Protein AF-0000000083613742 (afdb_homodimer)

InterPro domains:
  IPR003474 Gluconate transporter [PF02447] (4-259)
  IPR003474 Gluconate transporter [PTHR30354] (3-434)

Radius of gyration: 28.19 Å; Cα contacts (8 Å, |Δi|>4): 1595; chains: 2; bounding box: 59×74×63 Å

Structure (mmCIF, N/CA/C/O backbone):
data_AF-0000000083613742-model_v1
#
loop_
_entity.id
_entity.type
_entity.pdbx_description
1 polymer 'GntP family permease'
#
loop_
_atom_site.group_PDB
_atom_site.id
_atom_site.type_symbol
_atom_site.label_atom_id
_atom_site.label_alt_id
_atom_site.label_comp_id
_atom_site.label_asym_id
_atom_site.label_entity_id
_atom_site.label_seq_id
_atom_site.pdbx_PDB_ins_code
_atom_site.Cartn_x
_atom_site.Cartn_y
_atom_site.Cartn_z
_atom_site.occupancy
_atom_site.B_iso_or_equiv
_atom_site.auth_seq_id
_atom_site.auth_comp_id
_atom_site.auth_asym_id
_atom_site.auth_atom_id
_atom_site.pdbx_PDB_model_num
ATOM 1 N N . MET A 1 1 ? -13.008 -6.488 32.5 1 81.88 1 MET A N 1
ATOM 2 C CA . MET A 1 1 ? -12.008 -7.168 31.672 1 81.88 1 MET A CA 1
ATOM 3 C C . MET A 1 1 ? -11.906 -6.535 30.281 1 81.88 1 MET A C 1
ATOM 5 O O . MET A 1 1 ? -10.812 -6.316 29.781 1 81.88 1 MET A O 1
ATOM 9 N N . GLY A 1 2 ? -13.062 -6.059 29.891 1 92.12 2 GLY A N 1
ATOM 10 C CA . GLY A 1 2 ? -13.094 -5.492 28.547 1 92.12 2 GLY A CA 1
ATOM 11 C C . GLY A 1 2 ? -12.352 -4.172 28.453 1 92.12 2 GLY A C 1
ATOM 12 O O . GLY A 1 2 ? -11.5 -3.992 27.562 1 92.12 2 GLY A O 1
ATOM 13 N N . THR A 1 3 ? -12.562 -3.367 29.375 1 94.06 3 THR A N 1
ATOM 14 C CA . THR A 1 3 ? -11.93 -2.051 29.359 1 94.06 3 THR A CA 1
ATOM 15 C C . THR A 1 3 ? -10.422 -2.172 29.578 1 94.06 3 THR A C 1
ATOM 17 O O . THR A 1 3 ? -9.641 -1.478 28.922 1 94.06 3 THR A O 1
ATOM 20 N N . LEU A 1 4 ? -10.008 -2.977 30.453 1 95.5 4 LEU A N 1
ATOM 21 C CA . LEU A 1 4 ? -8.594 -3.213 30.688 1 95.5 4 LEU A CA 1
ATOM 22 C C . LEU A 1 4 ? -7.91 -3.734 29.438 1 95.5 4 LEU A C 1
ATOM 24 O O . LEU A 1 4 ? -6.754 -3.396 29.156 1 95.5 4 LEU A O 1
ATOM 28 N N . GLY A 1 5 ? -8.625 -4.59 28.781 1 96.31 5 GLY A N 1
ATOM 29 C CA . GLY A 1 5 ? -8.102 -5.082 27.531 1 96.31 5 GLY A CA 1
ATOM 30 C C . GLY A 1 5 ? -7.855 -3.982 26.516 1 96.31 5 GLY A C 1
ATOM 31 O O . GLY A 1 5 ? -6.855 -4.008 25.781 1 96.31 5 GLY A O 1
ATOM 32 N N . ILE A 1 6 ? -8.766 -3.08 26.484 1 92.94 6 ILE A N 1
ATOM 33 C CA . ILE A 1 6 ? -8.625 -1.943 25.594 1 92.94 6 ILE A CA 1
ATOM 34 C C . ILE A 1 6 ? -7.406 -1.113 26 1 92.94 6 ILE A C 1
ATOM 36 O O . ILE A 1 6 ? -6.594 -0.737 25.141 1 92.94 6 ILE A O 1
ATOM 40 N N . ILE A 1 7 ? -7.219 -0.853 27.219 1 92.06 7 ILE A N 1
ATOM 41 C CA . ILE A 1 7 ? -6.094 -0.075 27.719 1 92.06 7 ILE A CA 1
ATOM 42 C C . ILE A 1 7 ? -4.785 -0.797 27.406 1 92.06 7 ILE A C 1
ATOM 44 O O . ILE A 1 7 ? -3.811 -0.173 26.984 1 92.06 7 ILE A O 1
ATOM 48 N N . LEU A 1 8 ? -4.746 -2.039 27.578 1 95.19 8 LEU A N 1
ATOM 49 C CA . LEU A 1 8 ? -3.568 -2.84 27.281 1 95.19 8 LEU A CA 1
ATOM 50 C C . LEU A 1 8 ? -3.229 -2.758 25.797 1 95.19 8 LEU A C 1
ATOM 52 O O . LEU A 1 8 ? -2.055 -2.666 25.422 1 95.19 8 LEU A O 1
ATOM 56 N N . ALA A 1 9 ? -4.234 -2.861 25 1 93.88 9 ALA A N 1
ATOM 57 C CA . ALA A 1 9 ? -4.027 -2.783 23.547 1 93.88 9 ALA A CA 1
ATOM 58 C C . ALA A 1 9 ? -3.457 -1.424 23.156 1 93.88 9 ALA A C 1
ATOM 60 O O . ALA A 1 9 ? -2.553 -1.343 22.312 1 93.88 9 ALA A O 1
ATOM 61 N N . ILE A 1 10 ? -4 -0.399 23.734 1 87.38 10 ILE A N 1
ATOM 62 C CA . ILE A 1 10 ? -3.51 0.95 23.469 1 87.38 10 ILE A CA 1
ATOM 63 C C . ILE A 1 10 ? -2.059 1.068 23.938 1 87.38 10 ILE A C 1
ATOM 65 O O . ILE A 1 10 ? -1.215 1.604 23.203 1 87.38 10 ILE A O 1
ATOM 69 N N . ALA A 1 11 ? -1.736 0.583 25.062 1 88.88 11 ALA A N 1
ATOM 70 C CA . ALA A 1 11 ? -0.369 0.595 25.578 1 88.88 11 ALA A CA 1
ATOM 71 C C . ALA A 1 11 ? 0.574 -0.162 24.641 1 88.88 11 ALA A C 1
ATOM 73 O O . ALA A 1 11 ? 1.711 0.261 24.422 1 88.88 11 ALA A O 1
ATOM 74 N N . LEU A 1 12 ? 0.079 -1.217 24.156 1 90.81 12 LEU A N 1
ATOM 75 C CA . LEU A 1 12 ? 0.893 -2.025 23.25 1 90.81 12 LEU A CA 1
ATOM 76 C C . LEU A 1 12 ? 1.202 -1.264 21.969 1 90.81 12 LEU A C 1
ATOM 78 O O . LEU A 1 12 ? 2.34 -1.279 21.484 1 90.81 12 LEU A O 1
ATOM 82 N N . ILE A 1 13 ? 0.224 -0.667 21.406 1 86.19 13 ILE A N 1
ATOM 83 C CA . ILE A 1 13 ? 0.427 0.07 20.156 1 86.19 13 ILE A CA 1
ATOM 84 C C . ILE A 1 13 ? 1.452 1.18 20.375 1 86.19 13 ILE A C 1
ATOM 86 O O . ILE A 1 13 ? 2.361 1.363 19.562 1 86.19 13 ILE A O 1
ATOM 90 N N . VAL A 1 14 ? 1.293 1.877 21.469 1 80.38 14 VAL A N 1
ATOM 91 C CA . VAL A 1 14 ? 2.209 2.973 21.766 1 80.38 14 VAL A CA 1
ATOM 92 C C . VAL A 1 14 ? 3.623 2.428 21.953 1 80.38 14 VAL A C 1
ATOM 94 O O . VAL A 1 14 ? 4.574 2.936 21.359 1 80.38 14 VAL A O 1
ATOM 97 N N . TYR A 1 15 ? 3.76 1.42 22.672 1 85.81 15 TYR A N 1
ATOM 98 C CA . TYR A 1 15 ? 5.059 0.83 22.969 1 85.81 15 TYR A CA 1
ATOM 99 C C . TYR A 1 15 ? 5.734 0.311 21.719 1 85.81 15 TYR A C 1
ATOM 101 O O . TYR A 1 15 ? 6.898 0.624 21.453 1 85.81 15 TYR A O 1
ATOM 109 N N . MET A 1 16 ? 5.027 -0.454 20.969 1 87.94 16 MET A N 1
ATOM 110 C CA . MET A 1 16 ? 5.613 -1.065 19.781 1 87.94 16 MET A CA 1
ATOM 111 C C . MET A 1 16 ? 5.914 -0.012 18.719 1 87.94 16 MET A C 1
ATOM 113 O O . MET A 1 16 ? 6.887 -0.134 17.969 1 87.94 16 MET A O 1
ATOM 117 N N . SER A 1 17 ? 5.02 0.914 18.641 1 80.06 17 SER A N 1
ATOM 118 C CA . SER A 1 17 ? 5.289 2.012 17.719 1 80.06 17 SER A CA 1
ATOM 119 C C . SER A 1 17 ? 6.57 2.748 18.109 1 80.06 17 SER A C 1
ATOM 121 O O . SER A 1 17 ? 7.379 3.09 17.234 1 80.06 17 SER A O 1
ATOM 123 N N . MET A 1 18 ? 6.785 2.965 19.328 1 75.81 18 MET A N 1
ATOM 124 C CA . MET A 1 18 ? 7.988 3.629 19.812 1 75.81 18 MET A CA 1
ATOM 125 C C . MET A 1 18 ? 9.227 2.789 19.531 1 75.81 18 MET A C 1
ATOM 127 O O . MET A 1 18 ? 10.32 3.328 19.328 1 75.81 18 MET A O 1
ATOM 131 N N . LYS A 1 19 ? 9.031 1.562 19.484 1 83.31 19 LYS A N 1
ATOM 132 C CA . LYS A 1 19 ? 10.141 0.654 19.188 1 83.31 19 LYS A CA 1
ATOM 133 C C . LYS A 1 19 ? 10.367 0.523 17.688 1 83.31 19 LYS A C 1
ATOM 135 O O . LYS A 1 19 ? 11.312 -0.138 17.25 1 83.31 19 LYS A O 1
ATOM 140 N N . GLY A 1 20 ? 9.477 1.07 16.938 1 79.62 20 GLY A N 1
ATOM 141 C CA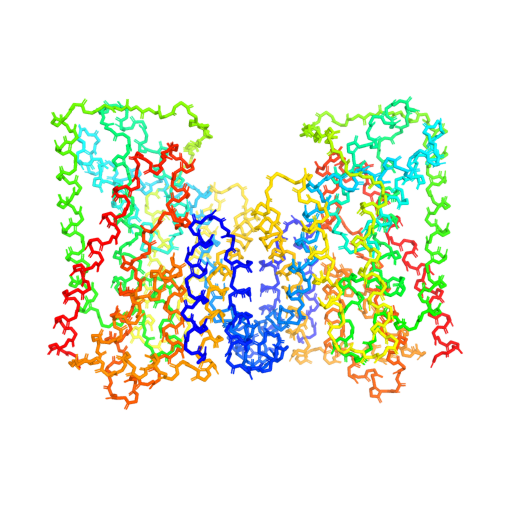 . GLY A 1 20 ? 9.727 1.157 15.5 1 79.62 20 GLY A CA 1
ATOM 142 C C . GLY A 1 20 ? 9.023 0.078 14.703 1 79.62 20 GLY A C 1
ATOM 143 O O . GLY A 1 20 ? 9.297 -0.101 13.516 1 79.62 20 GLY A O 1
ATOM 144 N N . PHE A 1 21 ? 8.078 -0.628 15.32 1 89 21 PHE A N 1
ATOM 145 C CA . PHE A 1 21 ? 7.301 -1.613 14.578 1 89 21 PHE A CA 1
ATOM 146 C C . PHE A 1 21 ? 6.32 -0.929 13.633 1 89 21 PHE A C 1
ATOM 148 O O . PHE A 1 21 ? 5.84 0.168 13.914 1 89 21 PHE A O 1
ATOM 155 N N . SER A 1 22 ? 6.09 -1.596 12.539 1 90.12 22 SER A N 1
ATOM 156 C CA . SER A 1 22 ? 5.121 -1.072 11.578 1 90.12 22 SER A CA 1
ATOM 157 C C . SER A 1 22 ? 3.703 -1.135 12.133 1 90.12 22 SER A C 1
ATOM 159 O O . SER A 1 22 ? 3.293 -2.154 12.695 1 90.12 22 SER A O 1
ATOM 161 N N . ILE A 1 23 ? 2.988 -0.078 11.93 1 88.56 23 ILE A N 1
ATOM 162 C CA . ILE A 1 23 ? 1.611 -0.008 12.406 1 88.56 23 ILE A CA 1
ATOM 163 C C . ILE A 1 23 ? 0.756 -1.034 11.672 1 88.56 23 ILE A C 1
ATOM 165 O O . ILE A 1 23 ? -0.266 -1.489 12.188 1 88.56 23 ILE A O 1
ATOM 169 N N . ILE A 1 24 ? 1.129 -1.438 10.469 1 94.12 24 ILE A N 1
ATOM 170 C CA . ILE A 1 24 ? 0.396 -2.416 9.672 1 94.12 24 ILE A CA 1
ATOM 171 C C . ILE A 1 24 ? 0.413 -3.771 10.375 1 94.12 24 ILE A C 1
ATOM 173 O O . ILE A 1 24 ? -0.552 -4.535 10.289 1 94.12 24 ILE A O 1
ATOM 177 N N . PHE A 1 25 ? 1.477 -4.043 11.148 1 95.94 25 PHE A N 1
ATOM 178 C CA . PHE A 1 25 ? 1.563 -5.25 11.961 1 95.94 25 PHE A CA 1
ATOM 179 C C . PHE A 1 25 ? 0.925 -5.035 13.328 1 95.94 25 PHE A C 1
ATOM 181 O O . PHE A 1 25 ? 0.19 -5.895 13.82 1 95.94 25 PHE A O 1
ATOM 188 N N . ILE A 1 26 ? 1.169 -3.916 13.953 1 93.69 26 ILE A N 1
ATOM 189 C CA . ILE A 1 26 ? 0.787 -3.652 15.336 1 93.69 26 ILE A CA 1
ATOM 190 C C . ILE A 1 26 ? -0.735 -3.596 15.445 1 93.69 26 ILE A C 1
ATOM 192 O O . ILE A 1 26 ? -1.311 -4.102 16.406 1 93.69 26 ILE A O 1
ATOM 196 N N . ALA A 1 27 ? -1.36 -2.955 14.477 1 92.88 27 ALA A N 1
ATOM 197 C CA . ALA A 1 27 ? -2.789 -2.67 14.562 1 92.88 27 ALA A CA 1
ATOM 198 C C . ALA A 1 27 ? -3.604 -3.957 14.641 1 92.88 27 ALA A C 1
ATOM 200 O O . ALA A 1 27 ? -4.434 -4.117 15.539 1 92.88 27 ALA A O 1
ATOM 201 N N . PRO A 1 28 ? -3.346 -4.906 13.734 1 96.5 28 PRO A N 1
ATOM 202 C CA . PRO A 1 28 ? -4.102 -6.156 13.867 1 96.5 28 PRO A CA 1
ATOM 203 C C . PRO A 1 28 ? -3.791 -6.898 15.156 1 96.5 28 PRO A C 1
ATOM 205 O O . PRO A 1 28 ? -4.684 -7.504 15.758 1 96.5 28 PRO A O 1
ATOM 208 N N . VAL A 1 29 ? -2.6 -6.918 15.633 1 96.88 29 VAL A N 1
ATOM 209 C CA . VAL A 1 29 ? -2.223 -7.598 16.859 1 96.88 29 VAL A CA 1
ATOM 210 C C . VAL A 1 29 ? -2.938 -6.953 18.047 1 96.88 29 VAL A C 1
ATOM 212 O O . VAL A 1 29 ? -3.506 -7.648 18.891 1 96.88 29 VAL A O 1
ATOM 215 N N . ALA A 1 30 ? -2.863 -5.66 18.109 1 94.69 30 ALA A N 1
ATOM 216 C CA . ALA A 1 30 ? -3.557 -4.938 19.172 1 94.69 30 ALA A CA 1
ATOM 217 C C . ALA A 1 30 ? -5.059 -5.188 19.125 1 94.69 30 ALA A C 1
ATOM 219 O O . ALA A 1 30 ? -5.715 -5.324 20.156 1 94.69 30 ALA A O 1
ATOM 220 N N . SER A 1 31 ? -5.613 -5.227 17.938 1 96.12 31 SER A N 1
ATOM 221 C CA . SER A 1 31 ? -7.039 -5.496 17.766 1 96.12 31 SER A CA 1
ATOM 222 C C . SER A 1 31 ? -7.406 -6.883 18.281 1 96.12 31 SER A C 1
ATOM 224 O O . SER A 1 31 ? -8.484 -7.078 18.844 1 96.12 31 SER A O 1
ATOM 226 N N . ILE A 1 32 ? -6.535 -7.832 18.062 1 97.88 32 ILE A N 1
ATOM 227 C CA . ILE A 1 32 ? -6.773 -9.188 18.547 1 97.88 32 ILE A CA 1
ATOM 228 C C . ILE A 1 32 ? -6.871 -9.188 20.078 1 97.88 32 ILE A C 1
ATOM 230 O O . ILE A 1 32 ? -7.727 -9.867 20.641 1 97.88 32 ILE A O 1
ATOM 234 N N . ILE A 1 33 ? -6.059 -8.406 20.734 1 97.69 33 ILE A N 1
ATOM 235 C CA . ILE A 1 33 ? -6.105 -8.297 22.188 1 97.69 33 ILE A CA 1
ATOM 236 C C . ILE A 1 33 ? -7.469 -7.762 22.625 1 97.69 33 ILE A C 1
ATOM 238 O O . ILE A 1 33 ? -8.078 -8.289 23.547 1 97.69 33 ILE A O 1
ATOM 242 N N . VAL A 1 34 ? -7.977 -6.754 21.984 1 96.31 34 VAL A N 1
ATOM 243 C CA . VAL A 1 34 ? -9.281 -6.176 22.281 1 96.31 34 VAL A CA 1
ATOM 244 C C . VAL A 1 34 ? -10.375 -7.215 22.047 1 96.31 34 VAL A C 1
ATOM 246 O O . VAL A 1 34 ? -11.258 -7.395 22.891 1 96.31 34 VAL A O 1
ATOM 249 N N . ILE A 1 35 ? -10.289 -7.926 20.969 1 97.75 35 ILE A N 1
ATOM 250 C CA . ILE A 1 35 ? -11.305 -8.898 20.562 1 97.75 35 ILE A CA 1
ATOM 251 C C . ILE A 1 35 ? -11.383 -10.016 21.609 1 97.75 35 ILE A C 1
ATOM 253 O O . ILE A 1 35 ? -12.469 -10.367 22.062 1 97.75 35 ILE A O 1
ATOM 257 N N . ILE A 1 36 ? -10.25 -10.516 21.984 1 97.81 36 ILE A N 1
ATOM 258 C CA . ILE A 1 36 ? -10.203 -11.641 22.922 1 97.81 36 ILE A CA 1
ATOM 259 C C . ILE A 1 36 ? -10.617 -11.172 24.312 1 97.81 36 ILE A C 1
ATOM 261 O O . ILE A 1 36 ? -11.438 -11.812 24.969 1 97.81 36 ILE A O 1
ATOM 265 N N . SER A 1 37 ? -10.164 -10.062 24.75 1 97.69 37 SER A N 1
ATOM 266 C CA . SER A 1 37 ? -10.414 -9.586 26.109 1 97.69 37 SER A CA 1
ATOM 267 C C . SER A 1 37 ? -11.867 -9.141 26.281 1 97.69 37 SER A C 1
ATOM 269 O O . SER A 1 37 ? -12.367 -9.047 27.391 1 97.69 37 SER A O 1
ATOM 271 N N . ASN A 1 38 ? -12.547 -8.836 25.219 1 97.75 38 ASN A N 1
ATOM 272 C CA . ASN A 1 38 ? -13.93 -8.375 25.297 1 97.75 38 ASN A CA 1
ATOM 273 C C . ASN A 1 38 ? -14.906 -9.461 24.875 1 97.75 38 ASN A C 1
ATOM 275 O O . ASN A 1 38 ? -16.109 -9.203 24.719 1 97.75 38 ASN A O 1
ATOM 279 N N . GLY A 1 39 ? -14.438 -10.648 24.609 1 97 39 GLY A N 1
ATOM 280 C CA . GLY A 1 39 ? -15.281 -11.789 24.281 1 97 39 GLY A CA 1
ATOM 281 C C . GLY A 1 39 ? -15.984 -11.648 22.953 1 97 39 GLY A C 1
ATOM 282 O O . GLY A 1 39 ? -17.094 -12.156 22.766 1 97 39 GLY A O 1
ATOM 283 N N . MET A 1 40 ? -15.359 -10.922 22.031 1 96.5 40 MET A N 1
ATOM 284 C CA . MET A 1 40 ? -15.945 -10.75 20.703 1 96.5 40 MET A CA 1
ATOM 285 C C . MET A 1 40 ? -15.641 -11.953 19.812 1 96.5 40 MET A C 1
ATOM 287 O O . MET A 1 40 ? -14.688 -12.695 20.062 1 96.5 40 MET A O 1
ATOM 291 N N . ASP A 1 41 ? -16.531 -12.188 18.797 1 96.38 41 ASP A N 1
ATOM 292 C CA . ASP A 1 41 ? -16.234 -13.242 17.828 1 96.38 41 ASP A CA 1
ATOM 293 C C . ASP A 1 41 ? -14.938 -12.953 17.078 1 96.38 41 ASP A C 1
ATOM 295 O O . ASP A 1 41 ? -14.789 -11.891 16.469 1 96.38 41 ASP A O 1
ATOM 299 N N . PHE A 1 42 ? -14.094 -13.852 17.062 1 96.31 42 PHE A N 1
ATOM 300 C CA . PHE A 1 42 ? -12.719 -13.625 16.625 1 96.31 42 PHE A CA 1
ATOM 301 C C . PHE A 1 42 ? -12.664 -13.258 15.156 1 96.31 42 PHE A C 1
ATOM 303 O O . PHE A 1 42 ? -12.305 -12.133 14.797 1 96.31 42 PHE A O 1
ATOM 310 N N . PHE A 1 43 ? -13.055 -14.141 14.203 1 94.94 43 PHE A N 1
ATOM 311 C CA . PHE A 1 43 ? -12.875 -13.945 12.766 1 94.94 43 PHE A CA 1
ATOM 312 C C . PHE A 1 43 ? -13.836 -12.891 12.242 1 94.94 43 PHE A C 1
ATOM 314 O O . PHE A 1 43 ? -13.43 -11.984 11.516 1 94.94 43 PHE A O 1
ATOM 321 N N . PRO A 1 44 ? -15.102 -12.867 12.672 1 94.56 44 PRO A N 1
ATOM 322 C CA . PRO A 1 44 ? -16 -11.812 12.211 1 94.56 44 PRO A CA 1
ATOM 323 C C . PRO A 1 44 ? -15.539 -10.414 12.609 1 94.56 44 PRO A C 1
ATOM 325 O O . PRO A 1 44 ? -15.711 -9.461 11.844 1 94.56 44 PRO A O 1
ATOM 328 N N . SER A 1 45 ? -14.867 -10.312 13.773 1 95.94 45 SER A N 1
ATOM 329 C CA . SER A 1 45 ? -14.422 -9.016 14.258 1 95.94 45 SER A CA 1
ATOM 330 C C . SER A 1 45 ? -13.133 -8.578 13.562 1 95.94 45 SER A C 1
ATOM 332 O O . SER A 1 45 ? -12.852 -7.387 13.453 1 95.94 45 SER A O 1
ATOM 334 N N . LEU A 1 46 ? -12.414 -9.531 13.102 1 96 46 LEU A N 1
ATOM 335 C CA . LEU A 1 46 ? -11.117 -9.234 12.516 1 96 46 LEU A CA 1
ATOM 336 C C . LEU A 1 46 ? -11.227 -9.094 11 1 96 46 LEU A C 1
ATOM 338 O O . LEU A 1 46 ? -10.734 -8.117 10.422 1 96 46 LEU A O 1
ATOM 342 N N . ILE A 1 47 ? -11.914 -10.047 10.336 1 93.06 47 ILE A N 1
ATOM 343 C CA . ILE A 1 47 ? -11.875 -10.094 8.875 1 93.06 47 ILE A CA 1
ATOM 344 C C . ILE A 1 47 ? -13.289 -10.18 8.32 1 93.06 47 ILE A C 1
ATOM 346 O O . ILE A 1 47 ? -13.484 -10.492 7.145 1 93.06 47 ILE A O 1
ATOM 350 N N . GLY A 1 48 ? -14.258 -9.922 9.125 1 89.81 48 GLY A N 1
ATOM 351 C CA . GLY A 1 48 ? -15.641 -10 8.672 1 89.81 48 GLY A CA 1
ATOM 352 C C . GLY A 1 48 ? -16.016 -8.891 7.703 1 89.81 48 GLY A C 1
ATOM 353 O O . GLY A 1 48 ? -15.312 -7.883 7.605 1 89.81 48 GLY A O 1
ATOM 354 N N . THR A 1 49 ? -17.094 -9.047 6.961 1 84.75 49 THR A N 1
ATOM 355 C CA . THR A 1 49 ? -17.5 -8.117 5.91 1 84.75 49 THR A CA 1
ATOM 356 C C . THR A 1 49 ? -18.469 -7.07 6.465 1 84.75 49 THR A C 1
ATOM 358 O O . THR A 1 49 ? -18.875 -6.156 5.746 1 84.75 49 THR A O 1
ATOM 361 N N . GLU A 1 50 ? -18.766 -7.207 7.668 1 87.44 50 GLU A N 1
ATOM 362 C CA . GLU A 1 50 ? -19.547 -6.172 8.344 1 87.44 50 GLU A CA 1
ATOM 363 C C . GLU A 1 50 ? -18.641 -5.289 9.211 1 87.44 50 GLU A C 1
ATOM 365 O O . GLU A 1 50 ? -17.516 -4.988 8.828 1 87.44 50 GLU A O 1
ATOM 370 N N . ALA A 1 51 ? -19 -5.07 10.461 1 88.56 51 ALA A N 1
ATOM 371 C CA . ALA A 1 51 ? -18.156 -4.254 11.328 1 88.56 51 ALA A CA 1
ATOM 372 C C . ALA A 1 51 ? -16.953 -5.051 11.836 1 88.56 51 ALA A C 1
ATOM 374 O O . ALA A 1 51 ? -17.125 -6.02 12.578 1 88.56 51 ALA A O 1
ATOM 375 N N . SER A 1 52 ? -15.844 -4.754 11.336 1 95.25 52 SER A N 1
ATOM 376 C CA . SER A 1 52 ? -14.617 -5.484 11.656 1 95.25 52 SER A CA 1
ATOM 377 C C . SER A 1 52 ? -13.383 -4.605 11.453 1 95.25 52 SER A C 1
ATOM 379 O O . SER A 1 52 ? -13.5 -3.463 11.008 1 95.25 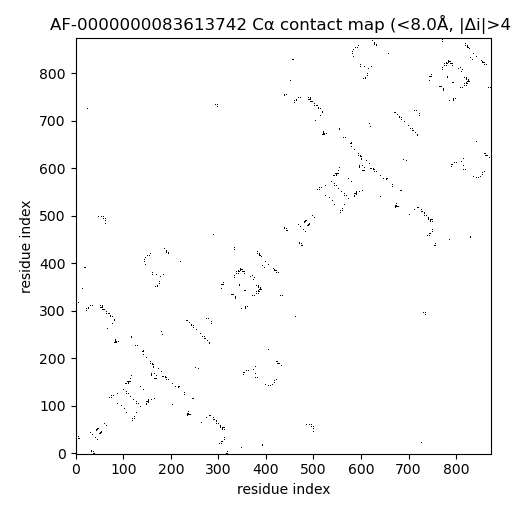52 SER A O 1
ATOM 381 N N . PHE A 1 53 ? -12.219 -5.133 11.844 1 96.19 53 PHE A N 1
ATOM 382 C CA . PHE A 1 53 ? -10.945 -4.48 11.578 1 96.19 53 PHE A CA 1
ATOM 383 C C . PHE A 1 53 ? -10.789 -4.188 10.086 1 96.19 53 PHE A C 1
ATOM 385 O O . PHE A 1 53 ? -10.453 -3.068 9.703 1 96.19 53 PHE A O 1
ATOM 392 N N . MET A 1 54 ? -11.102 -5.133 9.266 1 96.44 54 MET A N 1
ATOM 393 C CA . MET A 1 54 ? -10.898 -5.008 7.824 1 96.44 54 MET A CA 1
ATOM 394 C C . MET A 1 54 ? -11.836 -3.969 7.23 1 96.44 54 MET A C 1
ATOM 396 O O . MET A 1 54 ? -11.445 -3.195 6.355 1 96.44 54 MET A O 1
ATOM 400 N N . THR A 1 55 ? -13.109 -3.973 7.668 1 93.88 55 THR A N 1
ATOM 401 C CA . THR A 1 55 ? -14.039 -3 7.113 1 93.88 55 THR A CA 1
ATOM 402 C C . THR A 1 55 ? -13.703 -1.592 7.598 1 93.88 55 THR A C 1
ATOM 404 O O . THR A 1 55 ? -13.977 -0.61 6.902 1 93.88 55 THR A O 1
ATOM 407 N N . GLY A 1 56 ? -13.18 -1.495 8.805 1 91.62 56 GLY A N 1
ATOM 408 C CA . GLY A 1 56 ? -12.641 -0.211 9.219 1 91.62 56 GLY A CA 1
ATOM 409 C C . GLY A 1 56 ? -11.492 0.26 8.359 1 91.62 56 GLY A C 1
ATOM 410 O O . GLY A 1 56 ? -11.453 1.421 7.941 1 91.62 56 GLY A O 1
ATOM 411 N N . LEU A 1 57 ? -10.57 -0.652 8.109 1 95.06 57 LEU A N 1
ATOM 412 C CA . LEU A 1 57 ? -9.414 -0.362 7.262 1 95.06 57 LEU A CA 1
ATOM 413 C C . LEU A 1 57 ? -9.859 0.068 5.867 1 95.06 57 LEU A C 1
ATOM 415 O O . LEU A 1 57 ? -9.469 1.133 5.387 1 95.06 57 LEU A O 1
ATOM 419 N N . THR A 1 58 ? -10.688 -0.671 5.277 1 95.5 58 THR A N 1
ATOM 420 C CA . THR A 1 58 ? -11.07 -0.427 3.893 1 95.5 58 THR A CA 1
ATOM 421 C C . THR A 1 58 ? -12.062 0.732 3.801 1 95.5 58 THR A C 1
ATOM 423 O O . THR A 1 58 ? -12.133 1.416 2.777 1 95.5 58 THR A O 1
ATOM 426 N N . GLY A 1 59 ? -12.875 0.895 4.848 1 92.12 59 GLY A N 1
ATOM 427 C CA . GLY A 1 59 ? -13.75 2.057 4.871 1 92.12 59 GLY A CA 1
ATOM 428 C C . GLY A 1 59 ? -13 3.367 4.707 1 92.12 59 GLY A C 1
ATOM 429 O O . GLY A 1 59 ? -13.445 4.25 3.967 1 92.12 59 GLY A O 1
ATOM 430 N N . PHE A 1 60 ? -11.938 3.504 5.387 1 90.56 60 PHE A N 1
ATOM 431 C CA . PHE A 1 60 ? -11.117 4.695 5.234 1 90.56 60 PHE A CA 1
ATOM 432 C C . PHE A 1 60 ? -10.562 4.797 3.818 1 90.56 60 PHE A C 1
ATOM 434 O O . PHE A 1 60 ? -10.531 5.883 3.234 1 90.56 60 PHE A O 1
ATOM 441 N N . ILE A 1 61 ? -10.148 3.711 3.289 1 94.12 61 ILE A N 1
ATOM 442 C CA . ILE A 1 61 ? -9.586 3.686 1.942 1 94.12 61 ILE A CA 1
ATOM 443 C C . ILE A 1 61 ? -10.648 4.113 0.932 1 94.12 61 ILE A C 1
ATOM 445 O O . ILE A 1 61 ? -10.383 4.934 0.053 1 94.12 61 ILE A O 1
ATOM 449 N N . VAL A 1 62 ? -11.828 3.645 1.078 1 93.44 62 VAL A N 1
ATOM 450 C CA . VAL A 1 62 ? -12.914 3.984 0.162 1 93.44 62 VAL A CA 1
ATOM 451 C C . VAL A 1 62 ? -13.133 5.496 0.158 1 93.44 62 VAL A C 1
ATOM 453 O O . VAL A 1 62 ? -13.305 6.102 -0.903 1 93.44 62 VAL A O 1
ATOM 456 N N . ASN A 1 63 ? -13.031 6.004 1.262 1 89.81 63 ASN A N 1
ATOM 457 C CA . ASN A 1 63 ? -13.414 7.398 1.427 1 89.81 63 ASN A CA 1
ATOM 458 C C . ASN A 1 63 ? -12.297 8.344 0.998 1 89.81 63 ASN A C 1
ATOM 460 O O . ASN A 1 63 ? -12.562 9.469 0.563 1 89.81 63 ASN A O 1
ATOM 464 N N . PHE A 1 64 ? -11.031 7.875 1.07 1 90.75 64 PHE A N 1
ATOM 465 C CA . PHE A 1 64 ? -10 8.906 1.033 1 90.75 64 PHE A CA 1
ATOM 466 C C . PHE A 1 64 ? -8.891 8.531 0.061 1 90.75 64 PHE A C 1
ATOM 468 O O . PHE A 1 64 ? -8.008 9.344 -0.232 1 90.75 64 PHE A O 1
ATOM 475 N N . PHE A 1 65 ? -8.875 7.355 -0.515 1 95.19 65 PHE A N 1
ATOM 476 C CA . PHE A 1 65 ? -7.77 6.961 -1.38 1 95.19 65 PHE A CA 1
ATOM 477 C C . PHE A 1 65 ? -7.668 7.883 -2.588 1 95.19 65 PHE A C 1
ATOM 479 O O . PHE A 1 65 ? -6.566 8.227 -3.023 1 95.19 65 PHE A O 1
ATOM 486 N N . ALA A 1 66 ? -8.773 8.258 -3.154 1 94.31 66 ALA A N 1
ATOM 487 C CA . ALA A 1 66 ? -8.742 9.117 -4.336 1 94.31 66 ALA A CA 1
ATOM 488 C C . ALA A 1 66 ? -8.031 10.43 -4.039 1 94.31 66 ALA A C 1
ATOM 490 O O . ALA A 1 66 ? -7.312 10.961 -4.891 1 94.31 66 ALA A O 1
ATOM 491 N N . ILE A 1 67 ? -8.25 10.898 -2.885 1 91.56 67 ILE A N 1
ATOM 492 C CA . ILE A 1 67 ? -7.613 12.148 -2.477 1 91.56 67 ILE A CA 1
ATOM 493 C C . ILE A 1 67 ? -6.109 11.93 -2.314 1 91.56 67 ILE A C 1
ATOM 495 O O . ILE A 1 67 ? -5.305 12.742 -2.785 1 91.56 67 ILE A O 1
ATOM 499 N N . PHE A 1 68 ? -5.723 10.82 -1.651 1 91.56 68 PHE A N 1
ATOM 500 C CA . PHE A 1 68 ? -4.312 10.477 -1.508 1 91.56 68 PHE A CA 1
ATOM 501 C C . PHE A 1 68 ? -3.652 10.305 -2.871 1 91.56 68 PHE A C 1
ATOM 503 O O . PHE A 1 68 ? -2.525 10.758 -3.082 1 91.56 68 PHE A O 1
ATOM 510 N N . LEU A 1 69 ? -4.344 9.672 -3.754 1 94.75 69 LEU A N 1
ATOM 511 C CA . LEU A 1 69 ? -3.836 9.391 -5.09 1 94.75 69 LEU A CA 1
ATOM 512 C C . LEU A 1 69 ? -3.553 10.68 -5.852 1 94.75 69 LEU A C 1
ATOM 514 O O . LEU A 1 69 ? -2.434 10.898 -6.32 1 94.75 69 LEU A O 1
ATOM 518 N N . LEU A 1 70 ? -4.57 11.516 -5.984 1 94.81 70 LEU A N 1
ATOM 519 C CA . LEU A 1 70 ? -4.426 12.75 -6.758 1 94.81 70 LEU A CA 1
ATOM 520 C C . LEU A 1 70 ? -3.439 13.695 -6.086 1 94.81 70 LEU A C 1
ATOM 522 O O . LEU A 1 70 ? -2.682 14.391 -6.766 1 94.81 70 LEU A O 1
ATOM 526 N N . GLY A 1 71 ? -3.477 13.727 -4.773 1 91.12 71 GLY A N 1
ATOM 527 C CA . GLY A 1 71 ? -2.504 14.531 -4.055 1 91.12 71 GLY A CA 1
ATOM 528 C C . GLY A 1 71 ? -1.07 14.109 -4.309 1 91.12 71 GLY A C 1
ATOM 529 O O . GLY A 1 71 ? -0.195 14.945 -4.52 1 91.12 71 GLY A O 1
ATOM 530 N N . ALA A 1 72 ? -0.873 12.828 -4.25 1 92.06 72 ALA A N 1
ATOM 531 C CA . ALA A 1 72 ? 0.47 12.297 -4.465 1 92.06 72 ALA A CA 1
ATOM 532 C C . ALA A 1 72 ? 0.936 12.539 -5.895 1 92.06 72 ALA A C 1
ATOM 534 O O . ALA A 1 72 ? 2.109 12.836 -6.133 1 92.06 72 ALA A O 1
ATOM 535 N N . ILE A 1 73 ? 0.075 12.414 -6.852 1 95 73 ILE A N 1
ATOM 536 C CA . ILE A 1 73 ? 0.413 12.68 -8.242 1 95 73 ILE A CA 1
ATOM 537 C C . ILE A 1 73 ? 0.765 14.156 -8.414 1 95 73 ILE A C 1
ATOM 539 O O . ILE A 1 73 ? 1.763 14.492 -9.055 1 95 73 ILE A O 1
ATOM 543 N N . LEU A 1 74 ? -0.066 15.008 -7.852 1 93.69 74 LEU A N 1
ATOM 544 C CA . LEU A 1 74 ? 0.21 16.438 -7.906 1 93.69 74 LEU A CA 1
ATOM 545 C C . LEU A 1 74 ? 1.584 16.75 -7.32 1 93.69 74 LEU A C 1
ATOM 547 O O . LEU A 1 74 ? 2.35 17.516 -7.902 1 93.69 74 LEU A O 1
ATOM 551 N N . ALA A 1 75 ? 1.875 16.156 -6.223 1 89.06 75 ALA A N 1
ATOM 552 C CA . ALA A 1 75 ? 3.158 16.359 -5.559 1 89.06 75 ALA A CA 1
ATOM 553 C C . ALA A 1 75 ? 4.316 15.969 -6.469 1 89.06 75 ALA A C 1
ATOM 555 O O . ALA A 1 75 ? 5.344 16.656 -6.508 1 89.06 75 ALA A O 1
ATOM 556 N N . GLN A 1 76 ? 4.184 14.906 -7.188 1 91.44 76 GLN A N 1
ATOM 557 C CA . GLN A 1 76 ? 5.25 14.438 -8.062 1 91.44 76 GLN A CA 1
ATOM 558 C C . GLN A 1 76 ? 5.457 15.398 -9.234 1 91.44 76 GLN A C 1
ATOM 560 O O . GLN A 1 76 ? 6.59 15.633 -9.664 1 91.44 76 GLN A O 1
ATOM 565 N N . TYR A 1 77 ? 4.402 15.906 -9.758 1 94.19 77 TYR A N 1
ATOM 566 C CA . TYR A 1 77 ? 4.543 16.891 -10.82 1 94.19 77 TYR A CA 1
ATOM 567 C C . TYR A 1 77 ? 5.281 18.125 -10.32 1 94.19 77 TYR A C 1
ATOM 569 O O . TYR A 1 77 ? 6.137 18.672 -11.023 1 94.19 77 TYR A O 1
ATOM 577 N N . ILE A 1 78 ? 4.949 18.547 -9.188 1 91.25 78 ILE A N 1
ATOM 578 C CA . ILE A 1 78 ? 5.562 19.75 -8.617 1 91.25 78 ILE A CA 1
ATOM 579 C C . ILE A 1 78 ? 7.039 19.484 -8.32 1 91.25 78 ILE A C 1
ATOM 581 O O . ILE A 1 78 ? 7.895 20.312 -8.594 1 91.25 78 ILE A O 1
ATOM 585 N N . GLU A 1 79 ? 7.266 18.344 -7.809 1 87.06 79 GLU A N 1
ATOM 586 C CA . GLU A 1 79 ? 8.633 17.969 -7.461 1 87.06 79 GLU A CA 1
ATOM 587 C C . GLU A 1 79 ? 9.492 17.797 -8.711 1 87.06 79 GLU A C 1
ATOM 589 O O . GLU A 1 79 ? 10.555 18.406 -8.836 1 87.06 79 GLU A O 1
ATOM 594 N N . LYS A 1 80 ? 9.023 17.062 -9.672 1 90.62 80 LYS A N 1
ATOM 595 C CA . LYS A 1 80 ? 9.836 16.672 -10.82 1 90.62 80 LYS A CA 1
ATOM 596 C C . LYS A 1 80 ? 9.984 17.844 -11.797 1 90.62 80 LYS A C 1
ATOM 598 O O . LYS A 1 80 ? 10.953 17.906 -12.562 1 90.62 80 LYS A O 1
ATOM 603 N N . SER A 1 81 ? 9.117 18.703 -11.75 1 93.81 81 SER A N 1
ATOM 604 C CA . SER A 1 81 ? 9.195 19.859 -12.641 1 93.81 81 SER A CA 1
ATOM 605 C C . SER A 1 81 ? 10.188 20.891 -12.133 1 93.81 81 SER A C 1
ATOM 607 O O . SER A 1 81 ? 10.625 21.766 -12.883 1 93.81 81 SER A O 1
ATOM 609 N N . GLY A 1 82 ? 10.477 20.844 -10.828 1 92.44 82 GLY A N 1
ATOM 610 C CA . GLY A 1 82 ? 11.281 21.875 -10.219 1 92.44 82 GLY A CA 1
ATOM 611 C C . GLY A 1 82 ? 10.469 23.078 -9.75 1 92.44 82 GLY A C 1
ATOM 612 O O . GLY A 1 82 ? 11.023 24.078 -9.289 1 92.44 82 GLY A O 1
ATOM 613 N N . ALA A 1 83 ? 9.219 22.922 -9.828 1 93.19 83 ALA A N 1
ATOM 614 C CA . ALA A 1 83 ? 8.336 24.016 -9.414 1 93.19 83 ALA A CA 1
ATOM 615 C C . ALA A 1 83 ? 8.531 24.359 -7.938 1 93.19 83 ALA A C 1
ATOM 617 O O . ALA A 1 83 ? 8.539 25.531 -7.562 1 93.19 83 ALA A O 1
ATOM 618 N N . ALA A 1 84 ? 8.633 23.359 -7.113 1 89.94 84 ALA A N 1
ATOM 619 C CA . ALA A 1 84 ? 8.883 23.609 -5.695 1 89.94 84 ALA A CA 1
ATOM 620 C C . ALA A 1 84 ? 10.156 24.406 -5.484 1 89.94 84 ALA A C 1
ATOM 622 O O . ALA A 1 84 ? 10.203 25.297 -4.633 1 89.94 84 ALA A O 1
ATOM 623 N N . GLN A 1 85 ? 11.148 24.109 -6.211 1 89.94 85 GLN A N 1
ATOM 624 C CA . GLN A 1 85 ? 12.414 24.828 -6.156 1 89.94 85 GLN A CA 1
ATOM 625 C C . GLN A 1 85 ? 12.242 26.281 -6.582 1 89.94 85 GLN A C 1
ATOM 627 O O . GLN A 1 85 ? 12.812 27.188 -5.969 1 89.94 85 GLN A O 1
ATOM 632 N N . ALA A 1 86 ? 11.523 26.422 -7.609 1 93.38 86 ALA A N 1
ATOM 633 C CA . ALA A 1 86 ? 11.258 27.781 -8.094 1 93.38 86 ALA A CA 1
ATOM 634 C C . ALA A 1 86 ? 10.547 28.609 -7.031 1 93.38 86 ALA A C 1
ATOM 636 O O . ALA A 1 86 ? 10.875 29.781 -6.832 1 93.38 86 ALA A O 1
ATOM 637 N N . ILE A 1 87 ? 9.609 28.078 -6.441 1 91.25 87 ILE A N 1
ATOM 638 C CA . ILE A 1 87 ? 8.875 28.75 -5.375 1 91.25 87 ILE A CA 1
ATOM 639 C C . ILE A 1 87 ? 9.828 29.078 -4.227 1 91.25 87 ILE A C 1
ATOM 641 O O . ILE A 1 87 ? 9.828 30.203 -3.723 1 91.25 87 ILE A O 1
ATOM 645 N N . ALA A 1 88 ? 10.602 28.109 -3.859 1 89.44 88 ALA A N 1
ATOM 646 C CA . ALA A 1 88 ? 11.539 28.281 -2.756 1 89.44 88 ALA A CA 1
ATOM 647 C C . ALA A 1 88 ? 12.531 29.406 -3.055 1 89.44 88 ALA A C 1
ATOM 649 O O . ALA A 1 88 ? 12.797 30.25 -2.199 1 89.44 88 ALA A O 1
ATOM 650 N N . GLN A 1 89 ? 13.023 29.438 -4.207 1 89.62 89 GLN A N 1
ATOM 651 C CA . GLN A 1 89 ? 14.008 30.438 -4.598 1 89.62 89 GLN A CA 1
ATOM 652 C C . GLN A 1 89 ? 13.391 31.828 -4.602 1 89.62 89 GLN A C 1
ATOM 654 O O . GLN A 1 89 ? 14.039 32.812 -4.223 1 89.62 89 GLN A O 1
ATOM 659 N N . LYS A 1 90 ? 12.219 31.891 -5.07 1 92.56 90 LYS A N 1
ATOM 660 C CA . LYS A 1 90 ? 11.539 33.188 -5.055 1 92.56 90 LYS A CA 1
ATOM 661 C C . LYS A 1 90 ? 11.336 33.688 -3.627 1 92.56 90 LYS A C 1
ATOM 663 O O . LYS A 1 90 ? 11.562 34.875 -3.338 1 92.56 90 LYS A O 1
ATOM 668 N N . VAL A 1 91 ? 10.914 32.844 -2.764 1 92.56 91 VAL A N 1
ATOM 669 C CA . VAL A 1 91 ? 10.703 33.219 -1.367 1 92.56 91 VAL A CA 1
ATOM 670 C C . VAL A 1 91 ? 12.023 33.656 -0.744 1 92.56 91 VAL A C 1
ATOM 672 O O . VAL A 1 91 ? 12.078 34.688 -0.04 1 92.56 91 VAL A O 1
ATOM 675 N N . LEU A 1 92 ? 13.062 32.969 -0.997 1 90.06 92 LEU A N 1
ATOM 676 C CA . LEU A 1 92 ? 14.383 33.281 -0.474 1 90.06 92 LEU A CA 1
ATOM 677 C C . LEU A 1 92 ? 14.852 34.656 -0.995 1 90.06 92 LEU A C 1
ATOM 679 O O . LEU A 1 92 ? 15.484 35.406 -0.266 1 90.06 92 LEU A O 1
ATOM 683 N N . SER A 1 93 ? 14.547 34.875 -2.201 1 92.62 93 SER A N 1
ATOM 684 C CA . SER A 1 93 ? 14.953 36.156 -2.785 1 92.62 93 SER A CA 1
ATOM 685 C C . SER A 1 93 ? 14.234 37.312 -2.119 1 92.62 93 SER A C 1
ATOM 687 O O . SER A 1 93 ? 14.773 38.438 -2.047 1 92.62 93 SER A O 1
ATOM 689 N N . ILE A 1 94 ? 13.086 37.094 -1.626 1 94 94 ILE A N 1
ATOM 690 C CA . ILE A 1 94 ? 12.289 38.156 -1.002 1 94 94 ILE A CA 1
ATOM 691 C C . ILE A 1 94 ? 12.703 38.312 0.458 1 94 94 ILE A C 1
ATOM 693 O O . ILE A 1 94 ? 12.852 39.438 0.943 1 94 94 ILE A O 1
ATOM 697 N N . THR A 1 95 ? 12.859 37.219 1.18 1 92.31 95 THR A N 1
ATOM 698 C CA . THR A 1 95 ? 13.164 37.25 2.605 1 92.31 95 THR A CA 1
ATOM 699 C C . THR A 1 95 ? 14.625 37.625 2.838 1 92.31 95 THR A C 1
ATOM 701 O O . THR A 1 95 ? 14.969 38.188 3.873 1 92.31 95 THR A O 1
ATOM 704 N N . GLY A 1 96 ? 15.484 37.156 1.95 1 89.56 96 GLY A N 1
ATOM 705 C CA . GLY A 1 96 ? 16.906 37.406 2.1 1 89.56 96 GLY A CA 1
ATOM 706 C C . GLY A 1 96 ? 17.656 36.219 2.662 1 89.56 96 GLY A C 1
ATOM 707 O O . GLY A 1 96 ? 17.062 35.344 3.324 1 89.56 96 GLY A O 1
ATOM 708 N N . THR A 1 97 ? 18.922 36.219 2.383 1 89.06 97 THR A N 1
ATOM 709 C CA . THR A 1 97 ? 19.75 35.094 2.797 1 89.06 97 THR A CA 1
ATOM 710 C C . THR A 1 97 ? 20.906 35.562 3.672 1 89.06 97 THR A C 1
ATOM 712 O O . THR A 1 97 ? 21.797 34.781 4 1 89.06 97 THR A O 1
ATOM 715 N N . GLU A 1 98 ? 20.828 36.75 4.086 1 92.19 98 GLU A N 1
ATOM 716 C CA . GLU A 1 98 ? 22 37.312 4.758 1 92.19 98 GLU A CA 1
ATOM 717 C C . GLU A 1 98 ? 21.891 37.156 6.273 1 92.19 98 GLU A C 1
ATOM 719 O O . GLU A 1 98 ? 22.891 37.156 6.98 1 92.19 98 GLU A O 1
ATOM 724 N N . LYS A 1 99 ? 20.734 37.094 6.762 1 95.25 99 LYS A N 1
ATOM 725 C CA . LYS A 1 99 ? 20.5 37 8.203 1 95.25 99 LYS A CA 1
ATOM 726 C C . LYS A 1 99 ? 19.953 35.625 8.57 1 95.25 99 LYS A C 1
ATOM 728 O O . LYS A 1 99 ? 19.094 35.094 7.871 1 95.25 99 LYS A O 1
ATOM 733 N N . PRO A 1 100 ? 20.422 35.125 9.68 1 95.75 100 PRO A N 1
ATOM 734 C CA . PRO A 1 100 ? 20 33.781 10.07 1 95.75 100 PRO A CA 1
ATOM 735 C C . PRO A 1 100 ? 18.484 33.656 10.219 1 95.75 100 PRO A C 1
ATOM 737 O O . PRO A 1 100 ? 17.875 32.719 9.688 1 95.75 100 PRO A O 1
ATOM 740 N N . PHE A 1 101 ? 17.922 34.594 10.906 1 97.06 101 PHE A N 1
ATOM 741 C CA . PHE A 1 101 ? 16.484 34.469 11.172 1 97.06 101 PHE A CA 1
ATOM 742 C C . PHE A 1 101 ? 15.688 34.594 9.883 1 97.06 101 PHE A C 1
ATOM 744 O O . PHE A 1 101 ? 14.648 33.938 9.727 1 97.06 101 PHE A O 1
ATOM 751 N N . SER A 1 102 ? 16.109 35.406 8.961 1 96.19 102 SER A N 1
ATOM 752 C CA . SER A 1 102 ? 15.438 35.562 7.672 1 96.19 102 SER A CA 1
ATOM 753 C C . SER A 1 102 ? 15.43 34.25 6.898 1 96.19 102 SER A C 1
ATOM 755 O O . SER A 1 102 ? 14.445 33.906 6.223 1 96.19 102 SER A O 1
ATOM 757 N N . VAL A 1 103 ? 16.484 33.531 7.004 1 95.44 103 VAL A N 1
ATOM 758 C CA . VAL A 1 103 ? 16.578 32.25 6.324 1 95.44 103 VAL A CA 1
ATOM 759 C C . VAL A 1 103 ? 15.609 31.266 6.957 1 95.44 103 VAL A C 1
ATOM 761 O O . VAL A 1 103 ? 14.93 30.516 6.25 1 95.44 103 VAL A O 1
ATOM 764 N N . LEU A 1 104 ? 15.547 31.266 8.266 1 97.69 104 LEU A N 1
ATOM 765 C CA . LEU A 1 104 ? 14.609 30.375 8.945 1 97.69 104 LEU A CA 1
ATOM 766 C C . LEU A 1 104 ? 13.172 30.719 8.586 1 97.69 104 LEU A C 1
ATOM 768 O O . LEU A 1 104 ? 12.352 29.828 8.359 1 97.69 104 LEU A O 1
ATOM 772 N N . VAL A 1 105 ? 12.875 31.984 8.508 1 97.44 105 VAL A N 1
ATOM 773 C CA . VAL A 1 105 ? 11.539 32.438 8.125 1 97.44 105 VAL A CA 1
ATOM 774 C C . VAL A 1 105 ? 11.242 32 6.691 1 97.44 105 VAL A C 1
ATOM 776 O O . VAL A 1 105 ? 10.117 31.594 6.379 1 97.44 105 VAL A O 1
ATOM 779 N N . ALA A 1 106 ? 12.219 32.125 5.855 1 96 106 ALA A N 1
ATOM 780 C CA . ALA A 1 106 ? 12.039 31.688 4.473 1 96 106 ALA A CA 1
ATOM 781 C C . ALA A 1 106 ? 11.672 30.203 4.414 1 96 106 ALA A C 1
ATOM 783 O O . ALA A 1 106 ? 10.742 29.812 3.699 1 96 106 ALA A O 1
ATOM 784 N N . ILE A 1 107 ? 12.422 29.422 5.121 1 95.94 107 ILE A N 1
ATOM 785 C CA . ILE A 1 107 ? 12.188 27.984 5.145 1 95.94 107 ILE A CA 1
ATOM 786 C C . ILE A 1 107 ? 10.781 27.688 5.66 1 95.94 107 ILE A C 1
ATOM 788 O O . ILE A 1 107 ? 10.07 26.844 5.113 1 95.94 107 ILE A O 1
ATOM 792 N N . PHE A 1 108 ? 10.398 28.359 6.668 1 97.25 108 PHE A N 1
ATOM 793 C CA . PHE A 1 108 ? 9.055 28.266 7.219 1 97.25 108 PHE A CA 1
ATOM 794 C C . PHE A 1 108 ? 8.008 28.609 6.156 1 97.25 108 PHE A C 1
ATOM 796 O O . PHE A 1 108 ? 7.074 27.828 5.938 1 97.25 108 PHE A O 1
ATOM 803 N N . LEU A 1 109 ? 8.156 29.672 5.484 1 96.25 109 LEU A N 1
ATOM 804 C CA . LEU A 1 109 ? 7.195 30.141 4.484 1 96.25 109 LEU A CA 1
ATOM 805 C C . LEU A 1 109 ? 7.129 29.172 3.309 1 96.25 109 LEU A C 1
ATOM 807 O O . LEU A 1 109 ? 6.047 28.891 2.781 1 96.25 109 LEU A O 1
ATOM 811 N N . ILE A 1 110 ? 8.25 28.719 2.867 1 94.06 110 ILE A N 1
ATOM 812 C CA . ILE A 1 110 ? 8.297 27.75 1.777 1 94.06 110 ILE A CA 1
ATOM 813 C C . ILE A 1 110 ? 7.516 26.5 2.164 1 94.06 110 ILE A C 1
ATOM 815 O O . ILE A 1 110 ? 6.664 26.031 1.402 1 94.06 110 ILE A O 1
ATOM 819 N N . SER A 1 111 ? 7.793 26 3.357 1 94.88 111 SER A N 1
ATOM 820 C CA . SER A 1 111 ? 7.109 24.812 3.857 1 94.88 111 SER A CA 1
ATOM 821 C C . SER A 1 111 ? 5.605 25.031 3.969 1 94.88 111 SER A C 1
ATOM 823 O O . SER A 1 111 ? 4.809 24.172 3.615 1 94.88 111 SER A O 1
ATOM 825 N N . ALA A 1 112 ? 5.273 26.203 4.383 1 95.19 112 ALA A N 1
ATOM 826 C CA . ALA A 1 112 ? 3.865 26.562 4.559 1 95.19 112 ALA A CA 1
ATOM 827 C C . ALA A 1 112 ? 3.152 26.656 3.213 1 95.19 112 ALA A C 1
ATOM 829 O O . ALA A 1 112 ? 2.055 26.125 3.043 1 95.19 112 ALA A O 1
ATOM 830 N N . ILE A 1 113 ? 3.729 27.281 2.318 1 92.69 113 ILE A N 1
ATOM 831 C CA . ILE A 1 113 ? 3.125 27.5 1.009 1 92.69 113 ILE A CA 1
ATOM 832 C C . ILE A 1 113 ? 2.914 26.156 0.302 1 92.69 113 ILE A C 1
ATOM 834 O O . ILE A 1 113 ? 1.834 25.906 -0.233 1 92.69 113 ILE A O 1
ATOM 838 N N . LEU A 1 114 ? 3.869 25.375 0.33 1 90.5 114 LEU A N 1
ATOM 839 C CA . LEU A 1 114 ? 3.801 24.094 -0.364 1 90.5 114 LEU A CA 1
ATOM 840 C C . LEU A 1 114 ? 2.771 23.188 0.288 1 90.5 114 LEU A C 1
ATOM 842 O O . LEU A 1 114 ? 1.955 22.562 -0.403 1 90.5 114 LEU A O 1
ATOM 846 N N . THR A 1 115 ? 2.717 23.156 1.556 1 91.88 115 THR A N 1
ATOM 847 C CA . THR A 1 115 ? 1.801 22.234 2.229 1 91.88 115 THR A CA 1
ATOM 848 C C . THR A 1 115 ? 0.375 22.781 2.201 1 91.88 115 THR A C 1
ATOM 850 O O . THR A 1 115 ? -0.588 22.016 2.191 1 91.88 115 THR A O 1
ATOM 853 N N . TYR A 1 116 ? 0.276 24.078 2.252 1 90.38 116 TYR A N 1
ATOM 854 C CA . TYR A 1 116 ? -1.059 24.641 2.072 1 90.38 116 TYR A CA 1
ATOM 855 C C . TYR A 1 116 ? -1.644 24.234 0.725 1 90.38 116 TYR A C 1
ATOM 857 O O . TYR A 1 116 ? -2.859 24.062 0.592 1 90.38 116 TYR A O 1
ATOM 865 N N . GLY A 1 117 ? -0.83 24.047 -0.162 1 84.69 117 GLY A N 1
ATOM 866 C CA . GLY A 1 117 ? -1.249 23.609 -1.487 1 84.69 117 GLY A CA 1
ATOM 867 C C . GLY A 1 117 ? -1.517 22.125 -1.574 1 84.69 117 GLY A C 1
ATOM 868 O O . GLY A 1 117 ? -1.851 21.609 -2.645 1 84.69 117 GLY A O 1
ATOM 869 N N . GLY A 1 118 ? -1.317 21.469 -0.54 1 81.88 118 GLY A N 1
ATOM 870 C CA . GLY A 1 118 ? -1.614 20.047 -0.536 1 81.88 118 GLY A CA 1
ATOM 871 C C . GLY A 1 118 ? -0.403 19.188 -0.836 1 81.88 118 GLY A C 1
ATOM 872 O O . GLY A 1 118 ? -0.539 17.984 -1.126 1 81.88 118 GLY A O 1
ATOM 873 N N . ILE A 1 119 ? 0.671 19.734 -0.836 1 82.38 119 ILE A N 1
ATOM 874 C CA . ILE A 1 119 ? 1.893 19 -1.147 1 82.38 119 ILE A CA 1
ATOM 875 C C . ILE A 1 119 ? 2.359 18.234 0.084 1 82.38 119 ILE A C 1
ATOM 877 O O . ILE A 1 119 ? 2.301 18.75 1.204 1 82.38 119 ILE A O 1
ATOM 881 N N . SER A 1 120 ? 2.773 17.062 -0.218 1 77.12 120 SER A N 1
ATOM 882 C CA . SER A 1 120 ? 3.158 16.156 0.861 1 77.12 120 SER A CA 1
ATOM 883 C C . SER A 1 120 ? 4.426 16.625 1.56 1 77.12 120 SER A C 1
ATOM 885 O O . SER A 1 120 ? 5.242 17.328 0.96 1 77.12 120 SER A O 1
ATOM 887 N N . LEU A 1 121 ? 4.52 16.188 2.791 1 78.56 121 LEU A N 1
ATOM 888 C CA . LEU A 1 121 ? 5.668 16.531 3.621 1 78.56 121 LEU A CA 1
ATOM 889 C C . LEU A 1 121 ? 6.969 16.047 2.982 1 78.56 121 LEU A C 1
ATOM 891 O O . LEU A 1 121 ? 7.984 16.75 3.043 1 78.56 121 LEU A O 1
ATOM 895 N N . PHE A 1 122 ? 6.922 14.992 2.357 1 70.94 122 PHE A N 1
ATOM 896 C CA . PHE A 1 122 ? 8.125 14.406 1.778 1 70.94 122 PHE A CA 1
ATOM 897 C C . PHE A 1 122 ? 8.672 15.289 0.659 1 70.94 122 PHE A C 1
ATOM 899 O O . PHE A 1 122 ? 9.883 15.508 0.565 1 70.94 122 PHE A O 1
ATOM 906 N N . VAL A 1 123 ? 7.801 15.773 -0.064 1 74.81 123 VAL A N 1
ATOM 907 C CA . VAL A 1 123 ? 8.219 16.656 -1.151 1 74.81 123 VAL A CA 1
ATOM 908 C C . VAL A 1 123 ? 8.805 17.938 -0.58 1 74.81 123 VAL A C 1
ATOM 910 O O . VAL A 1 123 ? 9.805 18.453 -1.086 1 74.81 123 VAL A O 1
ATOM 913 N N . VAL A 1 124 ? 8.211 18.422 0.419 1 85.5 124 VAL A N 1
ATOM 914 C CA . VAL A 1 124 ? 8.703 19.625 1.061 1 85.5 124 VAL A CA 1
ATOM 915 C C . VAL A 1 124 ? 10.125 19.406 1.566 1 85.5 124 VAL A C 1
ATOM 917 O O . VAL A 1 124 ? 11.008 20.234 1.337 1 85.5 124 VAL A O 1
ATOM 920 N N . LEU A 1 125 ? 10.391 18.312 2.117 1 84.44 125 LEU A N 1
ATOM 921 C CA . LEU A 1 125 ? 11.703 18.016 2.691 1 84.44 125 LEU A CA 1
ATOM 922 C C . LEU A 1 125 ? 12.766 17.906 1.602 1 84.44 125 LEU A C 1
ATOM 924 O O . LEU A 1 125 ? 13.867 18.438 1.75 1 84.44 125 LEU A O 1
ATOM 928 N N . PHE A 1 126 ? 12.461 17.422 0.547 1 76.06 126 PHE A N 1
ATOM 929 C CA . PHE A 1 126 ? 13.414 17.188 -0.532 1 76.06 126 PHE A CA 1
ATOM 930 C C . PHE A 1 126 ? 13.797 18.5 -1.209 1 76.06 126 PHE A C 1
ATOM 932 O O . PHE A 1 126 ? 14.867 18.594 -1.813 1 76.06 126 PHE A O 1
ATOM 939 N N . VAL A 1 127 ? 12.984 19.406 -1.068 1 80.5 127 VAL A N 1
ATOM 940 C CA . VAL A 1 127 ? 13.281 20.672 -1.706 1 80.5 127 VAL A CA 1
ATOM 941 C C . VAL A 1 127 ? 13.953 21.609 -0.703 1 80.5 127 VAL A C 1
ATOM 943 O O . VAL A 1 127 ? 14.93 22.281 -1.032 1 80.5 127 VAL A O 1
ATOM 946 N N . VAL A 1 128 ? 13.461 21.594 0.433 1 87 128 VAL A N 1
ATOM 947 C CA . VAL A 1 128 ? 13.867 22.594 1.426 1 87 128 VAL A CA 1
ATOM 948 C C . VAL A 1 128 ? 15.258 22.25 1.949 1 87 128 VAL A C 1
ATOM 950 O O . VAL A 1 128 ? 16.094 23.125 2.133 1 87 128 VAL A O 1
ATOM 953 N N . ILE A 1 129 ? 15.555 21 2.119 1 85.06 129 ILE A N 1
ATOM 954 C CA . ILE A 1 129 ? 16.781 20.594 2.783 1 85.06 129 ILE A CA 1
ATOM 955 C C . ILE A 1 129 ? 17.984 20.938 1.909 1 85.06 129 ILE A C 1
ATOM 957 O O . ILE A 1 129 ? 18.922 21.594 2.367 1 85.06 129 ILE A O 1
ATOM 961 N N . PRO A 1 130 ? 18.031 20.531 0.682 1 82.62 130 PRO A N 1
ATOM 962 C CA . PRO A 1 130 ? 19.188 20.891 -0.143 1 82.62 130 PRO A CA 1
ATOM 963 C C . PRO A 1 130 ? 19.344 22.391 -0.333 1 82.62 130 PRO A C 1
ATOM 965 O O . PRO A 1 130 ? 20.469 22.891 -0.507 1 82.62 130 PRO A O 1
ATOM 968 N N . LEU A 1 131 ? 18.328 23.125 -0.262 1 84.19 131 LEU A N 1
ATOM 969 C CA . LEU A 1 131 ? 18.391 24.578 -0.4 1 84.19 131 LEU A CA 1
ATOM 970 C C . LEU A 1 131 ? 18.875 25.234 0.895 1 84.19 131 LEU A C 1
ATOM 972 O O . LEU A 1 131 ? 19.594 26.234 0.864 1 84.19 131 LEU A O 1
ATOM 976 N N . ALA A 1 132 ? 18.453 24.656 1.947 1 90 132 ALA A N 1
ATOM 977 C CA . ALA A 1 132 ? 18.734 25.234 3.26 1 90 132 ALA A CA 1
ATOM 978 C C . ALA A 1 132 ? 20.156 24.922 3.699 1 90 132 ALA A C 1
ATOM 980 O O . ALA A 1 132 ? 20.812 25.75 4.344 1 90 132 ALA A O 1
ATOM 981 N N . LYS A 1 133 ? 20.688 23.812 3.348 1 88.31 133 LYS A N 1
ATOM 982 C CA . LYS A 1 133 ? 21.969 23.344 3.877 1 88.31 133 LYS A CA 1
ATOM 983 C C . LYS A 1 133 ? 23.094 24.312 3.545 1 88.31 133 LYS A C 1
ATOM 985 O O . LYS A 1 133 ? 23.828 24.75 4.438 1 88.31 133 LYS A O 1
ATOM 990 N N . PRO A 1 134 ? 23.281 24.656 2.297 1 86.38 134 PRO A N 1
ATOM 991 C CA . PRO A 1 134 ? 24.344 25.594 1.99 1 86.38 134 PRO A CA 1
ATOM 992 C C . PRO A 1 134 ? 24.172 26.938 2.699 1 86.38 134 PRO A C 1
ATOM 994 O O . PRO A 1 134 ? 25.156 27.594 3.045 1 86.38 134 PRO A O 1
ATOM 997 N N . LEU A 1 135 ? 22.984 27.375 2.908 1 89.31 135 LEU A N 1
ATOM 998 C CA . LEU A 1 135 ? 22.719 28.641 3.58 1 89.31 135 LEU A CA 1
ATOM 999 C C . LEU A 1 135 ? 23.109 28.562 5.055 1 89.31 135 LEU A C 1
ATOM 1001 O O . LEU A 1 135 ? 23.688 29.5 5.602 1 89.31 135 LEU A O 1
ATOM 1005 N N . PHE A 1 136 ? 22.719 27.469 5.688 1 93.5 136 PHE A N 1
ATOM 1006 C CA . PHE A 1 136 ? 23.109 27.25 7.074 1 93.5 136 PHE A CA 1
ATOM 1007 C C . PHE A 1 136 ? 24.625 27.219 7.223 1 93.5 136 PHE A C 1
ATOM 1009 O O . PHE A 1 136 ? 25.172 27.75 8.195 1 93.5 136 PHE A O 1
ATOM 1016 N N . GLN A 1 137 ? 25.234 26.609 6.297 1 90.94 137 GLN A N 1
ATOM 1017 C CA . GLN A 1 137 ? 26.703 26.547 6.293 1 90.94 137 GLN A CA 1
ATOM 1018 C C . GLN A 1 137 ? 27.312 27.938 6.133 1 90.94 137 GLN A C 1
ATOM 1020 O O . GLN A 1 137 ? 28.234 28.297 6.859 1 90.94 137 GLN A O 1
ATOM 1025 N N . GLN A 1 138 ? 26.828 28.625 5.223 1 91.69 138 GLN A N 1
ATOM 1026 C CA . GLN A 1 138 ? 27.344 29.969 4.945 1 91.69 138 GLN A CA 1
ATOM 1027 C C . GLN A 1 138 ? 27.172 30.891 6.152 1 91.69 138 GLN A C 1
ATOM 1029 O O . GLN A 1 138 ? 28.047 31.672 6.473 1 91.69 138 GLN A O 1
ATOM 1034 N N . LEU A 1 139 ? 26.062 30.781 6.781 1 94 139 LEU A N 1
ATOM 1035 C CA . LEU A 1 139 ? 25.75 31.625 7.926 1 94 139 LEU A CA 1
ATOM 1036 C C . LEU A 1 139 ? 26.344 31.047 9.211 1 94 139 LEU A C 1
ATOM 1038 O O . LEU A 1 139 ? 26.312 31.688 10.258 1 94 139 LEU A O 1
ATOM 1042 N N . ASN A 1 140 ? 26.812 29.859 9.125 1 94.62 140 ASN A N 1
ATOM 1043 C CA . ASN A 1 140 ? 27.438 29.141 10.219 1 94.62 140 ASN A CA 1
ATOM 1044 C C . ASN A 1 140 ? 26.516 29.047 11.43 1 94.62 140 ASN A C 1
ATOM 1046 O O . ASN A 1 140 ? 26.906 29.391 12.547 1 94.62 140 ASN A O 1
ATOM 1050 N N . ILE A 1 141 ? 25.359 28.672 11.18 1 95.56 141 ILE A N 1
ATOM 1051 C CA . ILE A 1 141 ? 24.406 28.453 12.258 1 95.56 141 ILE A CA 1
ATOM 1052 C C . ILE A 1 141 ? 24.141 26.953 12.422 1 95.56 141 ILE A C 1
ATOM 1054 O O . ILE A 1 141 ? 24.391 26.172 11.492 1 95.56 141 ILE A O 1
ATOM 1058 N N . ALA A 1 142 ? 23.656 26.609 13.539 1 96.12 142 ALA A N 1
ATOM 1059 C CA . ALA A 1 142 ? 23.469 25.203 13.875 1 96.12 142 ALA A CA 1
ATOM 1060 C C . ALA A 1 142 ? 22.469 24.531 12.922 1 96.12 142 ALA A C 1
ATOM 1062 O O . ALA A 1 142 ? 21.359 25.031 12.734 1 96.12 142 ALA A O 1
ATOM 1063 N N . TRP A 1 143 ? 22.75 23.391 12.438 1 94.81 143 TRP A N 1
ATOM 1064 C CA . TRP A 1 143 ? 21.984 22.688 11.422 1 94.81 143 TRP A CA 1
ATOM 1065 C C . TRP A 1 143 ? 20.672 22.141 12 1 94.81 143 TRP A C 1
ATOM 1067 O O . TRP A 1 143 ? 19.656 22.094 11.312 1 94.81 143 TRP A O 1
ATOM 1077 N N . ASN A 1 144 ? 20.703 21.75 13.25 1 95.38 144 ASN A N 1
ATOM 1078 C CA . ASN A 1 144 ? 19.531 21.109 13.844 1 95.38 144 ASN A CA 1
ATOM 1079 C C . ASN A 1 144 ? 18.375 22.078 13.984 1 95.38 144 ASN A C 1
ATOM 1081 O O . ASN A 1 144 ? 17.234 21.672 14.164 1 95.38 144 ASN A O 1
ATOM 1085 N N . LEU A 1 145 ? 18.641 23.375 13.836 1 96.75 145 LEU A N 1
ATOM 1086 C CA . LEU A 1 145 ? 17.594 24.391 13.922 1 96.75 145 LEU A CA 1
ATOM 1087 C C . LEU A 1 145 ? 16.656 24.297 12.727 1 96.75 145 LEU A C 1
ATOM 1089 O O . LEU A 1 145 ? 15.562 24.875 12.75 1 96.75 145 LEU A O 1
ATOM 1093 N N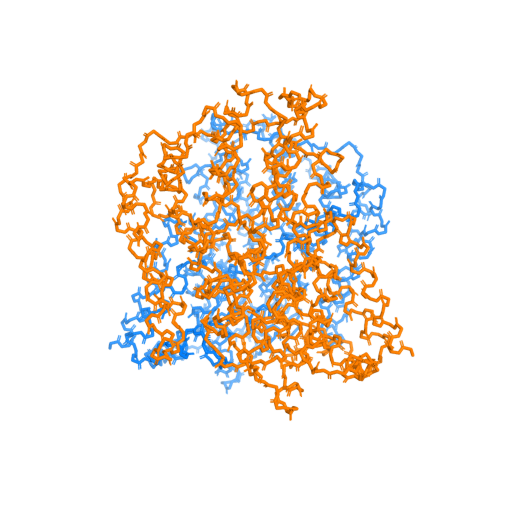 . ILE A 1 146 ? 17.031 23.609 11.672 1 96.25 146 ILE A N 1
ATOM 1094 C CA . ILE A 1 146 ? 16.219 23.469 10.469 1 96.25 146 ILE A CA 1
ATOM 1095 C C . ILE A 1 146 ? 14.898 22.797 10.805 1 96.25 146 ILE A C 1
ATOM 1097 O O . ILE A 1 146 ? 13.898 23 10.117 1 96.25 146 ILE A O 1
ATOM 1101 N N . VAL A 1 147 ? 14.852 22.047 11.883 1 96.56 147 VAL A N 1
ATOM 1102 C CA . VAL A 1 147 ? 13.695 21.266 12.312 1 96.56 147 VAL A CA 1
ATOM 1103 C C . VAL A 1 147 ? 12.531 22.203 12.617 1 96.56 147 VAL A C 1
ATOM 1105 O O . VAL A 1 147 ? 11.383 21.906 12.281 1 96.56 147 VAL A O 1
ATOM 1108 N N . ILE A 1 148 ? 12.836 23.328 13.109 1 97.75 148 ILE A N 1
ATOM 1109 C CA . ILE A 1 148 ? 11.828 24.219 13.664 1 97.75 148 ILE A CA 1
ATOM 1110 C C . ILE A 1 148 ? 11.023 24.859 12.531 1 97.75 148 ILE A C 1
ATOM 1112 O O . ILE A 1 148 ? 9.797 24.703 12.469 1 97.75 148 ILE A O 1
ATOM 1116 N N . PRO A 1 149 ? 11.68 25.531 11.578 1 97.62 149 PRO A N 1
ATOM 1117 C CA . PRO A 1 149 ? 10.867 26.172 10.531 1 97.62 149 PRO A CA 1
ATOM 1118 C C . PRO A 1 149 ? 10.133 25.141 9.664 1 97.62 149 PRO A C 1
ATOM 1120 O O . PRO A 1 149 ? 9.016 25.406 9.219 1 97.62 149 PRO A O 1
ATOM 1123 N N . VAL A 1 150 ? 10.703 24.047 9.422 1 95.81 150 VAL A N 1
ATOM 1124 C CA . VAL A 1 150 ? 10.086 23.031 8.578 1 95.81 150 VAL A CA 1
ATOM 1125 C C . VAL A 1 150 ? 8.789 22.547 9.227 1 95.81 150 VAL A C 1
ATOM 1127 O O . VAL A 1 150 ? 7.723 22.594 8.609 1 95.81 150 VAL A O 1
ATOM 1130 N N . PHE A 1 151 ? 8.789 22.172 10.477 1 96.31 151 PHE A N 1
ATOM 1131 C CA . PHE A 1 151 ? 7.629 21.562 11.125 1 96.31 151 PHE A CA 1
ATOM 1132 C C . PHE A 1 151 ? 6.613 22.625 11.523 1 96.31 151 PHE A C 1
ATOM 1134 O O . PHE A 1 151 ? 5.422 22.344 11.648 1 96.31 151 PHE A O 1
ATOM 1141 N N . LEU A 1 152 ? 7.098 23.828 11.727 1 96.94 152 LEU A N 1
ATOM 1142 C CA . LEU A 1 152 ? 6.117 24.891 11.922 1 96.94 152 LEU A CA 1
ATOM 1143 C C . LEU A 1 152 ? 5.234 25.047 10.688 1 96.94 152 LEU A C 1
ATOM 1145 O O . LEU A 1 152 ? 4.027 25.281 10.805 1 96.94 152 LEU A O 1
ATOM 1149 N N . GLY A 1 153 ? 5.828 24.922 9.602 1 95.12 153 GLY A N 1
ATOM 1150 C CA . GLY A 1 153 ? 5.102 25.062 8.352 1 95.12 153 GLY A CA 1
ATOM 1151 C C . GLY A 1 153 ? 4.242 23.844 8.023 1 95.12 153 GLY A C 1
ATOM 1152 O O . GLY A 1 153 ? 3.051 23.984 7.738 1 95.12 153 GLY A O 1
ATOM 1153 N N . ILE A 1 154 ? 4.781 22.688 8.18 1 93.31 154 ILE A N 1
ATOM 1154 C CA . ILE A 1 154 ? 4.117 21.5 7.641 1 93.31 154 ILE A CA 1
ATOM 1155 C C . ILE A 1 154 ? 3.258 20.844 8.719 1 93.31 154 ILE A C 1
ATOM 1157 O O . ILE A 1 154 ? 2.285 20.156 8.414 1 93.31 154 ILE A O 1
ATOM 1161 N N . GLY A 1 155 ? 3.504 21.062 9.984 1 92.94 155 GLY A N 1
ATOM 1162 C CA . GLY A 1 155 ? 2.928 20.25 11.031 1 92.94 155 GLY A CA 1
ATOM 1163 C C . GLY A 1 155 ? 1.965 21 11.922 1 92.94 155 GLY A C 1
ATOM 1164 O O . GLY A 1 155 ? 1.58 20.516 12.992 1 92.94 155 GLY A O 1
ATOM 1165 N N . THR A 1 156 ? 1.603 22.203 11.5 1 95.12 156 THR A N 1
ATOM 1166 C CA . THR A 1 156 ? 0.743 22.969 12.391 1 95.12 156 THR A CA 1
ATOM 1167 C C . THR A 1 156 ? -0.473 23.516 11.641 1 95.12 156 THR A C 1
ATOM 1169 O O . THR A 1 156 ? -1.434 22.781 11.398 1 95.12 156 THR A O 1
ATOM 1172 N N . PHE A 1 157 ? -0.386 24.734 11.164 1 96.5 157 PHE A N 1
ATOM 1173 C CA . PHE A 1 157 ? -1.588 25.438 10.734 1 96.5 157 PHE A CA 1
ATOM 1174 C C . PHE A 1 157 ? -1.997 25 9.328 1 96.5 157 PHE A C 1
ATOM 1176 O O . PHE A 1 157 ? -3.184 24.984 9 1 96.5 157 PHE A O 1
ATOM 1183 N N . THR A 1 158 ? -1.096 24.656 8.5 1 95.12 158 THR A N 1
ATOM 1184 C CA . THR A 1 158 ? -1.462 24.219 7.152 1 95.12 158 THR A CA 1
ATOM 1185 C C . THR A 1 158 ? -2.004 22.781 7.18 1 95.12 158 THR A C 1
ATOM 1187 O O . THR A 1 158 ? -2.662 22.344 6.234 1 95.12 158 THR A O 1
ATOM 1190 N N . MET A 1 159 ? -1.756 22.156 8.242 1 93.62 159 MET A N 1
ATOM 1191 C CA . MET A 1 159 ? -2.188 20.781 8.383 1 93.62 159 MET A CA 1
ATOM 1192 C C . MET A 1 159 ? -3.615 20.703 8.922 1 93.62 159 MET A C 1
ATOM 1194 O O . MET A 1 159 ? -4.418 19.891 8.445 1 93.62 159 MET A O 1
ATOM 1198 N N . THR A 1 160 ? -3.961 21.625 9.891 1 95.81 160 THR A N 1
ATOM 1199 C CA . THR A 1 160 ? -5.191 21.328 10.617 1 95.81 160 THR A CA 1
ATOM 1200 C C . THR A 1 160 ? -6.02 22.594 10.805 1 95.81 160 THR A C 1
ATOM 1202 O O . THR A 1 160 ? -7.184 22.531 11.203 1 95.81 160 THR A O 1
ATOM 1205 N N . MET A 1 161 ? -5.488 23.797 10.562 1 97.56 161 MET A N 1
ATOM 1206 C CA . MET A 1 161 ? -6.133 25 11.094 1 97.56 161 MET A CA 1
ATOM 1207 C C . MET A 1 161 ? -6.703 25.859 9.969 1 97.56 161 MET A C 1
ATOM 1209 O O . MET A 1 161 ? -7.844 26.312 10.055 1 97.56 161 MET A O 1
ATOM 1213 N N . MET A 1 162 ? -5.949 26 8.938 1 95.06 162 MET A N 1
ATOM 1214 C CA . MET A 1 162 ? -6.328 26.953 7.895 1 95.06 162 MET A CA 1
ATOM 1215 C C . MET A 1 162 ? -7.516 26.422 7.094 1 95.06 162 MET A C 1
ATOM 1217 O O . MET A 1 162 ? -7.504 25.281 6.633 1 95.06 162 MET A O 1
ATOM 1221 N N . PRO A 1 163 ? -8.523 27.281 6.91 1 93.06 163 PRO A N 1
ATOM 1222 C CA . PRO A 1 163 ? -9.664 26.859 6.094 1 93.06 163 PRO A CA 1
ATOM 1223 C C . PRO A 1 163 ? -9.281 26.594 4.641 1 93.06 163 PRO A C 1
ATOM 1225 O O . PRO A 1 163 ? -8.445 27.297 4.07 1 93.06 163 PRO A O 1
ATOM 1228 N N . GLY A 1 164 ? -9.82 25.609 4.168 1 91.75 164 GLY A N 1
ATOM 1229 C CA . GLY A 1 164 ? -9.688 25.359 2.742 1 91.75 164 GLY A CA 1
ATOM 1230 C C . GLY A 1 164 ? -8.5 24.469 2.396 1 91.75 164 GLY A C 1
ATOM 1231 O O . GLY A 1 164 ? -8.328 24.078 1.241 1 91.75 164 GLY A O 1
ATOM 1232 N N . THR A 1 165 ? -7.676 24.188 3.375 1 91.25 165 THR A N 1
ATOM 1233 C CA . THR A 1 165 ? -6.531 23.328 3.094 1 91.25 165 THR A CA 1
ATOM 1234 C C . THR A 1 165 ? -6.988 21.922 2.719 1 91.25 165 THR A C 1
ATOM 1236 O O . THR A 1 165 ? -7.883 21.375 3.357 1 91.25 165 THR A O 1
ATOM 1239 N N . PRO A 1 166 ? -6.402 21.375 1.703 1 91.12 166 PRO A N 1
ATOM 1240 C CA . PRO A 1 166 ? -6.805 20.031 1.293 1 91.12 166 PRO A CA 1
ATOM 1241 C C . PRO A 1 166 ? -6.066 18.922 2.055 1 91.12 166 PRO A C 1
ATOM 1243 O O . PRO A 1 166 ? -5.938 17.812 1.561 1 91.12 166 PRO A O 1
ATOM 1246 N N . SER A 1 167 ? -5.562 19.203 3.207 1 91.94 167 SER A N 1
ATOM 1247 C CA . SER A 1 167 ? -4.91 18.188 4.039 1 91.94 167 SER A CA 1
ATOM 1248 C C . SER A 1 167 ? -5.898 17.109 4.469 1 91.94 167 SER A C 1
ATOM 1250 O O . SER A 1 167 ? -7.102 17.359 4.57 1 91.94 167 SER A O 1
ATOM 1252 N N . ILE A 1 168 ? -5.395 15.977 4.707 1 90.31 168 ILE A N 1
ATOM 1253 C CA . ILE A 1 168 ? -6.227 14.844 5.098 1 90.31 168 ILE A CA 1
ATOM 1254 C C . ILE A 1 168 ? -6.949 15.156 6.406 1 90.31 168 ILE A C 1
ATOM 1256 O O . ILE A 1 168 ? -8.109 14.797 6.586 1 90.31 168 ILE A O 1
ATOM 1260 N N . GLN A 1 169 ? -6.312 15.812 7.289 1 94.06 169 GLN A N 1
ATOM 1261 C CA . GLN A 1 169 ? -6.895 16.172 8.578 1 94.06 169 GLN A CA 1
ATOM 1262 C C . GLN A 1 169 ? -8.094 17.094 8.406 1 94.06 169 GLN A C 1
ATOM 1264 O O . GLN A 1 169 ? -9.039 17.047 9.203 1 94.06 169 GLN A O 1
ATOM 1269 N N . ASN A 1 170 ? -8.055 17.859 7.359 1 94.12 170 ASN A N 1
ATOM 1270 C CA . ASN A 1 170 ? -9.164 18.766 7.086 1 94.12 170 ASN A CA 1
ATOM 1271 C C . ASN A 1 170 ? -10.242 18.078 6.25 1 94.12 170 ASN A C 1
ATOM 1273 O O . ASN A 1 170 ? -11.398 18.516 6.266 1 94.12 170 ASN A O 1
ATOM 1277 N N . VAL A 1 171 ? -9.898 17.078 5.59 1 93.38 171 VAL A N 1
ATOM 1278 C CA . VAL A 1 171 ? -10.836 16.391 4.707 1 93.38 171 VAL A CA 1
ATOM 1279 C C . VAL A 1 171 ? -11.633 15.359 5.5 1 93.38 171 VAL A C 1
ATOM 1281 O O . VAL A 1 171 ? -12.828 15.172 5.266 1 93.38 171 VAL A O 1
ATOM 1284 N N . VAL A 1 172 ? -11.086 14.727 6.414 1 93.62 172 VAL A N 1
ATOM 1285 C CA . VAL A 1 172 ? -11.648 13.57 7.102 1 93.62 172 VAL A CA 1
ATOM 1286 C C . VAL A 1 172 ? -12.977 13.953 7.762 1 93.62 172 VAL A C 1
ATOM 1288 O O . VAL A 1 172 ? -13.992 13.289 7.559 1 93.62 172 VAL A O 1
ATOM 1291 N N . PRO A 1 173 ? -13.047 15.07 8.461 1 95.38 173 PRO A N 1
ATOM 1292 C CA . PRO A 1 173 ? -14.305 15.383 9.133 1 95.38 173 PRO A CA 1
ATOM 1293 C C . PRO A 1 173 ? -15.453 15.633 8.164 1 95.38 173 PRO A C 1
ATOM 1295 O O . PRO A 1 173 ? -16.625 15.461 8.523 1 95.38 173 PRO A O 1
ATOM 1298 N N . THR A 1 174 ? -15.148 16.062 6.953 1 94.31 174 THR A N 1
ATOM 1299 C CA . THR A 1 174 ? -16.203 16.375 5.992 1 94.31 174 THR A CA 1
ATOM 1300 C C . THR A 1 174 ? -17.078 15.156 5.73 1 94.31 174 THR A C 1
ATOM 1302 O O . THR A 1 174 ? -18.297 15.289 5.539 1 94.31 174 THR A O 1
ATOM 1305 N N . LYS A 1 175 ? -16.562 14.031 5.785 1 90.75 175 LYS A N 1
ATOM 1306 C CA . LYS A 1 175 ? -17.297 12.805 5.469 1 90.75 175 LYS A CA 1
ATOM 1307 C C . LYS A 1 175 ? -18.188 12.391 6.629 1 90.75 175 LYS A C 1
ATOM 1309 O O . LYS A 1 175 ? -19.25 11.781 6.422 1 90.75 175 LYS A O 1
ATOM 1314 N N . TYR A 1 176 ? -17.812 12.758 7.797 1 91.31 176 TYR A N 1
ATOM 1315 C CA . TYR A 1 176 ? -18.547 12.32 8.984 1 91.31 176 TYR A CA 1
ATOM 1316 C C . TYR A 1 176 ? -19.531 13.383 9.438 1 91.31 176 TYR A C 1
ATOM 1318 O O . TYR A 1 176 ? -20.578 13.062 10.008 1 91.31 176 TYR A O 1
ATOM 1326 N N . LEU A 1 177 ? -19.234 14.641 9.133 1 95.94 177 LEU A N 1
ATOM 1327 C CA . LEU A 1 177 ? -20 15.734 9.711 1 95.94 177 LEU A CA 1
ATOM 1328 C C . LEU A 1 177 ? -20.781 16.469 8.641 1 95.94 177 LEU A C 1
ATOM 1330 O O . LEU A 1 177 ? -21.641 17.312 8.953 1 95.94 177 LEU A O 1
ATOM 1334 N N . GLY A 1 178 ? -20.531 16.203 7.371 1 93.31 178 GLY A N 1
ATOM 1335 C CA . GLY A 1 178 ? -21.188 16.906 6.285 1 93.31 178 GLY A CA 1
ATOM 1336 C C . GLY A 1 178 ? -20.734 18.344 6.145 1 93.31 178 GLY A C 1
ATOM 1337 O O . GLY A 1 178 ? -21.469 19.203 5.656 1 93.31 178 GLY A O 1
ATOM 1338 N N . THR A 1 179 ? -19.578 18.625 6.633 1 95.44 179 THR A N 1
ATOM 1339 C CA . THR A 1 179 ? -19.047 19.984 6.59 1 95.44 179 THR A CA 1
ATOM 1340 C C . THR A 1 179 ? -18.172 20.172 5.352 1 95.44 179 THR A C 1
ATOM 1342 O O . THR A 1 179 ? -17.984 19.25 4.562 1 95.44 179 THR A O 1
ATOM 1345 N N . GLN A 1 180 ? -17.75 21.406 5.176 1 94.88 180 GLN A N 1
ATOM 1346 C CA . GLN A 1 180 ? -16.844 21.766 4.086 1 94.88 180 GLN A CA 1
ATOM 1347 C C . GLN A 1 180 ? -15.438 22.031 4.605 1 94.88 180 GLN A C 1
ATOM 1349 O O . GLN A 1 180 ? -15.234 22.172 5.816 1 94.88 180 GLN A O 1
ATOM 1354 N N . LEU A 1 181 ? -14.5 22.172 3.699 1 94.56 181 LEU A N 1
ATOM 1355 C CA . LEU A 1 181 ? -13.109 22.391 4.086 1 94.56 181 LEU A CA 1
ATOM 1356 C C . LEU A 1 181 ? -12.938 23.766 4.73 1 94.56 181 LEU A C 1
ATOM 1358 O O . LEU A 1 181 ? -11.938 24.031 5.395 1 94.56 181 LEU A O 1
ATOM 1362 N N . THR A 1 182 ? -13.914 24.625 4.531 1 95.06 182 THR A N 1
ATOM 1363 C CA . THR A 1 182 ? -13.844 25.984 5.074 1 95.06 182 THR A CA 1
ATOM 1364 C C . THR A 1 182 ? -14.617 26.078 6.383 1 95.06 182 THR A C 1
ATOM 1366 O O . THR A 1 182 ? -14.969 27.172 6.82 1 95.06 182 THR A O 1
ATOM 1369 N N . ALA A 1 183 ? -14.836 24.984 6.953 1 95.75 183 ALA A N 1
ATOM 1370 C CA . ALA A 1 183 ? -15.633 24.922 8.18 1 95.75 183 ALA A CA 1
ATOM 1371 C C . ALA A 1 183 ? -15 25.781 9.281 1 95.75 183 ALA A C 1
ATOM 1373 O O . ALA A 1 183 ? -13.781 25.766 9.461 1 95.75 183 ALA A O 1
ATOM 1374 N N . ALA A 1 184 ? -15.852 26.547 9.969 1 96.88 184 ALA A N 1
ATOM 1375 C CA . ALA A 1 184 ? -15.492 27.375 11.117 1 96.88 184 ALA A CA 1
ATOM 1376 C C . ALA A 1 184 ? -14.227 28.188 10.836 1 96.88 184 ALA A C 1
ATOM 1378 O O . ALA A 1 184 ? -13.242 28.062 11.57 1 96.88 184 ALA A O 1
ATOM 1379 N N . PRO A 1 185 ? -14.289 29 9.844 1 96.31 185 PRO A N 1
ATOM 1380 C CA . PRO A 1 185 ? -13.094 29.734 9.43 1 96.31 185 PRO A CA 1
ATOM 1381 C C . PRO A 1 185 ? -12.555 30.641 10.523 1 96.31 185 PRO A C 1
ATOM 1383 O O . PRO A 1 185 ? -11.336 30.844 10.625 1 96.31 185 PRO A O 1
ATOM 1386 N N . LEU A 1 186 ? -13.383 31.203 11.352 1 97.56 186 LEU A N 1
ATOM 1387 C CA . LEU A 1 186 ? -12.93 32.094 12.422 1 97.56 186 LEU A CA 1
ATOM 1388 C C . LEU A 1 186 ? -12.055 31.328 13.414 1 97.56 186 LEU A C 1
ATOM 1390 O O . LEU A 1 186 ? -11 31.812 13.82 1 97.56 186 LEU A O 1
ATOM 1394 N N . ILE A 1 187 ? -12.5 30.141 13.828 1 97.94 187 ILE A N 1
ATOM 1395 C CA . ILE A 1 187 ? -11.719 29.297 14.727 1 97.94 187 ILE A CA 1
ATOM 1396 C C . ILE A 1 187 ? -10.359 28.984 14.102 1 97.94 187 ILE A C 1
ATOM 1398 O O . ILE A 1 187 ? -9.328 29.109 14.766 1 97.94 187 ILE A O 1
ATOM 1402 N N . GLY A 1 188 ? -10.367 28.609 12.836 1 97.88 188 GLY A N 1
ATOM 1403 C CA . GLY A 1 188 ? -9.141 28.25 12.133 1 97.88 188 GLY A CA 1
ATOM 1404 C C . GLY A 1 188 ? -8.164 29.391 12.016 1 97.88 188 GLY A C 1
ATOM 1405 O O . GLY A 1 188 ? -6.961 29.219 12.234 1 97.88 188 GLY A O 1
ATOM 1406 N N . ILE A 1 189 ? -8.672 30.562 11.656 1 98.06 189 ILE A N 1
ATOM 1407 C CA . ILE A 1 189 ? -7.828 31.734 11.453 1 98.06 189 ILE A CA 1
ATOM 1408 C C . ILE A 1 189 ? -7.203 32.156 12.781 1 98.06 189 ILE A C 1
ATOM 1410 O O . ILE A 1 189 ? -6.004 32.438 12.852 1 98.06 189 ILE A O 1
ATOM 1414 N N . VAL A 1 190 ? -7.941 32.188 13.812 1 98.31 190 VAL A N 1
ATOM 1415 C CA . VAL A 1 190 ? -7.426 32.562 15.125 1 98.31 190 VAL A CA 1
ATOM 1416 C C . VAL A 1 190 ? -6.383 31.531 15.578 1 98.31 190 VAL A C 1
ATOM 1418 O O . VAL A 1 190 ? -5.324 31.906 16.094 1 98.31 190 VAL A O 1
ATOM 1421 N N . ALA A 1 191 ? -6.742 30.25 15.43 1 98.56 191 ALA A N 1
ATOM 1422 C CA . ALA A 1 191 ? -5.781 29.203 15.773 1 98.56 191 ALA A CA 1
ATOM 1423 C C . ALA A 1 191 ? -4.48 29.375 15 1 98.56 191 ALA A C 1
ATOM 1425 O O . ALA A 1 191 ? -3.391 29.219 15.555 1 98.56 191 ALA A O 1
ATOM 1426 N N . THR A 1 192 ? -4.574 29.688 13.742 1 98.38 192 THR A N 1
ATOM 1427 C CA . THR A 1 192 ? -3.414 29.891 12.883 1 98.38 192 THR A CA 1
ATOM 1428 C C . THR A 1 192 ? -2.555 31.047 13.398 1 98.38 192 THR A C 1
ATOM 1430 O O . THR A 1 192 ? -1.331 30.922 13.477 1 98.38 192 THR A O 1
ATOM 1433 N N . ILE A 1 193 ? -3.168 32.156 13.719 1 98.56 193 ILE A N 1
ATOM 1434 C CA . ILE A 1 193 ? -2.455 33.344 14.211 1 98.56 193 ILE A CA 1
ATOM 1435 C C . ILE A 1 193 ? -1.683 32.969 15.484 1 98.56 193 ILE A C 1
ATOM 1437 O O . ILE A 1 193 ? -0.509 33.312 15.617 1 98.56 193 ILE A O 1
ATOM 1441 N N . VAL A 1 194 ? -2.309 32.219 16.344 1 98.62 194 VAL A N 1
ATOM 1442 C CA . VAL A 1 194 ? -1.673 31.844 17.609 1 98.62 194 VAL A CA 1
ATOM 1443 C C . VAL A 1 194 ? -0.523 30.875 17.328 1 98.62 194 VAL A C 1
ATOM 1445 O O . VAL A 1 194 ? 0.584 31.047 17.828 1 98.62 194 VAL A O 1
ATOM 1448 N N . ALA A 1 195 ? -0.761 29.875 16.516 1 98.56 195 ALA A N 1
ATOM 1449 C CA . ALA A 1 195 ? 0.258 28.875 16.219 1 98.56 195 ALA A CA 1
ATOM 1450 C C . ALA A 1 195 ? 1.478 29.5 15.562 1 98.56 195 ALA A C 1
ATOM 1452 O O . ALA A 1 195 ? 2.615 29.219 15.938 1 98.56 195 ALA A O 1
ATOM 1453 N N . VAL A 1 196 ? 1.233 30.344 14.578 1 98.5 196 VAL A N 1
ATOM 1454 C CA . VAL A 1 196 ? 2.318 31 13.852 1 98.5 196 VAL A CA 1
ATOM 1455 C C . VAL A 1 196 ? 3.07 31.938 14.789 1 98.5 196 VAL A C 1
ATOM 1457 O O . VAL A 1 196 ? 4.301 31.969 14.797 1 98.5 196 VAL A O 1
ATOM 1460 N N . GLY A 1 197 ? 2.357 32.688 15.555 1 98.62 197 GLY A N 1
ATOM 1461 C CA . GLY A 1 197 ? 2.984 33.594 16.5 1 98.62 197 GLY A CA 1
ATOM 1462 C C . GLY A 1 197 ? 3.873 32.875 17.5 1 98.62 197 GLY A C 1
ATOM 1463 O O . GLY A 1 197 ? 5.027 33.281 17.703 1 98.62 197 GLY A O 1
ATOM 1464 N N . VAL A 1 198 ? 3.338 31.875 18.109 1 98.44 198 VAL A N 1
ATOM 1465 C CA . VAL A 1 198 ? 4.082 31.094 19.094 1 98.44 198 VAL A CA 1
ATOM 1466 C C . VAL A 1 198 ? 5.27 30.406 18.422 1 98.44 198 VAL A C 1
ATOM 1468 O O . VAL A 1 198 ? 6.367 30.359 18.984 1 98.44 198 VAL A O 1
ATOM 1471 N N . GLY A 1 199 ? 5.027 29.859 17.266 1 98.56 199 GLY A N 1
ATOM 1472 C CA . GLY A 1 199 ? 6.09 29.188 16.531 1 98.56 199 GLY A CA 1
ATOM 1473 C C . GLY A 1 199 ? 7.234 30.109 16.156 1 98.56 199 GLY A C 1
ATOM 1474 O O . GLY A 1 199 ? 8.406 29.75 16.312 1 98.56 199 GLY A O 1
ATOM 1475 N N . LEU A 1 200 ? 6.926 31.297 15.672 1 98.38 200 LEU A N 1
ATOM 1476 C CA . LEU A 1 200 ? 7.949 32.281 15.312 1 98.38 200 LEU A CA 1
ATOM 1477 C C . LEU A 1 200 ? 8.719 32.75 16.547 1 98.38 200 LEU A C 1
ATOM 1479 O O . LEU A 1 200 ? 9.938 32.938 16.469 1 98.38 200 LEU A O 1
ATOM 1483 N N . TRP A 1 201 ? 8.008 32.938 17.594 1 98.5 201 TRP A N 1
ATOM 1484 C CA . TRP A 1 201 ? 8.656 33.312 18.844 1 98.5 201 TRP A CA 1
ATOM 1485 C C . TRP A 1 201 ? 9.641 32.25 19.297 1 98.5 201 TRP A C 1
ATOM 1487 O O . TRP A 1 201 ? 10.773 32.562 19.672 1 98.5 201 TRP A O 1
ATOM 1497 N N . TYR A 1 202 ? 9.188 31.016 19.266 1 98.5 202 TYR A N 1
ATOM 1498 C CA . TYR A 1 202 ? 10.062 29.922 19.656 1 98.5 202 TYR A CA 1
ATOM 1499 C C . TYR A 1 202 ? 11.258 29.828 18.719 1 98.5 202 TYR A C 1
ATOM 1501 O O . TYR A 1 202 ? 12.383 29.578 19.156 1 98.5 202 TYR A O 1
ATOM 1509 N N . MET A 1 203 ? 11.008 29.969 17.453 1 98.44 203 MET A N 1
ATOM 1510 C CA . MET A 1 203 ? 12.062 29.906 16.438 1 98.44 203 MET A CA 1
ATOM 1511 C C . MET A 1 203 ? 13.133 30.969 16.719 1 98.44 203 MET A C 1
ATOM 1513 O O . MET A 1 203 ? 14.328 30.656 16.688 1 98.44 203 MET A O 1
ATOM 1517 N N . ARG A 1 204 ? 12.734 32.156 17 1 98.19 204 ARG A N 1
ATOM 1518 C CA . ARG A 1 204 ? 13.664 33.219 17.312 1 98.19 204 ARG A CA 1
ATOM 1519 C C . ARG A 1 204 ? 14.414 32.938 18.609 1 98.19 204 ARG A C 1
ATOM 1521 O O . ARG A 1 204 ? 15.625 33.156 18.688 1 98.19 204 ARG A O 1
ATOM 1528 N N . SER A 1 205 ? 13.695 32.531 19.578 1 98.31 205 SER A N 1
ATOM 1529 C CA . SER A 1 205 ? 14.297 32.219 20.875 1 98.31 205 SER A CA 1
ATOM 1530 C C . SER A 1 205 ? 15.336 31.109 20.766 1 98.31 205 SER A C 1
ATOM 1532 O O . SER A 1 205 ? 16.406 31.203 21.359 1 98.31 205 SER A O 1
ATOM 1534 N N . ALA A 1 206 ? 15.023 30.094 20.047 1 98.12 206 ALA A N 1
ATOM 1535 C CA . ALA A 1 206 ? 15.938 28.969 19.859 1 98.12 206 ALA A CA 1
ATOM 1536 C C . ALA A 1 206 ? 17.188 29.406 19.094 1 98.12 206 ALA A C 1
ATOM 1538 O O . ALA A 1 206 ? 18.297 28.984 19.422 1 98.12 206 ALA A O 1
ATOM 1539 N N . LEU A 1 207 ? 16.984 30.188 18.062 1 97.94 207 LEU A N 1
ATOM 1540 C CA . LEU A 1 207 ? 18.109 30.703 17.281 1 97.94 207 LEU A CA 1
ATOM 1541 C C . LEU A 1 207 ? 19.031 31.562 18.172 1 97.94 207 LEU A C 1
ATOM 1543 O O . LEU A 1 207 ? 20.25 31.375 18.156 1 97.94 207 LEU A O 1
ATOM 1547 N N . ASN A 1 208 ? 18.469 32.469 18.906 1 98.06 208 ASN A N 1
ATOM 1548 C CA . ASN A 1 208 ? 19.234 33.344 19.781 1 98.06 208 ASN A CA 1
ATOM 1549 C C . ASN A 1 208 ? 20.016 32.531 20.828 1 98.06 208 ASN A C 1
ATOM 1551 O O . ASN A 1 208 ? 21.172 32.875 21.125 1 98.06 208 ASN A O 1
ATOM 1555 N N . LYS A 1 209 ? 19.359 31.594 21.328 1 97.94 209 LYS A N 1
ATOM 1556 C CA . LYS A 1 209 ? 20.031 30.75 22.312 1 97.94 209 LYS A CA 1
ATOM 1557 C C . LYS A 1 209 ? 21.203 30 21.672 1 97.94 209 LYS A C 1
ATOM 1559 O O . LYS A 1 209 ? 22.266 29.891 22.281 1 97.94 209 LYS A O 1
ATOM 1564 N N . SER A 1 210 ? 20.984 29.484 20.531 1 97.25 210 SER A N 1
ATOM 1565 C CA . SER A 1 210 ? 22.031 28.766 19.812 1 97.25 210 SER A CA 1
ATOM 1566 C C . SER A 1 210 ? 23.219 29.688 19.516 1 97.25 210 SER A C 1
ATOM 1568 O O . SER A 1 210 ? 24.375 29.281 19.688 1 97.25 210 SER A O 1
ATOM 1570 N N . LEU A 1 211 ? 22.922 30.891 19.094 1 96.31 211 LEU A N 1
ATOM 1571 C CA . LEU A 1 211 ? 23.969 31.875 18.797 1 96.31 211 LEU A CA 1
ATOM 1572 C C . LEU A 1 211 ? 24.719 32.25 20.062 1 96.31 211 LEU A C 1
ATOM 1574 O O . LEU A 1 211 ? 25.953 32.406 20.047 1 96.31 211 LEU A O 1
ATOM 1578 N N . LYS A 1 212 ? 23.984 32.438 21.078 1 97.12 212 LYS A N 1
ATOM 1579 C CA . LYS A 1 212 ? 24.594 32.75 22.359 1 97.12 212 LYS A CA 1
ATOM 1580 C C . LYS A 1 212 ? 25.531 31.641 22.828 1 97.12 212 LYS A C 1
ATOM 1582 O O . LYS A 1 212 ? 26.578 31.906 23.438 1 97.12 212 LYS A O 1
ATOM 1587 N N . ASN A 1 213 ? 25.109 30.438 22.578 1 97.19 213 ASN A N 1
ATOM 1588 C CA . ASN A 1 213 ? 25.906 29.281 22.953 1 97.19 213 ASN A CA 1
ATOM 1589 C C . ASN A 1 213 ? 27.016 29.016 21.938 1 97.19 213 ASN A C 1
ATOM 1591 O O . ASN A 1 213 ? 27.75 28.031 22.078 1 97.19 213 ASN A O 1
ATOM 1595 N N . LYS A 1 214 ? 27.109 29.766 20.891 1 95.25 214 LYS A N 1
ATOM 1596 C CA . LYS A 1 214 ? 28.125 29.688 19.844 1 95.25 214 LYS A CA 1
ATOM 1597 C C . LYS A 1 214 ? 28.094 28.344 19.125 1 95.25 214 LYS A C 1
ATOM 1599 O O . LYS A 1 214 ? 29.141 27.75 18.844 1 95.25 214 LYS A O 1
ATOM 1604 N N . GLU A 1 215 ? 26.875 27.906 19 1 95.38 215 GLU A N 1
ATOM 1605 C CA . GLU A 1 215 ? 26.703 26.703 18.188 1 95.38 215 GLU A CA 1
ATOM 1606 C C . GLU A 1 215 ? 26.906 27.016 16.703 1 95.38 215 GLU A C 1
ATOM 1608 O O . GLU A 1 215 ? 26.453 28.047 16.219 1 95.38 215 GLU A O 1
ATOM 1613 N N . VAL A 1 216 ? 27.656 26.062 16.047 1 93 216 VAL A N 1
ATOM 1614 C CA . VAL A 1 216 ? 28 26.312 14.656 1 93 216 VAL A CA 1
ATOM 1615 C C . VAL A 1 216 ? 27.469 25.188 13.781 1 93 216 VAL A C 1
ATOM 1617 O O . VAL A 1 216 ? 26.891 24.219 14.289 1 93 216 VAL A O 1
ATOM 1620 N N . PHE A 1 217 ? 27.594 25.438 12.508 1 93.31 217 PHE A N 1
ATOM 1621 C CA . PHE A 1 217 ? 27.156 24.438 11.555 1 93.31 217 PHE A CA 1
ATOM 1622 C C . PHE A 1 217 ? 28 23.172 11.664 1 93.31 217 PHE A C 1
ATOM 1624 O O . PHE A 1 217 ? 29.234 23.234 11.492 1 93.31 217 PHE A O 1
ATOM 1631 N N . LYS A 1 218 ? 27.422 22.078 12.047 1 86.31 218 LYS A N 1
ATOM 1632 C CA . LYS A 1 218 ? 28.094 20.781 12.141 1 86.31 218 LYS A CA 1
ATOM 1633 C C . LYS A 1 218 ? 27.203 19.672 11.609 1 86.31 218 LYS A C 1
ATOM 1635 O O . LYS A 1 218 ? 26.016 19.609 11.93 1 86.31 218 LYS A O 1
ATOM 1640 N N . LEU A 1 219 ? 27.781 18.922 10.641 1 79.31 219 LEU A N 1
ATOM 1641 C CA . LEU A 1 219 ? 27.047 17.766 10.117 1 79.31 219 LEU A CA 1
ATOM 1642 C C . LEU A 1 219 ? 27.453 16.484 10.836 1 79.31 219 LEU A C 1
ATOM 1644 O O . LEU A 1 219 ? 28.625 16.328 11.211 1 79.31 219 LEU A O 1
ATOM 1648 N N . ASP A 1 220 ? 26.438 15.844 11.227 1 62.16 220 ASP A N 1
ATOM 1649 C CA . ASP A 1 220 ? 26.797 14.531 11.766 1 62.16 220 ASP A CA 1
ATOM 1650 C C . ASP A 1 220 ? 27.453 13.656 10.703 1 62.16 220 ASP A C 1
ATOM 1652 O O . ASP A 1 220 ? 27.094 13.742 9.523 1 62.16 220 ASP A O 1
ATOM 1656 N N . GLU A 1 221 ? 28.641 13.117 10.914 1 53.88 221 GLU A N 1
ATOM 1657 C CA . GLU A 1 221 ? 29.484 12.297 10.039 1 53.88 221 GLU A CA 1
ATOM 1658 C C . GLU A 1 221 ? 28.641 11.266 9.281 1 53.88 221 GLU A C 1
ATOM 1660 O O . GLU A 1 221 ? 28.969 10.906 8.148 1 53.88 221 GLU A O 1
ATOM 1665 N N . LYS A 1 222 ? 27.75 10.617 9.789 1 50.38 222 LYS A N 1
ATOM 1666 C CA . LYS A 1 222 ? 27.047 9.5 9.18 1 50.38 222 LYS A CA 1
ATOM 1667 C C . LYS A 1 222 ? 26.031 9.984 8.148 1 50.38 222 LYS A C 1
ATOM 1669 O O . LYS A 1 222 ? 25.203 9.211 7.664 1 50.38 222 LYS A O 1
ATOM 1674 N N . ALA A 1 223 ? 26.047 11.227 8.008 1 51.53 223 ALA A N 1
ATOM 1675 C CA . ALA A 1 223 ? 25.062 11.797 7.102 1 51.53 223 ALA A CA 1
ATOM 1676 C C . ALA A 1 223 ? 25.312 11.375 5.66 1 51.53 223 ALA A C 1
ATOM 1678 O O . ALA A 1 223 ? 26.375 11.68 5.098 1 51.53 223 ALA A O 1
ATOM 1679 N N . ASN A 1 224 ? 25.047 10.242 5.297 1 49.09 224 ASN A N 1
ATOM 1680 C CA . ASN A 1 224 ? 25.078 9.805 3.904 1 49.09 224 ASN A CA 1
ATOM 1681 C C . ASN A 1 224 ? 24.375 10.805 2.986 1 49.09 224 ASN A C 1
ATOM 1683 O O . ASN A 1 224 ? 23.141 10.953 3.049 1 49.09 224 ASN A O 1
ATOM 1687 N N . GLU A 1 225 ? 25.016 11.75 2.775 1 47.62 225 GLU A N 1
ATOM 1688 C CA . GLU A 1 225 ? 24.453 12.82 1.961 1 47.62 225 GLU A CA 1
ATOM 1689 C C . GLU A 1 225 ? 23.969 12.297 0.609 1 47.62 225 GLU A C 1
ATOM 1691 O O . GLU A 1 225 ? 24.781 11.984 -0.263 1 47.62 225 GLU A O 1
ATOM 1696 N N . LYS A 1 226 ? 22.953 11.617 0.548 1 52.5 226 LYS A N 1
ATOM 1697 C CA . LYS A 1 226 ? 22.453 11.5 -0.815 1 52.5 226 LYS A CA 1
ATOM 1698 C C . LYS A 1 226 ? 22.406 12.859 -1.503 1 52.5 226 LYS A C 1
ATOM 1700 O O . LYS A 1 226 ? 21.734 13.781 -1.024 1 52.5 226 LYS A O 1
ATOM 1705 N N . LYS A 1 227 ? 23.281 13.172 -2.381 1 55.94 227 LYS A N 1
ATOM 1706 C CA . LYS A 1 227 ? 23.375 14.414 -3.146 1 55.94 227 LYS A CA 1
ATOM 1707 C C . LYS A 1 227 ? 22.078 14.688 -3.906 1 55.94 227 LYS A C 1
ATOM 1709 O O . LYS A 1 227 ? 21.781 14.008 -4.883 1 55.94 227 LYS A O 1
ATOM 1714 N N . ILE A 1 228 ? 21.125 15.406 -3.145 1 61.38 228 ILE A N 1
ATOM 1715 C CA . ILE A 1 228 ? 19.953 15.859 -3.893 1 61.38 228 ILE A CA 1
ATOM 1716 C C . ILE A 1 228 ? 20.328 17.062 -4.754 1 61.38 228 ILE A C 1
ATOM 1718 O O . ILE A 1 228 ? 20.812 18.078 -4.238 1 61.38 228 ILE A O 1
ATOM 1722 N N . GLU A 1 229 ? 20.359 16.812 -6.039 1 66.81 229 GLU A N 1
ATOM 1723 C CA . GLU A 1 229 ? 20.781 17.859 -6.973 1 66.81 229 GLU A CA 1
ATOM 1724 C C . GLU A 1 229 ? 19.609 18.719 -7.395 1 66.81 229 GLU A C 1
ATOM 1726 O O . GLU A 1 229 ? 18.5 18.219 -7.621 1 66.81 229 GLU A O 1
ATOM 1731 N N . LEU A 1 230 ? 19.875 20.094 -7.238 1 77.44 230 LEU A N 1
ATOM 1732 C CA . LEU A 1 230 ? 18.906 21.062 -7.738 1 77.44 230 LEU A CA 1
ATOM 1733 C C . LEU A 1 230 ? 18.781 20.984 -9.258 1 77.44 230 LEU A C 1
ATOM 1735 O O . LEU A 1 230 ? 19.766 20.672 -9.945 1 77.44 230 LEU A O 1
ATOM 1739 N N . LYS A 1 231 ? 17.609 21.25 -9.641 1 83.94 231 LYS A N 1
ATOM 1740 C CA . LYS A 1 231 ? 17.359 21.203 -11.078 1 83.94 231 LYS A CA 1
ATOM 1741 C C . LYS A 1 231 ? 17.906 22.438 -11.773 1 83.94 231 LYS A C 1
ATOM 1743 O O . LYS A 1 231 ? 17.812 23.547 -11.25 1 83.94 231 LYS A O 1
ATOM 1748 N N . GLU A 1 232 ? 18.406 22.172 -12.891 1 85 232 GLU A N 1
ATOM 1749 C CA . GLU A 1 232 ? 18.969 23.281 -13.664 1 85 232 GLU A CA 1
ATOM 1750 C C . GLU A 1 232 ? 17.875 24.141 -14.273 1 85 232 GLU A C 1
ATOM 1752 O O . GLU A 1 232 ? 17.953 25.375 -14.227 1 85 232 GLU A O 1
ATOM 1757 N N . LYS A 1 233 ? 16.906 23.469 -14.898 1 90.56 233 LYS A N 1
ATOM 1758 C CA . LYS A 1 233 ? 15.789 24.188 -15.531 1 90.56 233 LYS A CA 1
ATOM 1759 C C . LYS A 1 233 ? 14.516 24.062 -14.703 1 90.56 233 LYS A C 1
ATOM 1761 O O . LYS A 1 233 ? 14.023 22.953 -14.477 1 90.56 233 LYS A O 1
ATOM 1766 N N . THR A 1 234 ? 14.078 25.266 -14.219 1 93.88 234 THR A N 1
ATOM 1767 C CA . THR A 1 234 ? 12.844 25.312 -13.445 1 93.88 234 THR A CA 1
ATOM 1768 C C . THR A 1 234 ? 11.828 26.25 -14.086 1 93.88 234 THR A C 1
ATOM 1770 O O . THR A 1 234 ? 12.203 27.172 -14.82 1 93.88 234 THR A O 1
ATOM 1773 N N . PRO A 1 235 ? 10.609 25.969 -13.914 1 96.38 235 PRO A N 1
ATOM 1774 C CA . PRO A 1 235 ? 9.617 26.938 -14.375 1 96.38 235 PRO A CA 1
ATOM 1775 C C . PRO A 1 235 ? 9.656 28.234 -13.586 1 96.38 235 PRO A C 1
ATOM 1777 O O . PRO A 1 235 ? 10.336 28.328 -12.555 1 96.38 235 PRO A O 1
ATOM 1780 N N . SER A 1 236 ? 8.977 29.266 -14.117 1 95.88 236 SER A N 1
ATOM 1781 C CA . SER A 1 236 ? 8.867 30.531 -13.398 1 95.88 236 SER A CA 1
ATOM 1782 C C . SER A 1 236 ? 8.031 30.375 -12.133 1 95.88 236 SER A C 1
ATOM 1784 O O . SER A 1 236 ? 7.277 29.406 -11.992 1 95.88 236 SER A O 1
ATOM 1786 N N . PHE A 1 237 ? 8.195 31.312 -11.289 1 94.81 237 PHE A N 1
ATOM 1787 C CA . PHE A 1 237 ? 7.445 31.297 -10.039 1 94.81 237 PHE A CA 1
ATOM 1788 C C . PHE A 1 237 ? 5.945 31.266 -10.312 1 94.81 237 PHE A C 1
ATOM 1790 O O . PHE A 1 237 ? 5.219 30.484 -9.695 1 94.81 237 PHE A O 1
ATOM 1797 N N . PHE A 1 238 ? 5.527 32.062 -11.203 1 95.56 238 PHE A N 1
ATOM 1798 C CA . PHE A 1 238 ? 4.102 32.188 -11.484 1 95.56 238 PHE A CA 1
ATOM 1799 C C . PHE A 1 238 ? 3.547 30.875 -12.047 1 95.56 238 PHE A C 1
ATOM 1801 O O . PHE A 1 238 ? 2.459 30.438 -11.656 1 95.56 238 PHE A O 1
ATOM 1808 N N . LEU A 1 239 ? 4.297 30.234 -12.891 1 96.44 239 LEU A N 1
ATOM 1809 C CA . LEU A 1 239 ? 3.883 28.938 -13.43 1 96.44 239 LEU A CA 1
ATOM 1810 C C . LEU A 1 239 ? 3.869 27.875 -12.336 1 96.44 239 LEU A C 1
ATOM 1812 O O . LEU A 1 239 ? 3.027 26.984 -12.352 1 96.44 239 LEU A O 1
ATOM 1816 N N . SER A 1 240 ? 4.789 28.047 -11.453 1 95.62 240 SER A N 1
ATOM 1817 C CA . SER A 1 240 ? 4.969 27.062 -10.391 1 95.62 240 SER A CA 1
ATOM 1818 C C . SER A 1 240 ? 3.83 27.125 -9.383 1 95.62 240 SER A C 1
ATOM 1820 O O . SER A 1 240 ? 3.441 26.094 -8.812 1 95.62 240 SER A O 1
ATOM 1822 N N . ILE A 1 241 ? 3.307 28.25 -9.148 1 95.19 241 ILE A N 1
ATOM 1823 C CA . ILE A 1 241 ? 2.303 28.422 -8.102 1 95.19 241 ILE A CA 1
ATOM 1824 C C . ILE A 1 241 ? 0.909 28.203 -8.688 1 95.19 241 ILE A C 1
ATOM 1826 O O . ILE A 1 241 ? -0.06 28.016 -7.949 1 95.19 241 ILE A O 1
ATOM 1830 N N . LEU A 1 242 ? 0.736 28.219 -9.953 1 96.44 242 LEU A N 1
ATOM 1831 C CA . LEU A 1 242 ? -0.56 28.219 -10.625 1 96.44 242 LEU A CA 1
ATOM 1832 C C . LEU A 1 242 ? -1.365 26.984 -10.25 1 96.44 242 LEU A C 1
ATOM 1834 O O . LEU A 1 242 ? -2.557 27.078 -9.945 1 96.44 242 LEU A O 1
ATOM 1838 N N . PRO A 1 243 ? -0.777 25.781 -10.328 1 95.5 243 PRO A N 1
ATOM 1839 C CA . PRO A 1 243 ? -1.57 24.609 -9.945 1 95.5 243 PRO A CA 1
ATOM 1840 C C . PRO A 1 243 ? -2.104 24.703 -8.516 1 95.5 243 PRO A C 1
ATOM 1842 O O . PRO A 1 243 ? -3.238 24.297 -8.25 1 95.5 243 PRO A O 1
ATOM 1845 N N . ILE A 1 244 ? -1.299 25.203 -7.68 1 93.12 244 ILE A N 1
ATOM 1846 C CA . ILE A 1 244 ? -1.696 25.359 -6.285 1 93.12 244 ILE A CA 1
ATOM 1847 C C . ILE A 1 244 ? -2.844 26.375 -6.191 1 93.12 244 ILE A C 1
ATOM 1849 O O . ILE A 1 244 ? -3.832 26.125 -5.492 1 93.12 244 ILE A O 1
ATOM 1853 N N . LEU A 1 245 ? -2.738 27.453 -6.871 1 95.44 245 LEU A N 1
ATOM 1854 C CA . LEU A 1 245 ? -3.77 28.484 -6.875 1 95.44 245 LEU A CA 1
ATOM 1855 C C . LEU A 1 245 ? -5.082 27.938 -7.43 1 95.44 245 LEU A C 1
ATOM 1857 O O . LEU A 1 245 ? -6.156 28.25 -6.902 1 95.44 245 LEU A O 1
ATOM 1861 N N . VAL A 1 246 ? -4.98 27.234 -8.508 1 96.31 246 VAL A N 1
ATOM 1862 C CA . VAL A 1 246 ? -6.168 26.625 -9.109 1 96.31 246 VAL A CA 1
ATOM 1863 C C . VAL A 1 246 ? -6.867 25.734 -8.086 1 96.31 246 VAL A C 1
ATOM 1865 O O . VAL A 1 246 ? -8.094 25.781 -7.941 1 96.31 246 VAL A O 1
ATOM 1868 N N . LEU A 1 247 ? -6.141 24.922 -7.387 1 94.62 247 LEU A N 1
ATOM 1869 C CA . LEU A 1 247 ? -6.68 24.031 -6.371 1 94.62 247 LEU A CA 1
ATOM 1870 C C . LEU A 1 247 ? -7.402 24.812 -5.281 1 94.62 247 LEU A C 1
ATOM 1872 O O . LEU A 1 247 ? -8.547 24.5 -4.945 1 94.62 247 LEU A O 1
ATOM 1876 N N . ILE A 1 248 ? -6.789 25.844 -4.828 1 93.19 248 ILE A N 1
ATOM 1877 C CA . ILE A 1 248 ? -7.316 26.625 -3.719 1 93.19 248 ILE A CA 1
ATOM 1878 C C . ILE A 1 248 ? -8.586 27.359 -4.164 1 93.19 248 ILE A C 1
ATOM 1880 O O . ILE A 1 248 ? -9.586 27.359 -3.447 1 93.19 248 ILE A O 1
ATOM 1884 N N . VAL A 1 249 ? -8.547 27.938 -5.281 1 95.81 249 VAL A N 1
ATOM 1885 C CA . VAL A 1 249 ? -9.688 28.688 -5.797 1 95.81 249 VAL A CA 1
ATOM 1886 C C . VAL A 1 249 ? -10.875 27.766 -5.988 1 95.81 249 VAL A C 1
ATOM 1888 O O . VAL A 1 249 ? -12.008 28.094 -5.621 1 95.81 249 VAL A O 1
ATOM 1891 N N . ILE A 1 250 ? -10.648 26.625 -6.523 1 95.81 250 ILE A N 1
ATOM 1892 C CA . ILE A 1 250 ? -11.727 25.672 -6.746 1 95.81 250 ILE A CA 1
ATOM 1893 C C . ILE A 1 250 ? -12.297 25.219 -5.406 1 95.81 250 ILE A C 1
ATOM 1895 O O . ILE A 1 250 ? -13.516 25.125 -5.242 1 95.81 250 ILE A O 1
ATOM 1899 N N . ILE A 1 251 ? -11.469 24.953 -4.449 1 93.38 251 ILE A N 1
ATOM 1900 C CA . ILE A 1 251 ? -11.914 24.5 -3.139 1 93.38 251 ILE A CA 1
ATOM 1901 C C . ILE A 1 251 ? -12.766 25.562 -2.475 1 93.38 251 ILE A C 1
ATOM 1903 O O . ILE A 1 251 ? -13.859 25.281 -1.975 1 93.38 251 ILE A O 1
ATOM 1907 N N . PHE A 1 252 ? -12.336 26.781 -2.52 1 93.75 252 PHE A N 1
ATOM 1908 C CA . PHE A 1 252 ? -13.07 27.875 -1.872 1 93.75 252 PHE A CA 1
ATOM 1909 C C . PHE A 1 252 ? -14.391 28.141 -2.594 1 93.75 252 PHE A C 1
ATOM 1911 O O . PHE A 1 252 ? -15.438 28.266 -1.959 1 93.75 252 PHE A O 1
ATOM 1918 N N . ALA A 1 253 ? -14.32 28.219 -3.883 1 95.5 253 ALA A N 1
ATOM 1919 C CA . ALA A 1 253 ? -15.531 28.453 -4.668 1 95.5 253 ALA A CA 1
ATOM 1920 C C . ALA A 1 253 ? -16.531 27.312 -4.512 1 95.5 253 ALA A C 1
ATOM 1922 O O . ALA A 1 253 ? -17.719 27.531 -4.32 1 95.5 253 ALA A O 1
ATOM 1923 N N . GLY A 1 254 ? -16.031 26.141 -4.613 1 93.94 254 GLY A N 1
ATOM 1924 C CA . GLY A 1 254 ? -16.891 24.984 -4.484 1 93.94 254 GLY A CA 1
ATOM 1925 C C . GLY A 1 254 ? -17.469 24.812 -3.096 1 93.94 254 GLY A C 1
ATOM 1926 O O . GLY A 1 254 ? -18.609 24.391 -2.941 1 93.94 254 GLY A O 1
ATOM 1927 N N . SER A 1 255 ? -16.625 25.078 -2.105 1 90.81 255 SER A N 1
ATOM 1928 C CA . SER A 1 255 ? -17.109 25 -0.733 1 90.81 255 SER A CA 1
ATOM 1929 C C . SER A 1 255 ? -18.219 26.031 -0.479 1 90.81 255 SER A C 1
ATOM 1931 O O . SER A 1 255 ? -19.188 25.734 0.204 1 90.81 255 SER A O 1
ATOM 1933 N N . ALA A 1 256 ? -18.047 27.172 -1.006 1 91.69 256 ALA A N 1
ATOM 1934 C CA . ALA A 1 256 ? -19.062 28.219 -0.871 1 91.69 256 ALA A CA 1
ATOM 1935 C C . ALA A 1 256 ? -20.375 27.797 -1.535 1 91.69 256 ALA A C 1
ATOM 1937 O O . ALA A 1 256 ? -21.469 28.141 -1.056 1 91.69 256 ALA A O 1
ATOM 1938 N N . MET A 1 257 ? -20.281 27.047 -2.594 1 94.62 257 MET A N 1
ATOM 1939 C CA . MET A 1 257 ? -21.453 26.578 -3.342 1 94.62 257 MET A CA 1
ATOM 1940 C C . MET A 1 257 ? -21.922 25.234 -2.832 1 94.62 257 MET A C 1
ATOM 1942 O O . MET A 1 257 ? -22.859 24.656 -3.379 1 94.62 257 MET A O 1
ATOM 1946 N N . LYS A 1 258 ? -21.25 24.688 -1.877 1 91 258 LYS A N 1
ATOM 1947 C CA . LYS A 1 258 ? -21.578 23.422 -1.241 1 91 258 LYS A CA 1
ATOM 1948 C C . LYS A 1 258 ? -21.578 22.281 -2.256 1 91 258 LYS A C 1
ATOM 1950 O O . LYS A 1 258 ? -22.5 21.453 -2.268 1 91 258 LYS A O 1
ATOM 1955 N N . ILE A 1 259 ? -20.672 22.359 -3.178 1 91.06 259 ILE A N 1
ATOM 1956 C CA . ILE A 1 259 ? -20.516 21.312 -4.176 1 91.06 259 ILE A CA 1
ATOM 1957 C C . ILE A 1 259 ? -19.875 20.078 -3.531 1 91.06 259 ILE A C 1
ATOM 1959 O O . ILE A 1 259 ? -18.875 20.188 -2.83 1 91.06 259 ILE A O 1
ATOM 1963 N N . GLU A 1 260 ? -20.5 18.922 -3.799 1 89.5 260 GLU A N 1
ATOM 1964 C CA . GLU A 1 260 ? -19.969 17.672 -3.268 1 89.5 260 GLU A CA 1
ATOM 1965 C C . GLU A 1 260 ? -18.688 17.266 -3.992 1 89.5 260 GLU A C 1
ATOM 1967 O O . GLU A 1 260 ? -18.516 17.562 -5.172 1 89.5 260 GLU A O 1
ATOM 1972 N N . ASN A 1 261 ? -17.75 16.641 -3.309 1 91.06 261 ASN A N 1
ATOM 1973 C CA . ASN A 1 261 ? -16.516 16.094 -3.848 1 91.06 261 ASN A CA 1
ATOM 1974 C C . ASN A 1 261 ? -15.617 17.172 -4.438 1 91.06 261 ASN A C 1
ATOM 1976 O O . ASN A 1 261 ? -14.891 16.922 -5.402 1 91.06 261 ASN A O 1
ATOM 1980 N N . ILE A 1 262 ? -15.703 18.359 -3.885 1 91.81 262 ILE A N 1
ATOM 1981 C CA . ILE A 1 262 ? -15 19.516 -4.426 1 91.81 262 ILE A CA 1
ATOM 1982 C C . ILE A 1 262 ? -13.492 19.312 -4.316 1 91.81 262 ILE A C 1
ATOM 1984 O O . ILE A 1 262 ? -12.734 19.781 -5.164 1 91.81 262 ILE A O 1
ATOM 1988 N N . VAL A 1 263 ? -13.055 18.656 -3.295 1 91.06 263 VAL A N 1
ATOM 1989 C CA . VAL A 1 263 ? -11.625 18.422 -3.1 1 91.06 263 VAL A CA 1
ATOM 1990 C C . VAL A 1 263 ? -11.07 17.594 -4.254 1 91.06 263 VAL A C 1
ATOM 1992 O O . VAL A 1 263 ? -10.016 17.906 -4.801 1 91.06 263 VAL A O 1
ATOM 1995 N N . LEU A 1 264 ? -11.836 16.578 -4.648 1 93.75 264 LEU A N 1
ATOM 1996 C CA . LEU A 1 264 ? -11.43 15.711 -5.746 1 93.75 264 LEU A CA 1
ATOM 1997 C C . LEU A 1 264 ? -11.414 16.484 -7.066 1 93.75 264 LEU A C 1
ATOM 1999 O O . LEU A 1 264 ? -10.5 16.312 -7.875 1 93.75 264 LEU A O 1
ATOM 2003 N N . ILE A 1 265 ? -12.375 17.266 -7.227 1 95.19 265 ILE A N 1
ATOM 2004 C CA . ILE A 1 265 ? -12.469 18.078 -8.438 1 95.19 265 ILE A CA 1
ATOM 2005 C C . ILE A 1 265 ? -11.289 19.047 -8.492 1 95.19 265 ILE A C 1
ATOM 2007 O O . ILE A 1 265 ? -10.648 19.188 -9.531 1 95.19 265 ILE A O 1
ATOM 2011 N N . GLY A 1 266 ? -11.055 19.672 -7.383 1 95.31 266 GLY A N 1
ATOM 2012 C CA . GLY A 1 266 ? -9.938 20.594 -7.309 1 95.31 266 GLY A CA 1
ATOM 2013 C C . GLY A 1 266 ? -8.594 19.938 -7.559 1 95.31 266 GLY A C 1
ATOM 2014 O O . GLY A 1 266 ? -7.789 20.422 -8.352 1 95.31 266 GLY A O 1
ATOM 2015 N N . LEU A 1 267 ? -8.367 18.812 -6.91 1 94.38 267 LEU A N 1
ATOM 2016 C CA . LEU A 1 267 ? -7.121 18.078 -7.074 1 94.38 267 LEU A CA 1
ATOM 2017 C C . LEU A 1 267 ? -6.965 17.578 -8.508 1 94.38 267 LEU A C 1
ATOM 2019 O O . LEU A 1 267 ? -5.875 17.656 -9.086 1 94.38 267 LEU A O 1
ATOM 2023 N N . GLY A 1 268 ? -8.07 17.062 -9.062 1 96.31 268 GLY A N 1
ATOM 2024 C CA . GLY A 1 268 ? -8.039 16.656 -10.461 1 96.31 268 GLY A CA 1
ATOM 2025 C C . GLY A 1 268 ? -7.648 17.781 -11.398 1 96.31 268 GLY A C 1
ATOM 2026 O O . GLY A 1 268 ? -6.809 17.594 -12.281 1 96.31 268 GLY A O 1
ATOM 2027 N N . ALA A 1 269 ? -8.227 18.922 -11.203 1 97.44 269 ALA A N 1
ATOM 2028 C CA . ALA A 1 269 ? -7.918 20.094 -12.023 1 97.44 269 ALA A CA 1
ATOM 2029 C C . ALA A 1 269 ? -6.457 20.5 -11.859 1 97.44 269 ALA A C 1
ATOM 2031 O O . ALA A 1 269 ? -5.785 20.828 -12.844 1 97.44 269 ALA A O 1
ATOM 2032 N N . ALA A 1 270 ? -5.992 20.5 -10.633 1 96.5 270 ALA A N 1
ATOM 2033 C CA . ALA A 1 270 ? -4.609 20.875 -10.359 1 96.5 270 ALA A CA 1
ATOM 2034 C C . ALA A 1 270 ? -3.635 19.922 -11.047 1 96.5 270 ALA A C 1
ATOM 2036 O O . ALA A 1 270 ? -2.604 20.359 -11.57 1 96.5 270 ALA A O 1
ATOM 2037 N N . VAL A 1 271 ? -3.943 18.656 -11.062 1 97 271 VAL A N 1
ATOM 2038 C CA . VAL A 1 271 ? -3.105 17.656 -11.727 1 97 271 VAL A CA 1
ATOM 2039 C C . VAL A 1 271 ? -3.078 17.906 -13.227 1 97 271 VAL A C 1
ATOM 2041 O O . VAL A 1 271 ? -2.012 17.906 -13.844 1 97 271 VAL A O 1
ATOM 2044 N N . ILE A 1 272 ? -4.199 18.172 -13.812 1 98.25 272 ILE A N 1
ATOM 2045 C CA . ILE A 1 272 ? -4.289 18.406 -15.25 1 98.25 272 ILE A CA 1
ATOM 2046 C C . ILE A 1 272 ? -3.51 19.672 -15.609 1 98.25 272 ILE A C 1
ATOM 2048 O O . ILE A 1 272 ? -2.734 19.672 -16.578 1 98.25 272 ILE A O 1
ATOM 2052 N N . VAL A 1 273 ? -3.693 20.703 -14.852 1 97.94 273 VAL A N 1
ATOM 2053 C CA . VAL A 1 273 ? -2.986 21.969 -15.078 1 97.94 273 VAL A CA 1
ATOM 2054 C C . VAL A 1 273 ? -1.481 21.734 -14.961 1 97.94 273 VAL A C 1
ATOM 2056 O O . VAL A 1 273 ? -0.708 22.234 -15.781 1 97.94 273 VAL A O 1
ATOM 2059 N N . SER A 1 274 ? -1.065 21 -13.961 1 97.19 274 SER A N 1
ATOM 2060 C CA . SER A 1 274 ? 0.352 20.703 -13.781 1 97.19 274 SER A CA 1
ATOM 2061 C C . SER A 1 274 ? 0.909 19.922 -14.961 1 97.19 274 SER A C 1
ATOM 2063 O O . SER A 1 274 ? 2.014 20.203 -15.438 1 97.19 274 SER A O 1
ATOM 2065 N N . ALA A 1 275 ? 0.162 18.953 -15.414 1 97.75 275 ALA A N 1
ATOM 2066 C CA . ALA A 1 275 ? 0.601 18.125 -16.531 1 97.75 275 ALA A CA 1
ATOM 2067 C C . ALA A 1 275 ? 0.82 18.969 -17.781 1 97.75 275 ALA A C 1
ATOM 2069 O O . ALA A 1 275 ? 1.779 18.75 -18.531 1 97.75 275 ALA A O 1
ATOM 2070 N N . ILE A 1 276 ? -0.043 19.906 -17.969 1 97.81 276 ILE A N 1
ATOM 2071 C CA . ILE A 1 276 ? 0.033 20.75 -19.156 1 97.81 276 ILE A CA 1
ATOM 2072 C C . ILE A 1 276 ? 1.163 21.766 -19 1 97.81 276 ILE A C 1
ATOM 2074 O O . ILE A 1 276 ? 2.021 21.906 -19.875 1 97.81 276 ILE A O 1
ATOM 2078 N N . LEU 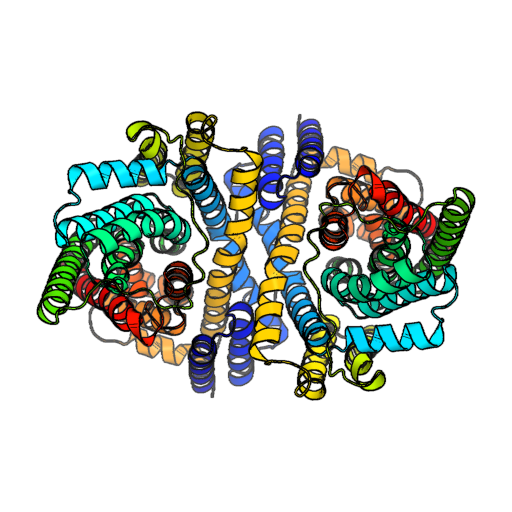A 1 277 ? 1.238 22.438 -17.875 1 97.31 277 LEU A N 1
ATOM 2079 C CA . LEU A 1 277 ? 2.162 23.547 -17.656 1 97.31 277 LEU A CA 1
ATOM 2080 C C . LEU A 1 277 ? 3.594 23.031 -17.531 1 97.31 277 LEU A C 1
ATOM 2082 O O . LEU A 1 277 ? 4.539 23.719 -17.938 1 97.31 277 LEU A O 1
ATOM 2086 N N . PHE A 1 278 ? 3.715 21.844 -16.938 1 97.31 278 PHE A N 1
ATOM 2087 C CA . PHE A 1 278 ? 5.055 21.406 -16.578 1 97.31 278 PHE A CA 1
ATOM 2088 C C . PHE A 1 278 ? 5.57 20.375 -17.578 1 97.31 278 PHE A C 1
ATOM 2090 O O . PHE A 1 278 ? 6.602 19.75 -17.359 1 97.31 278 PHE A O 1
ATOM 2097 N N . HIS A 1 279 ? 4.898 20.234 -18.672 1 96.94 279 HIS A N 1
ATOM 2098 C CA . HIS A 1 279 ? 5.234 19.25 -19.688 1 96.94 279 HIS A CA 1
ATOM 2099 C C . HIS A 1 279 ? 6.699 19.344 -20.094 1 96.94 279 HIS A C 1
ATOM 2101 O O . HIS A 1 279 ? 7.383 18.328 -20.25 1 96.94 279 HIS A O 1
ATOM 2107 N N . LYS A 1 280 ? 7.238 20.516 -20.156 1 95.81 280 LYS A N 1
ATOM 2108 C CA . LYS A 1 280 ? 8.594 20.719 -20.641 1 95.81 280 LYS A CA 1
ATOM 2109 C C . LYS A 1 280 ? 9.609 20.656 -19.516 1 95.81 280 LYS A C 1
ATOM 2111 O O . LYS A 1 280 ? 10.82 20.656 -19.75 1 95.81 280 LYS A O 1
ATOM 2116 N N . TYR A 1 281 ? 9.102 20.516 -18.328 1 96.12 281 TYR A N 1
ATOM 2117 C CA . TYR A 1 281 ? 10 20.625 -17.188 1 96.12 281 TYR A CA 1
ATOM 2118 C C . TYR A 1 281 ? 10.117 19.281 -16.469 1 96.12 281 TYR A C 1
ATOM 2120 O O . TYR A 1 281 ? 10.844 19.172 -15.477 1 96.12 281 TYR A O 1
ATOM 2128 N N . ILE A 1 282 ? 9.328 18.312 -16.922 1 95.25 282 ILE A N 1
ATOM 2129 C CA . ILE A 1 282 ? 9.391 17 -16.266 1 95.25 282 ILE A CA 1
ATOM 2130 C C . ILE A 1 282 ? 10.094 16 -17.172 1 95.25 282 ILE A C 1
ATOM 2132 O O . ILE A 1 282 ? 10.055 16.141 -18.406 1 95.25 282 ILE A O 1
ATOM 2136 N N . PRO A 1 283 ? 10.758 15.031 -16.578 1 93 283 PRO A N 1
ATOM 2137 C CA . PRO A 1 283 ? 11.391 14.008 -17.406 1 93 283 PRO A CA 1
ATOM 2138 C C . PRO A 1 283 ? 10.383 13.227 -18.25 1 93 283 PRO A C 1
ATOM 2140 O O . PRO A 1 283 ? 10.641 12.938 -19.422 1 93 283 PRO A O 1
ATOM 2143 N N . SER A 1 284 ? 9.289 12.766 -17.609 1 95 284 SER A N 1
ATOM 2144 C CA . SER A 1 284 ? 8.219 12.094 -18.344 1 95 284 SER A CA 1
ATOM 2145 C C . SER A 1 284 ? 6.918 12.102 -17.547 1 95 284 SER A C 1
ATOM 2147 O O . SER A 1 284 ? 6.945 12.062 -16.312 1 95 284 SER A O 1
ATOM 2149 N N . HIS A 1 285 ? 5.844 12.109 -18.234 1 96.25 285 HIS A N 1
ATOM 2150 C CA . HIS A 1 285 ? 4.539 12 -17.594 1 96.25 285 HIS A CA 1
ATOM 2151 C C . HIS A 1 285 ? 4.367 10.641 -16.922 1 96.25 285 HIS A C 1
ATOM 2153 O O . HIS A 1 285 ? 3.779 10.547 -15.844 1 96.25 285 HIS A O 1
ATOM 2159 N N . LYS A 1 286 ? 4.895 9.648 -17.5 1 93.94 286 LYS A N 1
ATOM 2160 C CA . LYS A 1 286 ? 4.824 8.297 -16.953 1 93.94 286 LYS A CA 1
ATOM 2161 C C . LYS A 1 286 ? 5.426 8.25 -15.555 1 93.94 286 LYS A C 1
ATOM 2163 O O . LYS A 1 286 ? 4.836 7.66 -14.641 1 93.94 286 LYS A O 1
ATOM 2168 N N . GLU A 1 287 ? 6.5 8.844 -15.438 1 93.56 287 GLU A N 1
ATOM 2169 C CA . GLU A 1 287 ? 7.199 8.836 -14.156 1 93.56 287 GLU A CA 1
ATOM 2170 C C . GLU A 1 287 ? 6.398 9.57 -13.086 1 93.56 287 GLU A C 1
ATOM 2172 O O . GLU A 1 287 ? 6.211 9.062 -11.984 1 93.56 287 GLU A O 1
ATOM 2177 N N . ALA A 1 288 ? 5.938 10.75 -13.445 1 94.06 288 ALA A N 1
ATOM 2178 C CA . ALA A 1 288 ? 5.176 11.547 -12.484 1 94.06 288 ALA A CA 1
ATOM 2179 C C . ALA A 1 288 ? 3.891 10.836 -12.078 1 94.06 288 ALA A C 1
ATOM 2181 O O . ALA A 1 288 ? 3.572 10.742 -10.891 1 94.06 288 ALA A O 1
ATOM 2182 N N . LEU A 1 289 ? 3.217 10.297 -13.047 1 96.31 289 LEU A N 1
ATOM 2183 C CA . LEU A 1 289 ? 1.939 9.633 -12.805 1 96.31 289 LEU A CA 1
ATOM 2184 C C . LEU A 1 289 ? 2.139 8.336 -12.031 1 96.31 289 LEU A C 1
ATOM 2186 O O . LEU A 1 289 ? 1.431 8.07 -11.055 1 96.31 289 LEU A O 1
ATOM 2190 N N . SER A 1 290 ? 3.102 7.555 -12.352 1 94.69 290 SER A N 1
ATOM 2191 C CA . SER A 1 290 ? 3.309 6.242 -11.75 1 94.69 290 SER A CA 1
ATOM 2192 C C . SER A 1 290 ? 3.912 6.363 -10.352 1 94.69 290 SER A C 1
ATOM 2194 O O . SER A 1 290 ? 3.482 5.676 -9.422 1 94.69 290 SER A O 1
ATOM 2196 N N . LEU A 1 291 ? 4.898 7.215 -10.211 1 92.25 291 LEU A N 1
ATOM 2197 C CA . LEU A 1 291 ? 5.492 7.414 -8.891 1 92.25 291 LEU A CA 1
ATOM 2198 C C . LEU A 1 291 ? 4.484 8.023 -7.926 1 92.25 291 LEU A C 1
ATOM 2200 O O . LEU A 1 291 ? 4.453 7.672 -6.746 1 92.25 291 LEU A O 1
ATOM 2204 N N . GLY A 1 292 ? 3.738 8.938 -8.461 1 93.81 292 GLY A N 1
ATOM 2205 C CA . GLY A 1 292 ? 2.68 9.508 -7.645 1 93.81 292 GLY A CA 1
ATOM 2206 C C . GLY A 1 292 ? 1.648 8.484 -7.203 1 93.81 292 GLY A C 1
ATOM 2207 O O . GLY A 1 292 ? 1.34 8.383 -6.016 1 93.81 292 GLY A O 1
ATOM 2208 N N . ALA A 1 293 ? 1.185 7.738 -8.141 1 95.56 293 ALA A N 1
ATOM 2209 C CA . ALA A 1 293 ? 0.172 6.73 -7.836 1 95.56 293 ALA A CA 1
ATOM 2210 C C . ALA A 1 293 ? 0.702 5.699 -6.848 1 95.56 293 ALA A C 1
ATOM 2212 O O . ALA A 1 293 ? 0.047 5.395 -5.848 1 95.56 293 ALA A O 1
ATOM 2213 N N . ASN A 1 294 ? 1.836 5.203 -7.043 1 93.88 294 ASN A N 1
ATOM 2214 C CA . ASN A 1 294 ? 2.439 4.227 -6.145 1 93.88 294 ASN A CA 1
ATOM 2215 C C . ASN A 1 294 ? 2.723 4.828 -4.773 1 93.88 294 ASN A C 1
ATOM 2217 O O . ASN A 1 294 ? 2.572 4.156 -3.75 1 93.88 294 ASN A O 1
ATOM 2221 N N . GLY A 1 295 ? 3.115 6.051 -4.758 1 91.56 295 GLY A N 1
ATOM 2222 C CA . GLY A 1 295 ? 3.471 6.73 -3.521 1 91.56 295 GLY A CA 1
ATOM 2223 C C . GLY A 1 295 ? 2.279 6.988 -2.619 1 91.56 295 GLY A C 1
ATOM 2224 O O . GLY A 1 295 ? 2.445 7.262 -1.428 1 91.56 295 GLY A O 1
ATOM 2225 N N . ALA A 1 296 ? 1.093 6.887 -3.131 1 93 296 ALA A N 1
ATOM 2226 C CA . ALA A 1 296 ? -0.124 7.148 -2.367 1 93 296 ALA A CA 1
ATOM 2227 C C . ALA A 1 296 ? -0.512 5.945 -1.517 1 93 296 ALA A C 1
ATOM 2229 O O . ALA A 1 296 ? -1.243 6.078 -0.533 1 93 296 ALA A O 1
ATOM 2230 N N . VAL A 1 297 ? 0.037 4.832 -1.804 1 94.5 297 VAL A N 1
ATOM 2231 C CA . VAL A 1 297 ? -0.493 3.572 -1.287 1 94.5 297 VAL A CA 1
ATOM 2232 C C . VAL A 1 297 ? -0.07 3.393 0.169 1 94.5 297 VAL A C 1
ATOM 2234 O O . VAL A 1 297 ? -0.907 3.139 1.038 1 94.5 297 VAL A O 1
ATOM 2237 N N . MET A 1 298 ? 1.161 3.555 0.487 1 91.31 298 MET A N 1
ATOM 2238 C CA . MET A 1 298 ? 1.646 3.291 1.839 1 91.31 298 MET A CA 1
ATOM 2239 C C . MET A 1 298 ? 1.054 4.285 2.832 1 91.31 298 MET A C 1
ATOM 2241 O O . MET A 1 298 ? 0.54 3.889 3.881 1 91.31 298 MET A O 1
ATOM 2245 N N . PRO A 1 299 ? 1.028 5.57 2.496 1 85.69 299 PRO A N 1
ATOM 2246 C CA . PRO A 1 299 ? 0.449 6.531 3.436 1 85.69 299 PRO A CA 1
ATOM 2247 C C . PRO A 1 299 ? -1.013 6.23 3.762 1 85.69 299 PRO A C 1
ATOM 2249 O O . PRO A 1 299 ? -1.415 6.293 4.926 1 85.69 299 PRO A O 1
ATOM 2252 N N . ILE A 1 300 ? -1.783 5.926 2.787 1 91.81 300 ILE A N 1
ATOM 2253 C CA . ILE A 1 300 ? -3.193 5.664 3.061 1 91.81 300 ILE A CA 1
ATOM 2254 C C . ILE A 1 300 ? -3.332 4.379 3.873 1 91.81 300 ILE A C 1
ATOM 2256 O O . ILE A 1 300 ? -4.23 4.262 4.711 1 91.81 300 ILE A O 1
ATOM 2260 N N . PHE A 1 301 ? -2.492 3.402 3.664 1 93.5 301 PHE A N 1
ATOM 2261 C CA . PHE A 1 301 ? -2.586 2.148 4.402 1 93.5 301 PHE A CA 1
ATOM 2262 C C . PHE A 1 301 ? -2.178 2.346 5.855 1 93.5 301 PHE A C 1
ATOM 2264 O O . PHE A 1 301 ? -2.752 1.73 6.758 1 93.5 301 PHE A O 1
ATOM 2271 N N . PHE A 1 302 ? -1.19 3.18 6.109 1 87.44 302 PHE A N 1
ATOM 2272 C CA . PHE A 1 302 ? -0.779 3.469 7.477 1 87.44 302 PHE A CA 1
ATOM 2273 C C . PHE A 1 302 ? -1.927 4.086 8.266 1 87.44 302 PHE A C 1
ATOM 2275 O O . PHE A 1 302 ? -2.234 3.639 9.375 1 87.44 302 PHE A O 1
ATOM 2282 N N . THR A 1 303 ? -2.537 5.035 7.652 1 85.25 303 THR A N 1
ATOM 2283 C CA . THR A 1 303 ? -3.637 5.719 8.32 1 85.25 303 THR A CA 1
ATOM 2284 C C . THR A 1 303 ? -4.824 4.777 8.508 1 85.25 303 THR A C 1
ATOM 2286 O O . THR A 1 303 ? -5.441 4.746 9.578 1 85.25 303 THR A O 1
ATOM 2289 N N . SER A 1 304 ? -5.094 4.031 7.5 1 93.19 304 SER A N 1
ATOM 2290 C CA . SER A 1 304 ? -6.23 3.119 7.547 1 93.19 304 SER A CA 1
ATOM 2291 C C . SER A 1 304 ? -6.039 2.047 8.617 1 93.19 304 SER A C 1
ATOM 2293 O O . SER A 1 304 ? -7.004 1.616 9.25 1 93.19 304 SER A O 1
ATOM 2295 N N . ALA A 1 305 ? -4.828 1.562 8.75 1 92.31 305 ALA A N 1
ATOM 2296 C CA . ALA A 1 305 ? -4.551 0.559 9.773 1 92.31 305 ALA A CA 1
ATOM 2297 C C . ALA A 1 305 ? -4.828 1.109 11.172 1 92.31 305 ALA A C 1
ATOM 2299 O O . ALA A 1 305 ? -5.402 0.418 12.016 1 92.31 305 ALA A O 1
ATOM 2300 N N . SER A 1 306 ? -4.461 2.297 11.383 1 86 306 SER A N 1
ATOM 2301 C CA . SER A 1 306 ? -4.734 2.945 12.656 1 86 306 SER A CA 1
ATOM 2302 C C . SER A 1 306 ? -6.234 3.102 12.891 1 86 306 SER A C 1
ATOM 2304 O O . SER A 1 306 ? -6.734 2.828 13.984 1 86 306 SER A O 1
ATOM 2306 N N . VAL A 1 307 ? -6.91 3.541 11.891 1 87.25 307 VAL A N 1
ATOM 2307 C CA . VAL A 1 307 ? -8.352 3.748 11.977 1 87.25 307 VAL A CA 1
ATOM 2308 C C . VAL A 1 307 ? -9.055 2.416 12.234 1 87.25 307 VAL A C 1
ATOM 2310 O O . VAL A 1 307 ? -10.031 2.355 12.984 1 87.25 307 VAL A O 1
ATOM 2313 N N . ALA A 1 308 ? -8.57 1.396 11.586 1 93.31 308 ALA A N 1
ATOM 2314 C CA . ALA A 1 308 ? -9.148 0.063 11.742 1 93.31 308 ALA A CA 1
ATOM 2315 C C . ALA A 1 308 ? -9.102 -0.38 13.203 1 93.31 308 ALA A C 1
ATOM 2317 O O . ALA A 1 308 ? -10.062 -0.963 13.711 1 93.31 308 ALA A O 1
ATOM 2318 N N . PHE A 1 309 ? -8 -0.165 13.852 1 90.38 309 PHE A N 1
ATOM 2319 C CA . PHE A 1 309 ? -7.887 -0.46 15.273 1 90.38 309 PHE A CA 1
ATOM 2320 C C . PHE A 1 309 ? -8.938 0.304 16.078 1 90.38 309 PHE A C 1
ATOM 2322 O O . PHE A 1 309 ? -9.578 -0.258 16.969 1 90.38 309 PHE A O 1
ATOM 2329 N N . GLY A 1 310 ? -9.125 1.546 15.727 1 85.94 310 GLY A N 1
ATOM 2330 C CA . GLY A 1 310 ? -10.148 2.348 16.375 1 85.94 310 GLY A CA 1
ATOM 2331 C C . GLY A 1 310 ? -11.547 1.767 16.219 1 85.94 310 GLY A C 1
ATOM 2332 O O . GLY A 1 310 ? -12.328 1.763 17.172 1 85.94 310 GLY A O 1
ATOM 2333 N N . VAL A 1 311 ? -11.828 1.292 15.062 1 87.56 311 VAL A N 1
ATOM 2334 C CA . VAL A 1 311 ? -13.133 0.702 14.789 1 87.56 311 VAL A CA 1
ATOM 2335 C C . VAL A 1 311 ? -13.344 -0.519 15.688 1 87.56 311 VAL A C 1
ATOM 2337 O O . VAL A 1 311 ? -14.422 -0.695 16.266 1 87.56 311 VAL A O 1
ATOM 2340 N N . VAL A 1 312 ? -12.352 -1.309 15.844 1 92.94 312 VAL A N 1
ATOM 2341 C CA . VAL A 1 312 ? -12.469 -2.494 16.688 1 92.94 312 VAL A CA 1
ATOM 2342 C C . VAL A 1 312 ? -12.711 -2.078 18.141 1 92.94 312 VAL A C 1
ATOM 2344 O O . VAL A 1 312 ? -13.531 -2.686 18.828 1 92.94 312 VAL A O 1
ATOM 2347 N N . ILE A 1 313 ? -12.055 -1.066 18.562 1 89.25 313 ILE A N 1
ATOM 2348 C CA . ILE A 1 313 ? -12.227 -0.564 19.922 1 89.25 313 ILE A CA 1
ATOM 2349 C C . ILE A 1 313 ? -13.68 -0.135 20.141 1 89.25 313 ILE A C 1
ATOM 2351 O O . ILE A 1 313 ? -14.289 -0.462 21.156 1 89.25 313 ILE A O 1
ATOM 2355 N N . THR A 1 314 ? -14.242 0.546 19.188 1 87.62 314 THR A N 1
ATOM 2356 C CA . THR A 1 314 ? -15.586 1.1 19.344 1 87.62 314 THR A CA 1
ATOM 2357 C C . THR A 1 314 ? -16.625 -0.008 19.312 1 87.62 314 THR A C 1
ATOM 2359 O O . THR A 1 314 ? -17.75 0.169 19.812 1 87.62 314 THR A O 1
ATOM 2362 N N . LEU A 1 315 ? -16.266 -1.133 18.703 1 90.38 315 LEU A N 1
ATOM 2363 C CA . LEU A 1 315 ? -17.172 -2.268 18.641 1 90.38 315 LEU A CA 1
ATOM 2364 C C . LEU A 1 315 ? -17.141 -3.068 19.938 1 90.38 315 LEU A C 1
ATOM 2366 O O . LEU A 1 315 ? -18.031 -3.877 20.203 1 90.38 315 LEU A O 1
ATOM 2370 N N . ALA A 1 316 ? -16.125 -2.838 20.75 1 94 316 ALA A N 1
ATOM 2371 C CA . ALA A 1 316 ? -15.906 -3.641 21.953 1 94 316 ALA A CA 1
ATOM 2372 C C . ALA A 1 316 ? -16.812 -3.182 23.094 1 94 316 ALA A C 1
ATOM 2374 O O . ALA A 1 316 ? -16.953 -1.981 23.328 1 94 316 ALA A O 1
ATOM 2375 N N . PRO A 1 317 ? -17.391 -4.121 23.797 1 94.81 317 PRO A N 1
ATOM 2376 C CA . PRO A 1 317 ? -18.266 -3.771 24.938 1 94.81 317 PRO A CA 1
ATOM 2377 C C . PRO A 1 317 ? -17.547 -2.908 25.969 1 94.81 317 PRO A C 1
ATOM 2379 O O . PRO A 1 317 ? -18.172 -2.016 26.562 1 94.81 317 PRO A O 1
ATOM 2382 N N . GLY A 1 318 ? -16.375 -3.113 26.156 1 94.31 318 GLY A N 1
ATOM 2383 C CA . GLY A 1 318 ? -15.602 -2.361 27.141 1 94.31 318 GLY A CA 1
ATOM 2384 C C . GLY A 1 318 ? -15.422 -0.903 26.766 1 94.31 318 GLY A C 1
ATOM 2385 O O . GLY A 1 318 ? -15.039 -0.084 27.609 1 94.31 318 GLY A O 1
ATOM 2386 N N . PHE A 1 319 ? -15.711 -0.595 25.594 1 90.12 319 PHE A N 1
ATOM 2387 C CA . PHE A 1 319 ? -15.531 0.773 25.109 1 90.12 319 PHE A CA 1
ATOM 2388 C C . PHE A 1 319 ? -16.562 1.704 25.75 1 90.12 319 PHE A C 1
ATOM 2390 O O . PHE A 1 319 ? -16.328 2.908 25.859 1 90.12 319 PHE A O 1
ATOM 2397 N N . LYS A 1 320 ? -17.656 1.194 26.094 1 89.62 320 LYS A N 1
ATOM 2398 C CA . LYS A 1 320 ? -18.719 1.998 26.688 1 89.62 320 LYS A CA 1
ATOM 2399 C C . LYS A 1 320 ? -18.219 2.77 27.906 1 89.62 320 LYS A C 1
ATOM 2401 O O . LYS A 1 320 ? -18.578 3.934 28.094 1 89.62 320 LYS A O 1
ATOM 2406 N N . VAL A 1 321 ? -17.406 2.148 28.641 1 90.81 321 VAL A N 1
ATOM 2407 C CA . VAL A 1 321 ? -16.859 2.789 29.844 1 90.81 321 VAL A CA 1
ATOM 2408 C C . VAL A 1 321 ? -16 3.988 29.438 1 90.81 321 VAL A C 1
ATOM 2410 O O . VAL A 1 321 ? -16.078 5.051 30.062 1 90.81 321 VAL A O 1
ATOM 2413 N N . ILE A 1 322 ? -15.227 3.842 28.484 1 86.75 322 ILE A N 1
ATOM 2414 C CA . ILE A 1 322 ? -14.359 4.902 28 1 86.75 322 ILE A CA 1
ATOM 2415 C C . ILE A 1 322 ? -15.203 6.016 27.375 1 86.75 322 ILE A C 1
ATOM 2417 O O . ILE A 1 322 ? -14.961 7.199 27.625 1 86.75 322 ILE A O 1
ATOM 2421 N N . GLN A 1 323 ? -16.094 5.59 26.609 1 85.75 323 GLN A N 1
ATOM 2422 C CA . GLN A 1 323 ? -17 6.539 25.969 1 85.75 323 GLN A CA 1
ATOM 2423 C C . GLN A 1 323 ? -17.734 7.383 27 1 85.75 323 GLN A C 1
ATOM 2425 O O . GLN A 1 323 ? -17.812 8.609 26.875 1 85.75 323 GLN A O 1
ATOM 2430 N N . ASP A 1 324 ? 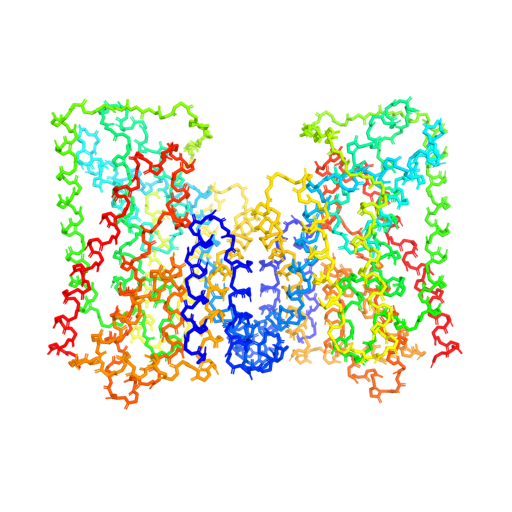-18.266 6.699 27.969 1 88.19 324 ASP A N 1
ATOM 2431 C CA . ASP A 1 324 ? -18.984 7.395 29.031 1 88.19 324 ASP A CA 1
ATOM 2432 C C . ASP A 1 324 ? -18.062 8.359 29.781 1 88.19 324 ASP A C 1
ATOM 2434 O O . ASP A 1 324 ? -18.484 9.469 30.125 1 88.19 324 ASP A O 1
ATOM 2438 N N . PHE A 1 325 ? -16.875 7.922 29.969 1 89.38 325 PHE A N 1
ATOM 2439 C CA . PHE A 1 325 ? -15.898 8.773 30.656 1 89.38 325 PHE A CA 1
ATOM 2440 C C . PHE A 1 325 ? -15.633 10.039 29.859 1 89.38 325 PHE A C 1
ATOM 2442 O O . PHE A 1 325 ? -15.656 11.141 30.406 1 89.38 325 PHE A O 1
ATOM 2449 N N . ILE A 1 326 ? -15.422 9.93 28.594 1 87.25 326 ILE A N 1
ATOM 2450 C CA . ILE A 1 326 ? -15.094 11.055 27.734 1 87.25 326 ILE A CA 1
ATOM 2451 C C . ILE A 1 326 ? -16.297 11.992 27.625 1 87.25 326 ILE A C 1
ATOM 2453 O O . ILE A 1 326 ? -16.156 13.211 27.75 1 87.25 326 ILE A O 1
ATOM 2457 N N . LEU A 1 327 ? -17.438 11.406 27.484 1 86 327 LEU A N 1
ATOM 2458 C CA . LEU A 1 327 ? -18.641 12.195 27.281 1 86 327 LEU A CA 1
ATOM 2459 C C . LEU A 1 327 ? -19.094 12.867 28.562 1 86 327 LEU A C 1
ATOM 2461 O O . LEU A 1 327 ? -19.875 13.812 28.547 1 86 327 LEU A O 1
ATOM 2465 N N . SER A 1 328 ? -18.516 12.336 29.641 1 88.94 328 SER A N 1
ATOM 2466 C CA . SER A 1 328 ? -18.922 12.883 30.938 1 88.94 328 SER A CA 1
ATOM 2467 C C . SER A 1 328 ? -18 14 31.375 1 88.94 328 SER A C 1
ATOM 2469 O O . SER A 1 328 ? -18.219 14.625 32.406 1 88.94 328 SER A O 1
ATOM 2471 N N . ILE A 1 329 ? -17 14.234 30.594 1 90.12 329 ILE A N 1
ATOM 2472 C CA . ILE A 1 329 ? -16.125 15.367 30.922 1 90.12 329 ILE A CA 1
ATOM 2473 C C . ILE A 1 329 ? -16.969 16.641 31.016 1 90.12 329 ILE A C 1
ATOM 2475 O O . ILE A 1 329 ? -17.719 16.969 30.078 1 90.12 329 ILE A O 1
ATOM 2479 N N . PRO A 1 330 ? -16.812 17.328 32.125 1 90.62 330 PRO A N 1
ATOM 2480 C CA . PRO A 1 330 ? -17.688 18.5 32.312 1 90.62 330 PRO A CA 1
ATOM 2481 C C . PRO A 1 330 ? -17.344 19.656 31.375 1 90.62 330 PRO A C 1
ATOM 2483 O O . PRO A 1 330 ? -16.203 19.75 30.906 1 90.62 330 PRO A O 1
ATOM 2486 N N . GLY A 1 331 ? -18.391 20.5 31.141 1 91.31 331 GLY A N 1
ATOM 2487 C CA . GLY A 1 331 ? -18.188 21.672 30.312 1 91.31 331 GLY A CA 1
ATOM 2488 C C . GLY A 1 331 ? -18.766 21.516 28.906 1 91.31 331 GLY A C 1
ATOM 2489 O O . GLY A 1 331 ? -19.594 20.625 28.672 1 91.31 331 GLY A O 1
ATOM 2490 N N . ASN A 1 332 ? -18.391 22.422 28.141 1 94.62 332 ASN A N 1
ATOM 2491 C CA . ASN A 1 332 ? -18.812 22.375 26.75 1 94.62 332 ASN A CA 1
ATOM 2492 C C . ASN A 1 332 ? -18.344 21.109 26.047 1 94.62 332 ASN A C 1
ATOM 2494 O O . ASN A 1 332 ? -17.188 20.703 26.219 1 94.62 332 ASN A O 1
ATOM 2498 N N . PRO A 1 333 ? -19.172 20.453 25.344 1 95.75 333 PRO A N 1
ATOM 2499 C CA . PRO A 1 333 ? -18.844 19.188 24.672 1 95.75 333 PRO A CA 1
ATOM 2500 C C . PRO A 1 333 ? -17.641 19.328 23.75 1 95.75 333 PRO A C 1
ATOM 2502 O O . PRO A 1 333 ? -16.953 18.344 23.453 1 95.75 333 PRO A O 1
ATOM 2505 N N . LEU A 1 334 ? -17.312 20.453 23.25 1 96.88 334 LEU A N 1
ATOM 2506 C CA . LEU A 1 334 ? -16.141 20.672 22.406 1 96.88 334 LEU A CA 1
ATOM 2507 C C . LEU A 1 334 ? -14.867 20.359 23.172 1 96.88 334 LEU A C 1
ATOM 2509 O O . LEU A 1 334 ? -13.867 19.938 22.578 1 96.88 334 LEU A O 1
ATOM 2513 N N . ILE A 1 335 ? -14.914 20.5 24.453 1 96.25 335 ILE A N 1
ATOM 2514 C CA . ILE A 1 335 ? -13.75 20.219 25.297 1 96.25 335 ILE A CA 1
ATOM 2515 C C . ILE A 1 335 ? -13.516 18.703 25.344 1 96.25 335 ILE A C 1
ATOM 2517 O O . ILE A 1 335 ? -12.398 18.234 25.094 1 96.25 335 ILE A O 1
ATOM 2521 N N . SER A 1 336 ? -14.57 17.969 25.609 1 95.69 336 SER A N 1
ATOM 2522 C CA . SER A 1 336 ? -14.422 16.516 25.656 1 95.69 336 SER A CA 1
ATOM 2523 C C . SER A 1 336 ? -14.031 15.953 24.297 1 95.69 336 SER A C 1
ATOM 2525 O O . SER A 1 336 ? -13.25 15.008 24.203 1 95.69 336 SER A O 1
ATOM 2527 N N . LEU A 1 337 ? -14.586 16.5 23.25 1 95.56 337 LEU A N 1
ATOM 2528 C CA . LEU A 1 337 ? -14.195 16.094 21.906 1 95.56 337 LEU A CA 1
ATOM 2529 C C . LEU A 1 337 ? -12.711 16.344 21.672 1 95.56 337 LEU A C 1
ATOM 2531 O O . LEU A 1 337 ? -12.031 15.523 21.062 1 95.56 337 LEU A O 1
ATOM 2535 N N . SER A 1 338 ? -12.25 17.453 22.094 1 96.44 338 SER A N 1
ATOM 2536 C CA . SER A 1 338 ? -10.836 17.797 21.953 1 96.44 338 SER A CA 1
ATOM 2537 C C . SER A 1 338 ? -9.953 16.812 22.719 1 96.44 338 SER A C 1
ATOM 2539 O O . SER A 1 338 ? -8.906 16.406 22.203 1 96.44 338 SER A O 1
ATOM 2541 N N . VAL A 1 339 ? -10.32 16.484 23.844 1 93.94 339 VAL A N 1
ATOM 2542 C CA . VAL A 1 339 ? -9.562 15.547 24.672 1 93.94 339 VAL A CA 1
ATOM 2543 C C . VAL A 1 339 ? -9.508 14.18 23.984 1 93.94 339 VAL A C 1
ATOM 2545 O O . VAL A 1 339 ? -8.445 13.555 23.922 1 93.94 339 VAL A O 1
ATOM 2548 N N . ALA A 1 340 ? -10.641 13.758 23.5 1 91.88 340 ALA A N 1
ATOM 2549 C CA . ALA A 1 340 ? -10.703 12.477 22.781 1 91.88 340 ALA A CA 1
ATOM 2550 C C . ALA A 1 340 ? -9.789 12.484 21.562 1 91.88 340 ALA A C 1
ATOM 2552 O O . ALA A 1 340 ? -8.984 11.57 21.375 1 91.88 340 ALA A O 1
ATOM 2553 N N . SER A 1 341 ? -9.93 13.492 20.766 1 94 341 SER A N 1
ATOM 2554 C CA . SER A 1 341 ? -9.148 13.602 19.531 1 94 341 SER A CA 1
ATOM 2555 C C . SER A 1 341 ? -7.656 13.719 19.844 1 94 341 SER A C 1
ATOM 2557 O O . SER A 1 341 ? -6.832 13.094 19.156 1 94 341 SER A O 1
ATOM 2559 N N . MET A 1 342 ? -7.32 14.453 20.828 1 93 342 MET A N 1
ATOM 2560 C CA . MET A 1 342 ? -5.93 14.656 21.234 1 93 342 MET A CA 1
ATOM 2561 C C . MET A 1 342 ? -5.328 13.359 21.766 1 93 342 MET A C 1
ATOM 2563 O O . MET A 1 342 ? -4.199 13 21.422 1 93 342 MET A O 1
ATOM 2567 N N . ALA A 1 343 ? -6.027 12.711 22.594 1 86.5 343 ALA A N 1
ATOM 2568 C CA . ALA A 1 343 ? -5.547 11.461 23.172 1 86.5 343 ALA A CA 1
ATOM 2569 C C . ALA A 1 343 ? -5.309 10.414 22.078 1 86.5 343 ALA A C 1
ATOM 2571 O O . ALA A 1 343 ? -4.293 9.711 22.109 1 86.5 343 ALA A O 1
ATOM 2572 N N . LEU A 1 344 ? -6.219 10.352 21.188 1 83.62 344 LEU A N 1
ATOM 2573 C CA . LEU A 1 344 ? -6.09 9.391 20.094 1 83.62 344 LEU A CA 1
ATOM 2574 C C . LEU A 1 344 ? -4.914 9.75 19.203 1 83.62 344 LEU A C 1
ATOM 2576 O O . LEU A 1 344 ? -4.254 8.867 18.656 1 83.62 344 LEU A O 1
ATOM 2580 N N . GLY A 1 345 ? -4.672 11.039 19.031 1 86.44 345 GLY A N 1
ATOM 2581 C CA . GLY A 1 345 ? -3.496 11.469 18.297 1 86.44 345 GLY A CA 1
ATOM 2582 C C . GLY A 1 345 ? -2.195 10.992 18.922 1 86.44 345 GLY A C 1
ATOM 2583 O O . GLY A 1 345 ? -1.306 10.516 18.203 1 86.44 345 GLY A O 1
ATOM 2584 N N . GLY A 1 346 ? -2.08 11.094 20.219 1 80.5 346 GLY A N 1
ATOM 2585 C CA . GLY A 1 346 ? -0.909 10.609 20.938 1 80.5 346 GLY A CA 1
ATOM 2586 C C . GLY A 1 346 ? -0.727 9.109 20.828 1 80.5 346 GLY A C 1
ATOM 2587 O O . GLY A 1 346 ? 0.397 8.617 20.703 1 80.5 346 GLY A O 1
ATOM 2588 N N . ILE A 1 347 ? -1.804 8.461 20.797 1 73.06 347 ILE A N 1
ATOM 2589 C CA . ILE A 1 347 ? -1.793 7 20.781 1 73.06 347 ILE A CA 1
ATOM 2590 C C . ILE A 1 347 ? -1.361 6.504 19.406 1 73.06 347 ILE A C 1
ATOM 2592 O O . ILE A 1 347 ? -0.536 5.594 19.297 1 73.06 347 ILE A O 1
ATOM 2596 N N . THR A 1 348 ? -1.858 7.105 18.406 1 72.62 348 THR A N 1
ATOM 2597 C CA . THR A 1 348 ? -1.622 6.605 17.062 1 72.62 348 THR A CA 1
ATOM 2598 C C . THR A 1 348 ? -0.372 7.242 16.469 1 72.62 348 THR A C 1
ATOM 2600 O O . THR A 1 348 ? 0.189 6.727 15.492 1 72.62 348 THR A O 1
ATOM 2603 N N . GLY A 1 349 ? 0.016 8.414 17.016 1 75.38 349 GLY A N 1
ATOM 2604 C CA . GLY A 1 349 ? 1.094 9.172 16.391 1 75.38 349 GLY A CA 1
ATOM 2605 C C . GLY A 1 349 ? 0.738 9.711 15.023 1 75.38 349 GLY A C 1
ATOM 2606 O O . GLY A 1 349 ? 1.621 9.961 14.203 1 75.38 349 GLY A O 1
ATOM 2607 N N . SER A 1 350 ? -0.503 9.695 14.719 1 80.94 350 SER A N 1
ATOM 2608 C CA . SER A 1 350 ? -1.034 10.125 13.43 1 80.94 350 SER A CA 1
ATOM 2609 C C . SER A 1 350 ? -2.293 10.969 13.609 1 80.94 350 SER A C 1
ATOM 2611 O O . SER A 1 350 ? -3.303 10.492 14.125 1 80.94 350 SER A O 1
ATOM 2613 N N . ALA A 1 351 ? -2.156 12.195 13.141 1 90.69 351 ALA A N 1
ATOM 2614 C CA . ALA A 1 351 ? -3.305 13.086 13.273 1 90.69 351 ALA A CA 1
ATOM 2615 C C . ALA A 1 351 ? -4.48 12.594 12.43 1 90.69 351 ALA A C 1
ATOM 2617 O O . ALA A 1 351 ? -5.629 12.641 12.875 1 90.69 351 ALA A O 1
ATOM 2618 N N . SER A 1 352 ? -4.184 12.172 11.25 1 89.06 352 SER A N 1
ATOM 2619 C CA . SER A 1 352 ? -5.246 11.688 10.375 1 89.06 352 SER A CA 1
ATOM 2620 C C . SER A 1 352 ? -5.891 10.422 10.938 1 89.06 352 SER A C 1
ATOM 2622 O O . SER A 1 352 ? -7.113 10.273 10.898 1 89.06 352 SER A O 1
ATOM 2624 N N . GLY A 1 353 ? -5.078 9.578 11.445 1 85.62 353 GLY A N 1
ATOM 2625 C CA . GLY A 1 353 ? -5.605 8.383 12.086 1 85.62 353 GLY A CA 1
ATOM 2626 C C . GLY A 1 353 ? -6.461 8.68 13.305 1 85.62 353 GLY A C 1
ATOM 2627 O O . GLY A 1 353 ? -7.539 8.102 13.469 1 85.62 353 GLY A O 1
ATOM 2628 N N . ALA A 1 354 ? -5.98 9.562 14.07 1 88.56 354 ALA A N 1
ATOM 2629 C CA . ALA A 1 354 ? -6.711 9.977 15.266 1 88.56 354 ALA A CA 1
ATOM 2630 C C . ALA A 1 354 ? -8.086 10.531 14.898 1 88.56 354 ALA A C 1
ATOM 2632 O O . ALA A 1 354 ? -9.086 10.203 15.539 1 88.56 354 ALA A O 1
ATOM 2633 N N . LEU A 1 355 ? -8.062 11.336 13.93 1 92.88 355 LEU A N 1
ATOM 2634 C CA . LEU A 1 355 ? -9.305 11.969 13.492 1 92.88 355 LEU A CA 1
ATOM 2635 C C . LEU A 1 355 ? -10.273 10.922 12.945 1 92.88 355 LEU A C 1
ATOM 2637 O O . LEU A 1 355 ? -11.477 11 13.203 1 92.88 355 LEU A O 1
ATOM 2641 N N . GLY A 1 356 ? -9.758 10.023 12.25 1 89 356 GLY A N 1
ATOM 2642 C CA . GLY A 1 356 ? -10.602 8.945 11.758 1 89 356 GLY A CA 1
ATOM 2643 C C . GLY A 1 356 ? -11.281 8.164 12.867 1 89 356 GLY A C 1
ATOM 2644 O O . GLY A 1 356 ? -12.484 7.914 12.805 1 89 356 GLY A O 1
ATOM 2645 N N . ILE A 1 357 ? -10.523 7.863 13.859 1 84.75 357 ILE A N 1
ATOM 2646 C CA . ILE A 1 357 ? -11.047 7.105 14.992 1 84.75 357 ILE A CA 1
ATOM 2647 C C . ILE A 1 357 ? -12.062 7.961 15.75 1 84.75 357 ILE A C 1
ATOM 2649 O O . ILE A 1 357 ? -13.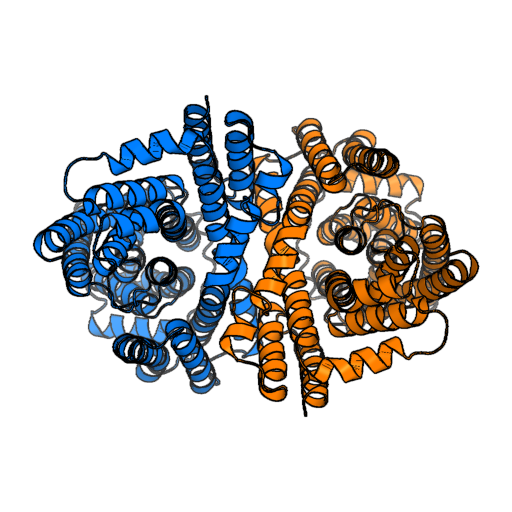164 7.496 16.062 1 84.75 357 ILE A O 1
ATOM 2653 N N . ALA A 1 358 ? -11.68 9.164 16.031 1 91.56 358 ALA A N 1
ATOM 2654 C CA . ALA A 1 358 ? -12.531 10.055 16.797 1 91.56 358 ALA A CA 1
ATOM 2655 C C . ALA A 1 358 ? -13.875 10.273 16.109 1 91.56 358 ALA A C 1
ATOM 2657 O O . ALA A 1 358 ? -14.93 10.234 16.734 1 91.56 358 ALA A O 1
ATOM 2658 N N . MET A 1 359 ? -13.836 10.5 14.805 1 92.06 359 MET A N 1
ATOM 2659 C CA . MET A 1 359 ? -15.055 10.758 14.047 1 92.06 359 MET A CA 1
ATOM 2660 C C . MET A 1 359 ? -15.922 9.508 13.969 1 92.06 359 MET A C 1
ATOM 2662 O O . MET A 1 359 ? -17.141 9.578 14.125 1 92.06 359 MET A O 1
ATOM 2666 N N . GLU A 1 360 ? -15.258 8.461 13.789 1 83.12 360 GLU A N 1
ATOM 2667 C CA . GLU A 1 360 ? -16 7.207 13.711 1 83.12 360 GLU A CA 1
ATOM 2668 C C . GLU A 1 360 ? -16.672 6.875 15.047 1 83.12 360 GLU A C 1
ATOM 2670 O O . GLU A 1 360 ? -17.812 6.426 15.07 1 83.12 360 GLU A O 1
ATOM 2675 N N . ALA A 1 361 ? -16.016 7.148 16.047 1 83.81 361 ALA A N 1
ATOM 2676 C CA . ALA A 1 361 ? -16.453 6.715 17.375 1 83.81 361 ALA A CA 1
ATOM 2677 C C . ALA A 1 361 ? -17.422 7.715 17.984 1 83.81 361 ALA A C 1
ATOM 2679 O O . ALA A 1 361 ? -18.344 7.332 18.719 1 83.81 361 ALA A O 1
ATOM 2680 N N . PHE A 1 362 ? -17.234 9.023 17.672 1 91.06 362 PHE A N 1
ATOM 2681 C CA . PHE A 1 362 ? -17.891 9.984 18.562 1 91.06 362 PHE A CA 1
ATOM 2682 C C . PHE A 1 362 ? -18.688 10.992 17.75 1 91.06 362 PHE A C 1
ATOM 2684 O O . PHE A 1 362 ? -19.531 11.711 18.297 1 91.06 362 PHE A O 1
ATOM 2691 N N . ALA A 1 363 ? -18.469 11.086 16.516 1 93.19 363 ALA A N 1
ATOM 2692 C CA . ALA A 1 363 ? -19.078 12.164 15.734 1 93.19 363 ALA A CA 1
ATOM 2693 C C . ALA A 1 363 ? -20.594 12.195 15.93 1 93.19 363 ALA A C 1
ATOM 2695 O O . ALA A 1 363 ? -21.156 13.25 16.234 1 93.19 363 ALA A O 1
ATOM 2696 N N . GLN A 1 364 ? -21.25 11.078 15.852 1 91.69 364 GLN A N 1
ATOM 2697 C CA . GLN A 1 364 ? -22.703 11.023 15.938 1 91.69 364 GLN A CA 1
ATOM 2698 C C . GLN A 1 364 ? -23.188 11.375 17.344 1 91.69 364 GLN A C 1
ATOM 2700 O O . GLN A 1 364 ? -24.234 12.016 17.5 1 91.69 364 GLN A O 1
ATOM 2705 N N . SER A 1 365 ? -22.484 10.938 18.281 1 91.5 365 SER A N 1
ATOM 2706 C CA . SER A 1 365 ? -22.859 11.242 19.656 1 91.5 365 SER A CA 1
ATOM 2707 C C . SER A 1 365 ? -22.828 12.75 19.906 1 91.5 365 SER A C 1
ATOM 2709 O O . SER A 1 365 ? -23.75 13.289 20.531 1 91.5 365 SER A O 1
ATOM 2711 N N . TYR A 1 366 ? -21.844 13.398 19.469 1 95.62 366 TYR A N 1
ATOM 2712 C CA . TYR A 1 366 ? -21.75 14.836 19.688 1 95.62 366 TYR A CA 1
ATOM 2713 C C . TYR A 1 366 ? -22.766 15.594 18.859 1 95.62 366 TYR A C 1
ATOM 2715 O O . TYR A 1 366 ? -23.328 16.594 19.297 1 95.62 366 TYR A O 1
ATOM 2723 N N . LEU A 1 367 ? -22.969 15.117 17.656 1 96.06 367 LEU A N 1
ATOM 2724 C CA . LEU A 1 367 ? -24.031 15.719 16.844 1 96.06 367 LEU A CA 1
ATOM 2725 C C . LEU A 1 367 ? -25.391 15.594 17.531 1 96.06 367 LEU A C 1
ATOM 2727 O O . LEU A 1 367 ? -26.172 16.531 17.516 1 96.06 367 LEU A O 1
ATOM 2731 N N . ALA A 1 368 ? -25.641 14.453 18.094 1 94.25 368 ALA A N 1
ATOM 2732 C CA . ALA A 1 368 ? -26.891 14.195 18.797 1 94.25 368 ALA A CA 1
ATOM 2733 C C . ALA A 1 368 ? -27.031 15.117 20 1 94.25 368 ALA A C 1
ATOM 2735 O O . ALA A 1 368 ? -28.156 15.453 20.406 1 94.25 368 ALA A O 1
ATOM 2736 N N . MET A 1 369 ? -25.969 15.57 20.547 1 93.5 369 MET A N 1
ATOM 2737 C CA . MET A 1 369 ? -25.969 16.5 21.672 1 93.5 369 MET A CA 1
ATOM 2738 C C . MET A 1 369 ? -26.234 17.922 21.203 1 93.5 369 MET A C 1
ATOM 2740 O O . MET A 1 369 ? -26.375 18.844 22.016 1 93.5 369 MET A O 1
ATOM 2744 N N . GLY A 1 370 ? -26.156 18.094 19.844 1 94.56 370 GLY A N 1
ATOM 2745 C CA . GLY A 1 370 ? -26.438 19.406 19.281 1 94.56 370 GLY A CA 1
ATOM 2746 C C . GLY A 1 370 ? -25.203 20.25 19.062 1 94.56 370 GLY A C 1
ATOM 2747 O O . GLY A 1 370 ? -25.297 21.469 18.844 1 94.56 370 GLY A O 1
ATOM 2748 N N . VAL A 1 371 ? -24.062 19.672 19.141 1 96.62 371 VAL A N 1
ATOM 2749 C CA . VAL A 1 371 ? -22.828 20.422 18.922 1 96.62 371 VAL A CA 1
ATOM 2750 C C . VAL A 1 371 ? -22.734 20.875 17.469 1 96.62 371 VAL A C 1
ATOM 2752 O O . VAL A 1 371 ? -23.109 20.125 16.562 1 96.62 371 VAL A O 1
ATOM 2755 N N . ASP A 1 372 ? -22.297 22.094 17.25 1 97.62 372 ASP A N 1
ATOM 2756 C CA . ASP A 1 372 ? -22.156 22.641 15.914 1 97.62 372 ASP A CA 1
ATOM 2757 C C . ASP A 1 372 ? -21.156 21.844 15.086 1 97.62 372 ASP A C 1
ATOM 2759 O O . ASP A 1 372 ? -20 21.719 15.469 1 97.62 372 ASP A O 1
ATOM 2763 N N . PRO A 1 373 ? -21.562 21.344 13.961 1 97.69 373 PRO A N 1
ATOM 2764 C CA . PRO A 1 373 ? -20.688 20.484 13.172 1 97.69 373 PRO A CA 1
ATOM 2765 C C . PRO A 1 373 ? -19.438 21.219 12.664 1 97.69 373 PRO A C 1
ATOM 2767 O O . PRO A 1 373 ? -18.375 20.625 12.555 1 97.69 373 PRO A O 1
ATOM 2770 N N . ASP A 1 374 ? -19.594 22.453 12.32 1 97.75 374 ASP A N 1
ATOM 2771 C CA . ASP A 1 374 ? -18.453 23.219 11.844 1 97.75 374 ASP A CA 1
ATOM 2772 C C . ASP A 1 374 ? -17.406 23.391 12.945 1 97.75 374 ASP A C 1
ATOM 2774 O O . ASP A 1 374 ? -16.203 23.266 12.688 1 97.75 374 ASP A O 1
ATOM 2778 N N . ALA A 1 375 ? -17.875 23.672 14.102 1 98.12 375 ALA A N 1
ATOM 2779 C CA . ALA A 1 375 ? -16.969 23.781 15.234 1 98.12 375 ALA A CA 1
ATOM 2780 C C . ALA A 1 375 ? -16.312 22.438 15.547 1 98.12 375 ALA A C 1
ATOM 2782 O O . ALA A 1 375 ? -15.102 22.375 15.812 1 98.12 375 ALA A O 1
ATOM 2783 N N . MET A 1 376 ? -17.078 21.375 15.508 1 98.06 376 MET A N 1
ATOM 2784 C CA . MET A 1 376 ? -16.547 20.031 15.719 1 98.06 376 MET A CA 1
ATOM 2785 C C . MET A 1 376 ? -15.422 19.734 14.719 1 98.06 376 MET A C 1
ATOM 2787 O O . MET A 1 376 ? -14.375 19.203 15.102 1 98.06 376 MET A O 1
ATOM 2791 N N . HIS A 1 377 ? -15.695 20.094 13.484 1 97.94 377 HIS A N 1
ATOM 2792 C CA . HIS A 1 377 ? -14.758 19.875 12.391 1 97.94 377 HIS A CA 1
ATOM 2793 C C . HIS A 1 377 ? -13.398 20.5 12.695 1 97.94 377 HIS A C 1
ATOM 2795 O O . HIS A 1 377 ? -12.383 19.797 12.711 1 97.94 377 HIS A O 1
ATOM 2801 N N . ARG A 1 378 ? -13.398 21.734 12.977 1 98.31 378 ARG A N 1
ATOM 2802 C CA . ARG A 1 378 ? -12.164 22.484 13.125 1 98.31 378 ARG A CA 1
ATOM 2803 C C . ARG A 1 378 ? -11.453 22.125 14.43 1 98.31 378 ARG A C 1
ATOM 2805 O O . ARG A 1 378 ? -10.234 21.938 14.445 1 98.31 378 ARG A O 1
ATOM 2812 N N . ILE A 1 379 ? -12.172 21.984 15.477 1 98 379 ILE A N 1
ATOM 2813 C CA . ILE A 1 379 ? -11.602 21.734 16.797 1 98 379 ILE A CA 1
ATOM 2814 C C . ILE A 1 379 ? -11 20.328 16.828 1 98 379 ILE A C 1
ATOM 2816 O O . ILE A 1 379 ? -9.891 20.125 17.328 1 98 379 ILE A O 1
ATOM 2820 N N . SER A 1 380 ? -11.711 19.359 16.328 1 97.69 380 SER A N 1
ATOM 2821 C CA . SER A 1 380 ? -11.188 18 16.328 1 97.69 380 SER A CA 1
ATOM 2822 C C . SER A 1 380 ? -9.945 17.891 15.438 1 97.69 380 SER A C 1
ATOM 2824 O O . SER A 1 380 ? -9.008 17.156 15.773 1 97.69 380 SER A O 1
ATOM 2826 N N . ALA A 1 381 ? -9.93 18.578 14.328 1 97.44 381 ALA A N 1
ATOM 2827 C CA . ALA A 1 381 ? -8.766 18.594 13.445 1 97.44 381 ALA A CA 1
ATOM 2828 C C . ALA A 1 381 ? -7.539 19.156 14.164 1 97.44 381 ALA A C 1
ATOM 2830 O O . ALA A 1 381 ? -6.469 18.547 14.156 1 97.44 381 ALA A O 1
ATOM 2831 N N . ILE A 1 382 ? -7.715 20.281 14.82 1 97.81 382 ILE A N 1
ATOM 2832 C CA . ILE A 1 382 ? -6.617 20.922 15.539 1 97.81 382 ILE A CA 1
ATOM 2833 C C . ILE A 1 382 ? -6.156 20.016 16.688 1 97.81 382 ILE A C 1
ATOM 2835 O O . ILE A 1 382 ? -4.953 19.797 16.859 1 97.81 382 ILE A O 1
ATOM 2839 N N . ALA A 1 383 ? -7.086 19.469 17.406 1 97.69 383 ALA A N 1
ATOM 2840 C CA . ALA A 1 383 ? -6.793 18.641 18.562 1 97.69 383 ALA A CA 1
ATOM 2841 C C . ALA A 1 383 ? -6.016 17.391 18.172 1 97.69 383 ALA A C 1
ATOM 2843 O O . ALA A 1 383 ? -5.109 16.953 18.891 1 97.69 383 ALA A O 1
ATOM 2844 N N . SER A 1 384 ? -6.301 16.844 17.062 1 95.38 384 SER A N 1
ATOM 2845 C CA . SER A 1 384 ? -5.711 15.586 16.609 1 95.38 384 SER A CA 1
ATOM 2846 C C . SER A 1 384 ? -4.207 15.727 16.391 1 95.38 384 SER A C 1
ATOM 2848 O O . SER A 1 384 ? -3.475 14.734 16.406 1 95.38 384 SER A O 1
ATOM 2850 N N . ALA A 1 385 ? -3.725 16.938 16.219 1 95 385 ALA A N 1
ATOM 2851 C CA . ALA A 1 385 ? -2.336 17.188 15.836 1 95 385 ALA A CA 1
ATOM 2852 C C . ALA A 1 385 ? -1.471 17.453 17.062 1 95 385 ALA A C 1
ATOM 2854 O O . ALA A 1 385 ? -0.24 17.438 16.984 1 95 385 ALA A O 1
ATOM 2855 N N . VAL A 1 386 ? -2 17.594 18.203 1 95.62 386 VAL A N 1
ATOM 2856 C CA . VAL A 1 386 ? -1.312 18.141 19.375 1 95.62 386 VAL A CA 1
ATOM 2857 C C . VAL A 1 386 ? -0.206 17.188 19.812 1 95.62 386 VAL A C 1
ATOM 2859 O O . VAL A 1 386 ? 0.931 17.609 20.047 1 95.62 386 VAL A O 1
ATOM 2862 N N . TRP A 1 387 ? -0.47 15.898 19.828 1 90.62 387 TRP A N 1
ATOM 2863 C CA . TRP A 1 387 ? 0.496 14.945 20.359 1 90.62 387 TRP A CA 1
ATOM 2864 C C . TRP A 1 387 ? 1.021 14.031 19.266 1 90.62 387 TRP A C 1
ATOM 2866 O O . TRP A 1 387 ? 1.239 12.836 19.5 1 90.62 387 TRP A O 1
ATOM 2876 N N . THR A 1 388 ? 1.193 14.539 18.125 1 86.12 388 THR A N 1
ATOM 2877 C CA . THR A 1 388 ? 1.633 13.672 17.047 1 86.12 388 THR A CA 1
ATOM 2878 C C . THR A 1 388 ? 3.141 13.773 16.844 1 86.12 388 THR A C 1
ATOM 2880 O O . THR A 1 388 ? 3.746 12.93 16.172 1 86.12 388 THR A O 1
ATOM 2883 N N . GLY A 1 389 ? 3.797 14.82 17.375 1 85.81 389 GLY A N 1
ATOM 2884 C CA . GLY A 1 389 ? 5.234 14.984 17.25 1 85.81 389 GLY A CA 1
ATOM 2885 C C . GLY A 1 389 ? 6.023 14.07 18.172 1 85.81 389 GLY A C 1
ATOM 2886 O O . GLY A 1 389 ? 6.895 14.531 18.906 1 85.81 389 GLY A O 1
ATOM 2887 N N . LEU A 1 390 ? 5.785 12.812 18.094 1 81 390 LEU A N 1
ATOM 2888 C CA . LEU A 1 390 ? 6.445 11.836 18.953 1 81 390 LEU A CA 1
ATOM 2889 C C . LEU A 1 390 ? 7.598 11.156 18.234 1 81 390 LEU A C 1
ATOM 2891 O O . LEU A 1 390 ? 7.727 11.281 17.016 1 81 390 LEU A O 1
ATOM 2895 N N . PRO A 1 391 ? 8.523 10.516 18.938 1 75.38 391 PRO A N 1
ATOM 2896 C CA . PRO A 1 391 ? 9.766 10 18.359 1 75.38 391 PRO A CA 1
ATOM 2897 C C . PRO A 1 391 ? 9.523 9.008 17.234 1 75.38 391 PRO A C 1
ATOM 2899 O O . PRO A 1 391 ? 10.375 8.852 16.344 1 75.38 391 PRO A O 1
ATOM 2902 N N . HIS A 1 392 ? 8.406 8.43 17.219 1 70.31 392 HIS A N 1
ATOM 2903 C CA . HIS A 1 392 ? 8.148 7.395 16.219 1 70.31 392 HIS A CA 1
ATOM 2904 C C . HIS A 1 392 ? 7.355 7.945 15.039 1 70.31 392 HIS A C 1
ATOM 2906 O O . HIS A 1 392 ? 6.984 7.199 14.125 1 70.31 392 HIS A O 1
ATOM 2912 N N . SER A 1 393 ? 7.125 9.219 15.07 1 76.06 393 SER A N 1
ATOM 2913 C CA . SER A 1 393 ? 6.398 9.836 13.977 1 76.06 393 SER A CA 1
ATOM 2914 C C . SER A 1 393 ? 7.156 9.695 12.656 1 76.06 393 SER A C 1
ATOM 2916 O O . SER A 1 393 ? 8.344 10.016 12.578 1 76.06 393 SER A O 1
ATOM 2918 N N . GLY A 1 394 ? 6.523 9.25 11.656 1 73.12 394 GLY A N 1
ATOM 2919 C CA . GLY A 1 394 ? 7.137 9.086 10.344 1 73.12 394 GLY A CA 1
ATOM 2920 C C . GLY A 1 394 ? 7.707 10.375 9.789 1 73.12 394 GLY A C 1
ATOM 2921 O O . GLY A 1 394 ? 8.758 10.375 9.148 1 73.12 394 GLY A O 1
ATOM 2922 N N . ALA A 1 395 ? 7.035 11.445 10.031 1 80.62 395 ALA A N 1
ATOM 2923 C CA . ALA A 1 395 ? 7.504 12.742 9.539 1 80.62 395 ALA A CA 1
ATOM 2924 C C . ALA A 1 395 ? 8.852 13.102 10.156 1 80.62 395 ALA A C 1
ATOM 2926 O O . ALA A 1 395 ? 9.742 13.594 9.461 1 80.62 395 ALA A O 1
ATOM 2927 N N . ILE A 1 396 ? 9.023 12.812 11.383 1 84.25 396 ILE A N 1
ATOM 2928 C CA . ILE A 1 396 ? 10.258 13.141 12.086 1 84.25 396 ILE A CA 1
ATOM 2929 C C . ILE A 1 396 ? 11.383 12.227 11.617 1 84.25 396 ILE A C 1
ATOM 2931 O O . ILE A 1 396 ? 12.492 12.688 11.336 1 84.25 396 ILE A O 1
ATOM 2935 N N . LEU A 1 397 ? 11.07 11.062 11.461 1 76.5 397 LEU A N 1
ATOM 2936 C CA . LEU A 1 397 ? 12.062 10.109 10.992 1 76.5 397 LEU A CA 1
ATOM 2937 C C . LEU A 1 397 ? 12.508 10.445 9.57 1 76.5 397 LEU A C 1
ATOM 2939 O O . LEU A 1 397 ? 13.688 10.305 9.234 1 76.5 397 LEU A O 1
ATOM 2943 N N . SER A 1 398 ? 11.594 10.852 8.812 1 78.75 398 SER A N 1
ATOM 2944 C CA . SER A 1 398 ? 11.914 11.234 7.441 1 78.75 398 SER A CA 1
ATOM 2945 C C . SER A 1 398 ? 12.844 12.445 7.41 1 78.75 398 SER A C 1
ATOM 2947 O O . SER A 1 398 ? 13.781 12.492 6.613 1 78.75 398 SER A O 1
ATOM 2949 N N . LEU A 1 399 ? 12.539 13.352 8.219 1 86.44 399 LEU A N 1
ATOM 2950 C CA . LEU A 1 399 ? 13.406 14.516 8.297 1 86.44 399 LEU A CA 1
ATOM 2951 C C . LEU A 1 399 ? 14.805 14.133 8.75 1 86.44 399 LEU A C 1
ATOM 2953 O O . LEU A 1 399 ? 15.805 14.609 8.203 1 86.44 399 LEU A O 1
ATOM 2957 N N . PHE A 1 400 ? 14.906 13.281 9.711 1 84.38 400 PHE A N 1
ATOM 2958 C CA . PHE A 1 400 ? 16.203 12.844 10.219 1 84.38 400 PHE A CA 1
ATOM 2959 C C . PHE A 1 400 ? 16.984 12.086 9.148 1 84.38 400 PHE A C 1
ATOM 2961 O O . PHE A 1 400 ? 18.188 12.258 9.008 1 84.38 400 PHE A O 1
ATOM 2968 N N . ALA A 1 401 ? 16.312 11.375 8.445 1 77.94 401 ALA A N 1
ATOM 2969 C CA . ALA A 1 401 ? 16.953 10.602 7.391 1 77.94 401 ALA A CA 1
ATOM 2970 C C . ALA A 1 401 ? 17.562 11.516 6.332 1 77.94 401 ALA A C 1
ATOM 2972 O O . ALA A 1 401 ? 18.609 11.203 5.766 1 77.94 401 ALA A O 1
ATOM 2973 N N . LEU A 1 402 ? 16.984 12.586 6.102 1 78.31 402 LEU A N 1
ATOM 2974 C CA . LEU A 1 402 ? 17.438 13.469 5.035 1 78.31 402 LEU A CA 1
ATOM 2975 C C . LEU A 1 402 ? 18.453 14.477 5.555 1 78.31 402 LEU A C 1
ATOM 2977 O O . LEU A 1 402 ? 19.297 14.977 4.797 1 78.31 402 LEU A O 1
ATOM 2981 N N . THR A 1 403 ? 18.359 14.703 6.805 1 87.12 403 THR A N 1
ATOM 2982 C CA . THR A 1 403 ? 19.203 15.75 7.359 1 87.12 403 THR A CA 1
ATOM 2983 C C . THR A 1 403 ? 20.406 15.141 8.086 1 87.12 403 THR A C 1
ATOM 2985 O O . THR A 1 403 ? 21.375 15.844 8.391 1 87.12 403 THR A O 1
ATOM 2988 N N . GLY A 1 404 ? 20.266 13.898 8.414 1 82.62 404 GLY A N 1
ATOM 2989 C CA . GLY A 1 404 ? 21.297 13.25 9.211 1 82.62 404 GLY A CA 1
ATOM 2990 C C . GLY A 1 404 ? 21.188 13.531 10.695 1 82.62 404 GLY A C 1
ATOM 2991 O O . GLY A 1 404 ? 22 13.062 11.492 1 82.62 404 GLY A O 1
ATOM 2992 N N . LEU A 1 405 ? 20.203 14.25 11.039 1 88.31 405 LEU A N 1
ATOM 2993 C CA . LEU A 1 405 ? 19.969 14.516 12.453 1 88.31 405 LEU A CA 1
ATOM 2994 C C . LEU A 1 405 ? 19.43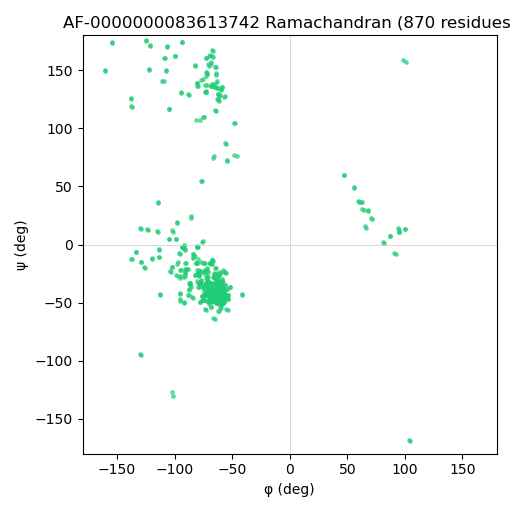8 13.273 13.164 1 88.31 405 LEU A C 1
ATOM 2996 O O . LEU A 1 405 ? 19.016 12.312 12.508 1 88.31 405 LEU A O 1
ATOM 3000 N N . THR A 1 406 ? 19.578 13.289 14.5 1 84.25 406 THR A N 1
ATOM 3001 C CA . THR A 1 406 ? 19.125 12.172 15.32 1 84.25 406 THR A CA 1
ATOM 3002 C C . THR A 1 406 ? 18.156 12.648 16.391 1 84.25 406 THR A C 1
ATOM 3004 O O . THR A 1 406 ? 17.891 13.844 16.516 1 84.25 406 THR A O 1
ATOM 3007 N N . HIS A 1 407 ? 17.625 11.633 17.125 1 86.5 407 HIS A N 1
ATOM 3008 C CA . HIS A 1 407 ? 16.734 11.961 18.234 1 86.5 407 HIS A CA 1
ATOM 3009 C C . HIS A 1 407 ? 17.453 12.82 19.281 1 86.5 407 HIS A C 1
ATOM 3011 O O . HIS A 1 407 ? 16.859 13.719 19.859 1 86.5 407 HIS A O 1
ATOM 3017 N N . LYS A 1 408 ? 18.688 12.602 19.406 1 86.12 408 LYS A N 1
ATOM 3018 C CA . LYS A 1 408 ? 19.484 13.32 20.391 1 86.12 408 LYS A CA 1
ATOM 3019 C C . LYS A 1 408 ? 19.703 14.773 19.984 1 86.12 408 LYS A C 1
ATOM 3021 O O . LYS A 1 408 ? 19.656 15.672 20.828 1 86.12 408 LYS A O 1
ATOM 3026 N N . THR A 1 409 ? 19.797 14.984 18.75 1 89.19 409 THR A N 1
ATOM 3027 C CA . THR A 1 409 ? 20.219 16.312 18.328 1 89.19 409 THR A CA 1
ATOM 3028 C C . THR A 1 409 ? 19.031 17.125 17.812 1 89.19 409 THR A C 1
ATOM 3030 O O . THR A 1 409 ? 19.078 18.359 17.812 1 89.19 409 THR A O 1
ATOM 3033 N N . GLY A 1 410 ? 17.984 16.516 17.391 1 91.75 410 GLY A N 1
ATOM 3034 C CA . GLY A 1 410 ? 16.953 17.266 16.703 1 91.75 410 GLY A CA 1
ATOM 3035 C C . GLY A 1 410 ? 15.578 17.078 17.312 1 91.75 410 GLY A C 1
ATOM 3036 O O . GLY A 1 410 ? 14.695 17.922 17.141 1 91.75 410 GLY A O 1
ATOM 3037 N N . PHE A 1 411 ? 15.312 16.078 18.078 1 92 411 PHE A N 1
ATOM 3038 C CA . PHE A 1 411 ? 13.961 15.703 18.484 1 92 411 PHE A CA 1
ATOM 3039 C C . PHE A 1 411 ? 13.352 16.766 19.391 1 92 411 PHE A C 1
ATOM 3041 O O . PHE A 1 411 ? 12.148 17.031 19.344 1 92 411 PHE A O 1
ATOM 3048 N N . LYS A 1 412 ? 14.109 17.297 20.25 1 94.31 412 LYS A N 1
ATOM 3049 C CA . LYS A 1 412 ? 13.594 18.312 21.156 1 94.31 412 LYS A CA 1
ATOM 3050 C C . LYS A 1 412 ? 12.914 19.438 20.391 1 94.31 412 LYS A C 1
ATOM 3052 O O . LYS A 1 412 ? 11.844 19.906 20.797 1 94.31 412 LYS A O 1
ATOM 3057 N N . TYR A 1 413 ? 13.492 19.891 19.328 1 96.25 413 TYR A N 1
ATOM 3058 C CA . TYR A 1 413 ? 12.938 20.969 18.531 1 96.25 413 TYR A CA 1
ATOM 3059 C C . TYR A 1 413 ? 11.656 20.516 17.828 1 96.25 413 TYR A C 1
ATOM 3061 O O . TYR A 1 413 ? 10.688 21.281 17.766 1 96.25 413 TYR A O 1
ATOM 3069 N N . ALA A 1 414 ? 11.695 19.312 17.328 1 94.5 414 ALA A N 1
ATOM 3070 C CA . ALA A 1 414 ? 10.516 18.781 16.672 1 94.5 414 ALA A CA 1
ATOM 3071 C C . ALA A 1 414 ? 9.344 18.672 17.641 1 94.5 414 ALA A C 1
ATOM 3073 O O . ALA A 1 414 ? 8.219 19.078 17.312 1 94.5 414 ALA A O 1
ATOM 3074 N N . PHE A 1 415 ? 9.617 18.156 18.812 1 94.19 415 PHE A N 1
ATOM 3075 C CA . PHE A 1 415 ? 8.578 17.969 19.812 1 94.19 415 PHE A CA 1
ATOM 3076 C C . PHE A 1 415 ? 7.961 19.312 20.219 1 94.19 415 PHE A C 1
ATOM 3078 O O . PHE A 1 415 ? 6.734 19.453 20.234 1 94.19 415 PHE A O 1
ATOM 3085 N N . ILE A 1 416 ? 8.742 20.25 20.5 1 96.81 416 ILE A N 1
ATOM 3086 C CA . ILE A 1 416 ? 8.273 21.531 21.016 1 96.81 416 ILE A CA 1
ATOM 3087 C C . ILE A 1 416 ? 7.508 22.281 19.922 1 96.81 416 ILE A C 1
ATOM 3089 O O . ILE A 1 416 ? 6.406 22.781 20.172 1 96.81 416 ILE A O 1
ATOM 3093 N N . ILE A 1 417 ? 8.039 22.297 18.734 1 97.38 417 ILE A N 1
ATOM 3094 C CA . ILE A 1 417 ? 7.461 23.125 17.688 1 97.38 417 ILE A CA 1
ATOM 3095 C C . ILE A 1 417 ? 6.164 22.5 17.172 1 97.38 417 ILE A C 1
ATOM 3097 O O . ILE A 1 417 ? 5.289 23.203 16.672 1 97.38 417 ILE A O 1
ATOM 3101 N N . MET A 1 418 ? 5.977 21.25 17.312 1 95 418 MET A N 1
ATOM 3102 C CA . MET A 1 418 ? 4.754 20.594 16.859 1 95 418 MET A CA 1
ATOM 3103 C C . MET A 1 418 ? 3.713 20.547 17.969 1 95 418 MET A C 1
ATOM 3105 O O . MET A 1 418 ? 2.51 20.547 17.703 1 95 418 MET A O 1
ATOM 3109 N N . THR A 1 419 ? 4.164 20.531 19.219 1 96.31 419 THR A N 1
ATOM 3110 C CA . THR A 1 419 ? 3.238 20.359 20.328 1 96.31 419 THR A CA 1
ATOM 3111 C C . THR A 1 419 ? 2.748 21.703 20.859 1 96.31 419 THR A C 1
ATOM 3113 O O . THR A 1 419 ? 1.541 21.938 20.938 1 96.31 419 THR A O 1
ATOM 3116 N N . VAL A 1 420 ? 3.613 22.562 21.109 1 97.88 420 VAL A N 1
ATOM 3117 C CA . VAL A 1 420 ? 3.273 23.766 21.844 1 97.88 420 VAL A CA 1
ATOM 3118 C C . VAL A 1 420 ? 2.4 24.672 20.969 1 97.88 420 VAL A C 1
ATOM 3120 O O . VAL A 1 420 ? 1.331 25.109 21.391 1 97.88 420 VAL A O 1
ATOM 3123 N N . PRO A 1 421 ? 2.797 24.938 19.75 1 98.31 421 PRO A N 1
ATOM 3124 C CA . PRO A 1 421 ? 1.911 25.75 18.922 1 98.31 421 PRO A CA 1
ATOM 3125 C C . PRO A 1 421 ? 0.538 25.125 18.719 1 98.31 421 PRO A C 1
ATOM 3127 O O . PRO A 1 421 ? -0.483 25.812 18.781 1 98.31 421 PRO A O 1
ATOM 3130 N N . ASN A 1 422 ? 0.462 23.844 18.469 1 98.06 422 ASN A N 1
ATOM 3131 C CA . ASN A 1 422 ? -0.809 23.156 18.281 1 98.06 422 ASN A CA 1
ATOM 3132 C C . ASN A 1 422 ? -1.666 23.219 19.547 1 98.06 422 ASN A C 1
ATOM 3134 O O . ASN A 1 422 ? -2.881 23.406 19.469 1 98.06 422 ASN A O 1
ATOM 3138 N N . LEU A 1 423 ? -1.022 23.062 20.688 1 98.19 423 LEU A N 1
ATOM 3139 C CA . LEU A 1 423 ? -1.745 23.062 21.953 1 98.19 423 LEU A CA 1
ATOM 3140 C C . LEU A 1 423 ? -2.324 24.453 22.234 1 98.19 423 LEU A C 1
ATOM 3142 O O . LEU A 1 423 ? -3.492 24.578 22.609 1 98.19 423 LEU A O 1
ATOM 3146 N N . LEU A 1 424 ? -1.519 25.453 22.094 1 98.62 424 LEU A N 1
ATOM 3147 C CA . LEU A 1 424 ? -1.983 26.797 22.375 1 98.62 424 LEU A CA 1
ATOM 3148 C C . LEU A 1 424 ? -3.023 27.234 21.344 1 98.62 424 LEU A C 1
ATOM 3150 O O . LEU A 1 424 ? -3.957 27.969 21.672 1 98.62 424 LEU A O 1
ATOM 3154 N N . ALA A 1 425 ? -2.814 26.859 20.141 1 98.56 425 ALA A N 1
ATOM 3155 C CA . ALA A 1 425 ? -3.826 27.094 19.125 1 98.56 425 ALA A CA 1
ATOM 3156 C C . ALA A 1 425 ? -5.148 26.438 19.484 1 98.56 425 ALA A C 1
ATOM 3158 O O . ALA A 1 425 ? -6.219 27 19.266 1 98.56 425 ALA A O 1
ATOM 3159 N N . LEU A 1 426 ? -5.074 25.203 20 1 98.44 426 LEU A N 1
ATOM 3160 C CA . LEU A 1 426 ? -6.27 24.469 20.406 1 98.44 426 LEU A CA 1
ATOM 3161 C C . LEU A 1 426 ? -7.004 25.203 21.531 1 98.44 426 LEU A C 1
ATOM 3163 O O . LEU A 1 426 ? -8.234 25.281 21.516 1 98.44 426 LEU A O 1
ATOM 3167 N N . ILE A 1 427 ? -6.262 25.734 22.453 1 98.38 427 ILE A N 1
ATOM 3168 C CA . ILE A 1 427 ? -6.859 26.484 23.562 1 98.38 427 ILE A CA 1
ATOM 3169 C C . ILE A 1 427 ? -7.582 27.719 23 1 98.38 427 ILE A C 1
ATOM 3171 O O . ILE A 1 427 ? -8.727 27.984 23.375 1 98.38 427 ILE A O 1
ATOM 3175 N N . ALA A 1 428 ? -6.953 28.438 22.141 1 98.5 428 ALA A N 1
ATOM 3176 C CA . ALA A 1 428 ? -7.578 29.594 21.516 1 98.5 428 ALA A CA 1
ATOM 3177 C C . ALA A 1 428 ? -8.82 29.188 20.719 1 98.5 428 ALA A C 1
ATOM 3179 O O . ALA A 1 428 ? -9.844 29.875 20.75 1 98.5 428 ALA A O 1
ATOM 3180 N N . ALA A 1 429 ? -8.688 28.125 20.016 1 98.31 429 ALA A N 1
ATOM 3181 C CA . ALA A 1 429 ? -9.797 27.609 19.219 1 98.31 429 ALA A CA 1
ATOM 3182 C C . ALA A 1 429 ? -10.992 27.266 20.109 1 98.31 429 ALA A C 1
ATOM 3184 O O . ALA A 1 429 ? -12.133 27.562 19.766 1 98.31 429 ALA A O 1
ATOM 3185 N N . LEU A 1 430 ? -10.711 26.656 21.219 1 97.94 430 LEU A N 1
ATOM 3186 C CA . LEU A 1 430 ? -11.766 26.266 22.141 1 97.94 430 LEU A CA 1
ATOM 3187 C C . LEU A 1 430 ? -12.469 27.484 22.719 1 97.94 430 LEU A C 1
ATOM 3189 O O . LEU A 1 430 ? -13.688 27.5 22.875 1 97.94 430 LEU A O 1
ATOM 3193 N N . ILE A 1 431 ? -11.711 28.5 23.016 1 97.88 431 ILE A N 1
ATOM 3194 C CA . ILE A 1 431 ? -12.289 29.734 23.547 1 97.88 431 ILE A CA 1
ATOM 3195 C C . ILE A 1 431 ? -13.25 30.344 22.531 1 97.88 431 ILE A C 1
ATOM 3197 O O . ILE A 1 431 ? -14.383 30.688 22.875 1 97.88 431 ILE A O 1
ATOM 3201 N N . ILE A 1 432 ? -12.859 30.375 21.297 1 97.56 432 ILE A N 1
ATOM 3202 C CA . ILE A 1 432 ? -13.711 30.922 20.25 1 97.56 432 ILE A CA 1
ATOM 3203 C C . ILE A 1 432 ? -14.891 29.984 20 1 97.56 432 ILE A C 1
ATOM 3205 O O . ILE A 1 432 ? -16.031 30.453 19.844 1 97.56 432 ILE A O 1
ATOM 3209 N N . GLY A 1 433 ? -14.648 28.688 19.953 1 96.62 433 GLY A N 1
ATOM 3210 C CA . GLY A 1 433 ? -15.688 27.703 19.703 1 96.62 433 GLY A CA 1
ATOM 3211 C C . GLY A 1 433 ? -16.781 27.719 20.766 1 96.62 433 GLY A C 1
ATOM 3212 O O . GLY A 1 433 ? -17.969 27.703 20.438 1 96.62 433 GLY A O 1
ATOM 3213 N N . VAL A 1 434 ? -16.391 27.781 22 1 94.81 434 VAL A N 1
ATOM 3214 C CA . VAL A 1 434 ? -17.328 27.766 23.125 1 94.81 434 VAL A CA 1
ATOM 3215 C C . VAL A 1 434 ? -18.078 29.078 23.188 1 94.81 434 VAL A C 1
ATOM 3217 O O . VAL A 1 434 ? -19.266 29.109 23.516 1 94.81 434 VAL A O 1
ATOM 3220 N N . SER A 1 435 ? -17.484 30.125 22.75 1 95.31 435 SER A N 1
ATOM 3221 C CA . SER A 1 435 ? -18.062 31.453 22.875 1 95.31 435 SER A CA 1
ATOM 3222 C C . SER A 1 435 ? -18.984 31.766 21.703 1 95.31 435 SER A C 1
ATOM 3224 O O . SER A 1 435 ? -20 32.438 21.859 1 95.31 435 SER A O 1
ATOM 3226 N N . PHE A 1 436 ? -18.656 31.266 20.516 1 93.56 436 PHE A N 1
ATOM 3227 C CA . PHE A 1 436 ? -19.328 31.781 19.328 1 93.56 436 PHE A CA 1
ATOM 3228 C C . PHE A 1 436 ? -20.078 30.672 18.609 1 93.56 436 PHE A C 1
ATOM 3230 O O . PHE A 1 436 ? -20.844 30.938 17.688 1 93.56 436 PHE A O 1
ATOM 3237 N N . TYR A 1 437 ? -19.859 29.5 18.953 1 90.44 437 TYR A N 1
ATOM 3238 C CA . TYR A 1 437 ? -20.5 28.391 18.266 1 90.44 437 TYR A CA 1
ATOM 3239 C C . TYR A 1 437 ? -21.328 27.547 19.234 1 90.44 437 TYR A C 1
ATOM 3241 O O . TYR A 1 437 ? -22.422 27.078 18.875 1 90.44 437 TYR A O 1
ATOM 3249 N N . MET B 1 1 ? -22.359 1.883 -28.016 1 81.88 1 MET B N 1
ATOM 3250 C CA . MET B 1 1 ? -21.391 2.822 -27.469 1 81.88 1 MET B CA 1
ATOM 3251 C C . MET B 1 1 ? -20.766 2.279 -26.172 1 81.88 1 MET B C 1
ATOM 3253 O O . MET B 1 1 ? -19.562 2.357 -25.984 1 81.88 1 MET B O 1
ATOM 3257 N N . GLY B 1 2 ? -21.625 1.548 -25.484 1 92.06 2 GLY B N 1
ATOM 3258 C CA . GLY B 1 2 ? -21.156 1.036 -24.203 1 92.06 2 GLY B CA 1
ATOM 3259 C C . GLY B 1 2 ? -20.109 -0.051 -24.344 1 92.06 2 GLY B C 1
ATOM 3260 O O . GLY B 1 2 ? -19.047 0.016 -23.719 1 92.06 2 GLY B O 1
ATOM 3261 N N . THR B 1 3 ? -20.344 -0.906 -25.219 1 94 3 THR B N 1
ATOM 3262 C CA . THR B 1 3 ? -19.422 -2.018 -25.422 1 94 3 THR B CA 1
ATOM 3263 C C . THR B 1 3 ? -18.094 -1.525 -26.016 1 94 3 THR B C 1
ATOM 3265 O O . THR B 1 3 ? -17.031 -1.976 -25.609 1 94 3 THR B O 1
ATOM 3268 N N . LEU B 1 4 ? -18.156 -0.673 -26.938 1 95.38 4 LEU B N 1
ATOM 3269 C CA . LEU B 1 4 ? -16.953 -0.09 -27.531 1 95.38 4 LEU B CA 1
ATOM 3270 C C . LEU B 1 4 ? -16.125 0.627 -26.484 1 95.38 4 LEU B C 1
ATOM 3272 O O . LEU B 1 4 ? -14.891 0.603 -26.531 1 95.38 4 LEU B O 1
ATOM 3276 N N . GLY B 1 5 ? -16.844 1.282 -25.641 1 96.25 5 GLY B N 1
ATOM 3277 C CA . GLY B 1 5 ? -16.141 1.935 -24.547 1 96.25 5 GLY B CA 1
ATOM 3278 C C . GLY B 1 5 ? -15.359 0.968 -23.672 1 96.25 5 GLY B C 1
ATOM 3279 O O . GLY B 1 5 ? -14.25 1.271 -23.234 1 96.25 5 GLY B O 1
ATOM 3280 N N . ILE B 1 6 ? -15.969 -0.123 -23.438 1 92.75 6 ILE B N 1
ATOM 3281 C CA . ILE B 1 6 ? -15.312 -1.154 -22.656 1 92.75 6 ILE B CA 1
ATOM 3282 C C . ILE B 1 6 ? -14.07 -1.659 -23.391 1 92.75 6 ILE B C 1
ATOM 3284 O O . ILE B 1 6 ? -13 -1.785 -22.797 1 92.75 6 ILE B O 1
ATOM 3288 N N . ILE B 1 7 ? -14.164 -1.907 -24.625 1 91.94 7 ILE B N 1
ATOM 3289 C CA . ILE B 1 7 ? -13.055 -2.391 -25.438 1 91.94 7 ILE B CA 1
ATOM 3290 C C . ILE B 1 7 ? -11.938 -1.348 -25.469 1 91.94 7 ILE B C 1
ATOM 3292 O O . ILE B 1 7 ? -10.758 -1.688 -25.328 1 91.94 7 ILE B O 1
ATOM 3296 N N . LEU B 1 8 ? -12.266 -0.146 -25.594 1 95.06 8 LEU B N 1
ATOM 3297 C CA . LEU B 1 8 ? -11.289 0.94 -25.578 1 95.06 8 LEU B CA 1
ATOM 3298 C C . LEU B 1 8 ? -10.555 0.995 -24.25 1 95.06 8 LEU B C 1
ATOM 3300 O O . LEU B 1 8 ? -9.344 1.217 -24.203 1 95.06 8 LEU B O 1
ATOM 3304 N N . ALA B 1 9 ? -11.312 0.866 -23.203 1 93.69 9 ALA B N 1
ATOM 3305 C CA . ALA B 1 9 ? -10.711 0.891 -21.875 1 93.69 9 ALA B CA 1
ATOM 3306 C C . ALA B 1 9 ? -9.734 -0.263 -21.688 1 93.69 9 ALA B C 1
ATOM 3308 O O . ALA B 1 9 ? -8.648 -0.084 -21.125 1 93.69 9 ALA B O 1
ATOM 3309 N N . ILE B 1 10 ? -10.125 -1.405 -22.141 1 87.19 10 ILE B N 1
ATOM 3310 C CA . ILE B 1 10 ? -9.258 -2.576 -22.078 1 87.19 10 ILE B CA 1
ATOM 3311 C C . ILE B 1 10 ? -8 -2.338 -22.906 1 87.19 10 ILE B C 1
ATOM 3313 O O . ILE B 1 10 ? -6.891 -2.617 -22.453 1 87.19 10 ILE B O 1
ATOM 3317 N N . ALA B 1 11 ? -8.125 -1.826 -24.062 1 88.75 11 ALA B N 1
ATOM 3318 C CA . ALA B 1 11 ? -6.988 -1.507 -24.906 1 88.75 11 ALA B CA 1
ATOM 3319 C C . ALA B 1 11 ? -6.055 -0.506 -24.234 1 88.75 11 ALA B C 1
ATOM 3321 O O . ALA B 1 11 ? -4.832 -0.62 -24.344 1 88.75 11 ALA B O 1
ATOM 3322 N N . LEU B 1 12 ? -6.652 0.404 -23.594 1 90.75 12 LEU B N 1
ATOM 3323 C CA . LEU B 1 12 ? -5.859 1.422 -22.906 1 90.75 12 LEU B CA 1
ATOM 3324 C C . LEU B 1 12 ? -5.039 0.806 -21.781 1 90.75 12 LEU B C 1
ATOM 3326 O O . LEU B 1 12 ? -3.861 1.124 -21.609 1 90.75 12 LEU B O 1
ATOM 3330 N N . ILE B 1 13 ? -5.652 -0.002 -21 1 85.94 13 ILE B N 1
ATOM 3331 C CA . ILE B 1 13 ? -4.949 -0.621 -19.875 1 85.94 13 ILE B CA 1
ATOM 3332 C C . ILE B 1 13 ? -3.773 -1.444 -20.406 1 85.94 13 ILE B C 1
ATOM 3334 O O . ILE B 1 13 ? -2.666 -1.366 -19.859 1 85.94 13 ILE B O 1
ATOM 3338 N N . VAL B 1 14 ? -4.039 -2.189 -21.438 1 80.19 14 VAL B N 1
ATOM 3339 C CA . VAL B 1 14 ? -2.988 -3.027 -22.016 1 80.19 14 VAL B CA 1
ATOM 3340 C C . VAL B 1 14 ? -1.857 -2.148 -22.547 1 80.19 14 VAL B C 1
ATOM 3342 O O . VAL B 1 14 ? -0.687 -2.379 -22.234 1 80.19 14 VAL B O 1
ATOM 3345 N N . TYR B 1 15 ? -2.166 -1.162 -23.234 1 85.81 15 TYR B N 1
ATOM 3346 C CA . TYR B 1 15 ? -1.188 -0.274 -23.844 1 85.81 15 TYR B CA 1
ATOM 3347 C C . TYR B 1 15 ? -0.357 0.443 -22.797 1 85.81 15 TYR B C 1
ATOM 3349 O O . TYR B 1 15 ? 0.875 0.442 -22.859 1 85.81 15 TYR B O 1
ATOM 3357 N N . MET B 1 16 ? -1.01 1.031 -21.859 1 87.81 16 MET B N 1
ATOM 3358 C CA . MET B 1 16 ? -0.308 1.81 -20.844 1 87.81 16 MET B CA 1
ATOM 3359 C C . MET B 1 16 ? 0.518 0.902 -19.938 1 87.81 16 MET B C 1
ATOM 3361 O O . MET B 1 16 ? 1.592 1.291 -19.469 1 87.81 16 MET B O 1
ATOM 3365 N N . SER B 1 17 ? -0.062 -0.218 -19.656 1 80.12 17 SER B N 1
ATOM 3366 C CA . SER B 1 17 ? 0.71 -1.179 -18.875 1 80.12 17 SER B CA 1
ATOM 3367 C C . SER B 1 17 ? 1.989 -1.581 -19.609 1 80.12 17 SER B C 1
ATOM 3369 O O . SER B 1 17 ? 3.055 -1.679 -18.984 1 80.12 17 SER B O 1
ATOM 3371 N N . MET B 1 18 ? 1.927 -1.77 -20.844 1 75.75 18 MET B N 1
ATOM 3372 C CA . MET B 1 18 ? 3.086 -2.127 -21.656 1 75.75 18 MET B CA 1
ATOM 3373 C C . MET B 1 18 ? 4.105 -0.99 -21.688 1 75.75 18 MET B C 1
ATOM 3375 O O . MET B 1 18 ? 5.309 -1.231 -21.797 1 75.75 18 MET B O 1
ATOM 3379 N N . LYS B 1 19 ? 3.615 0.151 -21.547 1 83.19 19 LYS B N 1
ATOM 3380 C CA . LYS B 1 19 ? 4.492 1.318 -21.531 1 83.19 19 LYS B CA 1
ATOM 3381 C C . LYS B 1 19 ? 5.07 1.558 -20.141 1 83.19 19 LYS B C 1
ATOM 3383 O O . LYS B 1 19 ? 5.898 2.451 -19.953 1 83.19 19 LYS B O 1
ATOM 3388 N N . GLY B 1 20 ? 4.582 0.826 -19.188 1 79.56 20 GLY B N 1
ATOM 3389 C CA . GLY B 1 20 ? 5.219 0.86 -17.891 1 79.56 20 GLY B CA 1
ATOM 3390 C C . GLY B 1 20 ? 4.496 1.753 -16.891 1 79.56 20 GLY B C 1
ATOM 3391 O O . GLY B 1 20 ? 5.02 2.041 -15.812 1 79.56 20 GLY B O 1
ATOM 3392 N N . PHE B 1 21 ? 3.277 2.168 -17.203 1 88.88 21 PHE B N 1
ATOM 3393 C CA . PHE B 1 21 ? 2.498 2.947 -16.25 1 88.88 21 PHE B CA 1
ATOM 3394 C C . PHE B 1 21 ? 2.01 2.07 -15.102 1 88.88 21 PHE B C 1
ATOM 3396 O O . PHE B 1 21 ? 1.762 0.877 -15.289 1 88.88 21 PHE B O 1
ATOM 3403 N N . SER B 1 22 ? 1.911 2.695 -13.969 1 90.12 22 SER B N 1
ATOM 3404 C CA . SER B 1 22 ? 1.396 1.975 -12.805 1 90.12 22 SER B CA 1
ATOM 3405 C C . SER B 1 22 ? -0.087 1.656 -12.969 1 90.12 22 SER B C 1
ATOM 3407 O O . SER B 1 22 ? -0.873 2.52 -13.359 1 90.12 22 SER B O 1
ATOM 3409 N N . ILE B 1 23 ? -0.43 0.459 -12.617 1 88.44 23 ILE B N 1
ATOM 3410 C CA . ILE B 1 23 ? -1.82 0.026 -12.719 1 88.44 23 ILE B CA 1
ATOM 3411 C C . ILE B 1 23 ? -2.682 0.828 -11.742 1 88.44 23 ILE B C 1
ATOM 3413 O O . ILE B 1 23 ? -3.885 0.989 -11.961 1 88.44 23 ILE B O 1
ATOM 3417 N N . ILE B 1 24 ? -2.119 1.359 -10.672 1 94.19 24 ILE B N 1
ATOM 3418 C CA . ILE B 1 24 ? -2.838 2.148 -9.68 1 94.19 24 ILE B CA 1
ATOM 3419 C C . ILE B 1 24 ? -3.35 3.438 -10.312 1 94.19 24 ILE B C 1
ATOM 3421 O O . ILE B 1 24 ? -4.41 3.945 -9.938 1 94.19 24 ILE B O 1
ATOM 3425 N N . PHE B 1 25 ? -2.65 3.941 -11.328 1 95.81 25 PHE B N 1
ATOM 3426 C CA . PHE B 1 25 ? -3.088 5.105 -12.086 1 95.81 25 PHE B CA 1
ATOM 3427 C C . PHE B 1 25 ? -3.988 4.691 -13.242 1 95.81 25 PHE B C 1
ATOM 3429 O O . PHE B 1 25 ? -5.016 5.324 -13.492 1 95.81 25 PHE B O 1
ATOM 3436 N N . ILE B 1 26 ? -3.633 3.641 -13.953 1 93.69 26 ILE B N 1
ATOM 3437 C CA . ILE B 1 26 ? -4.289 3.24 -15.195 1 93.69 26 ILE B CA 1
ATOM 3438 C C . ILE B 1 26 ? -5.719 2.799 -14.898 1 93.69 26 ILE B C 1
ATOM 3440 O O . ILE B 1 26 ? -6.641 3.109 -15.664 1 93.69 26 ILE B O 1
ATOM 3444 N N . ALA B 1 27 ? -5.883 2.059 -13.828 1 92.88 27 ALA B N 1
ATOM 3445 C CA . ALA B 1 27 ? -7.164 1.415 -13.547 1 92.88 27 ALA B CA 1
ATOM 3446 C C . ALA B 1 27 ? -8.266 2.451 -13.359 1 92.88 27 ALA B C 1
ATOM 3448 O O . ALA B 1 27 ? -9.32 2.365 -14 1 92.88 27 ALA B O 1
ATOM 3449 N N . PRO B 1 28 ? -8.031 3.465 -12.516 1 96.5 28 PRO B N 1
ATOM 3450 C CA . PRO B 1 28 ? -9.086 4.473 -12.406 1 96.5 28 PRO B CA 1
ATOM 3451 C C . PRO B 1 28 ? -9.328 5.23 -13.711 1 96.5 28 PRO B C 1
ATOM 3453 O O . PRO B 1 28 ? -10.469 5.566 -14.031 1 96.5 28 PRO B O 1
ATOM 3456 N N . VAL B 1 29 ? -8.352 5.527 -14.477 1 96.81 29 VAL B N 1
ATOM 3457 C CA . VAL B 1 29 ? -8.5 6.238 -15.742 1 96.81 29 VAL B CA 1
ATOM 3458 C C . VAL B 1 29 ? -9.312 5.395 -16.719 1 96.81 29 VAL B C 1
ATOM 3460 O O . VAL B 1 29 ? -10.234 5.891 -17.359 1 96.81 29 VAL B O 1
ATOM 3463 N N . ALA B 1 30 ? -8.93 4.16 -16.844 1 94.62 30 ALA B N 1
ATOM 3464 C CA . ALA B 1 30 ? -9.672 3.25 -17.703 1 94.62 30 ALA B CA 1
ATOM 3465 C C . ALA B 1 30 ? -11.117 3.107 -17.25 1 94.62 30 ALA B C 1
ATOM 3467 O O . ALA B 1 30 ? -12.031 3.039 -18.062 1 94.62 30 ALA B O 1
ATOM 3468 N N . SER B 1 31 ? -11.328 3.049 -15.969 1 96.12 31 SER B N 1
ATOM 3469 C CA . SER B 1 31 ? -12.68 2.953 -15.422 1 96.12 31 SER B CA 1
ATOM 3470 C C . SER B 1 31 ? -13.508 4.184 -15.773 1 96.12 31 SER B C 1
ATOM 3472 O O . SER B 1 31 ? -14.711 4.074 -16.031 1 96.12 31 SER B O 1
ATOM 3474 N N . ILE B 1 32 ? -12.891 5.32 -15.758 1 97.94 32 ILE B N 1
ATOM 3475 C CA . ILE B 1 32 ? -13.578 6.559 -16.109 1 97.94 32 ILE B CA 1
ATOM 3476 C C . ILE B 1 32 ? -14.078 6.48 -17.547 1 97.94 32 ILE B C 1
ATOM 3478 O O . ILE B 1 32 ? -15.195 6.902 -17.859 1 97.94 32 ILE B O 1
ATOM 3482 N N . ILE B 1 33 ? -13.297 5.91 -18.422 1 97.62 33 ILE B N 1
ATOM 3483 C CA . ILE B 1 33 ? -13.695 5.738 -19.812 1 97.62 33 ILE B CA 1
ATOM 3484 C C . ILE B 1 33 ? -14.938 4.859 -19.891 1 97.62 33 ILE B C 1
ATOM 3486 O O . ILE B 1 33 ? -15.891 5.18 -20.609 1 97.62 33 ILE B O 1
ATOM 3490 N N . VAL B 1 34 ? -14.984 3.785 -19.188 1 96.25 34 VAL B N 1
ATOM 3491 C CA . VAL B 1 34 ? -16.141 2.885 -19.156 1 96.25 34 VAL B CA 1
ATOM 3492 C C . VAL B 1 34 ? -17.359 3.621 -18.594 1 96.25 34 VAL B C 1
ATOM 3494 O O . VAL B 1 34 ? -18.438 3.541 -19.172 1 96.25 34 VAL B O 1
ATOM 3497 N N . ILE B 1 35 ? -17.172 4.363 -17.562 1 97.75 35 ILE B N 1
ATOM 3498 C CA . ILE B 1 35 ? -18.25 5.059 -16.875 1 97.75 35 ILE B CA 1
ATOM 3499 C C . ILE B 1 35 ? -18.891 6.09 -17.812 1 97.75 35 ILE B C 1
ATOM 3501 O O . ILE B 1 35 ? -20.109 6.133 -17.953 1 97.75 35 ILE B O 1
ATOM 3505 N N . ILE B 1 36 ? -18.062 6.836 -18.469 1 97.81 36 ILE B N 1
ATOM 3506 C CA . ILE B 1 36 ? -18.547 7.902 -19.328 1 97.81 36 ILE B CA 1
ATOM 3507 C C . ILE B 1 36 ? -19.188 7.297 -20.578 1 97.81 36 ILE B C 1
ATOM 3509 O O . ILE B 1 36 ? -20.281 7.691 -20.984 1 97.81 36 ILE B O 1
ATOM 3513 N N . SER B 1 37 ? -18.594 6.324 -21.156 1 97.62 37 SER B N 1
ATOM 3514 C CA . SER B 1 37 ? -19.078 5.75 -22.406 1 97.62 37 SER B CA 1
ATOM 3515 C C . SER B 1 37 ? -20.344 4.945 -22.203 1 97.62 37 SER B C 1
ATOM 3517 O O . SER B 1 37 ? -21.094 4.695 -23.156 1 97.62 37 SER B O 1
ATOM 3519 N N . ASN B 1 38 ? -20.625 4.527 -21.031 1 97.75 38 ASN B N 1
ATOM 3520 C CA . ASN B 1 38 ? -21.812 3.729 -20.75 1 97.75 38 ASN B CA 1
ATOM 3521 C C . ASN B 1 38 ? -22.891 4.551 -20.047 1 97.75 38 ASN B C 1
ATOM 3523 O O . ASN B 1 38 ? -23.891 4 -19.594 1 97.75 38 ASN B O 1
ATOM 3527 N N . GLY B 1 39 ? -22.688 5.816 -19.875 1 97 39 GLY B N 1
ATOM 3528 C CA . GLY B 1 39 ? -23.672 6.715 -19.297 1 97 39 GLY B CA 1
ATOM 3529 C C . GLY B 1 39 ? -23.938 6.445 -17.812 1 97 39 GLY B C 1
ATOM 3530 O O . GLY B 1 39 ? -25.047 6.664 -17.328 1 97 39 GLY B O 1
ATOM 3531 N N . MET B 1 40 ? -22.938 5.941 -17.125 1 96.5 40 MET B N 1
ATOM 3532 C CA . MET B 1 40 ? -23.078 5.668 -15.703 1 96.5 40 MET B CA 1
ATOM 3533 C C . MET B 1 40 ? -22.859 6.938 -14.883 1 96.5 40 MET B C 1
ATOM 3535 O O . MET B 1 40 ? -22.234 7.887 -15.352 1 96.5 40 MET B O 1
ATOM 3539 N N . ASP B 1 41 ? -23.469 6.984 -13.664 1 96.38 41 ASP B N 1
ATOM 3540 C CA . ASP B 1 41 ? -23.203 8.109 -12.773 1 96.38 41 ASP B CA 1
ATOM 3541 C C . ASP B 1 41 ? -21.734 8.188 -12.406 1 96.38 41 ASP B C 1
ATOM 3543 O O . ASP B 1 41 ? -21.156 7.223 -11.891 1 96.38 41 ASP B O 1
ATOM 3547 N N . PHE B 1 42 ? -21.172 9.273 -12.57 1 96.31 42 PHE B N 1
ATOM 3548 C CA . PHE B 1 42 ? -19.719 9.414 -12.531 1 96.31 42 PHE B CA 1
ATOM 3549 C C . PHE B 1 42 ? -19.188 9.133 -11.133 1 96.31 42 PHE B C 1
ATOM 3551 O O . PHE B 1 42 ? -18.484 8.141 -10.922 1 96.31 42 PHE B O 1
ATOM 3558 N N . PHE B 1 43 ? -19.531 9.906 -10.086 1 94.94 43 PHE B N 1
ATOM 3559 C CA . PHE B 1 43 ? -18.922 9.812 -8.766 1 94.94 43 PHE B CA 1
ATOM 3560 C C . PHE B 1 43 ? -19.422 8.562 -8.039 1 94.94 43 PHE B C 1
ATOM 3562 O O . PHE B 1 43 ? -18.609 7.812 -7.473 1 94.94 43 PHE B O 1
ATOM 3569 N N . PRO B 1 44 ? -20.703 8.211 -8.117 1 94.56 44 PRO B N 1
ATOM 3570 C CA . PRO B 1 44 ? -21.156 6.984 -7.469 1 94.56 44 PRO B CA 1
ATOM 3571 C C . PRO B 1 44 ? -20.469 5.734 -8.031 1 94.56 44 PRO B C 1
ATOM 3573 O O . PRO B 1 44 ? -20.188 4.793 -7.281 1 94.56 44 PRO B O 1
ATOM 3576 N N . SER B 1 45 ? -20.141 5.77 -9.328 1 95.88 45 SER B N 1
ATOM 3577 C CA . SER B 1 45 ? -19.516 4.605 -9.953 1 95.88 45 SER B CA 1
ATOM 3578 C C . SER B 1 45 ? -18.031 4.539 -9.648 1 95.88 45 SER B C 1
ATOM 3580 O O . SER B 1 45 ? -17.438 3.459 -9.656 1 95.88 45 SER B O 1
ATOM 3582 N N . LEU B 1 46 ? -17.484 5.656 -9.359 1 96.06 46 LEU B N 1
ATOM 3583 C CA . LEU B 1 46 ? -16.031 5.719 -9.141 1 96.06 46 LEU B CA 1
ATOM 3584 C C . LEU B 1 46 ? -15.703 5.602 -7.656 1 96.06 46 LEU B C 1
ATOM 3586 O O . LEU B 1 46 ? -14.844 4.805 -7.27 1 96.06 46 LEU B O 1
ATOM 3590 N N . ILE B 1 47 ? -16.391 6.375 -6.812 1 93.06 47 ILE B N 1
ATOM 3591 C CA . ILE B 1 47 ? -15.984 6.48 -5.418 1 93.06 47 ILE B CA 1
ATOM 3592 C C . ILE B 1 47 ? -17.172 6.223 -4.504 1 93.06 47 ILE B C 1
ATOM 3594 O O . ILE B 1 47 ? -17.125 6.516 -3.307 1 93.06 47 ILE B O 1
ATOM 3598 N N . GLY B 1 48 ? -18.219 5.707 -5.031 1 89.81 48 GLY B N 1
ATOM 3599 C CA . GLY B 1 48 ? -19.406 5.445 -4.227 1 89.81 48 GLY B CA 1
ATOM 3600 C C . GLY B 1 48 ? -19.219 4.32 -3.229 1 89.81 48 GLY B C 1
ATOM 3601 O O . GLY B 1 48 ? -18.266 3.537 -3.346 1 89.81 48 GLY B O 1
ATOM 3602 N N . THR B 1 49 ? -20.062 4.203 -2.229 1 85 49 THR B N 1
ATOM 3603 C CA . THR B 1 49 ? -19.922 3.246 -1.138 1 85 49 THR B CA 1
ATOM 3604 C C . THR B 1 49 ? -20.703 1.969 -1.442 1 85 49 THR B C 1
ATOM 3606 O O . THR B 1 49 ? -20.672 1.012 -0.666 1 85 49 THR B O 1
ATOM 3609 N N . GLU B 1 50 ? -21.344 1.961 -2.523 1 87.56 50 GLU B N 1
ATOM 3610 C CA . GLU B 1 50 ? -21.984 0.737 -2.992 1 87.56 50 GLU B CA 1
ATOM 3611 C C . GLU B 1 50 ? -21.172 0.07 -4.094 1 87.56 50 GLU B C 1
ATOM 3613 O O . GLU B 1 50 ? -19.938 0.049 -4.035 1 87.56 50 GLU B O 1
ATOM 3618 N N . ALA B 1 51 ? -21.781 -0.22 -5.227 1 88.56 51 ALA B N 1
ATOM 3619 C CA . ALA B 1 51 ? -21.016 -0.829 -6.32 1 88.56 51 ALA B CA 1
ATOM 3620 C C . ALA B 1 51 ? -20.25 0.224 -7.102 1 88.56 51 ALA B C 1
ATOM 3622 O O . ALA B 1 51 ? -20.828 1.09 -7.75 1 88.56 51 ALA B O 1
ATOM 3623 N N . SER B 1 52 ? -18.984 0.233 -6.922 1 95.25 52 SER B N 1
ATOM 3624 C CA . SER B 1 52 ? -18.125 1.234 -7.527 1 95.25 52 SER B CA 1
ATOM 3625 C C . SER B 1 52 ? -16.703 0.705 -7.691 1 95.25 52 SER B C 1
ATOM 3627 O O . SER B 1 52 ? -16.391 -0.415 -7.273 1 95.25 52 SER B O 1
ATOM 3629 N N . PHE B 1 53 ? -15.852 1.49 -8.352 1 96.19 53 PHE B N 1
ATOM 3630 C CA . PHE B 1 53 ? -14.422 1.192 -8.445 1 96.19 53 PHE B CA 1
ATOM 3631 C C . PHE B 1 53 ? -13.82 1 -7.066 1 96.19 53 PHE B C 1
ATOM 3633 O O . PHE B 1 53 ? -13.117 0.016 -6.82 1 96.19 53 PHE B O 1
ATOM 3640 N N . MET B 1 54 ? -14.133 1.861 -6.156 1 96.5 54 MET B N 1
ATOM 3641 C CA . MET B 1 54 ? -13.523 1.84 -4.828 1 96.5 54 MET B CA 1
ATOM 3642 C C . MET B 1 54 ? -13.984 0.616 -4.043 1 96.5 54 MET B C 1
ATOM 3644 O O . MET B 1 54 ? -13.188 -0.002 -3.332 1 96.5 54 MET B O 1
ATOM 3648 N N . THR B 1 55 ? -15.281 0.288 -4.133 1 93.88 55 THR B N 1
ATOM 3649 C CA . THR B 1 55 ? -15.758 -0.872 -3.387 1 93.88 55 THR B CA 1
ATOM 3650 C C . THR B 1 55 ? -15.211 -2.164 -3.992 1 93.88 55 THR B C 1
ATOM 3652 O O . THR B 1 55 ? -15.031 -3.158 -3.285 1 93.88 55 THR B O 1
ATOM 3655 N N . GLY B 1 56 ? -15.016 -2.17 -5.297 1 91.56 56 GLY B N 1
ATOM 3656 C CA . GLY B 1 56 ? -14.297 -3.287 -5.887 1 91.56 56 GLY B CA 1
ATOM 3657 C C . GLY B 1 56 ? -12.875 -3.422 -5.371 1 91.56 56 GLY B C 1
ATOM 3658 O O . GLY B 1 56 ? -12.438 -4.52 -5.023 1 91.56 56 GLY B O 1
ATOM 3659 N N . LEU B 1 57 ? -12.195 -2.301 -5.344 1 95.06 57 LEU B N 1
ATOM 3660 C CA . LEU B 1 57 ? -10.828 -2.262 -4.84 1 95.06 57 LEU B CA 1
ATOM 3661 C C . LEU B 1 57 ? -10.766 -2.742 -3.395 1 95.06 57 LEU B C 1
ATOM 3663 O O . LEU B 1 57 ? -10 -3.656 -3.07 1 95.06 57 LEU B O 1
ATOM 3667 N N . THR B 1 58 ? -11.562 -2.209 -2.58 1 95.44 58 THR B N 1
ATOM 3668 C CA . THR B 1 58 ? -11.492 -2.494 -1.151 1 95.44 58 THR B CA 1
ATOM 3669 C C . THR B 1 58 ? -12.094 -3.861 -0.842 1 95.44 58 THR B C 1
ATOM 3671 O O . THR B 1 58 ? -11.719 -4.504 0.14 1 95.44 58 THR B O 1
ATOM 3674 N N . GLY B 1 59 ? -13.094 -4.262 -1.643 1 92 59 GLY B N 1
ATOM 3675 C CA . GLY B 1 59 ? -13.617 -5.609 -1.469 1 92 59 GLY B CA 1
ATOM 3676 C C . GLY B 1 59 ? -12.547 -6.68 -1.555 1 92 59 GLY B C 1
ATOM 3677 O O . GLY B 1 59 ? -12.539 -7.621 -0.758 1 92 59 GLY B O 1
ATOM 3678 N N . PHE B 1 60 ? -11.703 -6.566 -2.502 1 90.31 60 PHE B N 1
ATOM 3679 C CA . PHE B 1 60 ? -10.594 -7.504 -2.615 1 90.31 60 PHE B CA 1
ATOM 3680 C C . PHE B 1 60 ? -9.68 -7.41 -1.399 1 90.31 60 PHE B C 1
ATOM 3682 O O . PHE B 1 60 ? -9.219 -8.43 -0.88 1 90.31 60 PHE B O 1
ATOM 3689 N N . ILE B 1 61 ? -9.422 -6.242 -0.959 1 94.06 61 ILE B N 1
ATOM 3690 C CA . ILE B 1 61 ? -8.547 -6.027 0.19 1 94.06 61 ILE B CA 1
ATOM 3691 C C . ILE B 1 61 ? -9.164 -6.676 1.43 1 94.06 61 ILE B C 1
ATOM 3693 O O . ILE B 1 61 ? -8.469 -7.375 2.176 1 94.06 61 ILE B O 1
ATOM 3697 N N . VAL B 1 62 ? -10.422 -6.516 1.621 1 93.25 62 VAL B N 1
ATOM 3698 C CA . VAL B 1 62 ? -11.102 -7.086 2.779 1 93.25 62 VAL B CA 1
ATOM 3699 C C . VAL B 1 62 ? -10.922 -8.602 2.789 1 93.25 62 VAL B C 1
ATOM 3701 O O . VAL B 1 62 ? -10.648 -9.195 3.836 1 93.25 62 VAL B O 1
ATOM 3704 N N . ASN B 1 63 ? -10.984 -9.109 1.679 1 89.62 63 ASN B N 1
ATOM 3705 C CA . ASN B 1 63 ? -11.031 -10.562 1.574 1 89.62 63 ASN B CA 1
ATOM 3706 C C . ASN B 1 63 ? -9.641 -11.18 1.662 1 89.62 63 ASN B C 1
ATOM 3708 O O . ASN B 1 63 ? -9.484 -12.312 2.115 1 89.62 63 ASN B O 1
ATOM 3712 N N . PHE B 1 64 ? -8.602 -10.406 1.269 1 90.62 64 PHE B N 1
ATOM 3713 C CA . PHE B 1 64 ? -7.371 -11.141 0.999 1 90.62 64 PHE B CA 1
ATOM 3714 C C . PHE B 1 64 ? -6.176 -10.461 1.659 1 90.62 64 PHE B C 1
ATOM 3716 O O . PHE B 1 64 ? -5.078 -11.016 1.686 1 90.62 64 PHE B O 1
ATOM 3723 N N . PHE B 1 65 ? -6.301 -9.305 2.246 1 95.12 65 PHE B N 1
ATOM 3724 C CA . PHE B 1 65 ? -5.145 -8.617 2.803 1 95.12 65 PHE B CA 1
ATOM 3725 C C . PHE B 1 65 ? -4.5 -9.438 3.912 1 95.12 65 PHE B C 1
ATOM 3727 O O . PHE B 1 65 ? -3.275 -9.477 4.031 1 95.12 65 PHE B O 1
ATOM 3734 N N . ALA B 1 66 ? -5.285 -10.055 4.734 1 94.31 66 ALA B N 1
ATOM 3735 C CA . ALA B 1 66 ? -4.73 -10.828 5.836 1 94.31 66 ALA B CA 1
ATOM 3736 C C . ALA B 1 66 ? -3.812 -11.938 5.32 1 94.31 66 ALA B C 1
ATOM 3738 O O . ALA B 1 66 ? -2.785 -12.234 5.934 1 94.31 66 ALA B O 1
ATOM 3739 N N . ILE B 1 67 ? -4.203 -12.484 4.25 1 91.56 67 ILE B N 1
ATOM 3740 C CA . ILE B 1 67 ? -3.402 -13.547 3.648 1 91.56 67 ILE B CA 1
ATOM 3741 C C . ILE B 1 67 ? -2.1 -12.961 3.104 1 91.56 67 ILE B C 1
ATOM 3743 O O . ILE B 1 67 ? -1.023 -13.523 3.316 1 91.56 67 ILE B O 1
ATOM 3747 N N . PHE B 1 68 ? -2.197 -11.812 2.393 1 91.44 68 PHE B N 1
ATOM 3748 C CA . PHE B 1 68 ? -1.009 -11.125 1.896 1 91.44 68 PHE B CA 1
ATOM 3749 C C . PHE B 1 68 ? -0.079 -10.75 3.043 1 91.44 68 PHE B C 1
ATOM 3751 O O . PHE B 1 68 ? 1.141 -10.898 2.934 1 91.44 68 PHE B O 1
ATOM 3758 N N . LEU B 1 69 ? -0.656 -10.273 4.098 1 94.69 69 LEU B N 1
ATOM 3759 C CA . LEU B 1 69 ? 0.098 -9.828 5.262 1 94.69 69 LEU B CA 1
ATOM 3760 C C . LEU B 1 69 ? 0.888 -10.977 5.875 1 94.69 69 LEU B C 1
ATOM 3762 O O . LEU B 1 69 ? 2.109 -10.883 6.027 1 94.69 69 LEU B O 1
ATOM 3766 N N . LEU B 1 70 ? 0.194 -12.047 6.246 1 94.81 70 LEU B N 1
ATOM 3767 C CA . LEU B 1 70 ? 0.845 -13.164 6.91 1 94.81 70 LEU B CA 1
ATOM 3768 C C . LEU B 1 70 ? 1.826 -13.859 5.973 1 94.81 70 LEU B C 1
ATOM 3770 O O . LEU B 1 70 ? 2.889 -14.312 6.402 1 94.81 70 LEU B O 1
ATOM 3774 N N . GLY B 1 71 ? 1.457 -13.945 4.711 1 91.19 71 GLY B N 1
ATOM 3775 C CA . GLY B 1 71 ? 2.379 -14.5 3.732 1 91.19 71 GLY B CA 1
ATOM 3776 C C . GLY B 1 71 ? 3.67 -13.711 3.615 1 91.19 71 GLY B C 1
ATOM 3777 O O . GLY B 1 71 ? 4.754 -14.297 3.559 1 91.19 71 GLY B O 1
ATOM 3778 N N . ALA B 1 72 ? 3.51 -12.43 3.553 1 92 72 ALA B N 1
ATOM 3779 C CA . ALA B 1 72 ? 4.68 -11.562 3.426 1 92 72 ALA B CA 1
ATOM 3780 C C . ALA B 1 72 ? 5.551 -11.633 4.676 1 92 72 ALA B C 1
ATOM 3782 O O . ALA B 1 72 ? 6.781 -11.609 4.582 1 92 72 ALA B O 1
ATOM 3783 N N . ILE B 1 73 ? 4.969 -11.688 5.828 1 95 73 ILE B N 1
ATOM 3784 C CA . ILE B 1 73 ? 5.719 -11.812 7.07 1 95 73 ILE B CA 1
ATOM 3785 C C . ILE B 1 73 ? 6.465 -13.148 7.09 1 95 73 ILE B C 1
ATOM 3787 O O . ILE B 1 73 ? 7.648 -13.195 7.43 1 95 73 ILE B O 1
ATOM 3791 N N . LEU B 1 74 ? 5.762 -14.203 6.742 1 93.69 74 LEU B N 1
ATOM 3792 C CA . LEU B 1 74 ? 6.398 -15.516 6.672 1 93.69 74 LEU B CA 1
ATOM 3793 C C . LEU B 1 74 ? 7.602 -15.484 5.738 1 93.69 74 LEU B C 1
ATOM 3795 O O . LEU B 1 74 ? 8.664 -16.016 6.074 1 93.69 74 LEU B O 1
ATOM 3799 N N . ALA B 1 75 ? 7.438 -14.875 4.625 1 88.94 75 ALA B N 1
ATOM 3800 C CA . ALA B 1 75 ? 8.508 -14.773 3.639 1 88.94 75 ALA B CA 1
ATOM 3801 C C . ALA B 1 75 ? 9.734 -14.07 4.227 1 88.94 75 ALA B C 1
ATOM 3803 O O . ALA B 1 75 ? 10.867 -14.469 3.971 1 88.94 75 ALA B O 1
ATOM 3804 N N . GLN B 1 76 ? 9.516 -13.047 4.988 1 91.38 76 GLN B N 1
ATOM 3805 C CA . GLN B 1 76 ? 10.625 -12.297 5.574 1 91.38 76 GLN B CA 1
ATOM 3806 C C . GLN B 1 76 ? 11.367 -13.133 6.613 1 91.38 76 GLN B C 1
ATOM 3808 O O . GLN B 1 76 ? 12.594 -13.055 6.719 1 91.38 76 GLN B O 1
ATOM 3813 N N . TYR B 1 77 ? 10.641 -13.867 7.383 1 94.19 77 TYR B N 1
ATOM 3814 C CA . TYR B 1 77 ? 11.305 -14.75 8.336 1 94.19 77 TYR B CA 1
ATOM 3815 C C . TYR B 1 77 ? 12.18 -15.781 7.617 1 94.19 77 TYR B C 1
ATOM 3817 O O . TYR B 1 77 ? 13.297 -16.062 8.047 1 94.19 77 TYR B O 1
ATOM 3825 N N . ILE B 1 78 ? 11.672 -16.312 6.598 1 91.19 78 ILE B N 1
ATOM 3826 C CA . ILE B 1 78 ? 12.398 -17.328 5.84 1 91.19 78 ILE B CA 1
ATOM 3827 C C . ILE B 1 78 ? 13.625 -16.703 5.18 1 91.19 78 ILE B C 1
ATOM 3829 O O . ILE B 1 78 ? 14.711 -17.297 5.195 1 91.19 78 ILE B O 1
ATOM 3833 N N . GLU B 1 79 ? 13.422 -15.57 4.66 1 87 79 GLU B N 1
ATOM 3834 C CA . GLU B 1 79 ? 14.508 -14.875 3.977 1 87 79 GLU B CA 1
ATOM 3835 C C . GLU B 1 79 ? 15.586 -14.438 4.965 1 87 79 GLU B C 1
ATOM 3837 O O . GLU B 1 79 ? 16.766 -14.75 4.781 1 87 79 GLU B O 1
ATOM 3842 N N . LYS B 1 80 ? 15.219 -13.828 6.035 1 90.56 80 LYS B N 1
ATOM 3843 C CA . LYS B 1 80 ? 16.172 -13.211 6.949 1 90.56 80 LYS B CA 1
ATOM 3844 C C . LYS B 1 80 ? 16.859 -14.266 7.812 1 90.56 80 LYS B C 1
ATOM 3846 O O . LYS B 1 80 ? 17.984 -14.047 8.297 1 90.56 80 LYS B O 1
ATOM 3851 N N . SER B 1 81 ? 16.266 -15.328 7.949 1 93.81 81 SER B N 1
ATOM 3852 C CA . SER B 1 81 ? 16.859 -16.391 8.758 1 93.81 81 SER B CA 1
ATOM 3853 C C . SER B 1 81 ? 17.922 -17.156 7.965 1 93.81 81 SER B C 1
ATOM 3855 O O . SER B 1 81 ? 18.734 -17.859 8.547 1 93.81 81 SER B O 1
ATOM 3857 N N . GLY B 1 82 ? 17.828 -17.078 6.637 1 92.38 82 GLY B N 1
ATOM 3858 C CA . GLY B 1 82 ? 18.688 -17.891 5.801 1 92.38 82 GLY B CA 1
ATOM 3859 C C . GLY B 1 82 ? 18.094 -19.266 5.527 1 92.38 82 GLY B C 1
ATOM 3860 O O . GLY B 1 82 ? 18.75 -20.109 4.906 1 92.38 82 GLY B O 1
ATOM 3861 N N . ALA B 1 83 ? 16.922 -19.438 5.934 1 93.06 83 ALA B N 1
ATOM 3862 C CA . ALA B 1 83 ? 16.266 -20.734 5.734 1 93.06 83 ALA B CA 1
ATOM 3863 C C . ALA B 1 83 ? 16.141 -21.062 4.25 1 93.06 83 ALA B C 1
ATOM 3865 O O . ALA B 1 83 ? 16.344 -22.219 3.846 1 93.06 83 ALA B O 1
ATOM 3866 N N . ALA B 1 84 ? 15.781 -20.109 3.463 1 89.81 84 ALA B N 1
ATOM 3867 C CA . ALA B 1 84 ? 15.695 -20.328 2.021 1 89.81 84 ALA B CA 1
ATOM 3868 C C . ALA B 1 84 ? 17.031 -20.797 1.457 1 89.81 84 ALA B C 1
ATOM 3870 O O . ALA B 1 84 ? 17.078 -21.688 0.597 1 89.81 84 ALA B O 1
ATOM 3871 N N . GLN B 1 85 ? 18.062 -20.219 1.905 1 89.88 85 GLN B N 1
ATOM 3872 C CA . GLN B 1 85 ? 19.422 -20.609 1.494 1 89.88 85 GLN B CA 1
ATOM 3873 C C . GLN B 1 85 ? 19.734 -22.047 1.903 1 89.88 85 GLN B C 1
ATOM 3875 O O . GLN B 1 85 ? 20.328 -22.797 1.134 1 89.88 85 GLN B O 1
ATOM 3880 N N . ALA B 1 86 ? 19.359 -22.328 3.078 1 93.38 86 ALA B N 1
ATOM 3881 C CA . ALA B 1 86 ? 19.594 -23.672 3.572 1 93.38 86 ALA B CA 1
ATOM 3882 C C . ALA B 1 86 ? 18.859 -24.703 2.709 1 93.38 86 ALA B C 1
ATOM 3884 O O . ALA B 1 86 ? 19.406 -25.75 2.387 1 93.38 86 ALA B O 1
ATOM 3885 N N . ILE B 1 87 ? 17.688 -24.453 2.406 1 91.25 87 ILE B N 1
ATOM 3886 C CA . ILE B 1 87 ? 16.891 -25.312 1.547 1 91.25 87 ILE B CA 1
ATOM 3887 C C . ILE B 1 87 ? 17.562 -25.438 0.18 1 91.25 87 ILE B C 1
ATOM 3889 O O . ILE B 1 87 ? 17.719 -26.547 -0.345 1 91.25 87 ILE B O 1
ATOM 3893 N N . ALA B 1 88 ? 17.953 -24.312 -0.35 1 89.44 88 ALA B N 1
ATOM 3894 C CA . ALA B 1 88 ? 18.578 -24.297 -1.669 1 89.44 88 ALA B CA 1
ATOM 3895 C C . ALA B 1 88 ? 19.859 -25.109 -1.682 1 89.44 88 ALA B C 1
ATOM 3897 O O . ALA B 1 88 ? 20.094 -25.891 -2.604 1 89.44 88 ALA B O 1
ATOM 3898 N N . GLN B 1 89 ? 20.625 -24.969 -0.692 1 89.62 89 GLN B N 1
ATOM 3899 C CA . GLN B 1 89 ? 21.906 -25.672 -0.607 1 89.62 89 GLN B CA 1
ATOM 3900 C C . GLN B 1 89 ? 21.688 -27.188 -0.487 1 89.62 89 GLN B C 1
ATOM 3902 O O . GLN B 1 89 ? 22.438 -27.969 -1.058 1 89.62 89 GLN B O 1
ATOM 3907 N N . LYS B 1 90 ? 20.734 -27.516 0.27 1 92.5 90 LYS B N 1
ATOM 3908 C CA . LYS B 1 90 ? 20.422 -28.938 0.391 1 92.5 90 LYS B CA 1
ATOM 3909 C C . LYS B 1 90 ? 19.984 -29.516 -0.95 1 92.5 90 LYS B C 1
ATOM 3911 O O . LYS B 1 90 ? 20.406 -30.609 -1.326 1 92.5 90 LYS B O 1
ATOM 3916 N N . VAL B 1 91 ? 19.156 -28.875 -1.65 1 92.56 91 VAL B N 1
ATOM 3917 C CA . VAL B 1 91 ? 18.688 -29.328 -2.953 1 92.56 91 VAL B CA 1
ATOM 3918 C C . VAL B 1 91 ? 19.859 -29.453 -3.916 1 92.56 91 VAL B C 1
ATOM 3920 O O . VAL B 1 91 ? 19.984 -30.438 -4.641 1 92.56 91 VAL B O 1
ATOM 3923 N N . LEU B 1 92 ? 20.719 -28.484 -3.924 1 90.12 92 LEU B N 1
ATOM 3924 C CA . LEU B 1 92 ? 21.891 -28.484 -4.785 1 90.12 92 LEU B CA 1
ATOM 3925 C C . LEU B 1 92 ? 22.812 -29.672 -4.449 1 90.12 92 LEU B C 1
ATOM 3927 O O . LEU B 1 92 ? 23.406 -30.281 -5.344 1 90.12 92 LEU B O 1
ATOM 3931 N N . SER B 1 93 ? 22.891 -29.922 -3.209 1 92.62 93 SER B N 1
ATOM 3932 C CA . SER B 1 93 ? 23.75 -31.031 -2.795 1 92.62 93 SER B CA 1
ATOM 3933 C C . SER B 1 93 ? 23.188 -32.375 -3.287 1 92.62 93 SER B C 1
ATOM 3935 O O . SER B 1 93 ? 23.953 -33.312 -3.533 1 92.62 93 SER B O 1
ATOM 3937 N N . ILE B 1 94 ? 21.938 -32.469 -3.457 1 94.06 94 ILE B N 1
ATOM 3938 C CA . ILE B 1 94 ? 21.297 -33.688 -3.885 1 94.06 94 ILE B CA 1
ATOM 3939 C C . ILE B 1 94 ? 21.344 -33.812 -5.406 1 94.06 94 ILE B C 1
ATOM 3941 O O . ILE B 1 94 ? 21.641 -34.875 -5.953 1 94.06 94 ILE B O 1
ATOM 3945 N N . THR B 1 95 ? 21.016 -32.719 -6.117 1 92.44 95 THR B N 1
ATOM 3946 C CA . THR B 1 95 ? 20.938 -32.719 -7.57 1 92.44 95 THR B CA 1
ATOM 3947 C C . THR B 1 95 ? 22.328 -32.719 -8.195 1 92.44 95 THR B C 1
ATOM 3949 O O . THR B 1 95 ? 22.516 -33.25 -9.297 1 92.44 95 THR B O 1
ATOM 3952 N N . GLY B 1 96 ? 23.234 -32.062 -7.543 1 89.5 96 GLY B N 1
ATOM 3953 C CA . GLY B 1 96 ? 24.594 -31.922 -8.07 1 89.5 96 GLY B CA 1
ATOM 3954 C C . GLY B 1 96 ? 24.828 -30.594 -8.766 1 89.5 96 GLY B C 1
ATOM 3955 O O . GLY B 1 96 ? 23.891 -29.953 -9.219 1 89.5 96 GLY B O 1
ATOM 3956 N N . THR B 1 97 ? 26.109 -30.281 -8.844 1 89.12 97 THR B N 1
ATOM 3957 C CA . THR B 1 97 ? 26.469 -29 -9.414 1 89.12 97 THR B CA 1
ATOM 3958 C C . THR B 1 97 ? 27.438 -29.172 -10.578 1 89.12 97 THR B C 1
ATOM 3960 O O . THR B 1 97 ? 27.969 -28.203 -11.109 1 89.12 97 THR B O 1
ATOM 3963 N N . GLU B 1 98 ? 27.562 -30.328 -11.016 1 92.12 98 GLU B N 1
ATOM 3964 C CA . GLU B 1 98 ? 28.609 -30.609 -11.984 1 92.12 98 GLU B CA 1
ATOM 3965 C C . GLU B 1 98 ? 28.078 -30.547 -13.414 1 92.12 98 GLU B C 1
ATOM 3967 O O . GLU B 1 98 ? 28.828 -30.328 -14.359 1 92.12 98 GLU B O 1
ATOM 3972 N N . LYS B 1 99 ? 26.859 -30.828 -13.57 1 95.19 99 LYS B N 1
ATOM 3973 C CA . LYS B 1 99 ? 26.25 -30.828 -14.898 1 95.19 99 LYS B CA 1
ATOM 3974 C C . LYS B 1 99 ? 25.281 -29.656 -15.062 1 95.19 99 LYS B C 1
ATOM 3976 O O . LYS B 1 99 ? 24.531 -29.328 -14.141 1 95.19 99 LYS B O 1
ATOM 3981 N N . PRO B 1 100 ? 25.312 -29.094 -16.234 1 95.75 100 PRO B N 1
ATOM 3982 C CA . PRO B 1 100 ? 24.469 -27.906 -16.453 1 95.75 100 PRO B CA 1
ATOM 3983 C C . PRO B 1 100 ? 22.984 -28.188 -16.203 1 95.75 100 PRO B C 1
ATOM 3985 O O . PRO B 1 100 ? 22.328 -27.406 -15.5 1 95.75 100 PRO B O 1
ATOM 3988 N N . PHE B 1 101 ? 22.516 -29.234 -16.75 1 97.06 101 PHE B N 1
ATOM 3989 C CA . PHE B 1 101 ? 21.094 -29.5 -16.625 1 97.06 101 PHE B CA 1
ATOM 3990 C C . PHE B 1 101 ? 20.719 -29.781 -15.172 1 97.06 101 PHE B C 1
ATOM 3992 O O . PHE B 1 101 ? 19.625 -29.406 -14.727 1 97.06 101 PHE B O 1
ATOM 3999 N N . SER B 1 102 ? 21.547 -30.422 -14.414 1 96.19 102 SER B N 1
ATOM 4000 C CA . SER B 1 102 ? 21.297 -30.688 -13.008 1 96.19 102 SER B CA 1
ATOM 4001 C C . SER B 1 102 ? 21.172 -29.391 -12.211 1 96.19 102 SER B C 1
ATOM 4003 O O . SER B 1 102 ? 20.344 -29.312 -11.289 1 96.19 102 SER B O 1
ATOM 4005 N N . VAL B 1 103 ? 21.938 -28.453 -12.57 1 95.44 103 VAL B N 1
ATOM 4006 C CA . VAL B 1 103 ? 21.891 -27.172 -11.898 1 95.44 103 VAL B CA 1
ATOM 4007 C C . VAL B 1 103 ? 20.562 -26.469 -12.219 1 95.44 103 VAL B C 1
ATOM 4009 O O . VAL B 1 103 ? 19.922 -25.891 -11.336 1 95.44 103 VAL B O 1
ATOM 4012 N N . LEU B 1 104 ? 20.156 -26.531 -13.469 1 97.62 104 LEU B N 1
ATOM 4013 C CA . LEU B 1 104 ? 18.891 -25.938 -13.844 1 97.62 104 LEU B CA 1
ATOM 4014 C C . LEU B 1 104 ? 17.734 -26.625 -13.125 1 97.62 104 LEU B C 1
ATOM 4016 O O . LEU B 1 104 ? 16.797 -25.953 -12.664 1 97.62 104 LEU B O 1
ATOM 4020 N N . VAL B 1 105 ? 17.797 -27.906 -13.016 1 97.44 105 VAL B N 1
ATOM 4021 C CA . VAL B 1 105 ? 16.766 -28.656 -12.312 1 97.44 105 VAL B CA 1
ATOM 4022 C C . VAL B 1 105 ? 16.75 -28.281 -10.836 1 97.44 105 VAL B C 1
ATOM 4024 O O . VAL B 1 105 ? 15.695 -28.156 -10.227 1 97.44 105 VAL B O 1
ATOM 4027 N N . ALA B 1 106 ? 17.906 -28.125 -10.289 1 96 106 ALA B N 1
ATOM 4028 C CA . ALA B 1 106 ? 18 -27.703 -8.891 1 96 106 ALA B CA 1
ATOM 4029 C C . ALA B 1 106 ? 17.297 -26.359 -8.688 1 96 106 ALA B C 1
ATOM 4031 O O . ALA B 1 106 ? 16.531 -26.188 -7.742 1 96 106 ALA B O 1
ATOM 4032 N N . ILE B 1 107 ? 17.625 -25.438 -9.539 1 95.88 107 ILE B N 1
ATOM 4033 C CA . ILE B 1 107 ? 17.031 -24.109 -9.453 1 95.88 107 ILE B CA 1
ATOM 4034 C C . ILE B 1 107 ? 15.508 -24.203 -9.57 1 95.88 107 ILE B C 1
ATOM 4036 O O . ILE B 1 107 ? 14.781 -23.531 -8.836 1 95.88 107 ILE B O 1
ATOM 4040 N N . PHE B 1 108 ? 15.07 -24.984 -10.469 1 97.19 108 PHE B N 1
ATOM 4041 C CA . PHE B 1 108 ? 13.641 -25.25 -10.641 1 97.19 108 PHE B CA 1
ATOM 4042 C C . PHE B 1 108 ? 13.031 -25.797 -9.359 1 97.19 108 PHE B C 1
ATOM 4044 O O . PHE B 1 108 ? 12.023 -25.281 -8.867 1 97.19 108 PHE B O 1
ATOM 4051 N N . LEU B 1 109 ? 13.617 -26.766 -8.781 1 96.19 109 LEU B N 1
ATOM 4052 C CA . LEU B 1 109 ? 13.102 -27.422 -7.582 1 96.19 109 LEU B CA 1
ATOM 4053 C C . LEU B 1 109 ? 13.102 -26.453 -6.398 1 96.19 109 LEU B C 1
ATOM 4055 O O . LEU B 1 109 ? 12.164 -26.453 -5.594 1 96.19 109 LEU B O 1
ATOM 4059 N N . ILE B 1 110 ? 14.156 -25.734 -6.246 1 94 110 ILE B N 1
ATOM 4060 C CA . ILE B 1 110 ? 14.242 -24.734 -5.176 1 94 110 ILE B CA 1
ATOM 4061 C C . ILE B 1 110 ? 13.094 -23.75 -5.301 1 94 110 ILE B C 1
ATOM 4063 O O . ILE B 1 110 ? 12.383 -23.484 -4.324 1 94 110 ILE B O 1
ATOM 4067 N N . SER B 1 111 ? 12.906 -23.234 -6.508 1 94.81 111 SER B N 1
ATOM 4068 C CA . SER B 1 111 ? 11.844 -22.266 -6.77 1 94.81 111 SER B CA 1
ATOM 4069 C C . SER B 1 111 ? 10.469 -22.875 -6.488 1 94.81 111 SER B C 1
ATOM 4071 O O . SER B 1 111 ? 9.602 -22.219 -5.906 1 94.81 111 SER B O 1
ATOM 4073 N N . ALA B 1 112 ? 10.336 -24.094 -6.832 1 95.19 112 ALA B N 1
ATOM 4074 C CA . ALA B 1 112 ? 9.07 -24.797 -6.645 1 95.19 112 ALA B CA 1
ATOM 4075 C C . ALA B 1 112 ? 8.789 -25.031 -5.164 1 95.19 112 ALA B C 1
ATOM 4077 O O . ALA B 1 112 ? 7.676 -24.797 -4.691 1 95.19 112 ALA B O 1
ATOM 4078 N N . ILE B 1 113 ? 9.719 -25.453 -4.477 1 92.56 113 ILE B N 1
ATOM 4079 C CA . ILE B 1 113 ? 9.555 -25.781 -3.061 1 92.56 113 ILE B CA 1
ATOM 4080 C C . ILE B 1 113 ? 9.203 -24.516 -2.279 1 92.56 113 ILE B C 1
ATOM 4082 O O . ILE B 1 113 ? 8.273 -24.516 -1.472 1 92.56 113 ILE B O 1
ATOM 4086 N N . LEU B 1 114 ? 9.898 -23.516 -2.523 1 90.38 114 LEU B N 1
ATOM 4087 C CA . LEU B 1 114 ? 9.688 -22.266 -1.795 1 90.38 114 LEU B CA 1
ATOM 4088 C C . LEU B 1 114 ? 8.328 -21.672 -2.121 1 90.38 114 LEU B C 1
ATOM 4090 O O . LEU B 1 114 ? 7.594 -21.25 -1.22 1 90.38 114 LEU B O 1
ATOM 4094 N N . THR B 1 115 ? 7.934 -21.703 -3.328 1 91.81 115 THR B N 1
ATOM 4095 C CA . THR B 1 115 ? 6.672 -21.078 -3.707 1 91.81 115 THR B CA 1
ATOM 4096 C C . THR B 1 115 ? 5.488 -21.969 -3.322 1 91.81 115 THR B C 1
ATOM 4098 O O . THR B 1 115 ? 4.402 -21.469 -3.029 1 91.81 115 THR B O 1
ATOM 4101 N N . TYR B 1 116 ? 5.711 -23.234 -3.389 1 90.31 116 TYR B N 1
ATOM 4102 C CA . TYR B 1 116 ? 4.656 -24.109 -2.883 1 90.31 116 TYR B CA 1
ATOM 4103 C C . TYR B 1 116 ? 4.371 -23.812 -1.414 1 90.31 116 TYR B C 1
ATOM 4105 O O . TYR B 1 116 ? 3.232 -23.969 -0.958 1 90.31 116 TYR B O 1
ATOM 4113 N N . GLY B 1 117 ? 5.312 -23.406 -0.771 1 84.38 117 GLY B N 1
ATOM 4114 C CA . GLY B 1 117 ? 5.164 -23.047 0.631 1 84.38 117 GLY B CA 1
ATOM 4115 C C . GLY B 1 117 ? 4.562 -21.672 0.833 1 84.38 117 GLY B C 1
ATOM 4116 O O . GLY B 1 117 ? 4.395 -21.219 1.969 1 84.38 117 GLY B O 1
ATOM 4117 N N . GLY B 1 118 ? 4.312 -21.031 -0.196 1 81.88 118 GLY B N 1
ATOM 4118 C CA . GLY B 1 118 ? 3.676 -19.719 -0.079 1 81.88 118 GLY B CA 1
ATOM 4119 C C . GLY B 1 118 ? 4.664 -18.578 -0.085 1 81.88 118 GLY B C 1
ATOM 4120 O O . GLY B 1 118 ? 4.312 -17.453 0.266 1 81.88 118 GLY B O 1
ATOM 4121 N N . ILE B 1 119 ? 5.801 -18.828 -0.373 1 82.12 119 ILE B N 1
ATOM 4122 C CA . ILE B 1 119 ? 6.836 -17.797 -0.37 1 82.12 119 ILE B CA 1
ATOM 4123 C C . ILE B 1 119 ? 6.754 -16.984 -1.656 1 82.12 119 ILE B C 1
ATOM 4125 O O . ILE B 1 119 ? 6.535 -17.531 -2.738 1 82.12 119 ILE B O 1
ATOM 4129 N N . SER B 1 120 ? 6.918 -15.742 -1.441 1 77.06 120 SER B N 1
ATOM 4130 C CA . SER B 1 120 ? 6.758 -14.812 -2.555 1 77.06 120 SER B CA 1
ATOM 4131 C C . SER B 1 120 ? 7.875 -14.977 -3.578 1 77.06 120 SER B C 1
ATOM 4133 O O . SER B 1 120 ? 8.969 -15.43 -3.24 1 77.06 120 SER B O 1
ATOM 4135 N N . LEU B 1 121 ? 7.523 -14.539 -4.773 1 78.56 121 LEU B N 1
ATOM 4136 C CA . LEU B 1 121 ? 8.461 -14.609 -5.891 1 78.56 121 LEU B CA 1
ATOM 4137 C C . LEU B 1 121 ? 9.719 -13.797 -5.59 1 78.56 121 LEU B C 1
ATOM 4139 O O . LEU B 1 121 ? 10.828 -14.219 -5.941 1 78.56 121 LEU B O 1
ATOM 4143 N N . PHE B 1 122 ? 9.57 -12.773 -4.938 1 70.69 122 PHE B N 1
ATOM 4144 C CA . PHE B 1 122 ? 10.695 -11.891 -4.672 1 70.69 122 PHE B CA 1
ATOM 4145 C C . PHE B 1 122 ? 11.719 -12.562 -3.768 1 70.69 122 PHE B C 1
ATOM 4147 O O . PHE B 1 122 ? 12.93 -12.469 -4.004 1 70.69 122 PHE B O 1
ATOM 4154 N N . VAL B 1 123 ? 11.219 -13.227 -2.854 1 74.75 123 VAL B N 1
ATOM 4155 C CA . VAL B 1 123 ? 12.109 -13.938 -1.945 1 74.75 123 VAL B CA 1
ATOM 4156 C C . VAL B 1 123 ? 12.836 -15.055 -2.697 1 74.75 123 VAL B C 1
ATOM 4158 O O . VAL B 1 123 ? 14.031 -15.281 -2.492 1 74.75 123 VAL B O 1
ATOM 4161 N N . VAL B 1 124 ? 12.133 -15.695 -3.518 1 85.44 124 VAL B N 1
ATOM 4162 C CA . VAL B 1 124 ? 12.734 -16.766 -4.309 1 85.44 124 VAL B CA 1
ATOM 4163 C C . VAL B 1 124 ? 13.867 -16.203 -5.16 1 85.44 124 VAL B C 1
ATOM 4165 O O . VAL B 1 124 ? 14.961 -16.781 -5.199 1 85.44 124 VAL B O 1
ATOM 4168 N N . LEU B 1 125 ? 13.711 -15.109 -5.727 1 84.38 125 LEU B N 1
ATOM 4169 C CA . LEU B 1 125 ? 14.703 -14.508 -6.613 1 84.38 125 LEU B CA 1
ATOM 4170 C C . LEU B 1 125 ? 15.945 -14.102 -5.836 1 84.38 125 LEU B C 1
ATOM 4172 O O . LEU B 1 125 ? 17.078 -14.336 -6.289 1 84.38 125 LEU B O 1
ATOM 4176 N N . PHE B 1 126 ? 15.812 -13.664 -4.723 1 75.81 126 PHE B N 1
ATOM 4177 C CA . PHE B 1 126 ? 16.922 -13.156 -3.922 1 75.81 126 PHE B CA 1
ATOM 4178 C C . PHE B 1 126 ? 17.781 -14.305 -3.416 1 75.81 126 PHE B C 1
ATOM 4180 O O . PHE B 1 126 ? 18.969 -14.109 -3.115 1 75.81 126 PHE B O 1
ATOM 4187 N N . VAL B 1 127 ? 17.219 -15.391 -3.373 1 80.38 127 VAL B N 1
ATOM 4188 C CA . VAL B 1 127 ? 17.984 -16.531 -2.881 1 80.38 127 VAL B CA 1
ATOM 4189 C C . VAL B 1 127 ? 18.578 -17.297 -4.059 1 80.38 127 VAL B C 1
ATOM 4191 O O . VAL B 1 127 ? 19.75 -17.688 -4.02 1 80.38 127 VAL B O 1
ATOM 4194 N N . VAL B 1 128 ? 17.828 -17.453 -5.023 1 86.94 128 VAL B N 1
ATOM 4195 C CA . VAL B 1 128 ? 18.203 -18.328 -6.125 1 86.94 128 VAL B CA 1
ATOM 4196 C C . VAL B 1 128 ? 19.266 -17.672 -6.98 1 86.94 128 VAL B C 1
ATOM 4198 O O . VAL B 1 128 ? 20.219 -18.328 -7.406 1 86.94 128 VAL B O 1
ATOM 4201 N N . ILE B 1 129 ? 19.188 -16.391 -7.176 1 85 129 ILE B N 1
ATOM 4202 C CA . ILE B 1 129 ? 20.062 -15.711 -8.125 1 85 129 ILE B CA 1
ATOM 4203 C C . ILE B 1 129 ? 21.5 -15.719 -7.609 1 85 129 ILE B C 1
ATOM 4205 O O . ILE B 1 129 ? 22.422 -16.125 -8.32 1 85 129 ILE B O 1
ATOM 4209 N N . PRO B 1 130 ? 21.75 -15.266 -6.422 1 82.56 130 PRO B N 1
ATOM 4210 C CA . PRO B 1 130 ? 23.141 -15.289 -5.941 1 82.56 130 PRO B CA 1
ATOM 4211 C C . PRO B 1 130 ? 23.703 -16.703 -5.855 1 82.56 130 PRO B C 1
ATOM 4213 O O . PRO B 1 130 ? 24.922 -16.891 -5.996 1 82.56 130 PRO B O 1
ATOM 4216 N N . LEU B 1 131 ? 22.922 -17.672 -5.688 1 84.12 131 LEU B N 1
ATOM 4217 C CA . LEU B 1 131 ? 23.391 -19.047 -5.625 1 84.12 131 LEU B CA 1
ATOM 4218 C C . LEU B 1 131 ? 23.656 -19.594 -7.023 1 84.12 131 LEU B C 1
ATOM 4220 O O . LEU B 1 131 ? 24.594 -20.375 -7.223 1 84.12 131 LEU B O 1
ATOM 4224 N N . ALA B 1 132 ? 22.844 -19.188 -7.902 1 89.88 132 ALA B N 1
ATOM 4225 C CA . ALA B 1 132 ? 22.906 -19.719 -9.266 1 89.88 132 ALA B CA 1
ATOM 4226 C C . ALA B 1 132 ? 24.047 -19.078 -10.055 1 89.88 132 ALA B C 1
ATOM 4228 O O . ALA B 1 132 ? 24.688 -19.734 -10.867 1 89.88 132 ALA B O 1
ATOM 4229 N N . LYS B 1 133 ? 24.344 -17.844 -9.812 1 88.31 133 LYS B N 1
ATOM 4230 C CA . LYS B 1 133 ? 25.281 -17.078 -10.641 1 88.31 133 LYS B CA 1
ATOM 4231 C C . LYS B 1 133 ? 26.656 -17.734 -10.648 1 88.31 133 LYS B C 1
ATOM 4233 O O . LYS B 1 133 ? 27.219 -18 -11.711 1 88.31 133 LYS B O 1
ATOM 4238 N N . PRO B 1 134 ? 27.234 -17.969 -9.5 1 86.44 134 PRO B N 1
ATOM 4239 C CA . PRO B 1 134 ? 28.562 -18.594 -9.516 1 86.44 134 PRO B CA 1
ATOM 4240 C C . PRO B 1 134 ? 28.547 -19.969 -10.195 1 86.44 134 PRO B C 1
ATOM 4242 O O . PRO B 1 134 ? 29.531 -20.359 -10.812 1 86.44 134 PRO B O 1
ATOM 4245 N N . LEU B 1 135 ? 27.516 -20.703 -10.109 1 89.38 135 LEU B N 1
ATOM 4246 C CA . LEU B 1 135 ? 27.406 -22.016 -10.727 1 89.38 135 LEU B CA 1
ATOM 4247 C C . LEU B 1 135 ? 27.359 -21.891 -12.25 1 89.38 135 LEU B C 1
ATOM 4249 O O . LEU B 1 135 ? 28 -22.672 -12.961 1 89.38 135 LEU B O 1
ATOM 4253 N N . PHE B 1 136 ? 26.547 -20.953 -12.719 1 93.5 136 PHE B N 1
ATOM 4254 C CA . PHE B 1 136 ? 26.484 -20.703 -14.156 1 93.5 136 PHE B CA 1
ATOM 4255 C C . PHE B 1 136 ? 27.859 -20.297 -14.695 1 93.5 136 PHE B C 1
ATOM 4257 O O . PHE B 1 136 ? 28.25 -20.703 -15.789 1 93.5 136 PHE B O 1
ATOM 4264 N N . GLN B 1 137 ? 28.516 -19.516 -13.945 1 91 137 GLN B N 1
ATOM 4265 C CA . GLN B 1 137 ? 29.859 -19.078 -14.32 1 91 137 GLN B CA 1
ATOM 4266 C C . GLN B 1 137 ? 30.828 -20.266 -14.375 1 91 137 GLN B C 1
ATOM 4268 O O . GLN B 1 137 ? 31.578 -20.406 -15.336 1 91 137 GLN B O 1
ATOM 4273 N N . GLN B 1 138 ? 30.797 -21.031 -13.391 1 91.69 138 GLN B N 1
ATOM 4274 C CA . GLN B 1 138 ? 31.688 -22.188 -13.305 1 91.69 138 GLN B CA 1
ATOM 4275 C C . GLN B 1 138 ? 31.422 -23.156 -14.453 1 91.69 138 GLN B C 1
ATOM 4277 O O . GLN B 1 138 ? 32.375 -23.703 -15.023 1 91.69 138 GLN B O 1
ATOM 4282 N N . LEU B 1 139 ? 30.219 -23.359 -14.766 1 94.06 139 LEU B N 1
ATOM 4283 C CA . LEU B 1 139 ? 29.828 -24.297 -15.812 1 94.06 139 LEU B CA 1
ATOM 4284 C C . LEU B 1 139 ? 29.906 -23.625 -17.188 1 94.06 139 LEU B C 1
ATOM 4286 O O . LEU B 1 139 ? 29.766 -24.297 -18.203 1 94.06 139 LEU B O 1
ATOM 4290 N N . ASN B 1 140 ? 30.062 -22.359 -17.188 1 94.69 140 ASN B N 1
ATOM 4291 C CA . ASN B 1 140 ? 30.172 -21.531 -18.391 1 94.69 140 ASN B CA 1
ATOM 4292 C C . ASN B 1 140 ? 28.969 -21.734 -19.312 1 94.69 140 ASN B C 1
ATOM 4294 O O . ASN B 1 140 ? 29.141 -22 -20.5 1 94.69 140 ASN B O 1
ATOM 4298 N N . ILE B 1 141 ? 27.875 -21.656 -18.75 1 95.56 141 ILE B N 1
ATOM 4299 C CA . ILE B 1 141 ? 26.641 -21.719 -19.531 1 95.56 141 ILE B CA 1
ATOM 4300 C C . ILE B 1 141 ? 25.984 -20.344 -19.562 1 95.56 141 ILE B C 1
ATOM 4302 O O . ILE B 1 141 ? 26.25 -19.5 -18.703 1 95.56 141 ILE B O 1
ATOM 4306 N N . ALA B 1 142 ? 25.125 -20.172 -20.516 1 96.12 142 ALA B N 1
ATOM 4307 C CA . ALA B 1 142 ? 24.516 -18.875 -20.734 1 96.12 142 ALA B CA 1
ATOM 4308 C C . ALA B 1 142 ? 23.672 -18.438 -19.531 1 96.12 142 ALA B C 1
ATOM 4310 O O . ALA B 1 142 ? 22.812 -19.203 -19.078 1 96.12 142 ALA B O 1
ATOM 4311 N N . TRP B 1 143 ? 23.766 -17.25 -19.094 1 94.75 143 TRP B N 1
ATOM 4312 C CA . TRP B 1 143 ? 23.141 -16.719 -17.891 1 94.75 143 TRP B CA 1
ATOM 4313 C C . TRP B 1 143 ? 21.641 -16.547 -18.094 1 94.75 143 TRP B C 1
ATOM 4315 O O . TRP B 1 143 ? 20.859 -16.734 -17.156 1 94.75 143 TRP B O 1
ATOM 4325 N N . ASN B 1 144 ? 21.234 -16.188 -19.297 1 95.38 144 ASN B N 1
ATOM 4326 C CA . ASN B 1 144 ? 19.828 -15.891 -19.547 1 95.38 144 ASN B CA 1
ATOM 4327 C C . ASN B 1 144 ? 18.969 -17.141 -19.406 1 95.38 144 ASN B C 1
ATOM 4329 O O . ASN B 1 144 ? 17.75 -17.031 -19.266 1 95.38 144 ASN B O 1
ATOM 4333 N N . LEU B 1 145 ? 19.578 -18.312 -19.375 1 96.75 145 LEU B N 1
ATOM 4334 C CA . LEU B 1 145 ? 18.844 -19.562 -19.219 1 96.75 145 LEU B CA 1
ATOM 4335 C C . LEU B 1 145 ? 18.25 -19.672 -17.812 1 96.75 145 LEU B C 1
ATOM 4337 O O . LEU B 1 145 ? 17.375 -20.5 -17.562 1 96.75 145 LEU B O 1
ATOM 4341 N N . ILE B 1 146 ? 18.719 -18.859 -16.875 1 96.19 146 ILE B N 1
ATOM 4342 C CA . ILE B 1 146 ? 18.25 -18.891 -15.492 1 96.19 146 ILE B CA 1
ATOM 4343 C C . ILE B 1 146 ? 16.75 -18.594 -15.445 1 96.19 146 ILE B C 1
ATOM 4345 O O . ILE B 1 146 ? 16.047 -19.016 -14.531 1 96.19 146 ILE B O 1
ATOM 4349 N N . VAL B 1 147 ? 16.234 -17.906 -16.453 1 96.56 147 VAL B N 1
ATOM 4350 C CA . VAL B 1 147 ? 14.844 -17.469 -16.531 1 96.56 147 VAL B CA 1
ATOM 4351 C C . VAL B 1 147 ? 13.914 -18.688 -16.547 1 96.56 147 VAL B C 1
ATOM 4353 O O . VAL B 1 147 ? 12.859 -18.688 -15.906 1 96.56 147 VAL B O 1
ATOM 4356 N N . ILE B 1 148 ? 14.352 -19.703 -17.141 1 97.75 148 ILE B N 1
ATOM 4357 C CA . ILE B 1 148 ? 13.5 -20.844 -17.438 1 97.75 148 ILE B CA 1
ATOM 4358 C C . ILE B 1 148 ? 13.203 -21.625 -16.156 1 97.75 148 ILE B C 1
ATOM 4360 O O . ILE B 1 148 ? 12.047 -21.781 -15.773 1 97.75 148 ILE B O 1
ATOM 4364 N N . PRO B 1 149 ? 14.25 -22.078 -15.445 1 97.62 149 PRO B N 1
ATOM 4365 C CA . PRO B 1 149 ? 13.922 -22.859 -14.242 1 97.62 149 PRO B CA 1
ATOM 4366 C C . PRO B 1 149 ? 13.211 -22.031 -13.18 1 97.62 149 PRO B C 1
ATOM 4368 O O . PRO B 1 149 ? 12.352 -22.547 -12.461 1 97.62 149 PRO B O 1
ATOM 4371 N N . VAL B 1 150 ? 13.531 -20.812 -13.047 1 95.75 150 VAL B N 1
ATOM 4372 C CA . VAL B 1 150 ? 12.914 -19.969 -12.031 1 95.75 150 VAL B CA 1
ATOM 4373 C C . VAL B 1 150 ? 11.414 -19.844 -12.305 1 95.75 150 VAL B C 1
ATOM 4375 O O . VAL B 1 150 ? 10.594 -20.141 -11.43 1 95.75 150 VAL B O 1
ATOM 4378 N N . PHE B 1 151 ? 10.984 -19.516 -13.5 1 96.25 151 PHE B N 1
ATOM 4379 C CA . PHE B 1 151 ? 9.586 -19.25 -13.805 1 96.25 151 PHE B CA 1
ATOM 4380 C C . PHE B 1 151 ? 8.805 -20.562 -13.953 1 96.25 151 PHE B C 1
ATOM 4382 O O . PHE B 1 151 ? 7.594 -20.594 -13.742 1 96.25 151 PHE B O 1
ATOM 4389 N N . LEU B 1 152 ? 9.5 -21.609 -14.32 1 96.88 152 LEU B N 1
ATOM 4390 C CA . LEU B 1 152 ? 8.812 -22.891 -14.281 1 96.88 152 LEU B CA 1
ATOM 4391 C C . LEU B 1 152 ? 8.352 -23.219 -12.859 1 96.88 152 LEU B C 1
ATOM 4393 O O . LEU B 1 152 ? 7.262 -23.75 -12.664 1 96.88 152 LEU B O 1
ATOM 4397 N N . GLY B 1 153 ? 9.172 -22.906 -11.969 1 95.19 153 GLY B N 1
ATOM 4398 C CA . GLY B 1 153 ? 8.859 -23.188 -10.578 1 95.19 153 GLY B CA 1
ATOM 4399 C C . GLY B 1 153 ? 7.84 -22.234 -9.992 1 95.19 153 GLY B C 1
ATOM 4400 O O . GLY B 1 153 ? 6.848 -22.656 -9.398 1 95.19 153 GLY B O 1
ATOM 4401 N N . ILE B 1 154 ? 7.996 -20.969 -10.25 1 93.31 154 ILE B N 1
ATOM 4402 C CA . ILE B 1 154 ? 7.227 -19.984 -9.508 1 93.31 154 ILE B CA 1
ATOM 4403 C C . ILE B 1 154 ? 5.969 -19.609 -10.297 1 93.31 154 ILE B C 1
ATOM 4405 O O . ILE B 1 154 ? 4.969 -19.172 -9.711 1 93.31 154 ILE B O 1
ATOM 4409 N N . GLY B 1 155 ? 5.914 -19.797 -11.586 1 92.88 155 GLY B N 1
ATOM 4410 C CA . GLY B 1 155 ? 4.887 -19.172 -12.406 1 92.88 155 GLY B CA 1
ATOM 4411 C C . GLY B 1 155 ? 3.949 -20.188 -13.047 1 92.88 155 GLY B C 1
ATOM 4412 O O . GLY B 1 155 ? 3.188 -19.844 -13.953 1 92.88 155 GLY B O 1
ATOM 4413 N N . THR B 1 156 ? 4.035 -21.422 -12.594 1 95.06 156 THR B N 1
ATOM 4414 C CA . THR B 1 156 ? 3.195 -22.422 -13.25 1 95.06 156 THR B CA 1
ATOM 4415 C C . THR B 1 156 ? 2.396 -23.219 -12.227 1 95.06 156 THR B C 1
ATOM 4417 O O . THR B 1 156 ? 1.38 -22.75 -11.711 1 95.06 156 THR B O 1
ATOM 4420 N N . PHE B 1 157 ? 2.92 -24.375 -11.836 1 96.44 157 PHE B N 1
ATOM 4421 C CA . PHE B 1 157 ? 2.092 -25.344 -11.125 1 96.44 157 PHE B CA 1
ATOM 4422 C C . PHE B 1 157 ? 1.969 -24.953 -9.648 1 96.44 157 PHE B C 1
ATOM 4424 O O . PHE B 1 157 ? 0.948 -25.234 -9.016 1 96.44 157 PHE B O 1
ATOM 4431 N N . THR B 1 158 ? 2.938 -24.375 -9.07 1 95.12 158 THR B N 1
ATOM 4432 C CA . THR B 1 158 ? 2.842 -23.984 -7.668 1 95.12 158 THR B CA 1
ATOM 4433 C C . THR B 1 158 ? 1.973 -22.75 -7.5 1 95.12 158 THR B C 1
ATOM 4435 O O . THR B 1 158 ? 1.502 -22.453 -6.398 1 95.12 158 THR B O 1
ATOM 4438 N N . MET B 1 159 ? 1.765 -22.125 -8.578 1 93.56 159 MET B N 1
ATOM 4439 C CA . MET B 1 159 ? 0.974 -20.891 -8.547 1 93.56 159 MET B CA 1
ATOM 4440 C C . MET B 1 159 ? -0.513 -21.203 -8.688 1 93.56 159 MET B C 1
ATOM 4442 O O . MET B 1 159 ? -1.341 -20.609 -7.988 1 93.56 159 MET B O 1
ATOM 4446 N N . THR B 1 160 ? -0.867 -22.203 -9.562 1 95.75 160 THR B N 1
ATOM 4447 C CA . THR B 1 160 ? -2.279 -22.266 -9.93 1 95.75 160 THR B CA 1
ATOM 4448 C C . THR B 1 160 ? -2.775 -23.703 -9.938 1 95.75 160 THR B C 1
ATOM 4450 O O . THR B 1 160 ? -3.982 -23.953 -10.016 1 95.75 160 THR B O 1
ATOM 4453 N N . MET B 1 161 ? -1.913 -24.719 -9.883 1 97.5 161 MET B N 1
ATOM 4454 C CA . MET B 1 161 ? -2.348 -26.062 -10.266 1 97.5 161 MET B CA 1
ATOM 4455 C C . MET B 1 161 ? -2.365 -27 -9.062 1 97.5 161 MET B C 1
ATOM 4457 O O . MET B 1 161 ? -3.332 -27.734 -8.859 1 97.5 161 MET B O 1
ATOM 4461 N N . MET B 1 162 ? -1.356 -26.906 -8.281 1 95.06 162 MET B N 1
ATOM 4462 C CA . MET B 1 162 ? -1.194 -27.891 -7.207 1 95.06 162 MET B CA 1
ATOM 4463 C C . MET B 1 162 ? -2.217 -27.656 -6.102 1 95.06 162 MET B C 1
ATOM 4465 O O . MET B 1 162 ? -2.371 -26.531 -5.621 1 95.06 162 MET B O 1
ATOM 4469 N N . PRO B 1 163 ? -2.885 -28.734 -5.688 1 93.12 163 PRO B N 1
ATOM 4470 C CA . PRO B 1 163 ? -3.834 -28.578 -4.582 1 93.12 163 PRO B CA 1
ATOM 4471 C C . PRO B 1 163 ? -3.158 -28.156 -3.277 1 93.12 163 PRO B C 1
ATOM 4473 O O . PRO B 1 163 ? -2.055 -28.625 -2.975 1 93.12 163 PRO B O 1
ATOM 4476 N N . GLY B 1 164 ? -3.785 -27.344 -2.639 1 91.81 164 GLY B N 1
ATOM 4477 C CA . GLY B 1 164 ? -3.348 -27.016 -1.289 1 91.81 164 GLY B CA 1
ATOM 4478 C C . GLY B 1 164 ? -2.373 -25.859 -1.237 1 91.81 164 GLY B C 1
ATOM 4479 O O . GLY B 1 164 ? -2.006 -25.391 -0.155 1 91.81 164 GLY B O 1
ATOM 4480 N N . THR B 1 165 ? -1.938 -25.406 -2.393 1 91.19 165 THR B N 1
ATOM 4481 C CA . THR B 1 165 ? -1.016 -24.281 -2.393 1 91.19 165 THR B CA 1
ATOM 4482 C C . THR B 1 165 ? -1.699 -23.016 -1.861 1 91.19 165 THR B C 1
ATOM 4484 O O . THR B 1 165 ? -2.844 -22.734 -2.219 1 91.19 165 THR B O 1
ATOM 4487 N N . PRO B 1 166 ? -1.037 -22.297 -1.018 1 91.12 166 PRO B N 1
ATOM 4488 C CA . PRO B 1 166 ? -1.646 -21.078 -0.469 1 91.12 166 PRO B CA 1
ATOM 4489 C C . PRO B 1 166 ? -1.429 -19.859 -1.358 1 91.12 166 PRO B C 1
ATOM 4491 O O . PRO B 1 166 ? -1.437 -18.734 -0.87 1 91.12 166 PRO B O 1
ATOM 4494 N N . SER B 1 167 ? -1.207 -20.031 -2.621 1 91.81 167 SER B N 1
ATOM 4495 C CA . SER B 1 167 ? -1.077 -18.922 -3.557 1 91.81 167 SER B CA 1
ATOM 4496 C C . SER B 1 167 ? -2.383 -18.141 -3.674 1 91.81 167 SER B C 1
ATOM 4498 O O . SER B 1 167 ? -3.463 -18.688 -3.459 1 91.81 167 SER B O 1
ATOM 4500 N N . ILE B 1 168 ? -2.262 -16.922 -4 1 90.31 168 ILE B N 1
ATOM 4501 C CA . ILE B 1 168 ? -3.428 -16.047 -4.117 1 90.31 168 ILE B CA 1
ATOM 4502 C C . ILE B 1 168 ? -4.359 -16.594 -5.203 1 90.31 168 ILE B C 1
ATOM 4504 O O . ILE B 1 168 ? -5.586 -16.531 -5.059 1 90.31 168 ILE B O 1
ATOM 4508 N N . GLN B 1 169 ? -3.832 -17.094 -6.242 1 94 169 GLN B N 1
ATOM 4509 C CA . GLN B 1 169 ? -4.617 -17.625 -7.348 1 94 169 GLN B CA 1
ATOM 4510 C C . GLN B 1 169 ? -5.457 -18.812 -6.898 1 94 169 GLN B C 1
ATOM 4512 O O . GLN B 1 169 ? -6.555 -19.031 -7.414 1 94 169 GLN B O 1
ATOM 4517 N N . ASN B 1 170 ? -4.949 -19.5 -5.918 1 94.06 170 ASN B N 1
ATOM 4518 C CA . ASN B 1 170 ? -5.68 -20.656 -5.395 1 94.06 170 ASN B CA 1
ATOM 4519 C C . ASN B 1 170 ? -6.641 -20.25 -4.277 1 94.06 170 ASN B C 1
ATOM 4521 O O . ASN B 1 170 ? -7.609 -20.953 -4.004 1 94.06 170 ASN B O 1
ATOM 4525 N N . VAL B 1 171 ? -6.402 -19.172 -3.701 1 93.31 171 VAL B N 1
ATOM 4526 C CA . VAL B 1 171 ? -7.219 -18.719 -2.578 1 93.31 171 VAL B CA 1
ATOM 4527 C C . VAL B 1 171 ? -8.43 -17.938 -3.096 1 93.31 171 VAL B C 1
ATOM 4529 O O . VAL B 1 171 ? -9.531 -18.062 -2.551 1 93.31 171 VAL B O 1
ATOM 4532 N N . VAL B 1 172 ? -8.32 -17.234 -4.105 1 93.56 172 VAL B N 1
ATOM 4533 C CA . VAL B 1 172 ? -9.32 -16.281 -4.578 1 93.56 172 VAL B CA 1
ATOM 4534 C C . VAL B 1 172 ? -10.625 -17 -4.883 1 93.56 172 VAL B C 1
ATOM 4536 O O . VAL B 1 172 ? -11.695 -16.609 -4.395 1 93.56 172 VAL B O 1
ATOM 4539 N N . PRO B 1 173 ? -10.594 -18.125 -5.57 1 95.31 173 PRO B N 1
ATOM 4540 C CA . PRO B 1 173 ? -11.867 -18.766 -5.902 1 95.31 173 PRO B CA 1
ATOM 4541 C C . PRO B 1 173 ? -12.617 -19.266 -4.668 1 95.31 173 PRO B C 1
ATOM 4543 O O . PRO B 1 173 ? -13.836 -19.406 -4.699 1 95.31 173 PRO B O 1
ATOM 4546 N N . THR B 1 174 ? -11.906 -19.562 -3.596 1 94.25 174 THR B N 1
ATOM 4547 C CA . THR B 1 174 ? -12.547 -20.094 -2.402 1 94.25 174 THR B CA 1
ATOM 4548 C C . THR B 1 174 ? -13.609 -19.141 -1.873 1 94.25 174 THR B C 1
ATOM 4550 O O . THR B 1 174 ? -14.648 -19.562 -1.374 1 94.25 174 THR B O 1
ATOM 4553 N N . LYS B 1 175 ? -13.422 -17.922 -2.023 1 90.69 175 LYS B N 1
ATOM 4554 C CA . LYS B 1 175 ? -14.328 -16.906 -1.483 1 90.69 175 LYS B CA 1
ATOM 4555 C C . LYS B 1 175 ? -15.57 -16.766 -2.354 1 90.69 175 LYS B C 1
ATOM 4557 O O . LYS B 1 175 ? -16.656 -16.438 -1.855 1 90.69 175 LYS B O 1
ATOM 4562 N N . TYR B 1 176 ? -15.445 -17.078 -3.594 1 91.25 176 TYR B N 1
ATOM 4563 C CA . TYR B 1 176 ? -16.547 -16.875 -4.527 1 91.25 176 TYR B CA 1
ATOM 4564 C C . TYR B 1 176 ? -17.312 -18.172 -4.75 1 91.25 176 TYR B C 1
ATOM 4566 O O . TYR B 1 176 ? -18.516 -18.156 -5.012 1 91.25 176 TYR B O 1
ATOM 4574 N N . LEU B 1 177 ? -16.641 -19.297 -4.578 1 95.94 177 LEU B N 1
ATOM 4575 C CA . LEU B 1 177 ? -17.234 -20.578 -4.977 1 95.94 177 LEU B CA 1
ATOM 4576 C C . LEU B 1 177 ? -17.5 -21.453 -3.76 1 95.94 177 LEU B C 1
ATOM 4578 O O . LEU B 1 177 ? -18.156 -22.484 -3.869 1 95.94 177 LEU B O 1
ATOM 4582 N N . GLY B 1 178 ? -16.984 -21.062 -2.594 1 93.31 178 GLY B N 1
ATOM 4583 C CA . GLY B 1 178 ? -17.141 -21.875 -1.397 1 93.31 178 GLY B CA 1
ATOM 4584 C C . GLY B 1 178 ? -16.312 -23.156 -1.43 1 93.31 178 GLY B C 1
ATOM 4585 O O . GLY B 1 178 ? -16.656 -24.141 -0.791 1 93.31 178 GLY B O 1
ATOM 4586 N N . THR B 1 179 ? -15.305 -23.156 -2.215 1 95.38 179 THR B N 1
ATOM 4587 C CA . THR B 1 179 ? -14.453 -24.328 -2.357 1 95.38 179 THR B CA 1
ATOM 4588 C C . THR B 1 179 ? -13.266 -24.25 -1.401 1 95.38 179 THR B C 1
ATOM 4590 O O . THR B 1 179 ? -13.117 -23.281 -0.655 1 95.38 179 THR B O 1
ATOM 4593 N N . GLN B 1 180 ? -12.5 -25.328 -1.383 1 94.88 180 GLN B N 1
ATOM 4594 C CA . GLN B 1 180 ? -11.281 -25.406 -0.582 1 94.88 180 GLN B CA 1
ATOM 4595 C C . GLN B 1 180 ? -10.039 -25.328 -1.465 1 94.88 180 GLN B C 1
ATOM 4597 O O . GLN B 1 180 ? -10.133 -25.453 -2.688 1 94.88 180 GLN B O 1
ATOM 4602 N N . LEU B 1 181 ? -8.891 -25.188 -0.839 1 94.5 181 LEU B N 1
ATOM 4603 C CA . LEU B 1 181 ? -7.645 -25.062 -1.581 1 94.5 181 LEU B CA 1
ATOM 4604 C C . LEU B 1 181 ? -7.309 -26.375 -2.295 1 94.5 181 LEU B C 1
ATOM 4606 O O . LEU B 1 181 ? -6.477 -26.391 -3.205 1 94.5 181 LEU B O 1
ATOM 4610 N N . THR B 1 182 ? -7.945 -27.438 -1.875 1 94.94 182 THR B N 1
ATOM 4611 C CA . THR B 1 182 ? -7.676 -28.734 -2.461 1 94.94 182 THR B CA 1
ATOM 4612 C C . THR B 1 182 ? -8.711 -29.078 -3.529 1 94.94 182 THR B C 1
ATOM 4614 O O . THR B 1 182 ? -8.875 -30.25 -3.898 1 94.94 182 THR B O 1
ATOM 4617 N N . ALA B 1 183 ? -9.359 -28.094 -3.977 1 95.75 183 ALA B N 1
ATOM 4618 C CA . ALA B 1 183 ? -10.438 -28.297 -4.945 1 95.75 183 ALA B CA 1
ATOM 4619 C C . ALA B 1 183 ? -9.922 -28.984 -6.203 1 95.75 183 ALA B C 1
ATOM 4621 O O . ALA B 1 183 ? -8.836 -28.672 -6.699 1 95.75 183 ALA B O 1
ATOM 4622 N N . ALA B 1 184 ? -10.703 -29.984 -6.68 1 96.81 184 ALA B N 1
ATOM 4623 C CA . ALA B 1 184 ? -10.453 -30.734 -7.91 1 96.81 184 ALA B CA 1
ATOM 4624 C C . ALA B 1 184 ? -9 -31.188 -8 1 96.81 184 ALA B C 1
ATOM 4626 O O . ALA B 1 184 ? -8.297 -30.844 -8.961 1 96.81 184 ALA B O 1
ATOM 4627 N N . PRO B 1 185 ? -8.586 -31.953 -7.055 1 96.31 185 PRO B N 1
ATOM 4628 C CA . PRO B 1 185 ? -7.176 -32.344 -6.988 1 96.31 185 PRO B CA 1
ATOM 4629 C C . PRO B 1 185 ? -6.727 -33.125 -8.211 1 96.31 185 PRO B C 1
ATOM 4631 O O . PRO B 1 185 ? -5.574 -33.031 -8.641 1 96.31 185 PRO B O 1
ATOM 4634 N N . LEU B 1 186 ? -7.574 -33.906 -8.812 1 97.56 186 LEU B N 1
ATOM 4635 C CA . LEU B 1 186 ? -7.211 -34.688 -10 1 97.56 186 LEU B CA 1
ATOM 4636 C C . LEU B 1 186 ? -6.848 -33.75 -11.156 1 97.56 186 LEU B C 1
ATOM 4638 O O . LEU B 1 186 ? -5.852 -33.969 -11.844 1 97.56 186 LEU B O 1
ATOM 4642 N N . ILE B 1 187 ? -7.676 -32.75 -11.391 1 97.88 187 ILE B N 1
ATOM 4643 C CA . ILE B 1 187 ? -7.406 -31.766 -12.438 1 97.88 187 ILE B CA 1
ATOM 4644 C C . ILE B 1 187 ? -6.055 -31.109 -12.18 1 97.88 187 ILE B C 1
ATOM 4646 O O . ILE B 1 187 ? -5.23 -30.984 -13.094 1 97.88 187 ILE B O 1
ATOM 4650 N N . GLY B 1 188 ? -5.82 -30.688 -10.945 1 97.88 188 GLY B N 1
ATOM 4651 C CA . GLY B 1 188 ? -4.594 -30 -10.586 1 97.88 188 GLY B CA 1
ATOM 4652 C C . GLY B 1 188 ? -3.354 -30.859 -10.766 1 97.88 188 GLY B C 1
ATOM 4653 O O . GLY B 1 188 ? -2.338 -30.391 -11.281 1 97.88 188 GLY B O 1
ATOM 4654 N N . ILE B 1 189 ? -3.438 -32.094 -10.328 1 98.06 189 ILE B N 1
ATOM 4655 C CA . ILE B 1 189 ? -2.301 -33 -10.391 1 98.06 189 ILE B CA 1
ATOM 4656 C C . ILE B 1 189 ? -1.961 -33.312 -11.852 1 98.06 189 ILE B C 1
ATOM 4658 O O . ILE B 1 189 ? -0.792 -33.281 -12.242 1 98.06 189 ILE B O 1
ATOM 4662 N N . VAL B 1 190 ? -2.92 -33.562 -12.648 1 98.25 190 VAL B N 1
ATOM 4663 C CA . VAL B 1 190 ? -2.688 -33.844 -14.062 1 98.25 190 VAL B CA 1
ATOM 4664 C C . VAL B 1 190 ? -2.094 -32.594 -14.742 1 98.25 190 VAL B C 1
ATOM 4666 O O . VAL B 1 190 ? -1.146 -32.719 -15.523 1 98.25 190 VAL B O 1
ATOM 4669 N N . ALA B 1 191 ? -2.719 -31.453 -14.461 1 98.56 191 ALA B N 1
ATOM 4670 C CA . ALA B 1 191 ? -2.18 -30.219 -15.008 1 98.56 191 ALA B CA 1
ATOM 4671 C C . ALA B 1 191 ? -0.718 -30.031 -14.609 1 98.56 191 ALA B C 1
ATOM 4673 O O . ALA B 1 191 ? 0.107 -29.609 -15.43 1 98.56 191 ALA B O 1
ATOM 4674 N N . THR B 1 192 ? -0.403 -30.312 -13.383 1 98.38 192 THR B N 1
ATOM 4675 C CA . THR B 1 192 ? 0.955 -30.188 -12.867 1 98.38 192 THR B CA 1
ATOM 4676 C C . THR B 1 192 ? 1.91 -31.094 -13.625 1 98.38 192 THR B C 1
ATOM 4678 O O . THR B 1 192 ? 2.998 -30.672 -14.023 1 98.38 192 THR B O 1
ATOM 4681 N N . ILE B 1 193 ? 1.542 -32.344 -13.812 1 98.5 193 ILE B N 1
ATOM 4682 C CA . ILE B 1 193 ? 2.371 -33.312 -14.516 1 98.5 193 ILE B CA 1
ATOM 4683 C C . ILE B 1 193 ? 2.666 -32.812 -15.93 1 98.5 193 ILE B C 1
ATOM 4685 O O . ILE B 1 193 ? 3.811 -32.844 -16.391 1 98.5 193 ILE B O 1
ATOM 4689 N N . VAL B 1 194 ? 1.678 -32.281 -16.578 1 98.62 194 VAL B N 1
ATOM 4690 C CA . VAL B 1 194 ? 1.84 -31.781 -17.938 1 98.62 194 VAL B CA 1
ATOM 4691 C C . VAL B 1 194 ? 2.738 -30.547 -17.938 1 98.62 194 VAL B C 1
ATOM 4693 O O . VAL B 1 194 ? 3.68 -30.453 -18.719 1 98.62 194 VAL B O 1
ATOM 4696 N N . ALA B 1 195 ? 2.471 -29.625 -17.062 1 98.56 195 ALA B N 1
ATOM 4697 C CA . ALA B 1 195 ? 3.242 -28.375 -17.016 1 98.56 195 ALA B CA 1
ATOM 4698 C C . ALA B 1 195 ? 4.711 -28.656 -16.719 1 98.56 195 ALA B C 1
ATOM 4700 O O . ALA B 1 195 ? 5.602 -28.109 -17.375 1 98.56 195 ALA B O 1
ATOM 4701 N N . VAL B 1 196 ? 4.953 -29.5 -15.734 1 98.5 196 VAL B N 1
ATOM 4702 C CA . VAL B 1 196 ? 6.32 -29.828 -15.352 1 98.5 196 VAL B CA 1
ATOM 4703 C C . VAL B 1 196 ? 7.008 -30.578 -16.484 1 98.5 196 VAL B C 1
ATOM 4705 O O . VAL B 1 196 ? 8.164 -30.297 -16.812 1 98.5 196 VAL B O 1
ATOM 4708 N N . GLY B 1 197 ? 6.344 -31.531 -17.062 1 98.56 197 GLY B N 1
ATOM 4709 C CA . GLY B 1 197 ? 6.906 -32.281 -18.172 1 98.56 197 GLY B CA 1
ATOM 4710 C C . GLY B 1 197 ? 7.285 -31.391 -19.344 1 98.56 197 GLY B C 1
ATOM 4711 O O . GLY B 1 197 ? 8.406 -31.484 -19.859 1 98.56 197 GLY B O 1
ATOM 4712 N N . VAL B 1 198 ? 6.371 -30.562 -19.75 1 98.44 198 VAL B N 1
ATOM 4713 C CA . VAL B 1 198 ? 6.609 -29.656 -20.875 1 98.44 198 VAL B CA 1
ATOM 4714 C C . VAL B 1 198 ? 7.719 -28.672 -20.516 1 98.44 198 VAL B C 1
ATOM 4716 O O . VAL B 1 198 ? 8.578 -28.375 -21.344 1 98.44 198 VAL B O 1
ATOM 4719 N N . GLY B 1 199 ? 7.656 -28.156 -19.312 1 98.56 199 GLY B N 1
ATOM 4720 C CA . GLY B 1 199 ? 8.664 -27.219 -18.859 1 98.56 199 GLY B CA 1
ATOM 4721 C C . GLY B 1 199 ? 10.062 -27.812 -18.828 1 98.56 199 GLY B C 1
ATOM 4722 O O . GLY B 1 199 ? 11.016 -27.172 -19.281 1 98.56 199 GLY B O 1
ATOM 4723 N N . LEU B 1 200 ? 10.203 -29.016 -18.328 1 98.31 200 LEU B N 1
ATOM 4724 C CA . LEU B 1 200 ? 11.5 -29.688 -18.281 1 98.31 200 LEU B CA 1
ATOM 4725 C C . LEU B 1 200 ? 12.008 -29.984 -19.688 1 98.31 200 LEU B C 1
ATOM 4727 O O . LEU B 1 200 ? 13.211 -29.875 -19.953 1 98.31 200 LEU B O 1
ATOM 4731 N N . TRP B 1 201 ? 11.117 -30.391 -20.516 1 98.5 201 TRP B N 1
ATOM 4732 C CA . TRP B 1 201 ? 11.484 -30.641 -21.906 1 98.5 201 TRP B CA 1
ATOM 4733 C C . TRP B 1 201 ? 12.016 -29.359 -22.562 1 98.5 201 TRP B C 1
ATOM 4735 O O . TRP B 1 201 ? 13.047 -29.391 -23.234 1 98.5 201 TRP B O 1
ATOM 4745 N N . TYR B 1 202 ? 11.289 -28.312 -22.375 1 98.5 202 TYR B N 1
ATOM 4746 C CA . TYR B 1 202 ? 11.727 -27.031 -22.938 1 98.5 202 TYR B CA 1
ATOM 4747 C C . TYR B 1 202 ? 13.062 -26.609 -22.359 1 98.5 202 TYR B C 1
ATOM 4749 O O . TYR B 1 202 ? 13.93 -26.094 -23.078 1 98.5 202 TYR B O 1
ATOM 4757 N N . MET B 1 203 ? 13.203 -26.766 -21.078 1 98.44 203 MET B N 1
ATOM 4758 C CA . MET B 1 203 ? 14.43 -26.391 -20.375 1 98.44 203 MET B CA 1
ATOM 4759 C C . MET B 1 203 ? 15.625 -27.156 -20.953 1 98.44 203 MET B C 1
ATOM 4761 O O . MET B 1 203 ? 16.672 -26.562 -21.234 1 98.44 203 MET B O 1
ATOM 4765 N N . ARG B 1 204 ? 15.484 -28.406 -21.156 1 98.19 204 ARG B N 1
ATOM 4766 C CA . ARG B 1 204 ? 16.531 -29.234 -21.734 1 98.19 204 ARG B CA 1
ATOM 4767 C C . ARG B 1 204 ? 16.828 -28.812 -23.188 1 98.19 204 ARG B C 1
ATOM 4769 O O . ARG B 1 204 ? 17.984 -28.703 -23.578 1 98.19 204 ARG B O 1
ATOM 4776 N N . SER B 1 205 ? 15.789 -28.641 -23.922 1 98.31 205 SER B N 1
ATOM 4777 C CA . SER B 1 205 ? 15.93 -28.234 -25.312 1 98.31 205 SER B CA 1
ATOM 4778 C C . SER B 1 205 ? 16.656 -26.891 -25.438 1 98.31 205 SER B C 1
ATOM 4780 O O . SER B 1 205 ? 17.516 -26.719 -26.297 1 98.31 205 SER B O 1
ATOM 4782 N N . ALA B 1 206 ? 16.281 -25.953 -24.625 1 98.12 206 ALA B N 1
ATOM 4783 C CA . ALA B 1 206 ? 16.906 -24.641 -24.656 1 98.12 206 ALA B CA 1
ATOM 4784 C C . ALA B 1 206 ? 18.375 -24.703 -24.266 1 98.12 206 ALA B C 1
ATOM 4786 O O . ALA B 1 206 ? 19.219 -24.031 -24.859 1 98.12 206 ALA B O 1
ATOM 4787 N N . LEU B 1 207 ? 18.656 -25.469 -23.234 1 97.94 207 LEU B N 1
ATOM 4788 C CA . LEU B 1 207 ? 20.031 -25.656 -22.812 1 97.94 207 LEU B CA 1
ATOM 4789 C C . LEU B 1 207 ? 20.875 -26.281 -23.922 1 97.94 207 LEU B C 1
ATOM 4791 O O . LEU B 1 207 ? 21.969 -25.797 -24.234 1 97.94 207 LEU B O 1
ATOM 4795 N N . ASN B 1 208 ? 20.375 -27.328 -24.516 1 98 208 ASN B N 1
ATOM 4796 C CA . ASN B 1 208 ? 21.094 -28.016 -25.594 1 98 208 ASN B CA 1
ATOM 4797 C C . ASN B 1 208 ? 21.344 -27.078 -26.766 1 98 208 ASN B C 1
ATOM 4799 O O . ASN B 1 208 ? 22.422 -27.109 -27.375 1 98 208 ASN B O 1
ATOM 4803 N N . LYS B 1 209 ? 20.359 -26.359 -27.062 1 97.88 209 LYS B N 1
ATOM 4804 C CA . LYS B 1 209 ? 20.516 -25.391 -28.141 1 97.88 209 LYS B CA 1
ATOM 4805 C C . LYS B 1 209 ? 21.578 -24.359 -27.812 1 97.88 209 LYS B C 1
ATOM 4807 O O . LYS B 1 209 ? 22.391 -24 -28.688 1 97.88 209 LYS B O 1
ATOM 4812 N N . SER B 1 210 ? 21.547 -23.859 -26.656 1 97.25 210 SER B N 1
ATOM 4813 C CA . SER B 1 210 ? 22.531 -22.891 -26.203 1 97.25 210 SER B CA 1
ATOM 4814 C C . SER B 1 210 ? 23.953 -23.469 -26.266 1 97.25 210 SER B C 1
ATOM 4816 O O . SER B 1 210 ? 24.875 -22.797 -26.719 1 97.25 210 SER B O 1
ATOM 4818 N N . LEU B 1 211 ? 24.078 -24.688 -25.828 1 96.31 211 LEU B N 1
ATOM 4819 C CA . LEU B 1 211 ? 25.375 -25.359 -25.844 1 96.31 211 LEU B CA 1
ATOM 4820 C C . LEU B 1 211 ? 25.844 -25.594 -27.281 1 96.31 211 LEU B C 1
ATOM 4822 O O . LEU B 1 211 ? 27.031 -25.422 -27.578 1 96.31 211 LEU B O 1
ATOM 4826 N N . LYS B 1 212 ? 24.938 -25.984 -28.062 1 97.12 212 LYS B N 1
ATOM 4827 C CA . LYS B 1 212 ? 25.25 -26.188 -29.469 1 97.12 212 LYS B CA 1
ATOM 4828 C C . LYS B 1 212 ? 25.703 -24.891 -30.125 1 97.12 212 LYS B C 1
ATOM 4830 O O . LYS B 1 212 ? 26.594 -24.906 -31 1 97.12 212 LYS B O 1
ATOM 4835 N N . ASN B 1 213 ? 25.078 -23.828 -29.734 1 97.12 213 ASN B N 1
ATOM 4836 C CA . ASN B 1 213 ? 25.438 -22.531 -30.266 1 97.12 213 ASN B CA 1
ATOM 4837 C C . ASN B 1 213 ? 26.656 -21.953 -29.578 1 97.12 213 ASN B C 1
ATOM 4839 O O . ASN B 1 213 ? 27.078 -20.828 -29.859 1 97.12 213 ASN B O 1
ATOM 4843 N N . LYS B 1 214 ? 27.219 -22.609 -28.609 1 95.25 214 LYS B N 1
ATOM 4844 C CA . LYS B 1 214 ? 28.422 -22.234 -27.875 1 95.25 214 LYS B CA 1
ATOM 4845 C C . LYS B 1 214 ? 28.234 -20.922 -27.125 1 95.25 214 LYS B C 1
ATOM 4847 O O . LYS B 1 214 ? 29.141 -20.078 -27.109 1 95.25 214 LYS B O 1
ATOM 4852 N N . GLU B 1 215 ? 27.031 -20.812 -26.656 1 95.31 215 GLU B N 1
ATOM 4853 C CA . GLU B 1 215 ? 26.781 -19.656 -25.797 1 95.31 215 GLU B CA 1
ATOM 4854 C C . GLU B 1 215 ? 27.438 -19.859 -24.422 1 95.31 215 GLU B C 1
ATOM 4856 O O . GLU B 1 215 ? 27.406 -20.953 -23.875 1 95.31 215 GLU B O 1
ATOM 4861 N N . VAL B 1 216 ? 28.078 -18.719 -23.969 1 93.06 216 VAL B N 1
ATOM 4862 C CA . VAL B 1 216 ? 28.828 -18.828 -22.719 1 93.06 216 VAL B CA 1
ATOM 4863 C C . VAL B 1 216 ? 28.266 -17.828 -21.703 1 93.06 216 VAL B C 1
ATOM 4865 O O . VAL B 1 216 ? 27.359 -17.062 -22.016 1 93.06 216 VAL B O 1
ATOM 4868 N N . PHE B 1 217 ? 28.766 -18 -20.516 1 93.31 217 PHE B N 1
ATOM 4869 C CA . PHE B 1 217 ? 28.359 -17.109 -19.438 1 93.31 217 PHE B CA 1
ATOM 4870 C C . PHE B 1 217 ? 28.797 -15.68 -19.719 1 93.31 217 PHE B C 1
ATOM 4872 O O . PHE B 1 217 ? 30 -15.414 -19.875 1 93.31 217 PHE B O 1
ATOM 4879 N N . LYS B 1 218 ? 27.875 -14.789 -19.906 1 86.38 218 LYS B N 1
ATOM 4880 C CA . LYS B 1 218 ? 28.141 -13.367 -20.125 1 86.38 218 LYS B CA 1
ATOM 4881 C C . LYS B 1 218 ? 27.156 -12.5 -19.344 1 86.38 218 LYS B C 1
ATOM 4883 O O . LYS B 1 218 ? 25.953 -12.773 -19.328 1 86.38 218 LYS B O 1
ATOM 4888 N N . LEU B 1 219 ? 27.766 -11.586 -18.531 1 79.38 219 LEU B N 1
ATOM 4889 C CA . LEU B 1 219 ? 26.922 -10.641 -17.797 1 79.38 219 LEU B CA 1
ATOM 4890 C C . LEU B 1 219 ? 26.781 -9.328 -18.562 1 79.38 219 LEU B C 1
ATOM 4892 O O . LEU B 1 219 ? 27.719 -8.898 -19.234 1 79.38 219 LEU B O 1
ATOM 4896 N N . ASP B 1 220 ? 25.562 -8.984 -18.641 1 62.34 220 ASP B N 1
ATOM 4897 C CA . ASP B 1 220 ? 25.422 -7.652 -19.219 1 62.34 220 ASP B CA 1
ATOM 4898 C C . ASP B 1 220 ? 26.078 -6.594 -18.344 1 62.34 220 ASP B C 1
ATOM 4900 O O . ASP B 1 220 ? 26.094 -6.719 -17.109 1 62.34 220 ASP B O 1
ATOM 4904 N N . GLU B 1 221 ? 27 -5.77 -18.844 1 53.84 221 GLU B N 1
ATOM 4905 C CA . GLU B 1 221 ? 27.797 -4.734 -18.188 1 53.84 221 GLU B CA 1
ATOM 4906 C C . GLU B 1 221 ? 26.969 -3.93 -17.203 1 53.84 221 GLU B C 1
ATOM 4908 O O . GLU B 1 221 ? 27.469 -3.463 -16.188 1 53.84 221 GLU B O 1
ATOM 4913 N N . LYS B 1 222 ? 25.844 -3.533 -17.438 1 50.53 222 LYS B N 1
ATOM 4914 C CA . LYS B 1 222 ? 25.062 -2.611 -16.625 1 50.53 222 LYS B CA 1
ATOM 4915 C C . LYS B 1 222 ? 24.516 -3.309 -15.375 1 50.53 222 LYS B C 1
ATOM 4917 O O . LYS B 1 222 ? 23.672 -2.754 -14.664 1 50.53 222 LYS B O 1
ATOM 4922 N N . ALA B 1 223 ? 24.906 -4.504 -15.297 1 51.5 223 ALA B N 1
ATOM 4923 C CA . ALA B 1 223 ? 24.375 -5.281 -14.18 1 51.5 223 ALA B CA 1
ATOM 4924 C C . ALA B 1 223 ? 24.875 -4.742 -12.844 1 51.5 223 ALA B C 1
ATOM 4926 O O . ALA B 1 223 ? 26.078 -4.73 -12.586 1 51.5 223 ALA B O 1
ATOM 4927 N N . ASN B 1 224 ? 24.406 -3.73 -12.367 1 49.25 224 ASN B N 1
ATOM 4928 C CA . ASN B 1 224 ? 24.688 -3.242 -11.023 1 49.25 224 ASN B CA 1
ATOM 4929 C C . ASN B 1 224 ? 24.547 -4.352 -9.984 1 49.25 224 ASN B C 1
ATOM 4931 O O . ASN B 1 224 ? 23.438 -4.836 -9.734 1 49.25 224 ASN B O 1
ATOM 4935 N N . GLU B 1 225 ? 25.453 -5.062 -9.984 1 47.59 225 GLU B N 1
ATOM 4936 C CA . GLU B 1 225 ? 25.453 -6.215 -9.078 1 47.59 225 GLU B CA 1
ATOM 4937 C C . GLU B 1 225 ? 25.219 -5.781 -7.637 1 47.59 225 GLU B C 1
ATOM 4939 O O . GLU B 1 225 ? 26.125 -5.234 -6.996 1 47.59 225 GLU B O 1
ATOM 4944 N N . LYS B 1 226 ? 24.125 -5.395 -7.297 1 52.38 226 LYS B N 1
ATOM 4945 C CA . LYS B 1 226 ? 23.984 -5.363 -5.844 1 52.38 226 LYS B CA 1
ATOM 4946 C C . LYS B 1 226 ? 24.453 -6.668 -5.215 1 52.38 226 LYS B C 1
ATOM 4948 O O . LYS B 1 226 ? 23.953 -7.742 -5.539 1 52.38 226 LYS B O 1
ATOM 4953 N N . LYS B 1 227 ? 25.578 -6.711 -4.613 1 56.03 227 LYS B N 1
ATOM 4954 C CA . LYS B 1 227 ? 26.188 -7.859 -3.943 1 56.03 227 LYS B CA 1
ATOM 4955 C C . LYS B 1 227 ? 25.25 -8.43 -2.879 1 56.03 227 LYS B C 1
ATOM 4957 O O . LYS B 1 227 ? 25.047 -7.809 -1.831 1 56.03 227 LYS B O 1
ATOM 4962 N N . ILE B 1 228 ? 24.328 -9.383 -3.381 1 61.5 228 ILE B N 1
ATOM 4963 C CA . ILE B 1 228 ? 23.547 -10.094 -2.367 1 61.5 228 ILE B CA 1
ATOM 4964 C C . ILE B 1 228 ? 24.438 -11.133 -1.68 1 61.5 228 ILE B C 1
ATOM 4966 O O . ILE B 1 228 ? 25 -12.008 -2.338 1 61.5 228 ILE B O 1
ATOM 4970 N N . GLU B 1 229 ? 24.734 -10.844 -0.439 1 66.88 229 GLU B N 1
ATOM 4971 C CA . GLU B 1 229 ? 25.641 -11.719 0.309 1 66.88 229 GLU B CA 1
ATOM 4972 C C . GLU B 1 229 ? 24.875 -12.844 0.994 1 66.88 229 GLU B C 1
ATOM 4974 O O . GLU B 1 229 ? 23.766 -12.633 1.499 1 66.88 229 GLU B O 1
ATOM 4979 N N . LEU B 1 230 ? 25.422 -14.102 0.726 1 77.56 230 LEU B N 1
ATOM 4980 C CA . LEU B 1 230 ? 24.906 -15.273 1.429 1 77.56 230 LEU B CA 1
ATOM 4981 C C . LEU B 1 230 ? 25.172 -15.172 2.926 1 77.56 230 LEU B C 1
ATOM 4983 O O . LEU B 1 230 ? 26.188 -14.594 3.34 1 77.56 230 LEU B O 1
ATOM 4987 N N . LYS B 1 231 ? 24.234 -15.703 3.6 1 83.94 231 LYS B N 1
ATOM 4988 C CA . LYS B 1 231 ? 24.375 -15.672 5.055 1 83.94 231 LYS B CA 1
ATOM 4989 C C . LYS B 1 231 ? 25.391 -16.703 5.535 1 83.94 231 LYS B C 1
ATOM 4991 O O . LYS B 1 231 ? 25.453 -17.812 5.016 1 83.94 231 LYS B O 1
ATOM 4996 N N . GLU B 1 232 ? 26.078 -16.281 6.5 1 85 232 GLU B N 1
ATOM 4997 C CA . GLU B 1 232 ? 27.094 -17.172 7.055 1 85 232 GLU B CA 1
ATOM 4998 C C . GLU B 1 232 ? 26.453 -18.266 7.906 1 85 232 GLU B C 1
ATOM 5000 O O . GLU B 1 232 ? 26.828 -19.438 7.797 1 85 232 GLU B O 1
ATOM 5005 N N . LYS B 1 233 ? 25.531 -17.828 8.797 1 90.56 233 LYS B N 1
ATOM 5006 C CA . LYS B 1 233 ? 24.844 -18.781 9.672 1 90.56 233 LYS B CA 1
ATOM 5007 C C . LYS B 1 233 ? 23.406 -19.016 9.211 1 90.56 233 LYS B C 1
ATOM 5009 O O . LYS B 1 233 ? 22.609 -18.078 9.156 1 90.56 233 LYS B O 1
ATOM 5014 N N . THR B 1 234 ? 23.188 -20.328 8.828 1 93.88 234 THR B N 1
ATOM 5015 C CA . THR B 1 234 ? 21.844 -20.703 8.398 1 93.88 234 THR B CA 1
ATOM 5016 C C . THR B 1 234 ? 21.312 -21.844 9.258 1 93.88 234 THR B C 1
ATOM 5018 O O . THR B 1 234 ? 22.094 -22.609 9.836 1 93.88 234 THR B O 1
ATOM 5021 N N . PRO B 1 235 ? 20.062 -21.891 9.398 1 96.38 235 PRO B N 1
ATOM 5022 C CA . PRO B 1 235 ? 19.5 -23.062 10.078 1 96.38 235 PRO B CA 1
ATOM 5023 C C . PRO B 1 235 ? 19.672 -24.344 9.258 1 96.38 235 PRO B C 1
ATOM 5025 O O . PRO B 1 235 ? 20.047 -24.281 8.086 1 96.38 235 PRO B O 1
ATOM 5028 N N . SER B 1 236 ? 19.422 -25.484 9.922 1 95.81 236 SER B N 1
ATOM 5029 C CA . SER B 1 236 ? 19.453 -26.766 9.211 1 95.81 236 SER B CA 1
ATOM 5030 C C . SER B 1 236 ? 18.297 -26.859 8.219 1 95.81 236 SER B C 1
ATOM 5032 O O . SER B 1 236 ? 17.312 -26.125 8.32 1 95.81 236 SER B O 1
ATOM 5034 N N . PHE B 1 237 ? 18.469 -27.766 7.324 1 94.88 237 PHE B N 1
ATOM 5035 C CA . PHE B 1 237 ? 17.438 -27.984 6.324 1 94.88 237 PHE B CA 1
ATOM 5036 C C . PHE B 1 237 ? 16.109 -28.312 6.984 1 94.88 237 PHE B C 1
ATOM 5038 O O . PHE B 1 237 ? 15.07 -27.766 6.609 1 94.88 237 PHE B O 1
ATOM 5045 N N . PHE B 1 238 ? 16.156 -29.156 7.922 1 95.56 238 PHE B N 1
ATOM 5046 C CA . PHE B 1 238 ? 14.938 -29.625 8.57 1 95.56 238 PHE B CA 1
ATOM 5047 C C . PHE B 1 238 ? 14.234 -28.484 9.297 1 95.56 238 PHE B C 1
ATOM 5049 O O . PHE B 1 238 ? 13.008 -28.359 9.227 1 95.56 238 PHE B O 1
ATOM 5056 N N . LEU B 1 239 ? 14.992 -27.641 9.945 1 96.38 239 LEU B N 1
ATOM 5057 C CA . LEU B 1 239 ? 14.422 -26.484 10.609 1 96.38 239 LEU B CA 1
ATOM 5058 C C . LEU B 1 239 ? 13.859 -25.5 9.594 1 96.38 239 LEU B C 1
ATOM 5060 O O . LEU B 1 239 ? 12.852 -24.828 9.859 1 96.38 239 LEU B O 1
ATOM 5064 N N . SER B 1 240 ? 14.523 -25.453 8.492 1 95.56 240 SER B N 1
ATOM 5065 C CA . SER B 1 240 ? 14.164 -24.484 7.461 1 95.56 240 SER B CA 1
ATOM 5066 C C . SER B 1 240 ? 12.852 -24.875 6.785 1 95.56 240 SER B C 1
ATOM 5068 O O . SER B 1 240 ? 12.086 -24 6.371 1 95.56 240 SER B O 1
ATOM 5070 N N . ILE B 1 241 ? 12.586 -26.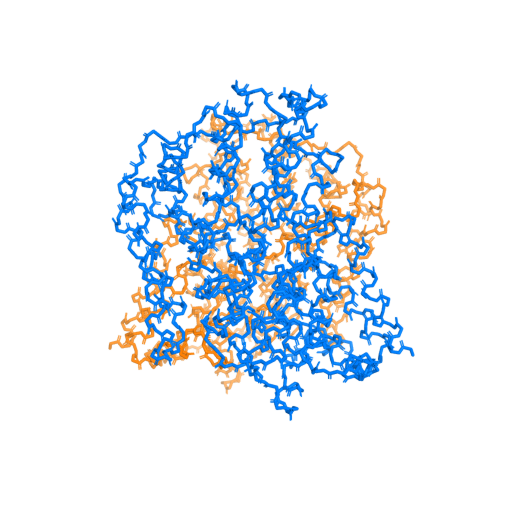109 6.668 1 95.12 241 ILE B N 1
ATOM 5071 C CA . ILE B 1 241 ? 11.422 -26.547 5.918 1 95.12 241 ILE B CA 1
ATOM 5072 C C . ILE B 1 241 ? 10.219 -26.672 6.855 1 95.12 241 ILE B C 1
ATOM 5074 O O . ILE B 1 241 ? 9.078 -26.766 6.402 1 95.12 241 ILE B O 1
ATOM 5078 N N . LEU B 1 242 ? 10.391 -26.703 8.117 1 96.44 242 LEU B N 1
ATOM 5079 C CA . LEU B 1 242 ? 9.359 -27 9.102 1 96.44 242 LEU B CA 1
ATOM 5080 C C . LEU B 1 242 ? 8.203 -26.016 9 1 96.44 242 LEU B C 1
ATOM 5082 O O . LEU B 1 242 ? 7.035 -26.422 9.016 1 96.44 242 LEU B O 1
ATOM 5086 N N . PRO B 1 243 ? 8.469 -24.719 8.953 1 95.5 243 PRO B N 1
ATOM 5087 C CA . PRO B 1 243 ? 7.336 -23.797 8.836 1 95.5 243 PRO B CA 1
ATOM 5088 C C . PRO B 1 243 ? 6.484 -24.062 7.598 1 95.5 243 PRO B C 1
ATOM 5090 O O . PRO B 1 243 ? 5.258 -23.969 7.652 1 95.5 243 PRO B O 1
ATOM 5093 N N . ILE B 1 244 ? 7.137 -24.375 6.555 1 93.06 244 ILE B N 1
ATOM 5094 C CA . ILE B 1 244 ? 6.441 -24.688 5.309 1 93.06 244 ILE B CA 1
ATOM 5095 C C . ILE B 1 244 ? 5.602 -25.938 5.488 1 93.06 244 ILE B C 1
ATOM 5097 O O . ILE B 1 244 ? 4.438 -25.984 5.082 1 93.06 244 ILE B O 1
ATOM 5101 N N . LEU B 1 245 ? 6.156 -26.938 6.086 1 95.38 245 LEU B N 1
ATOM 5102 C CA . LEU B 1 245 ? 5.461 -28.203 6.324 1 95.38 245 LEU B CA 1
ATOM 5103 C C . LEU B 1 245 ? 4.246 -27.984 7.223 1 95.38 245 LEU B C 1
ATOM 5105 O O . LEU B 1 245 ? 3.184 -28.562 6.984 1 95.38 245 LEU B O 1
ATOM 5109 N N . VAL B 1 246 ? 4.441 -27.234 8.258 1 96.25 246 VAL B N 1
ATOM 5110 C CA . VAL B 1 246 ? 3.342 -26.938 9.172 1 96.25 246 VAL B CA 1
ATOM 5111 C C . VAL B 1 246 ? 2.195 -26.281 8.406 1 96.25 246 VAL B C 1
ATOM 5113 O O . VAL B 1 246 ? 1.032 -26.656 8.578 1 96.25 246 VAL B O 1
ATOM 5116 N N . LEU B 1 247 ? 2.484 -25.328 7.562 1 94.62 247 LEU B N 1
ATOM 5117 C CA . LEU B 1 247 ? 1.489 -24.641 6.754 1 94.62 247 LEU B CA 1
ATOM 5118 C C . LEU B 1 247 ? 0.728 -25.609 5.867 1 94.62 247 LEU B C 1
ATOM 5120 O O . LEU B 1 247 ? -0.505 -25.625 5.855 1 94.62 247 LEU B O 1
ATOM 5124 N N . ILE B 1 248 ? 1.434 -26.469 5.227 1 93.06 248 ILE B N 1
ATOM 5125 C CA . ILE B 1 248 ? 0.849 -27.406 4.273 1 93.06 248 ILE B CA 1
ATOM 5126 C C . ILE B 1 248 ? -0.029 -28.422 5.008 1 93.06 248 ILE B C 1
ATOM 5128 O O . ILE B 1 248 ? -1.151 -28.703 4.582 1 93.06 248 ILE B O 1
ATOM 5132 N N . VAL B 1 249 ? 0.457 -28.938 6.047 1 95.81 249 VAL B N 1
ATOM 5133 C CA . VAL B 1 249 ? -0.277 -29.938 6.816 1 95.81 249 VAL B CA 1
ATOM 5134 C C . VAL B 1 249 ? -1.574 -29.328 7.348 1 95.81 249 VAL B C 1
ATOM 5136 O O . VAL B 1 249 ? -2.635 -29.953 7.277 1 95.81 249 VAL B O 1
ATOM 5139 N N . ILE B 1 250 ? -1.502 -28.156 7.848 1 95.81 250 ILE B N 1
ATOM 5140 C CA . ILE B 1 250 ? -2.691 -27.5 8.383 1 95.81 250 ILE B CA 1
ATOM 5141 C C . ILE B 1 250 ? -3.691 -27.25 7.254 1 95.81 250 ILE B C 1
ATOM 5143 O O . ILE B 1 250 ? -4.891 -27.469 7.418 1 95.81 250 ILE B O 1
ATOM 5147 N N . ILE B 1 251 ? -3.236 -26.828 6.125 1 93.44 251 ILE B N 1
ATOM 5148 C CA . ILE B 1 251 ? -4.109 -26.547 4.988 1 93.44 251 ILE B CA 1
ATOM 5149 C C . ILE B 1 251 ? -4.809 -27.828 4.539 1 93.44 251 ILE B C 1
ATOM 5151 O O . ILE B 1 251 ? -6.027 -27.844 4.352 1 93.44 251 ILE B O 1
ATOM 5155 N N . PHE B 1 252 ? -4.082 -28.891 4.426 1 93.69 252 PHE B N 1
ATOM 5156 C CA . PHE B 1 252 ? -4.664 -30.141 3.955 1 93.69 252 PHE B CA 1
ATOM 5157 C C . PHE B 1 252 ? -5.629 -30.719 4.984 1 93.69 252 PHE B C 1
ATOM 5159 O O . PHE B 1 252 ? -6.742 -31.125 4.645 1 93.69 252 PHE B O 1
ATOM 5166 N N . ALA B 1 253 ? -5.211 -30.719 6.207 1 95.5 253 ALA B N 1
ATOM 5167 C CA . ALA B 1 253 ? -6.066 -31.234 7.273 1 95.5 253 ALA B CA 1
ATOM 5168 C C . ALA B 1 253 ? -7.324 -30.375 7.426 1 95.5 253 ALA B C 1
ATOM 5170 O O . ALA B 1 253 ? -8.43 -30.906 7.547 1 95.5 253 ALA B O 1
ATOM 5171 N N . GLY B 1 254 ? -7.133 -29.125 7.438 1 93.94 254 GLY B N 1
ATOM 5172 C CA . GLY B 1 254 ? -8.266 -28.219 7.578 1 93.94 254 GLY B CA 1
ATOM 5173 C C . GLY B 1 254 ? -9.211 -28.266 6.398 1 93.94 254 GLY B C 1
ATOM 5174 O O . GLY B 1 254 ? -10.43 -28.141 6.566 1 93.94 254 GLY B O 1
ATOM 5175 N N . SER B 1 255 ? -8.609 -28.344 5.215 1 90.75 255 SER B N 1
ATOM 5176 C CA . SER B 1 255 ? -9.445 -28.438 4.02 1 90.75 255 SER B CA 1
ATOM 5177 C C . SER B 1 255 ? -10.273 -29.703 4.027 1 90.75 255 SER B C 1
ATOM 5179 O O . SER B 1 255 ? -11.445 -29.703 3.641 1 90.75 255 SER B O 1
ATOM 5181 N N . ALA B 1 256 ? -9.695 -30.766 4.453 1 91.69 256 ALA B N 1
ATOM 5182 C CA . ALA B 1 256 ? -10.406 -32.031 4.555 1 91.69 256 ALA B CA 1
ATOM 5183 C C . ALA B 1 256 ? -11.562 -31.938 5.551 1 91.69 256 ALA B C 1
ATOM 5185 O O . ALA B 1 256 ? -12.609 -32.562 5.359 1 91.69 256 ALA B O 1
ATOM 5186 N N . MET B 1 257 ? -11.391 -31.141 6.582 1 94.56 257 MET B N 1
ATOM 5187 C CA . MET B 1 257 ? -12.398 -30.969 7.625 1 94.56 257 MET B CA 1
ATOM 5188 C C . MET B 1 257 ? -13.32 -29.797 7.309 1 94.56 257 MET B C 1
ATOM 5190 O O . MET B 1 257 ? -14.195 -29.453 8.102 1 94.56 257 MET B O 1
ATOM 5194 N N . LYS B 1 258 ? -13.078 -29.141 6.219 1 91.06 258 LYS B N 1
ATOM 5195 C CA . LYS B 1 258 ? -13.875 -28.016 5.734 1 91.06 258 LYS B CA 1
ATOM 5196 C C . LYS B 1 258 ? -13.898 -26.891 6.758 1 91.06 258 LYS B C 1
ATOM 5198 O O . LYS B 1 258 ? -14.961 -26.312 7.031 1 91.06 258 LYS B O 1
ATOM 5203 N N . ILE B 1 259 ? -12.789 -26.703 7.402 1 91.06 259 ILE B N 1
ATOM 5204 C CA . ILE B 1 259 ? -12.641 -25.609 8.359 1 91.06 259 ILE B CA 1
ATOM 5205 C C . ILE B 1 259 ? -12.539 -24.281 7.621 1 91.06 259 ILE B C 1
ATOM 5207 O O . ILE B 1 259 ? -11.758 -24.141 6.676 1 91.06 259 ILE B O 1
ATOM 5211 N N . GLU B 1 260 ? -13.336 -23.297 8.078 1 89.56 260 GLU B N 1
ATOM 5212 C CA . GLU B 1 260 ? -13.297 -21.984 7.469 1 89.56 260 GLU B CA 1
ATOM 5213 C C . GLU B 1 260 ? -12.023 -21.234 7.844 1 89.56 260 GLU B C 1
ATOM 5215 O O . GLU B 1 260 ? -11.461 -21.453 8.922 1 89.56 260 GLU B O 1
ATOM 5220 N N . ASN B 1 261 ? -11.477 -20.438 6.965 1 90.94 261 ASN B N 1
ATOM 5221 C CA . ASN B 1 261 ? -10.328 -19.562 7.18 1 90.94 261 ASN B CA 1
ATOM 5222 C C . ASN B 1 261 ? -9.062 -20.359 7.473 1 90.94 261 ASN B C 1
ATOM 5224 O O . ASN B 1 261 ? -8.195 -19.891 8.211 1 90.94 261 ASN B O 1
ATOM 5228 N N . ILE B 1 262 ? -9 -21.547 6.922 1 91.81 262 ILE B N 1
ATOM 5229 C CA . ILE B 1 262 ? -7.91 -22.469 7.223 1 91.81 262 ILE B CA 1
ATOM 5230 C C . ILE B 1 262 ? -6.59 -21.891 6.723 1 91.81 262 ILE B C 1
ATOM 5232 O O . ILE B 1 262 ? -5.535 -22.125 7.324 1 91.81 262 ILE B O 1
ATOM 5236 N N . VAL B 1 263 ? -6.609 -21.188 5.648 1 91.06 263 VAL B N 1
ATOM 5237 C CA . VAL B 1 263 ? -5.391 -20.609 5.09 1 91.06 263 VAL B CA 1
ATOM 5238 C C . VAL B 1 263 ? -4.781 -19.625 6.086 1 91.06 263 VAL B C 1
ATOM 5240 O O . VAL B 1 263 ? -3.572 -19.641 6.324 1 91.06 263 VAL B O 1
ATOM 5243 N N . LEU B 1 264 ? -5.648 -18.828 6.699 1 93.81 264 LEU B N 1
ATOM 5244 C CA . LEU B 1 264 ? -5.195 -17.844 7.684 1 93.81 264 LEU B CA 1
ATOM 5245 C C . LEU B 1 264 ? -4.637 -18.531 8.922 1 93.81 264 LEU B C 1
ATOM 5247 O O . LEU B 1 264 ? -3.613 -18.109 9.469 1 93.81 264 LEU B O 1
ATOM 5251 N N . ILE B 1 265 ? -5.293 -19.531 9.305 1 95.25 265 ILE B N 1
ATOM 5252 C CA . ILE B 1 265 ? -4.852 -20.297 10.469 1 95.25 265 ILE B CA 1
ATOM 5253 C C . ILE B 1 265 ? -3.496 -20.938 10.18 1 95.25 265 ILE B C 1
ATOM 5255 O O . ILE B 1 265 ? -2.584 -20.875 11.008 1 95.25 265 ILE B O 1
ATOM 5259 N N . GLY B 1 266 ? -3.41 -21.531 9.023 1 95.31 266 GLY B N 1
ATOM 5260 C CA . GLY B 1 266 ? -2.152 -22.141 8.625 1 95.31 266 GLY B CA 1
ATOM 5261 C C . GLY B 1 266 ? -1.011 -21.141 8.539 1 95.31 266 GLY B C 1
ATOM 5262 O O . GLY B 1 266 ? 0.074 -21.375 9.07 1 95.31 266 GLY B O 1
ATOM 5263 N N . LEU B 1 267 ? -1.25 -20.016 7.883 1 94.25 267 LEU B N 1
ATOM 5264 C CA . LEU B 1 267 ? -0.233 -18.984 7.742 1 94.25 267 LEU B CA 1
ATOM 5265 C C . LEU B 1 267 ? 0.165 -18.422 9.102 1 94.25 267 LEU B C 1
ATOM 5267 O O . LEU B 1 267 ? 1.35 -18.203 9.359 1 94.25 267 LEU B O 1
ATOM 5271 N N . GLY B 1 268 ? -0.853 -18.188 9.945 1 96.31 268 GLY B N 1
ATOM 5272 C CA . GLY B 1 268 ? -0.558 -17.734 11.289 1 96.31 268 GLY B CA 1
ATOM 5273 C C . GLY B 1 268 ? 0.341 -18.688 12.062 1 96.31 268 GLY B C 1
ATOM 5274 O O . GLY B 1 268 ? 1.307 -18.25 12.695 1 96.31 268 GLY B O 1
ATOM 5275 N N . ALA B 1 269 ? 0.035 -19.938 11.984 1 97.44 269 ALA B N 1
ATOM 5276 C CA . ALA B 1 269 ? 0.834 -20.969 12.648 1 97.44 269 ALA B CA 1
ATOM 5277 C C . ALA B 1 269 ? 2.256 -21 12.094 1 97.44 269 ALA B C 1
ATOM 5279 O O . ALA B 1 269 ? 3.221 -21.109 12.852 1 97.44 269 ALA B O 1
ATOM 5280 N N . ALA B 1 270 ? 2.367 -20.922 10.789 1 96.5 270 ALA B N 1
ATOM 5281 C CA . ALA B 1 270 ? 3.682 -20.953 10.148 1 96.5 270 ALA B CA 1
ATOM 5282 C C . ALA B 1 270 ? 4.523 -19.75 10.594 1 96.5 270 ALA B C 1
ATOM 5284 O O . ALA B 1 270 ? 5.73 -19.891 10.805 1 96.5 270 ALA B O 1
ATOM 5285 N N . VAL B 1 271 ? 3.92 -18.594 10.734 1 97.06 271 VAL B N 1
ATOM 5286 C CA . VAL B 1 271 ? 4.621 -17.391 11.18 1 97.06 271 VAL B CA 1
ATOM 5287 C C . VAL B 1 271 ? 5.109 -17.594 12.617 1 97.06 271 VAL B C 1
ATOM 5289 O O . VAL B 1 271 ? 6.262 -17.281 12.93 1 97.06 271 VAL B O 1
ATOM 5292 N N . ILE B 1 272 ? 4.277 -18.094 13.469 1 98.25 272 ILE B N 1
ATOM 5293 C CA . ILE B 1 272 ? 4.629 -18.297 14.867 1 98.25 272 ILE B CA 1
ATOM 5294 C C . ILE B 1 272 ? 5.773 -19.312 14.969 1 98.25 272 ILE B C 1
ATOM 5296 O O . ILE B 1 272 ? 6.746 -19.078 15.688 1 98.25 272 ILE B O 1
ATOM 5300 N N . VAL B 1 273 ? 5.664 -20.391 14.25 1 97.94 273 VAL B N 1
ATOM 5301 C CA . VAL B 1 273 ? 6.699 -21.422 14.242 1 97.94 273 VAL B CA 1
ATOM 5302 C C . VAL B 1 273 ? 8.016 -20.828 13.734 1 97.94 273 VAL B C 1
ATOM 5304 O O . VAL B 1 273 ? 9.078 -21.078 14.312 1 97.94 273 VAL B O 1
ATOM 5307 N N . SER B 1 274 ? 7.957 -20.047 12.688 1 97.12 274 SER B N 1
ATOM 5308 C CA . SER B 1 274 ? 9.156 -19.406 12.148 1 97.12 274 SER B CA 1
ATOM 5309 C C . SER B 1 274 ? 9.781 -18.469 13.164 1 97.12 274 SER B C 1
ATOM 5311 O O . SER B 1 274 ? 11.008 -18.438 13.32 1 97.12 274 SER B O 1
ATOM 5313 N N . ALA B 1 275 ? 8.961 -17.703 13.828 1 97.75 275 ALA B N 1
ATOM 5314 C CA . ALA B 1 275 ? 9.453 -16.75 14.82 1 97.75 275 ALA B CA 1
ATOM 5315 C C . ALA B 1 275 ? 10.203 -17.469 15.938 1 97.75 275 ALA B C 1
ATOM 5317 O O . ALA B 1 275 ? 11.234 -16.984 16.406 1 97.75 275 ALA B O 1
ATOM 5318 N N . ILE B 1 276 ? 9.672 -18.578 16.328 1 97.81 276 ILE B N 1
ATOM 5319 C CA . ILE B 1 276 ? 10.273 -19.344 17.422 1 97.81 276 ILE B CA 1
ATOM 5320 C C . ILE B 1 276 ? 11.539 -20.047 16.922 1 97.81 276 ILE B C 1
ATOM 5322 O O . ILE B 1 276 ? 12.602 -19.906 17.547 1 97.81 276 ILE B O 1
ATOM 5326 N N . LEU B 1 277 ? 11.484 -20.703 15.82 1 97.31 277 LEU B N 1
ATOM 5327 C CA . LEU B 1 277 ? 12.562 -21.547 15.328 1 97.31 277 LEU B CA 1
ATOM 5328 C C . LEU B 1 277 ? 13.734 -20.703 14.836 1 97.31 277 LEU B C 1
ATOM 5330 O O . LEU B 1 277 ? 14.891 -21.094 14.953 1 97.31 277 LEU B O 1
ATOM 5334 N N . PHE B 1 278 ? 13.391 -19.547 14.266 1 97.25 278 PHE B N 1
ATOM 5335 C CA . PHE B 1 278 ? 14.438 -18.781 13.586 1 97.25 278 PHE B CA 1
ATOM 5336 C C . PHE B 1 278 ? 14.922 -17.641 14.453 1 97.25 278 PHE B C 1
ATOM 5338 O O . PHE B 1 278 ? 15.664 -16.766 13.992 1 97.25 278 PHE B O 1
ATOM 5345 N N . HIS B 1 279 ? 14.539 -17.625 15.695 1 96.88 279 HIS B N 1
ATOM 5346 C CA . HIS B 1 279 ? 14.867 -16.547 16.625 1 96.88 279 HIS B CA 1
ATOM 5347 C C . HIS B 1 279 ? 16.359 -16.266 16.625 1 96.88 279 HIS B C 1
ATOM 5349 O O . HIS B 1 279 ? 16.781 -15.102 16.625 1 96.88 279 HIS B O 1
ATOM 5355 N N . LYS B 1 280 ? 17.172 -17.25 16.5 1 95.81 280 LYS B N 1
ATOM 5356 C CA . LYS B 1 280 ? 18.609 -17.094 16.609 1 95.81 280 LYS B CA 1
ATOM 5357 C C . LYS B 1 280 ? 19.25 -16.812 15.25 1 95.81 280 LYS B C 1
ATOM 5359 O O . LYS B 1 280 ? 20.438 -16.5 15.164 1 95.81 280 LYS B O 1
ATOM 5364 N N . TYR B 1 281 ? 18.422 -16.859 14.25 1 96.12 281 TYR B N 1
ATOM 5365 C CA . TYR B 1 281 ? 19 -16.766 12.906 1 96.12 281 TYR B CA 1
ATOM 5366 C C . TYR B 1 281 ? 18.578 -15.469 12.227 1 96.12 281 TYR B C 1
ATOM 5368 O O . TYR B 1 281 ? 18.969 -15.203 11.086 1 96.12 281 TYR B O 1
ATOM 5376 N N . ILE B 1 282 ? 17.719 -14.703 12.898 1 95.19 282 ILE B N 1
ATOM 5377 C CA . ILE B 1 282 ? 17.266 -13.453 12.305 1 95.19 282 ILE B CA 1
ATOM 5378 C C . ILE B 1 282 ? 17.906 -12.273 13.031 1 95.19 282 ILE B C 1
ATOM 5380 O O . ILE B 1 282 ? 18.219 -12.367 14.227 1 95.19 282 ILE B O 1
ATOM 5384 N N . PRO B 1 283 ? 18.125 -11.172 12.312 1 93 283 PRO B N 1
ATOM 5385 C CA . PRO B 1 283 ? 18.672 -9.992 12.992 1 93 283 PRO B CA 1
ATOM 5386 C C . PRO B 1 283 ? 17.75 -9.469 14.094 1 93 283 PRO B C 1
ATOM 5388 O O . PRO B 1 283 ? 18.219 -9.086 15.164 1 93 283 PRO B O 1
ATOM 5391 N N . SER B 1 284 ? 16.453 -9.328 13.789 1 95 284 SER B N 1
ATOM 5392 C CA . SER B 1 284 ? 15.477 -8.93 14.789 1 95 284 SER B CA 1
ATOM 5393 C C . SER B 1 284 ? 14.062 -9.289 14.359 1 95 284 SER B C 1
ATOM 5395 O O . SER B 1 284 ? 13.75 -9.297 13.164 1 95 284 SER B O 1
ATOM 5397 N N . HIS B 1 285 ? 13.242 -9.555 15.305 1 96.31 285 HIS B N 1
ATOM 5398 C CA . HIS B 1 285 ? 11.828 -9.805 15.031 1 96.31 285 HIS B CA 1
ATOM 5399 C C . HIS B 1 285 ? 11.156 -8.555 14.477 1 96.31 285 HIS B C 1
ATOM 5401 O O . HIS B 1 285 ? 10.297 -8.648 13.594 1 96.31 285 HIS B O 1
ATOM 5407 N N . LYS B 1 286 ? 11.539 -7.445 14.93 1 94 286 LYS B N 1
ATOM 5408 C CA . LYS B 1 286 ? 10.984 -6.176 14.461 1 94 286 LYS B CA 1
ATOM 5409 C C . LYS B 1 286 ? 11.172 -6.023 12.953 1 94 286 LYS B C 1
ATOM 5411 O O . LYS B 1 286 ? 10.234 -5.633 12.25 1 94 286 LYS B O 1
ATOM 5416 N N . GLU B 1 287 ? 12.305 -6.328 12.539 1 93.56 287 GLU B N 1
ATOM 5417 C CA . GLU B 1 287 ? 12.617 -6.184 11.125 1 93.56 287 GLU B CA 1
ATOM 5418 C C . GLU B 1 287 ? 11.773 -7.137 10.273 1 93.56 287 GLU B C 1
ATOM 5420 O O . GLU B 1 287 ? 11.18 -6.727 9.273 1 93.56 287 GLU B O 1
ATOM 5425 N N . ALA B 1 288 ? 11.734 -8.375 10.695 1 94.12 288 ALA B N 1
ATOM 5426 C CA . ALA B 1 288 ? 10.977 -9.367 9.938 1 94.12 288 ALA B CA 1
ATOM 5427 C C . ALA B 1 288 ? 9.492 -9.023 9.914 1 94.12 288 ALA B C 1
ATOM 5429 O O . ALA B 1 288 ? 8.859 -9.055 8.852 1 94.12 288 ALA B O 1
ATOM 5430 N N . LEU B 1 289 ? 8.977 -8.648 11.039 1 96.31 289 LEU B N 1
ATOM 5431 C CA . LEU B 1 289 ? 7.559 -8.336 11.172 1 96.31 289 LEU B CA 1
ATOM 5432 C C . LEU B 1 289 ? 7.211 -7.059 10.414 1 96.31 289 LEU B C 1
ATOM 5434 O O . LEU B 1 289 ? 6.23 -7.016 9.672 1 96.31 289 LEU B O 1
ATOM 5438 N N . SER B 1 290 ? 7.996 -6.047 10.5 1 94.75 290 SER B N 1
ATOM 5439 C CA . SER B 1 290 ? 7.699 -4.746 9.914 1 94.75 290 SER B CA 1
ATOM 5440 C C . SER B 1 290 ? 7.926 -4.754 8.406 1 94.75 290 SER B C 1
ATOM 5442 O O . SER B 1 290 ? 7.105 -4.234 7.645 1 94.75 290 SER B O 1
ATOM 5444 N N . LEU B 1 291 ? 9.023 -5.332 7.969 1 92.31 291 LEU B N 1
ATOM 5445 C CA . LEU B 1 291 ? 9.281 -5.422 6.535 1 92.31 291 LEU B CA 1
ATOM 5446 C C . LEU B 1 291 ? 8.242 -6.301 5.848 1 92.31 291 LEU B C 1
ATOM 5448 O O . LEU B 1 291 ? 7.812 -6.008 4.73 1 92.31 291 LEU B O 1
ATOM 5452 N N . GLY B 1 292 ? 7.922 -7.352 6.531 1 93.81 292 GLY B N 1
ATOM 5453 C CA . GLY B 1 292 ? 6.867 -8.203 6.004 1 93.81 292 GLY B CA 1
ATOM 5454 C C . GLY B 1 292 ? 5.531 -7.492 5.883 1 93.81 292 GLY B C 1
ATOM 5455 O O . GLY B 1 292 ? 4.902 -7.516 4.82 1 93.81 292 GLY B O 1
ATOM 5456 N N . ALA B 1 293 ? 5.152 -6.855 6.93 1 95.62 293 ALA B N 1
ATOM 5457 C CA . ALA B 1 293 ? 3.875 -6.148 6.941 1 95.62 293 ALA B CA 1
ATOM 5458 C C . ALA B 1 293 ? 3.846 -5.047 5.883 1 95.62 293 ALA B C 1
ATOM 5460 O O . ALA B 1 293 ? 2.896 -4.953 5.102 1 95.62 293 ALA B O 1
ATOM 5461 N N . ASN B 1 294 ? 4.832 -4.27 5.793 1 93.94 294 ASN B N 1
ATOM 5462 C CA . ASN B 1 294 ? 4.91 -3.201 4.801 1 93.94 294 ASN B CA 1
ATOM 5463 C C . ASN B 1 294 ? 4.969 -3.758 3.383 1 93.94 294 ASN B C 1
ATOM 5465 O O . ASN B 1 294 ? 4.387 -3.18 2.461 1 93.94 294 ASN B O 1
ATOM 5469 N N . GLY B 1 295 ? 5.637 -4.84 3.221 1 91.56 295 GLY B N 1
ATOM 5470 C CA . GLY B 1 295 ? 5.816 -5.445 1.912 1 91.56 295 GLY B CA 1
ATOM 5471 C C . GLY B 1 295 ? 4.535 -6.031 1.345 1 91.56 295 GLY B C 1
ATOM 5472 O O . GLY B 1 295 ? 4.441 -6.285 0.143 1 91.56 295 GLY B O 1
ATOM 5473 N N . ALA B 1 296 ? 3.543 -6.219 2.154 1 93 296 ALA B N 1
ATOM 5474 C CA . ALA B 1 296 ? 2.275 -6.809 1.732 1 93 296 ALA B CA 1
ATOM 5475 C C . ALA B 1 296 ? 1.385 -5.77 1.057 1 93 296 ALA B C 1
ATOM 5477 O O . ALA B 1 296 ? 0.478 -6.121 0.297 1 93 296 ALA B O 1
ATOM 5478 N N . VAL B 1 297 ? 1.687 -4.547 1.232 1 94.56 297 VAL B N 1
ATOM 5479 C CA . VAL B 1 297 ? 0.738 -3.482 0.919 1 94.56 297 VAL B CA 1
ATOM 5480 C C . VAL B 1 297 ? 0.703 -3.25 -0.59 1 94.56 297 VAL B C 1
ATOM 5482 O O . VAL B 1 297 ? -0.369 -3.246 -1.199 1 94.56 297 VAL B O 1
ATOM 5485 N N . MET B 1 298 ? 1.807 -3.1 -1.224 1 91.31 298 MET B N 1
ATOM 5486 C CA . MET B 1 298 ? 1.834 -2.768 -2.645 1 91.31 298 MET B CA 1
ATOM 5487 C C . MET B 1 298 ? 1.274 -3.912 -3.482 1 91.31 298 MET B C 1
ATOM 5489 O O . MET B 1 298 ? 0.419 -3.697 -4.344 1 91.31 298 MET B O 1
ATOM 5493 N N . PRO B 1 299 ? 1.659 -5.148 -3.199 1 85.5 299 PRO B N 1
ATOM 5494 C CA . PRO B 1 299 ? 1.118 -6.254 -3.988 1 85.5 299 PRO B CA 1
ATOM 5495 C C . PRO B 1 299 ? -0.404 -6.348 -3.906 1 85.5 299 PRO B C 1
ATOM 5497 O O . PRO B 1 299 ? -1.069 -6.551 -4.926 1 85.5 299 PRO B O 1
ATOM 5500 N N . ILE B 1 300 ? -0.941 -6.219 -2.75 1 91.75 300 ILE B N 1
ATOM 5501 C CA . ILE B 1 300 ? -2.391 -6.336 -2.631 1 91.75 300 ILE B CA 1
ATOM 5502 C C . ILE B 1 300 ? -3.062 -5.156 -3.334 1 91.75 300 ILE B C 1
ATOM 5504 O O . ILE B 1 300 ? -4.152 -5.301 -3.895 1 91.75 300 ILE B O 1
ATOM 5508 N N . PHE B 1 301 ? -2.469 -3.996 -3.328 1 93.5 301 PHE B N 1
ATOM 5509 C CA . PHE B 1 301 ? -3.07 -2.834 -3.973 1 93.5 301 PHE B CA 1
ATOM 5510 C C . PHE B 1 301 ? -3.023 -2.975 -5.488 1 93.5 301 PHE B C 1
ATOM 5512 O O . PHE B 1 301 ? -3.955 -2.561 -6.184 1 93.5 301 PHE B O 1
ATOM 5519 N N . PHE B 1 302 ? -1.957 -3.537 -6.016 1 87.31 302 PHE B N 1
ATOM 5520 C CA . PHE B 1 302 ? -1.861 -3.762 -7.453 1 87.31 302 PHE B CA 1
ATOM 5521 C C . PHE B 1 302 ? -2.982 -4.676 -7.938 1 87.31 302 PHE B C 1
ATOM 5523 O O . PHE B 1 302 ? -3.674 -4.359 -8.906 1 87.31 302 PHE B O 1
ATOM 5530 N N . THR B 1 303 ? -3.148 -5.723 -7.219 1 85.19 303 THR B N 1
ATOM 5531 C CA . THR B 1 303 ? -4.176 -6.688 -7.594 1 85.19 303 THR B CA 1
ATOM 5532 C C . THR B 1 303 ? -5.57 -6.094 -7.426 1 85.19 303 THR B C 1
ATOM 5534 O O . THR B 1 303 ? -6.43 -6.254 -8.297 1 85.19 303 THR B O 1
ATOM 5537 N N . SER B 1 304 ? -5.742 -5.395 -6.359 1 93.12 304 SER B N 1
ATOM 5538 C CA . SER B 1 304 ? -7.047 -4.809 -6.074 1 93.12 304 SER B CA 1
ATOM 5539 C C . SER B 1 304 ? -7.422 -3.76 -7.113 1 93.12 304 SER B C 1
ATOM 5541 O O . SER B 1 304 ? -8.594 -3.605 -7.453 1 93.12 304 SER B O 1
ATOM 5543 N N . ALA B 1 305 ? -6.453 -2.99 -7.551 1 92.25 305 ALA B N 1
ATOM 5544 C CA . ALA B 1 305 ? -6.719 -1.986 -8.578 1 92.25 305 ALA B CA 1
ATOM 5545 C C . ALA B 1 305 ? -7.203 -2.637 -9.867 1 92.25 305 ALA B C 1
ATOM 5547 O O . ALA B 1 305 ? -8.141 -2.146 -10.508 1 92.25 305 ALA B O 1
ATOM 5548 N N . SER B 1 306 ? -6.613 -3.695 -10.211 1 85.88 306 SER B N 1
ATOM 5549 C CA . SER B 1 306 ? -7.043 -4.438 -11.391 1 85.88 306 SER B CA 1
ATOM 5550 C C . SER B 1 306 ? -8.461 -4.98 -11.227 1 85.88 306 SER B C 1
ATOM 5552 O O . SER B 1 306 ? -9.281 -4.879 -12.133 1 85.88 306 SER B O 1
ATOM 5554 N N . VAL B 1 307 ? -8.719 -5.547 -10.102 1 87.12 307 VAL B N 1
ATOM 5555 C CA . VAL B 1 307 ? -10.023 -6.117 -9.812 1 87.12 307 VAL B CA 1
ATOM 5556 C C . VAL B 1 307 ? -11.086 -5.02 -9.828 1 87.12 307 VAL B C 1
ATOM 5558 O O . VAL B 1 307 ? -12.203 -5.234 -10.297 1 87.12 307 VAL B O 1
ATOM 5561 N N . ALA B 1 308 ? -10.727 -3.885 -9.289 1 93.25 308 ALA B N 1
ATOM 5562 C CA . ALA B 1 308 ? -11.641 -2.752 -9.25 1 93.25 308 ALA B CA 1
ATOM 5563 C C . ALA B 1 308 ? -12.102 -2.361 -10.656 1 93.25 308 ALA B C 1
ATOM 5565 O O . ALA B 1 308 ? -13.273 -2.059 -10.867 1 93.25 308 ALA B O 1
ATOM 5566 N N . PHE B 1 309 ? -11.195 -2.311 -11.57 1 90.25 309 PHE B N 1
ATOM 5567 C CA . PHE B 1 309 ? -11.539 -2.045 -12.961 1 90.25 309 PHE B CA 1
ATOM 5568 C C . PHE B 1 309 ? -12.531 -3.08 -13.484 1 90.25 309 PHE B C 1
ATOM 5570 O O . PHE B 1 309 ? -13.5 -2.732 -14.148 1 90.25 309 PHE B O 1
ATOM 5577 N N . GLY B 1 310 ? -12.297 -4.309 -13.148 1 85.75 310 GLY B N 1
ATOM 5578 C CA . GLY B 1 310 ? -13.219 -5.371 -13.531 1 85.75 310 GLY B CA 1
ATOM 5579 C C . GLY B 1 310 ? -14.617 -5.156 -13 1 85.75 310 GLY B C 1
ATOM 5580 O O . GLY B 1 310 ? -15.602 -5.387 -13.711 1 85.75 310 GLY B O 1
ATOM 5581 N N . VAL B 1 311 ? -14.695 -4.73 -11.781 1 87.62 311 VAL B N 1
ATOM 5582 C CA . VAL B 1 311 ? -15.992 -4.484 -11.156 1 87.62 311 VAL B CA 1
ATOM 5583 C C . VAL B 1 311 ? -16.734 -3.391 -11.914 1 87.62 311 VAL B C 1
ATOM 5585 O O . VAL B 1 311 ? -17.938 -3.514 -12.18 1 87.62 311 VAL B O 1
ATOM 5588 N N . VAL B 1 312 ? -16.047 -2.381 -12.312 1 92.88 312 VAL B N 1
ATOM 5589 C CA . VAL B 1 312 ? -16.688 -1.294 -13.047 1 92.88 312 VAL B CA 1
ATOM 5590 C C . VAL B 1 312 ? -17.188 -1.811 -14.391 1 92.88 312 VAL B C 1
ATOM 5592 O O . VAL B 1 312 ? -18.297 -1.457 -14.828 1 92.88 312 VAL B O 1
ATOM 5595 N N . ILE B 1 313 ? -16.438 -2.637 -15.016 1 89.06 313 ILE B N 1
ATOM 5596 C CA . ILE B 1 313 ? -16.844 -3.213 -16.297 1 89.06 313 ILE B CA 1
ATOM 5597 C C . ILE B 1 313 ? -18.141 -4.004 -16.141 1 89.06 313 ILE B C 1
ATOM 5599 O O . ILE B 1 313 ? -19.047 -3.877 -16.953 1 89.06 313 ILE B O 1
ATOM 5603 N N . THR B 1 314 ? -18.234 -4.766 -15.102 1 87.56 314 THR B N 1
ATOM 5604 C CA . THR B 1 314 ? -19.375 -5.645 -14.906 1 87.56 314 THR B CA 1
ATOM 5605 C C . THR B 1 314 ? -20.625 -4.836 -14.562 1 87.56 314 THR B C 1
ATOM 5607 O O . THR B 1 314 ? -21.75 -5.305 -14.758 1 87.56 314 THR B O 1
ATOM 5610 N N . LEU B 1 315 ? -20.406 -3.637 -14.039 1 90.25 315 LEU B N 1
ATOM 5611 C CA . LEU B 1 315 ? -21.531 -2.768 -13.695 1 90.25 315 LEU B CA 1
ATOM 5612 C C . LEU B 1 315 ? -22.047 -2.031 -14.93 1 90.25 315 LEU B C 1
ATOM 5614 O O . LEU B 1 315 ? -23.156 -1.488 -14.922 1 90.25 315 LEU B O 1
ATOM 5618 N N . ALA B 1 316 ? -21.25 -2.02 -15.984 1 93.88 316 ALA B N 1
ATOM 5619 C CA . ALA B 1 316 ? -21.562 -1.231 -17.172 1 93.88 316 ALA B CA 1
ATOM 5620 C C . ALA B 1 316 ? -22.594 -1.948 -18.047 1 93.88 316 ALA B C 1
ATOM 5622 O O . ALA B 1 316 ? -22.484 -3.154 -18.281 1 93.88 316 ALA B O 1
ATOM 5623 N N . PRO B 1 317 ? -23.562 -1.218 -18.547 1 94.69 317 PRO B N 1
ATOM 5624 C CA . PRO B 1 317 ? -24.578 -1.819 -19.422 1 94.69 317 PRO B CA 1
ATOM 5625 C C . PRO B 1 317 ? -23.969 -2.508 -20.641 1 94.69 317 PRO B C 1
ATOM 5627 O O . PRO B 1 317 ? -24.469 -3.545 -21.078 1 94.69 317 PRO B O 1
ATOM 5630 N N . GLY B 1 318 ? -22.984 -2.014 -21.125 1 94.12 318 GLY B N 1
ATOM 5631 C CA . GLY B 1 318 ? -22.328 -2.576 -22.297 1 94.12 318 GLY B CA 1
ATOM 5632 C C . GLY B 1 318 ? -21.688 -3.928 -22.031 1 94.12 318 GLY B C 1
ATOM 5633 O O . GLY B 1 318 ? -21.344 -4.648 -22.969 1 94.12 318 GLY B O 1
ATOM 5634 N N . PHE B 1 319 ? -21.578 -4.266 -20.844 1 90 319 PHE B N 1
ATOM 5635 C CA . PHE B 1 319 ? -20.938 -5.523 -20.484 1 90 319 PHE B CA 1
ATOM 5636 C C . PHE B 1 319 ? -21.828 -6.707 -20.859 1 90 319 PHE B C 1
ATOM 5638 O O . PHE B 1 319 ? -21.328 -7.816 -21.078 1 90 319 PHE B O 1
ATOM 5645 N N . LYS B 1 320 ? -23.062 -6.512 -20.891 1 89.31 320 LYS B N 1
ATOM 5646 C CA . LYS B 1 320 ? -24.016 -7.582 -21.219 1 89.31 320 LYS B CA 1
ATOM 5647 C C . LYS B 1 320 ? -23.672 -8.242 -22.547 1 89.31 320 LYS B C 1
ATOM 5649 O O . LYS B 1 320 ? -23.75 -9.461 -22.688 1 89.31 320 LYS B O 1
ATOM 5654 N N . VAL B 1 321 ? -23.25 -7.445 -23.453 1 90.62 321 VAL B N 1
ATOM 5655 C CA . VAL B 1 321 ? -22.891 -7.965 -24.766 1 90.62 321 VAL B CA 1
ATOM 5656 C C . VAL B 1 321 ? -21.688 -8.898 -24.641 1 90.62 321 VAL B C 1
ATOM 5658 O O . VAL B 1 321 ? -21.656 -9.961 -25.266 1 90.62 321 VAL B O 1
ATOM 5661 N N . ILE B 1 322 ? -20.75 -8.531 -23.922 1 86.5 322 ILE B N 1
ATOM 5662 C CA . ILE B 1 322 ? -19.547 -9.32 -23.703 1 86.5 322 ILE B CA 1
ATOM 5663 C C . ILE B 1 322 ? -19.891 -10.586 -22.938 1 86.5 322 ILE B C 1
ATOM 5665 O O . ILE B 1 322 ? -19.422 -11.68 -23.281 1 86.5 322 ILE B O 1
ATOM 5669 N N . GLN B 1 323 ? -20.641 -10.367 -21.938 1 85.31 323 GLN B N 1
ATOM 5670 C CA . GLN B 1 323 ? -21.062 -11.5 -21.125 1 85.31 323 GLN B CA 1
ATOM 5671 C C . GLN B 1 323 ? -21.812 -12.531 -21.969 1 85.31 323 GLN B C 1
ATOM 5673 O O . GLN B 1 323 ? -21.531 -13.734 -21.859 1 85.31 323 GLN B O 1
ATOM 5678 N N . ASP B 1 324 ? -22.719 -12.047 -22.734 1 87.81 324 ASP B N 1
ATOM 5679 C CA . ASP B 1 324 ? -23.5 -12.938 -23.594 1 87.81 324 ASP B CA 1
ATOM 5680 C C . ASP B 1 324 ? -22.594 -13.656 -24.594 1 87.81 324 ASP B C 1
ATOM 5682 O O . ASP B 1 324 ? -22.781 -14.844 -24.859 1 87.81 324 ASP B O 1
ATOM 5686 N N . PHE B 1 325 ? -21.625 -12.945 -25.078 1 88.88 325 PHE B N 1
ATOM 5687 C CA . PHE B 1 325 ? -20.688 -13.539 -26.016 1 88.88 325 PHE B CA 1
ATOM 5688 C C . PHE B 1 325 ? -19.906 -14.672 -25.359 1 88.88 325 PHE B C 1
ATOM 5690 O O . PHE B 1 325 ? -19.797 -15.766 -25.922 1 88.88 325 PHE B O 1
ATOM 5697 N N . ILE B 1 326 ? -19.406 -14.477 -24.203 1 86.88 326 ILE B N 1
ATOM 5698 C CA . ILE B 1 326 ? -18.594 -15.453 -23.484 1 86.88 326 ILE B CA 1
ATOM 5699 C C . ILE B 1 326 ? -19.453 -16.656 -23.094 1 86.88 326 ILE B C 1
ATOM 5701 O O . ILE B 1 326 ? -19.047 -17.797 -23.297 1 86.88 326 ILE B O 1
ATOM 5705 N N . LEU B 1 327 ? -20.625 -16.359 -22.641 1 85.44 327 LEU B N 1
ATOM 5706 C CA . LEU B 1 327 ? -21.5 -17.422 -22.156 1 85.44 327 LEU B CA 1
ATOM 5707 C C . LEU B 1 327 ? -22.078 -18.234 -23.312 1 85.44 327 LEU B C 1
ATOM 5709 O O . LEU B 1 327 ? -22.578 -19.344 -23.109 1 85.44 327 LEU B O 1
ATOM 5713 N N . SER B 1 328 ? -21.953 -17.609 -24.484 1 88.56 328 SER B N 1
ATOM 5714 C CA . SER B 1 328 ? -22.531 -18.297 -25.641 1 88.56 328 SER B CA 1
ATOM 5715 C C . SER B 1 328 ? -21.5 -19.156 -26.344 1 88.56 328 SER B C 1
ATOM 5717 O O . SER B 1 328 ? -21.828 -19.859 -27.312 1 88.56 328 SER B O 1
ATOM 5719 N N . ILE B 1 329 ? -20.312 -19.109 -25.859 1 89.88 329 ILE B N 1
ATOM 5720 C CA . ILE B 1 329 ? -19.312 -19.984 -26.438 1 89.88 329 ILE B CA 1
ATOM 5721 C C . ILE B 1 329 ? -19.781 -21.438 -26.344 1 89.88 329 ILE B C 1
ATOM 5723 O O . ILE B 1 329 ? -20.156 -21.906 -25.266 1 89.88 329 ILE B O 1
ATOM 5727 N N . PRO B 1 330 ? -19.766 -22.109 -27.484 1 90.44 330 PRO B N 1
ATOM 5728 C CA . PRO B 1 330 ? -20.312 -23.453 -27.484 1 90.44 330 PRO B CA 1
ATOM 5729 C C . PRO B 1 330 ? -19.453 -24.453 -26.719 1 90.44 330 PRO B C 1
ATOM 5731 O O . PRO B 1 330 ? -18.25 -24.25 -26.562 1 90.44 330 PRO B O 1
ATOM 5734 N N . GLY B 1 331 ? -20.172 -25.531 -26.219 1 91.25 331 GLY B N 1
ATOM 5735 C CA . GLY B 1 331 ? -19.469 -26.578 -25.5 1 91.25 331 GLY B CA 1
ATOM 5736 C C . GLY B 1 331 ? -19.672 -26.516 -24 1 91.25 331 GLY B C 1
ATOM 5737 O O . GLY B 1 331 ? -20.609 -25.875 -23.531 1 91.25 331 GLY B O 1
ATOM 5738 N N . ASN B 1 332 ? -18.891 -27.281 -23.391 1 94.56 332 ASN B N 1
ATOM 5739 C CA . ASN B 1 332 ? -18.938 -27.297 -21.922 1 94.56 332 ASN B CA 1
ATOM 5740 C C . ASN B 1 332 ? -18.625 -25.922 -21.344 1 94.56 332 ASN B C 1
ATOM 5742 O O . ASN B 1 332 ? -17.703 -25.25 -21.781 1 94.56 332 ASN B O 1
ATOM 5746 N N . PRO B 1 333 ? -19.391 -25.469 -20.406 1 95.69 333 PRO B N 1
ATOM 5747 C CA . PRO B 1 333 ? -19.219 -24.141 -19.812 1 95.69 333 PRO B CA 1
ATOM 5748 C C . PRO B 1 333 ? -17.812 -23.938 -19.234 1 95.69 333 PRO B C 1
ATOM 5750 O O . PRO B 1 333 ? -17.359 -22.797 -19.109 1 95.69 333 PRO B O 1
ATOM 5753 N N . LEU B 1 334 ? -17.109 -24.938 -18.891 1 96.81 334 LEU B N 1
ATOM 5754 C CA . LEU B 1 334 ? -15.734 -24.828 -18.391 1 96.81 334 LEU B CA 1
ATOM 5755 C C . LEU B 1 334 ? -14.82 -24.219 -19.453 1 96.81 334 LEU B C 1
ATOM 5757 O O . LEU B 1 334 ? -13.844 -23.547 -19.125 1 96.81 334 LEU B O 1
ATOM 5761 N N . ILE B 1 335 ? -15.172 -24.406 -20.688 1 96.19 335 ILE B N 1
ATOM 5762 C CA . ILE B 1 335 ? -14.383 -23.875 -21.781 1 96.19 335 ILE B CA 1
ATOM 5763 C C . ILE B 1 335 ? -14.555 -22.359 -21.844 1 96.19 335 ILE B C 1
ATOM 5765 O O . ILE B 1 335 ? -13.57 -21.609 -21.891 1 96.19 335 ILE B O 1
ATOM 5769 N N . SER B 1 336 ? -15.797 -21.922 -21.797 1 95.56 336 SER B N 1
ATOM 5770 C CA . SER B 1 336 ? -16.047 -20.484 -21.844 1 95.56 336 SER B CA 1
ATOM 5771 C C . SER B 1 336 ? -15.461 -19.797 -20.609 1 95.56 336 SER B C 1
ATOM 5773 O O . SER B 1 336 ? -14.953 -18.672 -20.703 1 95.56 336 SER B O 1
ATOM 5775 N N . LEU B 1 337 ? -15.562 -20.422 -19.469 1 95.44 337 LEU B N 1
ATOM 5776 C CA . LEU B 1 337 ? -14.953 -19.875 -18.266 1 95.44 337 LEU B CA 1
ATOM 5777 C C . LEU B 1 337 ? -13.445 -19.734 -18.438 1 95.44 337 LEU B C 1
ATOM 5779 O O . LEU B 1 337 ? -12.852 -18.75 -18 1 95.44 337 LEU B O 1
ATOM 5783 N N . SER B 1 338 ? -12.844 -20.719 -19.016 1 96.38 338 SER B N 1
ATOM 5784 C CA . SER B 1 338 ? -11.406 -20.688 -19.25 1 96.38 338 SER B CA 1
ATOM 5785 C C . SER B 1 338 ? -11.031 -19.531 -20.188 1 96.38 338 SER B C 1
ATOM 5787 O O . SER B 1 338 ? -10.031 -18.859 -19.969 1 96.38 338 SER B O 1
ATOM 5789 N N . VAL B 1 339 ? -11.758 -19.344 -21.172 1 93.81 339 VAL B N 1
ATOM 5790 C CA . VAL B 1 339 ? -11.5 -18.266 -22.125 1 93.81 339 VAL B CA 1
ATOM 5791 C C . VAL B 1 339 ? -11.617 -16.906 -21.438 1 93.81 339 VAL B C 1
ATOM 5793 O O . VAL B 1 339 ? -10.773 -16.031 -21.641 1 93.81 339 VAL B O 1
ATOM 5796 N N . ALA B 1 340 ? -12.648 -16.766 -20.641 1 91.69 340 ALA B N 1
ATOM 5797 C CA . ALA B 1 340 ? -12.844 -15.531 -19.906 1 91.69 340 ALA B CA 1
ATOM 5798 C C . ALA B 1 340 ? -11.672 -15.266 -18.969 1 91.69 340 ALA B C 1
ATOM 5800 O O . ALA B 1 340 ? -11.094 -14.172 -18.969 1 91.69 340 ALA B O 1
ATOM 5801 N N . SER B 1 341 ? -11.336 -16.234 -18.203 1 93.88 341 SER B N 1
ATOM 5802 C CA . SER B 1 341 ? -10.258 -16.109 -17.219 1 93.88 341 SER B CA 1
ATOM 5803 C C . SER B 1 341 ? -8.922 -15.852 -17.906 1 93.88 341 SER B C 1
ATOM 5805 O O . SER B 1 341 ? -8.133 -15.023 -17.453 1 93.88 341 SER B O 1
ATOM 5807 N N . MET B 1 342 ? -8.68 -16.516 -18.984 1 92.94 342 MET B N 1
ATOM 5808 C CA . MET B 1 342 ? -7.441 -16.375 -19.75 1 92.94 342 MET B CA 1
ATOM 5809 C C . MET B 1 342 ? -7.348 -14.992 -20.375 1 92.94 342 MET B C 1
ATOM 5811 O O . MET B 1 342 ? -6.297 -14.352 -20.328 1 92.94 342 MET B O 1
ATOM 5815 N N . ALA B 1 343 ? -8.383 -14.57 -20.969 1 86.44 343 ALA B N 1
ATOM 5816 C CA . ALA B 1 343 ? -8.406 -13.258 -21.609 1 86.44 343 ALA B CA 1
ATOM 5817 C C . ALA B 1 343 ? -8.156 -12.148 -20.594 1 86.44 343 ALA B C 1
ATOM 5819 O O . ALA B 1 343 ? -7.395 -11.219 -20.859 1 86.44 343 ALA B O 1
ATOM 5820 N N . LEU B 1 344 ? -8.789 -12.281 -19.484 1 83.44 344 LEU B N 1
ATOM 5821 C CA . LEU B 1 344 ? -8.617 -11.289 -18.438 1 83.44 344 LEU B CA 1
ATOM 5822 C C . LEU B 1 344 ? -7.195 -11.305 -17.891 1 83.44 344 LEU B C 1
ATOM 5824 O O . LEU B 1 344 ? -6.656 -10.266 -17.516 1 83.44 344 LEU B O 1
ATOM 5828 N N . GLY B 1 345 ? -6.609 -12.477 -17.844 1 86.44 345 GLY B N 1
ATOM 5829 C CA . GLY B 1 345 ? -5.211 -12.57 -17.453 1 86.44 345 GLY B CA 1
ATOM 5830 C C . GLY B 1 345 ? -4.285 -11.805 -18.391 1 86.44 345 GLY B C 1
ATOM 5831 O O . GLY B 1 345 ? -3.389 -11.094 -17.922 1 86.44 345 GLY B O 1
ATOM 5832 N N . GLY B 1 346 ? -4.492 -11.922 -19.672 1 80.5 346 GLY B N 1
ATOM 5833 C CA . GLY B 1 346 ? -3.717 -11.188 -20.656 1 80.5 346 GLY B CA 1
ATOM 5834 C C . GLY B 1 346 ? -3.9 -9.68 -20.547 1 80.5 346 GLY B C 1
ATOM 5835 O O . GLY B 1 346 ? -2.941 -8.922 -20.703 1 80.5 346 GLY B O 1
ATOM 5836 N N . ILE B 1 347 ? -5.059 -9.312 -20.219 1 72.88 347 ILE B N 1
ATOM 5837 C CA . ILE B 1 347 ? -5.414 -7.902 -20.141 1 72.88 347 ILE B CA 1
ATOM 5838 C C . ILE B 1 347 ? -4.77 -7.266 -18.922 1 72.88 347 ILE B C 1
ATOM 5840 O O . ILE B 1 347 ? -4.207 -6.168 -19 1 72.88 347 ILE B O 1
ATOM 5844 N N . THR B 1 348 ? -4.812 -7.953 -17.844 1 72.38 348 THR B N 1
ATOM 5845 C CA . THR B 1 348 ? -4.359 -7.363 -16.594 1 72.38 348 THR B CA 1
ATOM 5846 C C . THR B 1 348 ? -2.879 -7.641 -16.359 1 72.38 348 THR B C 1
ATOM 5848 O O . THR B 1 348 ? -2.23 -6.969 -15.562 1 72.38 348 THR B O 1
ATOM 5851 N N . GLY B 1 349 ? -2.367 -8.688 -17.031 1 75 349 GLY B N 1
ATOM 5852 C CA . GLY B 1 349 ? -1.012 -9.133 -16.75 1 75 349 GLY B CA 1
ATOM 5853 C C . GLY B 1 349 ? -0.847 -9.688 -15.352 1 75 349 GLY B C 1
ATOM 5854 O O . GLY B 1 349 ? 0.257 -9.688 -14.805 1 75 349 GLY B O 1
ATOM 5855 N N . SER B 1 350 ? -1.92 -9.984 -14.75 1 80.75 350 SER B N 1
ATOM 5856 C CA . SER B 1 350 ? -1.964 -10.484 -13.383 1 80.75 350 SER B CA 1
ATOM 5857 C C . SER B 1 350 ? -2.969 -11.625 -13.242 1 80.75 350 SER B C 1
ATOM 5859 O O . SER B 1 350 ? -4.168 -11.438 -13.461 1 80.75 350 SER B O 1
ATOM 5861 N N . ALA B 1 351 ? -2.418 -12.75 -12.859 1 90.62 351 ALA B N 1
ATOM 5862 C CA . ALA B 1 351 ? -3.295 -13.906 -12.711 1 90.62 351 ALA B CA 1
ATOM 5863 C C . ALA B 1 351 ? -4.293 -13.695 -11.57 1 90.62 351 ALA B C 1
ATOM 5865 O O . ALA B 1 351 ? -5.469 -14.047 -11.695 1 90.62 351 ALA B O 1
ATOM 5866 N N . SER B 1 352 ? -3.809 -13.18 -10.5 1 89 352 SER B N 1
ATOM 5867 C CA . SER B 1 352 ? -4.688 -12.945 -9.359 1 89 352 SER B CA 1
ATOM 5868 C C . SER B 1 352 ? -5.758 -11.906 -9.688 1 89 352 SER B C 1
ATOM 5870 O O . SER B 1 352 ? -6.922 -12.07 -9.32 1 89 352 SER B O 1
ATOM 5872 N N . GLY B 1 353 ? -5.352 -10.898 -10.375 1 85.38 353 GLY B N 1
ATOM 5873 C CA . GLY B 1 353 ? -6.312 -9.898 -10.812 1 85.38 353 GLY B CA 1
ATOM 5874 C C . GLY B 1 353 ? -7.355 -10.453 -11.766 1 85.38 353 GLY B C 1
ATOM 5875 O O . GLY B 1 353 ? -8.547 -10.172 -11.617 1 85.38 353 GLY B O 1
ATOM 5876 N N . ALA B 1 354 ? -6.883 -11.203 -12.672 1 88.44 354 ALA B N 1
ATOM 5877 C CA . ALA B 1 354 ? -7.773 -11.836 -13.641 1 88.44 354 ALA B CA 1
ATOM 5878 C C . ALA B 1 354 ? -8.812 -12.711 -12.945 1 88.44 354 ALA B C 1
ATOM 5880 O O . ALA B 1 354 ? -10 -12.664 -13.281 1 88.44 354 ALA B O 1
ATOM 5881 N N . LEU B 1 355 ? -8.328 -13.453 -12.039 1 92.81 355 LEU B N 1
ATOM 5882 C CA . LEU B 1 355 ? -9.211 -14.359 -11.305 1 92.81 355 LEU B CA 1
ATOM 5883 C C . LEU B 1 355 ? -10.234 -13.578 -10.492 1 92.81 355 LEU B C 1
ATOM 5885 O O . LEU B 1 355 ? -11.406 -13.961 -10.422 1 92.81 355 LEU B O 1
ATOM 5889 N N . GLY B 1 356 ? -9.805 -12.555 -9.922 1 88.88 356 GLY B N 1
ATOM 5890 C CA . GLY B 1 356 ? -10.727 -11.703 -9.188 1 88.88 356 GLY B CA 1
ATOM 5891 C C . GLY B 1 356 ? -11.852 -11.164 -10.047 1 88.88 356 GLY B C 1
ATOM 5892 O O . GLY B 1 356 ? -13.023 -11.227 -9.664 1 88.88 356 GLY B O 1
ATOM 5893 N N . ILE B 1 357 ? -11.484 -10.703 -11.195 1 84.44 357 ILE B N 1
ATOM 5894 C CA . ILE B 1 357 ? -12.469 -10.148 -12.125 1 84.44 357 ILE B CA 1
ATOM 5895 C C . ILE B 1 357 ? -13.398 -11.258 -12.617 1 84.44 357 ILE B C 1
ATOM 5897 O O . ILE B 1 357 ? -14.625 -11.102 -12.609 1 84.44 357 ILE B O 1
ATOM 5901 N N . ALA B 1 358 ? -12.82 -12.336 -13.023 1 91.38 358 ALA B N 1
ATOM 5902 C CA . ALA B 1 358 ? -13.594 -13.445 -13.57 1 91.38 358 ALA B CA 1
ATOM 5903 C C . ALA B 1 358 ? -14.602 -13.969 -12.555 1 91.38 358 ALA B C 1
ATOM 5905 O O . ALA B 1 358 ? -15.758 -14.219 -12.891 1 91.38 358 ALA B O 1
ATOM 5906 N N . MET B 1 359 ? -14.156 -14.125 -11.328 1 91.81 359 MET B N 1
ATOM 5907 C CA . MET B 1 359 ? -15.023 -14.656 -10.281 1 91.81 359 MET B CA 1
ATOM 5908 C C . MET B 1 359 ? -16.125 -13.664 -9.93 1 91.81 359 MET B C 1
ATOM 5910 O O . MET B 1 359 ? -17.281 -14.047 -9.758 1 91.81 359 MET B O 1
ATOM 5914 N N . GLU B 1 360 ? -15.734 -12.477 -9.898 1 82.69 360 GLU B N 1
ATOM 5915 C CA . GLU B 1 360 ? -16.719 -11.445 -9.586 1 82.69 360 GLU B CA 1
ATOM 5916 C C . GLU B 1 360 ? -17.781 -11.344 -10.68 1 82.69 360 GLU B C 1
ATOM 5918 O O . GLU B 1 360 ? -18.969 -11.195 -10.391 1 82.69 360 GLU B O 1
ATOM 5923 N N . ALA B 1 361 ? -17.359 -11.477 -11.836 1 83.44 361 ALA B N 1
ATOM 5924 C CA . ALA B 1 361 ? -18.234 -11.211 -12.977 1 83.44 361 ALA B CA 1
ATOM 5925 C C . ALA B 1 361 ? -19.047 -12.453 -13.344 1 83.44 361 ALA B C 1
ATOM 5927 O O . ALA B 1 361 ? -20.188 -12.336 -13.781 1 83.44 361 ALA B O 1
ATOM 5928 N N . PHE B 1 362 ? -18.453 -13.656 -13.141 1 90.81 362 PHE B N 1
ATOM 5929 C CA . PHE B 1 362 ? -19.047 -14.781 -13.852 1 90.81 362 PHE B CA 1
ATOM 5930 C C . PHE B 1 362 ? -19.328 -15.938 -12.891 1 90.81 362 PHE B C 1
ATOM 5932 O O . PHE B 1 362 ? -20.078 -16.859 -13.227 1 90.81 362 PHE B O 1
ATOM 5939 N N . ALA B 1 363 ? -18.781 -15.922 -11.758 1 93 363 ALA B N 1
ATOM 5940 C CA . ALA B 1 363 ? -18.859 -17.094 -10.883 1 93 363 ALA B CA 1
ATOM 5941 C C . ALA B 1 363 ? -20.312 -17.516 -10.68 1 93 363 ALA B C 1
ATOM 5943 O O . ALA B 1 363 ? -20.656 -18.688 -10.859 1 93 363 ALA B O 1
ATOM 5944 N N . GLN B 1 364 ? -21.188 -16.594 -10.398 1 91.38 364 GLN B N 1
ATOM 5945 C CA . GLN B 1 364 ? -22.594 -16.906 -10.102 1 91.38 364 GLN B CA 1
ATOM 5946 C C . GLN B 1 364 ? -23.312 -17.422 -11.336 1 91.38 364 GLN B C 1
ATOM 5948 O O . GLN B 1 364 ? -24.172 -18.312 -11.234 1 91.38 364 GLN B O 1
ATOM 5953 N N . SER B 1 365 ? -23.016 -16.859 -12.414 1 91.25 365 SER B N 1
ATOM 5954 C CA . SER B 1 365 ? -23.641 -17.297 -13.656 1 91.25 365 SER B CA 1
ATOM 5955 C C . SER B 1 365 ? -23.312 -18.75 -13.961 1 91.25 365 SER B C 1
ATOM 5957 O O . SER B 1 365 ? -24.188 -19.531 -14.336 1 91.25 365 SER B O 1
ATOM 5959 N N . TYR B 1 366 ? -22.109 -19.125 -13.805 1 95.5 366 TYR B N 1
ATOM 5960 C CA . TYR B 1 366 ? -21.703 -20.5 -14.094 1 95.5 366 TYR B CA 1
ATOM 5961 C C . TYR B 1 366 ? -22.25 -21.453 -13.047 1 95.5 366 TYR B C 1
ATOM 5963 O O . TYR B 1 366 ? -22.641 -22.578 -13.367 1 95.5 366 TYR B O 1
ATOM 5971 N N . LEU B 1 367 ? -22.25 -21.016 -11.82 1 95.94 367 LEU B N 1
ATOM 5972 C CA . LEU B 1 367 ? -22.859 -21.828 -10.781 1 95.94 367 LEU B CA 1
ATOM 5973 C C . LEU B 1 367 ? -24.328 -22.078 -11.078 1 95.94 367 LEU B C 1
ATOM 5975 O O . LEU B 1 367 ? -24.828 -23.188 -10.891 1 95.94 367 LEU B O 1
ATOM 5979 N N . ALA B 1 368 ? -25.016 -21.047 -11.523 1 94.12 368 ALA B N 1
ATOM 5980 C CA . ALA B 1 368 ? -26.422 -21.141 -11.859 1 94.12 368 ALA B CA 1
ATOM 5981 C C . ALA B 1 368 ? -26.656 -22.109 -13.023 1 94.12 368 ALA B C 1
ATOM 5983 O O . ALA B 1 368 ? -27.703 -22.734 -13.125 1 94.12 368 ALA B O 1
ATOM 5984 N N . MET B 1 369 ? -25.672 -22.312 -13.836 1 93.31 369 MET B N 1
ATOM 5985 C CA . MET B 1 369 ? -25.75 -23.25 -14.953 1 93.31 369 MET B CA 1
ATOM 5986 C C . MET B 1 369 ? -25.484 -24.672 -14.477 1 93.31 369 MET B C 1
ATOM 5988 O O . MET B 1 369 ? -25.609 -25.625 -15.25 1 93.31 369 MET B O 1
ATOM 5992 N N . GLY B 1 370 ? -25.031 -24.766 -13.211 1 94.5 370 GLY B N 1
ATOM 5993 C CA . GLY B 1 370 ? -24.812 -26.078 -12.625 1 94.5 370 GLY B CA 1
ATOM 5994 C C . GLY B 1 370 ? -23.391 -26.578 -12.766 1 94.5 370 GLY B C 1
ATOM 5995 O O . GLY B 1 370 ? -23.125 -27.766 -12.57 1 94.5 370 GLY B O 1
ATOM 5996 N N . VAL B 1 371 ? -22.484 -25.75 -13.109 1 96.56 371 VAL B N 1
ATOM 5997 C CA . VAL B 1 371 ? -21.094 -26.141 -13.258 1 96.56 371 VAL B CA 1
ATOM 5998 C C . VAL B 1 371 ? -20.516 -26.5 -11.891 1 96.56 371 VAL B C 1
ATOM 6000 O O . VAL B 1 371 ? -20.812 -25.844 -10.891 1 96.56 371 VAL B O 1
ATOM 6003 N N . ASP B 1 372 ? -19.734 -27.578 -11.844 1 97.62 372 ASP B N 1
ATOM 6004 C CA . ASP B 1 372 ? -19.125 -28.031 -10.609 1 97.62 372 ASP B CA 1
ATOM 6005 C C . ASP B 1 372 ? -18.172 -26.969 -10.055 1 97.62 372 ASP B C 1
ATOM 6007 O O . ASP B 1 372 ? -17.219 -26.562 -10.719 1 97.62 372 ASP B O 1
ATOM 6011 N N . PRO B 1 373 ? -18.375 -26.547 -8.844 1 97.69 373 PRO B N 1
ATOM 6012 C CA . PRO B 1 373 ? -17.562 -25.453 -8.281 1 97.69 373 PRO B CA 1
ATOM 6013 C C . PRO B 1 373 ? -16.094 -25.844 -8.148 1 97.69 373 PRO B C 1
ATOM 6015 O O . PRO B 1 373 ? -15.211 -24.984 -8.305 1 97.69 373 PRO B O 1
ATOM 6018 N N . ASP B 1 374 ? -15.836 -27.062 -7.812 1 97.75 374 ASP B N 1
ATOM 6019 C CA . ASP B 1 374 ? -14.445 -27.484 -7.68 1 97.75 374 ASP B CA 1
ATOM 6020 C C . ASP B 1 374 ? -13.719 -27.422 -9.023 1 97.75 374 ASP B C 1
ATOM 6022 O O . ASP B 1 374 ? -12.57 -27 -9.094 1 97.75 374 ASP B O 1
ATOM 6026 N N . ALA B 1 375 ? -14.391 -27.859 -10.023 1 98.06 375 ALA B N 1
ATOM 6027 C CA . ALA B 1 375 ? -13.812 -27.781 -11.367 1 98.06 375 ALA B CA 1
ATOM 6028 C C . ALA B 1 375 ? -13.625 -26.328 -11.789 1 98.06 375 ALA B C 1
ATOM 6030 O O . ALA B 1 375 ? -12.594 -25.969 -12.367 1 98.06 375 ALA B O 1
ATOM 6031 N N . MET B 1 376 ? -14.602 -25.484 -11.516 1 98.06 376 MET B N 1
ATOM 6032 C CA . MET B 1 376 ? -14.5 -24.062 -11.805 1 98.06 376 MET B CA 1
ATOM 6033 C C . MET B 1 376 ? -13.266 -23.453 -11.133 1 98.06 376 MET B C 1
ATOM 6035 O O . MET B 1 376 ? -12.531 -22.703 -11.758 1 98.06 376 MET B O 1
ATOM 6039 N N . HIS B 1 377 ? -13.102 -23.812 -9.883 1 97.88 377 HIS B N 1
ATOM 6040 C CA . HIS B 1 377 ? -11.992 -23.344 -9.07 1 97.88 377 HIS B CA 1
ATOM 6041 C C . HIS B 1 377 ? -10.656 -23.609 -9.742 1 97.88 377 HIS B C 1
ATOM 6043 O O . HIS B 1 377 ? -9.891 -22.672 -10.008 1 97.88 377 HIS B O 1
ATOM 6049 N N . ARG B 1 378 ? -10.43 -24.812 -10.055 1 98.25 378 ARG B N 1
ATOM 6050 C CA . ARG B 1 378 ? -9.125 -25.234 -10.555 1 98.25 378 ARG B CA 1
ATOM 6051 C C . ARG B 1 378 ? -8.898 -24.75 -11.984 1 98.25 378 ARG B C 1
ATOM 6053 O O . ARG B 1 378 ? -7.82 -24.266 -12.312 1 98.25 378 ARG B O 1
ATOM 6060 N N . ILE B 1 379 ? -9.875 -24.844 -12.805 1 98 379 ILE B N 1
ATOM 6061 C CA . ILE B 1 379 ? -9.758 -24.484 -14.211 1 98 379 ILE B CA 1
ATOM 6062 C C . ILE B 1 379 ? -9.562 -22.984 -14.359 1 98 379 ILE B C 1
ATOM 6064 O O . ILE B 1 379 ? -8.719 -22.531 -15.133 1 98 379 ILE B O 1
ATOM 6068 N N . SER B 1 380 ? -10.344 -22.219 -13.648 1 97.62 380 SER B N 1
ATOM 6069 C CA . SER B 1 380 ? -10.195 -20.766 -13.742 1 97.62 380 SER B CA 1
ATOM 6070 C C . SER B 1 380 ? -8.836 -20.312 -13.219 1 97.62 380 SER B C 1
ATOM 6072 O O . SER B 1 380 ? -8.234 -19.375 -13.758 1 97.62 380 SER B O 1
ATOM 6074 N N . ALA B 1 381 ? -8.352 -20.953 -12.164 1 97.44 381 ALA B N 1
ATOM 6075 C CA . ALA B 1 381 ? -7.035 -20.625 -11.625 1 97.44 381 ALA B CA 1
ATOM 6076 C C . ALA B 1 381 ? -5.941 -20.891 -12.656 1 97.44 381 ALA B C 1
ATOM 6078 O O . ALA B 1 381 ? -5.098 -20.031 -12.906 1 97.44 381 ALA B O 1
ATOM 6079 N N . ILE B 1 382 ? -5.988 -22.031 -13.281 1 97.88 382 ILE B N 1
ATOM 6080 C CA . ILE B 1 382 ? -4.996 -22.406 -14.289 1 97.88 382 ILE B CA 1
ATOM 6081 C C . ILE B 1 382 ? -5.094 -21.453 -15.477 1 97.88 382 ILE B C 1
ATOM 6083 O O . ILE B 1 382 ? -4.078 -20.938 -15.953 1 97.88 382 ILE B O 1
ATOM 6087 N N . ALA B 1 383 ? -6.281 -21.188 -15.914 1 97.69 383 ALA B N 1
ATOM 6088 C CA . ALA B 1 383 ? -6.523 -20.344 -17.094 1 97.69 383 ALA B CA 1
ATOM 6089 C C . ALA B 1 383 ? -6.016 -18.922 -16.859 1 97.69 383 ALA B C 1
ATOM 6091 O O . ALA B 1 383 ? -5.469 -18.312 -17.781 1 97.69 383 ALA B O 1
ATOM 6092 N N . SER B 1 384 ? -6.133 -18.438 -15.703 1 95.38 384 SER B N 1
ATOM 6093 C CA . SER B 1 384 ? -5.789 -17.047 -15.383 1 95.38 384 SER B CA 1
ATOM 6094 C C . SER B 1 384 ? -4.297 -16.797 -15.57 1 95.38 384 SER B C 1
ATOM 6096 O O . SER B 1 384 ? -3.873 -15.648 -15.742 1 95.38 384 SER B O 1
ATOM 6098 N N . ALA B 1 385 ? -3.49 -17.844 -15.578 1 95 385 ALA B N 1
ATOM 6099 C CA . ALA B 1 385 ? -2.037 -17.703 -15.586 1 95 385 ALA B CA 1
ATOM 6100 C C . ALA B 1 385 ? -1.484 -17.797 -17 1 95 385 ALA B C 1
ATOM 6102 O O . ALA B 1 385 ? -0.324 -17.453 -17.25 1 95 385 ALA B O 1
ATOM 6103 N N . VAL B 1 386 ? -2.246 -18.109 -17.969 1 95.62 386 VAL B N 1
ATOM 6104 C CA . VAL B 1 386 ? -1.772 -18.516 -19.297 1 95.62 386 VAL B CA 1
ATOM 6105 C C . VAL B 1 386 ? -1.099 -17.328 -19.984 1 95.62 386 VAL B C 1
ATOM 6107 O O . VAL B 1 386 ? 0.01 -17.453 -20.5 1 95.62 386 VAL B O 1
ATOM 6110 N N . TRP B 1 387 ? -1.67 -16.156 -19.875 1 90.56 387 TRP B N 1
ATOM 6111 C CA . TRP B 1 387 ? -1.152 -15.008 -20.625 1 90.56 387 TRP B CA 1
ATOM 6112 C C . TRP B 1 387 ? -0.601 -13.945 -19.672 1 90.56 387 TRP B C 1
ATOM 6114 O O . TRP B 1 387 ? -0.738 -12.742 -19.922 1 90.56 387 TRP B O 1
ATOM 6124 N N . THR B 1 388 ? -0.023 -14.367 -18.625 1 86.19 388 THR B N 1
ATOM 6125 C CA . THR B 1 388 ? 0.452 -13.375 -17.672 1 86.19 388 THR B CA 1
ATOM 6126 C C . THR B 1 388 ? 1.938 -13.094 -17.875 1 86.19 388 THR B C 1
ATOM 6128 O O . THR B 1 388 ? 2.463 -12.102 -17.375 1 86.19 388 THR B O 1
ATOM 6131 N N . GLY B 1 389 ? 2.672 -13.945 -18.609 1 85.88 389 GLY B N 1
ATOM 6132 C CA . GLY B 1 389 ? 4.086 -13.734 -18.875 1 85.88 389 GLY B CA 1
ATOM 6133 C C . GLY B 1 389 ? 4.344 -12.688 -19.938 1 85.88 389 GLY B C 1
ATOM 6134 O O . GLY B 1 389 ? 5.074 -12.938 -20.906 1 85.88 389 GLY B O 1
ATOM 6135 N N . LEU B 1 390 ? 3.824 -11.531 -19.766 1 80.88 390 LEU B N 1
ATOM 6136 C CA . LEU B 1 390 ? 3.963 -10.453 -20.734 1 80.88 390 LEU B CA 1
ATOM 6137 C C . LEU B 1 390 ? 5.055 -9.477 -20.312 1 80.88 390 LEU B C 1
ATOM 6139 O O . LEU B 1 390 ? 5.523 -9.523 -19.172 1 80.88 390 LEU B O 1
ATOM 6143 N N . PRO B 1 391 ? 5.559 -8.648 -21.234 1 75.19 391 PRO B N 1
ATOM 6144 C CA . PRO B 1 391 ? 6.73 -7.805 -20.984 1 75.19 391 PRO B CA 1
ATOM 6145 C C . PRO B 1 391 ? 6.547 -6.871 -19.781 1 75.19 391 PRO B C 1
ATOM 6147 O O . PRO B 1 391 ? 7.527 -6.469 -19.156 1 75.19 391 PRO B O 1
ATOM 6150 N N . HIS B 1 392 ? 5.352 -6.594 -19.453 1 70.06 392 HIS B N 1
ATOM 6151 C CA . HIS B 1 392 ? 5.105 -5.621 -18.391 1 70.06 392 HIS B CA 1
ATOM 6152 C C . HIS B 1 392 ? 4.82 -6.312 -17.062 1 70.06 392 HIS B C 1
ATOM 6154 O O . HIS B 1 392 ? 4.531 -5.648 -16.062 1 70.06 392 HIS B O 1
ATOM 6160 N N . SER B 1 393 ? 4.934 -7.598 -17.078 1 76.06 393 SER B N 1
ATOM 6161 C CA . SER B 1 393 ? 4.699 -8.344 -15.852 1 76.06 393 SER B CA 1
ATOM 6162 C C . SER B 1 393 ? 5.711 -7.965 -14.773 1 76.06 393 SER B C 1
ATOM 6164 O O . SER B 1 393 ? 6.922 -7.973 -15.023 1 76.06 393 SER B O 1
ATOM 6166 N N . GLY B 1 394 ? 5.27 -7.66 -13.625 1 72.81 394 GLY B N 1
ATOM 6167 C CA . GLY B 1 394 ? 6.137 -7.301 -12.516 1 72.81 394 GLY B CA 1
ATOM 6168 C C . GLY B 1 394 ? 7.145 -8.383 -12.172 1 72.81 394 GLY B C 1
ATOM 6169 O O . GLY B 1 394 ? 8.289 -8.086 -11.836 1 72.81 394 GLY B O 1
ATOM 6170 N N . ALA B 1 395 ? 6.734 -9.586 -12.266 1 80.44 395 ALA B N 1
ATOM 6171 C CA . ALA B 1 395 ? 7.625 -10.695 -11.953 1 80.44 395 ALA B CA 1
ATOM 6172 C C . ALA B 1 395 ? 8.812 -10.734 -12.914 1 80.44 395 ALA B C 1
ATOM 6174 O O . ALA B 1 395 ? 9.953 -10.945 -12.484 1 80.44 395 ALA B O 1
ATOM 6175 N N . ILE B 1 396 ? 8.578 -10.461 -14.133 1 84.12 396 ILE B N 1
ATOM 6176 C CA . ILE B 1 396 ? 9.625 -10.492 -15.148 1 84.12 396 ILE B CA 1
ATOM 6177 C C . ILE B 1 396 ? 10.562 -9.305 -14.953 1 84.12 396 ILE B C 1
ATOM 6179 O O . ILE B 1 396 ? 11.789 -9.461 -14.984 1 84.12 396 ILE B O 1
ATOM 6183 N N . LEU B 1 397 ? 10.023 -8.258 -14.695 1 76.25 397 LEU B N 1
ATOM 6184 C CA . LEU B 1 397 ? 10.828 -7.062 -14.469 1 76.25 397 LEU B CA 1
ATOM 6185 C C . LEU B 1 397 ? 11.695 -7.223 -13.219 1 76.25 397 LEU B C 1
ATOM 6187 O O . LEU B 1 397 ? 12.844 -6.773 -13.195 1 76.25 397 LEU B O 1
ATOM 6191 N N . SER B 1 398 ? 11.141 -7.824 -12.266 1 78.5 398 SER B N 1
ATOM 6192 C CA . SER B 1 398 ? 11.898 -8.055 -11.039 1 78.5 398 SER B CA 1
ATOM 6193 C C . SER B 1 398 ? 13.078 -8.992 -11.289 1 78.5 398 SER B C 1
ATOM 6195 O O . SER B 1 398 ? 14.172 -8.773 -10.766 1 78.5 398 SER B O 1
ATOM 6197 N N . LEU B 1 399 ? 12.82 -9.969 -12.016 1 86.38 399 LEU B N 1
ATOM 6198 C CA . LEU B 1 399 ? 13.906 -10.883 -12.352 1 86.38 399 LEU B CA 1
ATOM 6199 C C . LEU B 1 399 ? 14.992 -10.172 -13.148 1 86.38 399 LEU B C 1
ATOM 6201 O O . LEU B 1 399 ? 16.188 -10.359 -12.891 1 86.38 399 LEU B O 1
ATOM 6205 N N . PHE B 1 400 ? 14.617 -9.359 -14.07 1 84.19 400 PHE B N 1
ATOM 6206 C CA . PHE B 1 400 ? 15.57 -8.625 -14.891 1 84.19 400 PHE B CA 1
ATOM 6207 C C . PHE B 1 400 ? 16.391 -7.656 -14.031 1 84.19 400 PHE B C 1
ATOM 6209 O O . PHE B 1 400 ? 17.594 -7.516 -14.227 1 84.19 400 PHE B O 1
ATOM 6216 N N . ALA B 1 401 ? 15.766 -7.117 -13.156 1 77.69 401 ALA B N 1
ATOM 6217 C CA . ALA B 1 401 ? 16.438 -6.164 -12.281 1 77.69 401 ALA B CA 1
ATOM 6218 C C . ALA B 1 401 ? 17.516 -6.852 -11.453 1 77.69 401 ALA B C 1
ATOM 6220 O O . ALA B 1 401 ? 18.562 -6.262 -11.172 1 77.69 401 ALA B O 1
ATOM 6221 N N . LEU B 1 402 ? 17.312 -8.023 -11.117 1 78.19 402 LEU B N 1
ATOM 6222 C CA . LEU B 1 402 ? 18.234 -8.734 -10.234 1 78.19 402 LEU B CA 1
ATOM 6223 C C . LEU B 1 402 ? 19.297 -9.469 -11.039 1 78.19 402 LEU B C 1
ATOM 6225 O O . LEU B 1 402 ? 20.406 -9.703 -10.547 1 78.19 402 LEU B O 1
ATOM 6229 N N . THR B 1 403 ? 18.953 -9.75 -12.227 1 87.12 403 THR B N 1
ATOM 6230 C CA . THR B 1 403 ? 19.859 -10.562 -13.016 1 87.12 403 THR B CA 1
ATOM 6231 C C . THR B 1 403 ? 20.641 -9.695 -14.016 1 87.12 403 THR B C 1
ATOM 6233 O O . THR B 1 403 ? 21.625 -10.141 -14.586 1 87.12 403 THR B O 1
ATOM 6236 N N . GLY B 1 404 ? 20.109 -8.539 -14.258 1 82.5 404 GLY B N 1
ATOM 6237 C CA . GLY B 1 404 ? 20.703 -7.688 -15.273 1 82.5 404 GLY B CA 1
ATOM 6238 C C . GLY B 1 404 ? 20.266 -8.047 -16.688 1 82.5 404 GLY B C 1
ATOM 6239 O O . GLY B 1 404 ? 20.703 -7.414 -17.656 1 82.5 404 GLY B O 1
ATOM 6240 N N . LEU B 1 405 ? 19.438 -9 -16.797 1 88.12 405 LEU B N 1
ATOM 6241 C CA . LEU B 1 405 ? 18.922 -9.375 -18.094 1 88.12 405 LEU B CA 1
ATOM 6242 C C . LEU B 1 405 ? 17.922 -8.328 -18.609 1 88.12 405 LEU B C 1
ATOM 6244 O O . LEU B 1 405 ? 17.453 -7.488 -17.828 1 88.12 405 LEU B O 1
ATOM 6248 N N . THR B 1 406 ? 17.703 -8.359 -19.922 1 84.06 406 THR B N 1
ATOM 6249 C CA . THR B 1 406 ? 16.781 -7.426 -20.562 1 84.06 406 THR B CA 1
ATOM 6250 C C . THR B 1 406 ? 15.719 -8.172 -21.359 1 84.06 406 THR B C 1
ATOM 6252 O O . THR B 1 406 ? 15.75 -9.398 -21.453 1 84.06 406 THR B O 1
ATOM 6255 N N . HIS B 1 407 ? 14.789 -7.348 -21.891 1 86.38 407 HIS B N 1
ATOM 6256 C CA . HIS B 1 407 ? 13.758 -7.934 -22.734 1 86.38 407 HIS B CA 1
ATOM 6257 C C . HIS B 1 407 ? 14.367 -8.617 -23.953 1 86.38 407 HIS B C 1
ATOM 6259 O O . HIS B 1 407 ? 13.891 -9.664 -24.391 1 86.38 407 HIS B O 1
ATOM 6265 N N . LYS B 1 408 ? 15.43 -8.094 -24.391 1 86 408 LYS B N 1
ATOM 6266 C CA . LYS B 1 408 ? 16.094 -8.625 -25.594 1 86 408 LYS B CA 1
ATOM 6267 C C . LYS B 1 408 ? 16.766 -9.961 -25.297 1 86 408 LYS B C 1
ATOM 6269 O O . LYS B 1 408 ? 16.734 -10.875 -26.125 1 86 408 LYS B O 1
ATOM 6274 N N . THR B 1 409 ? 17.234 -10.094 -24.141 1 89.12 409 THR B N 1
ATOM 6275 C CA . THR B 1 409 ? 18.078 -11.25 -23.875 1 89.12 409 THR B CA 1
ATOM 6276 C C . THR B 1 409 ? 17.312 -12.32 -23.109 1 89.12 409 THR B C 1
ATOM 6278 O O . THR B 1 409 ? 17.672 -13.508 -23.156 1 89.12 409 THR B O 1
ATOM 6281 N N . GLY B 1 410 ? 16.297 -11.984 -22.406 1 91.56 410 GLY B N 1
ATOM 6282 C CA . GLY B 1 410 ? 15.703 -12.945 -21.484 1 91.56 410 GLY B CA 1
ATOM 6283 C C . GLY B 1 410 ? 14.219 -13.141 -21.719 1 91.56 410 GLY B C 1
ATOM 6284 O O . GLY B 1 410 ? 13.656 -14.172 -21.344 1 91.56 410 GLY B O 1
ATOM 6285 N N . PHE B 1 411 ? 13.516 -12.266 -22.359 1 91.88 411 PHE B N 1
ATOM 6286 C CA . PHE B 1 411 ? 12.055 -12.258 -22.375 1 91.88 411 PHE B CA 1
ATOM 6287 C C . PHE B 1 411 ? 11.523 -13.469 -23.125 1 91.88 411 PHE B C 1
ATOM 6289 O O . PHE B 1 411 ? 10.484 -14.031 -22.766 1 91.88 411 PHE B O 1
ATOM 6296 N N . LYS B 1 412 ? 12.141 -13.812 -24.172 1 94.25 412 LYS B N 1
ATOM 6297 C CA . LYS B 1 412 ? 11.672 -14.961 -24.953 1 94.25 412 LYS B CA 1
ATOM 6298 C C . LYS B 1 412 ? 11.531 -16.203 -24.062 1 94.25 412 LYS B C 1
ATOM 6300 O O . LYS B 1 412 ? 10.555 -16.938 -24.188 1 94.25 412 LYS B O 1
ATOM 6305 N N . TYR B 1 413 ? 12.461 -16.453 -23.219 1 96.25 413 TYR B N 1
ATOM 6306 C CA . TYR B 1 413 ? 12.43 -17.594 -22.328 1 96.25 413 TYR B CA 1
ATOM 6307 C C . TYR B 1 413 ? 11.305 -17.469 -21.297 1 96.25 413 TYR B C 1
ATOM 6309 O O . TYR B 1 413 ? 10.617 -18.453 -21 1 96.25 413 TYR B O 1
ATOM 6317 N N . ALA B 1 414 ? 11.172 -16.266 -20.797 1 94.44 414 ALA B N 1
ATOM 6318 C CA . ALA B 1 414 ? 10.102 -16.031 -19.828 1 94.44 414 ALA B CA 1
ATOM 6319 C C . ALA B 1 414 ? 8.734 -16.266 -20.453 1 94.44 414 ALA B C 1
ATOM 6321 O O . ALA B 1 414 ? 7.879 -16.938 -19.875 1 94.44 414 ALA B O 1
ATOM 6322 N N . PHE B 1 415 ? 8.547 -15.75 -21.625 1 94.12 415 PHE B N 1
ATOM 6323 C CA . PHE B 1 415 ? 7.266 -15.867 -22.312 1 94.12 415 PHE B CA 1
ATOM 6324 C C . PHE B 1 415 ? 6.926 -17.328 -22.594 1 94.12 415 PHE B C 1
ATOM 6326 O O . PHE B 1 415 ? 5.824 -17.781 -22.281 1 94.12 415 PHE B O 1
ATOM 6333 N N . ILE B 1 416 ? 7.82 -18.047 -23.094 1 96.81 416 ILE B N 1
ATOM 6334 C CA . ILE B 1 416 ? 7.578 -19.422 -23.516 1 96.81 416 ILE B CA 1
ATOM 6335 C C . ILE B 1 416 ? 7.34 -20.297 -22.297 1 96.81 416 ILE B C 1
ATOM 6337 O O . ILE B 1 416 ? 6.375 -21.062 -22.25 1 96.81 416 ILE B O 1
ATOM 6341 N N . ILE B 1 417 ? 8.148 -20.141 -21.281 1 97.38 417 ILE B N 1
ATOM 6342 C CA . ILE B 1 417 ? 8.109 -21.047 -20.141 1 97.38 417 ILE B CA 1
ATOM 6343 C C . ILE B 1 417 ? 6.871 -20.766 -19.297 1 97.38 417 ILE B C 1
ATOM 6345 O O . ILE B 1 417 ? 6.371 -21.641 -18.594 1 97.38 417 ILE B O 1
ATOM 6349 N N . MET B 1 418 ? 6.34 -19.594 -19.328 1 95 418 MET B N 1
ATOM 6350 C CA . MET B 1 418 ? 5.156 -19.266 -18.547 1 95 418 MET B CA 1
ATOM 6351 C C . MET B 1 418 ? 3.885 -19.516 -19.344 1 95 418 MET B C 1
ATOM 6353 O O . MET B 1 418 ? 2.84 -19.828 -18.766 1 95 418 MET B O 1
ATOM 6357 N N . THR B 1 419 ? 3.973 -19.438 -20.656 1 96.31 419 THR B N 1
ATOM 6358 C CA . THR B 1 419 ? 2.77 -19.531 -21.484 1 96.31 419 THR B CA 1
ATOM 6359 C C . THR B 1 419 ? 2.516 -20.969 -21.906 1 96.31 419 THR B C 1
ATOM 6361 O O . THR B 1 419 ? 1.429 -21.516 -21.688 1 96.31 419 THR B O 1
ATOM 6364 N N . VAL B 1 420 ? 3.475 -21.594 -22.406 1 97.88 420 VAL B N 1
ATOM 6365 C CA . VAL B 1 420 ? 3.275 -22.875 -23.062 1 97.88 420 VAL B CA 1
ATOM 6366 C C . VAL B 1 420 ? 2.92 -23.938 -22.016 1 97.88 420 VAL B C 1
ATOM 6368 O O . VAL B 1 420 ? 1.925 -24.656 -22.172 1 97.88 420 VAL B O 1
ATOM 6371 N N . PRO B 1 421 ? 3.678 -24.062 -20.969 1 98.25 421 PRO B N 1
ATOM 6372 C CA . PRO B 1 421 ? 3.277 -25.047 -19.953 1 98.25 421 PRO B CA 1
ATOM 6373 C C . PRO B 1 421 ? 1.89 -24.766 -19.375 1 98.25 421 PRO B C 1
ATOM 6375 O O . PRO B 1 421 ? 1.096 -25.688 -19.203 1 98.25 421 PRO B O 1
ATOM 6378 N N . ASN B 1 422 ? 1.567 -23.547 -19.078 1 98.06 422 ASN B N 1
ATOM 6379 C CA . ASN B 1 422 ? 0.256 -23.203 -18.531 1 98.06 422 ASN B CA 1
ATOM 6380 C C . ASN B 1 422 ? -0.857 -23.516 -19.531 1 98.06 422 ASN B C 1
ATOM 6382 O O . ASN B 1 422 ? -1.917 -24.016 -19.141 1 98.06 422 ASN B O 1
ATOM 6386 N N . LEU B 1 423 ? -0.604 -23.234 -20.797 1 98.19 423 LEU B N 1
ATOM 6387 C CA . LEU B 1 423 ? -1.606 -23.469 -21.828 1 98.19 423 LEU B CA 1
ATOM 6388 C C . LEU B 1 423 ? -1.87 -24.969 -22 1 98.19 423 LEU B C 1
ATOM 6390 O O . LEU B 1 423 ? -3.025 -25.391 -22.047 1 98.19 423 LEU B O 1
ATOM 6394 N N . LEU B 1 424 ? -0.823 -25.734 -22.109 1 98.62 424 LEU B N 1
ATOM 6395 C CA . LEU B 1 424 ? -0.984 -27.172 -22.297 1 98.62 424 LEU B CA 1
ATOM 6396 C C . LEU B 1 424 ? -1.571 -27.812 -21.047 1 98.62 424 LEU B C 1
ATOM 6398 O O . LEU B 1 424 ? -2.344 -28.766 -21.141 1 98.62 424 LEU B O 1
ATOM 6402 N N . ALA B 1 425 ? -1.164 -27.344 -19.922 1 98.56 425 ALA B N 1
ATOM 6403 C CA . ALA B 1 425 ? -1.775 -27.797 -18.688 1 98.56 425 ALA B CA 1
ATOM 6404 C C . ALA B 1 425 ? -3.271 -27.5 -18.656 1 98.56 425 ALA B C 1
ATOM 6406 O O . ALA B 1 425 ? -4.07 -28.312 -18.188 1 98.56 425 ALA B O 1
ATOM 6407 N N . LEU B 1 426 ? -3.643 -26.312 -19.141 1 98.44 426 LEU B N 1
ATOM 6408 C CA . LEU B 1 426 ? -5.051 -25.922 -19.188 1 98.44 426 LEU B CA 1
ATOM 6409 C C . LEU B 1 426 ? -5.836 -26.859 -20.094 1 98.44 426 LEU B C 1
ATOM 6411 O O . LEU B 1 426 ? -6.961 -27.25 -19.766 1 98.44 426 LEU B O 1
ATOM 6415 N N . ILE B 1 427 ? -5.262 -27.219 -21.219 1 98.31 427 ILE B N 1
ATOM 6416 C CA . ILE B 1 427 ? -5.914 -28.141 -22.141 1 98.31 427 ILE B CA 1
ATOM 6417 C C . ILE B 1 427 ? -6.129 -29.484 -21.469 1 98.31 427 ILE B C 1
ATOM 6419 O O . ILE B 1 427 ? -7.223 -30.047 -21.531 1 98.31 427 ILE B O 1
ATOM 6423 N N . ALA B 1 428 ? -5.129 -29.984 -20.812 1 98.44 428 ALA B N 1
ATOM 6424 C CA . ALA B 1 428 ? -5.254 -31.25 -20.078 1 98.44 428 ALA B CA 1
ATOM 6425 C C . ALA B 1 428 ? -6.305 -31.141 -18.969 1 98.44 428 ALA B C 1
ATOM 6427 O O . ALA B 1 428 ? -7.09 -32.062 -18.766 1 98.44 428 ALA B O 1
ATOM 6428 N N . ALA B 1 429 ? -6.273 -30.062 -18.297 1 98.31 429 ALA B N 1
ATOM 6429 C CA . ALA B 1 429 ? -7.234 -29.812 -17.219 1 98.31 429 ALA B CA 1
ATOM 6430 C C . ALA B 1 429 ? -8.664 -29.812 -17.75 1 98.31 429 ALA B C 1
ATOM 6432 O O . ALA B 1 429 ? -9.562 -30.391 -17.141 1 98.31 429 ALA B O 1
ATOM 6433 N N . LEU B 1 430 ? -8.852 -29.188 -18.875 1 97.88 430 LEU B N 1
ATOM 6434 C CA . LEU B 1 430 ? -10.172 -29.109 -19.469 1 97.88 430 LEU B CA 1
ATOM 6435 C C . LEU B 1 430 ? -10.664 -30.484 -19.891 1 97.88 430 LEU B C 1
ATOM 6437 O O . LEU B 1 430 ? -11.836 -30.812 -19.719 1 97.88 430 LEU B O 1
ATOM 6441 N N . ILE B 1 431 ? -9.773 -31.297 -20.422 1 97.88 431 ILE B N 1
ATOM 6442 C CA . ILE B 1 431 ? -10.141 -32.656 -20.828 1 97.88 431 ILE B CA 1
ATOM 6443 C C . ILE B 1 431 ? -10.617 -33.438 -19.609 1 97.88 431 ILE B C 1
ATOM 6445 O O . ILE B 1 431 ? -11.664 -34.094 -19.656 1 97.88 431 ILE B O 1
ATOM 6449 N N . ILE B 1 432 ? -9.914 -33.312 -18.516 1 97.56 432 ILE B N 1
ATOM 6450 C CA . ILE B 1 432 ? -10.289 -34.031 -17.297 1 97.56 432 ILE B CA 1
ATOM 6451 C C . ILE B 1 432 ? -11.562 -33.438 -16.719 1 97.56 432 ILE B C 1
ATOM 6453 O O . ILE B 1 432 ? -12.461 -34.156 -16.266 1 97.56 432 ILE B O 1
ATOM 6457 N N . GLY B 1 433 ? -11.656 -32.125 -16.688 1 96.56 433 GLY B N 1
ATOM 6458 C CA . GLY B 1 433 ? -12.805 -31.422 -16.141 1 96.56 433 GLY B CA 1
ATOM 6459 C C . GLY B 1 433 ? -14.102 -31.734 -16.875 1 96.56 433 GLY B C 1
ATOM 6460 O O . GLY B 1 433 ? -15.125 -32.031 -16.234 1 96.56 433 GLY B O 1
ATOM 6461 N N . VAL B 1 434 ? -14.039 -31.75 -18.172 1 94.75 434 VAL B N 1
ATOM 6462 C CA . VAL B 1 434 ? -15.211 -32 -19 1 94.75 434 VAL B CA 1
ATOM 6463 C C . VAL B 1 434 ? -15.602 -33.469 -18.906 1 94.75 434 VAL B C 1
ATOM 6465 O O . VAL B 1 434 ? -16.781 -33.812 -18.922 1 94.75 434 VAL B O 1
ATOM 6468 N N . SER B 1 435 ? -14.664 -34.312 -18.672 1 95.25 435 SER B N 1
ATOM 6469 C CA . SER B 1 435 ? -14.906 -35.75 -18.688 1 95.25 435 SER B CA 1
ATOM 6470 C C . SER B 1 435 ? -15.367 -36.25 -17.328 1 95.25 435 SER B C 1
ATOM 6472 O O . SER B 1 435 ? -16.188 -37.188 -17.234 1 95.25 435 SER B O 1
ATOM 6474 N N . PHE B 1 436 ? -14.891 -35.656 -16.25 1 93.56 436 PHE B N 1
ATOM 6475 C CA . PHE B 1 436 ? -15.062 -36.281 -14.945 1 93.56 436 PHE B CA 1
ATOM 6476 C C . PHE B 1 436 ? -15.852 -35.375 -14.016 1 93.56 436 PHE B C 1
ATOM 6478 O O . PHE B 1 436 ? -16.266 -35.781 -12.93 1 93.56 436 PHE B O 1
ATOM 6485 N N . TYR B 1 437 ? -16.031 -34.188 -14.359 1 90.56 437 TYR B N 1
ATOM 6486 C CA . TYR B 1 437 ? -16.734 -33.25 -13.492 1 90.56 437 TYR B CA 1
ATOM 6487 C C . TYR B 1 437 ? -17.969 -32.688 -14.172 1 90.56 437 TYR B C 1
ATOM 6489 O O . TYR B 1 437 ? -19 -32.469 -13.531 1 90.56 437 TYR B O 1
#

Nearest PDB structures (foldseek):
  8y4x-assembly1_A  TM=6.449E-01  e=1.468E-06  Fusobacterium nucleatum
  7qha-assembly1_B  TM=6.301E-01  e=1.981E-06  Photobacterium profundum SS9
  8thi-assembly1_A  TM=6.508E-01  e=5.534E-06  Haemophilus influenzae Rd KW20
  6wtw-assembly1_A  TM=4.773E-01  e=7.468E-06  Lactobacillus acidophilus
  5lm4-assembly1_A  TM=1.921E-01  e=3.767E-01  Homo sapiens

pLDDT: mean 91.41, std 7.9, range [47.59, 98.62]

Solvent-accessible surface area (backbone atoms only — not comparable to full-atom values): 41372 Å² total; per-residue (Å²): 98,26,43,58,22,44,52,51,22,52,52,46,43,38,52,41,33,63,71,63,40,35,56,65,46,42,27,59,54,30,38,47,43,33,33,61,43,41,72,46,63,63,61,52,39,45,55,22,91,54,84,11,27,30,37,30,24,34,50,47,44,44,75,41,41,67,53,39,29,40,35,30,25,38,34,31,44,35,55,55,14,23,19,56,50,28,45,40,51,53,44,35,66,71,56,31,80,84,44,70,67,33,39,44,50,28,46,17,48,42,27,26,55,44,27,39,52,34,33,48,70,66,58,45,49,66,49,49,48,62,62,43,50,61,51,34,53,74,67,39,33,44,53,56,59,54,43,37,28,42,35,43,13,50,50,35,33,34,34,28,25,44,53,42,24,68,24,63,38,38,48,56,43,27,79,74,57,72,46,50,47,52,33,40,42,68,40,14,49,52,18,30,54,44,22,52,52,49,38,51,50,48,49,51,51,52,50,53,49,38,54,72,68,65,42,50,51,62,76,56,83,82,38,70,70,73,82,70,76,79,68,86,65,52,48,53,50,69,66,39,47,42,32,38,49,51,25,46,51,39,29,51,54,26,44,74,68,65,45,81,66,28,63,54,53,16,38,53,50,22,36,54,47,38,56,65,73,33,53,88,37,34,94,46,68,57,56,27,46,25,53,7,28,61,61,22,49,60,60,51,48,52,35,15,28,48,21,6,34,36,44,38,46,64,70,32,71,28,33,54,59,54,51,51,53,44,72,58,41,80,73,61,65,68,55,29,46,27,50,51,10,22,52,36,0,46,50,63,37,26,32,52,20,10,38,47,27,39,44,71,67,39,42,67,60,44,46,73,72,62,52,48,51,34,50,50,42,36,46,29,25,30,20,3,36,24,42,18,51,45,91,56,14,64,69,56,48,50,50,23,66,74,65,36,49,45,70,87,67,27,38,68,47,38,31,48,43,20,23,52,21,29,45,56,12,39,52,52,23,47,55,46,38,73,71,75,94,100,26,42,58,22,42,52,50,23,50,52,46,42,38,52,41,33,63,71,64,39,35,54,66,45,42,26,59,55,30,38,48,42,32,32,60,43,41,71,46,63,63,60,52,38,45,55,22,93,54,83,11,26,30,37,31,24,33,50,46,42,44,74,40,40,67,54,40,28,41,34,30,24,37,33,31,46,35,54,54,14,22,19,55,51,26,44,40,51,52,45,36,69,72,54,31,80,83,45,71,66,35,38,43,50,30,46,17,48,44,28,26,54,45,27,38,52,34,33,48,70,68,60,44,49,66,47,47,47,63,60,44,48,62,52,35,52,73,68,40,33,45,54,55,58,57,43,35,28,41,37,42,13,49,52,34,34,33,33,27,25,44,52,43,25,68,25,62,38,38,48,56,43,28,78,74,58,72,45,50,47,50,33,42,42,68,39,15,49,54,18,29,55,44,22,51,52,49,40,52,52,48,50,50,51,52,50,51,51,37,56,73,67,64,42,50,51,63,77,55,83,83,39,70,71,72,81,70,76,81,69,87,66,52,48,52,48,69,68,39,45,42,33,38,50,51,24,47,52,39,31,49,56,25,44,75,67,66,46,81,66,28,63,54,52,15,38,51,50,21,35,54,48,39,54,64,74,32,54,87,37,33,94,47,68,57,56,27,45,24,53,6,26,60,59,20,49,62,60,52,46,51,34,17,29,49,20,5,34,38,42,40,46,64,71,32,71,27,34,54,62,54,50,51,53,44,71,58,42,81,72,62,65,69,55,30,47,26,51,52,11,22,52,36,0,46,51,64,37,27,33,51,21,10,39,47,25,38,44,71,67,39,43,66,61,43,48,73,72,64,51,49,51,34,50,51,43,38,46,29,24,30,19,2,36,24,41,20,49,44,92,58,15,63,70,56,50,51,50,23,65,74,66,35,48,45,69,89,67,27,38,68,46,39,30,49,43,20,23,50,21,30,44,54,13,37,53,52,24,48,54,45,38,74,71,74,94

Secondary structure (DSSP, 8-state):
-HHHHHHHHHHHHHHHHHTT--HHHHHHHHHHHHHHHTT--HHHHHH-SSSSHHHHHHHHHHHHHHHHHHHHHHHHHHHHHTHHHHHHHHHHHHH-SSSHHHHHHHHHHHHHHHHHTT--HHHHHHHHHHHHHHHHHHHT--GGGGHHHHHHIIIIIHHHTSTT---HHHHHHHHHH---TT-SHHHHHHHHHHHHHHHHHHHHHHHHHHHHTT------TT------PPPSS---HHHHHHHHHHHHHHHHHHHHTT-TTHHHHHHHHHHHHHHHHTGGGSS-HHHHHHHHHHHTHHHHHHHHHHHHHHHHHHHSTTHHHHHHHHHT-SS-HHHHHHHHHHHHHHHHT-HHHHHHHHHHHHHHHHHHTT--HHHHHHHHHHHHTTT---TT-HHHHHHHHHH---HHHHHHHHHHHHHHHHHHHHHHHHHHHHHH-/-HHHHHHHHHHHHHHHHHTT--HHHHHHHHHHHHHHHTT--HHHHHH-SSSSHHHHHHHHHHHHHHHHHHHHHHHHHHHHHTHHHHHHHHHHHHH-SSSHHHHHHHHHHHHHHHHHTT--HHHHHHHHHHHHHHHHHHHT--GGGGHHHHHHIIIIIHHHTSTT---HHHHHHHHHH---TT-SHHHHHHHHHHHHHHHHHHHHHHHHHHHHTT------TT------PPPSS---HHHHHHHHHHHHHHHHHHHHTT-TTHHHHHHHHHHHHHHHHTGGGSS-HHHHHHHHHHHTHHHHHHHHHHHHHHHHHHHSTTHHHHHHHHHT-SS-HHHHHHHHHHHHHHHHT-HHHHHHHHHHHHHHHHHHTT--HHHHHHHHHHHHTTT---TT-HHHHHHHHHH---HHHHHHHHHHHHHHHHHHHHHHHHHHHHHH-

Sequence (874 aa):
MGTLGIILAIALIVYMSMKGFSIIFIAPVASIIVIISNGMDFFPSLIGTEASFMTGLTGFIVNFFAIFLLGAILAQYIEKSGAAQAIAQKVLSITGTEKPFSVLVAIFLISAILTYGGISLFVVLFVVIPLAKPLFQQLNIAWNLIVIPVFLGIGTFTMTMMPGTPSIQNVVPTKYLGTQLTAAPLIGIVATIVAVGVGLWYMRSALNKSLKNKEVFKLDEKANEKKIELKEKTPSFFLSILPILVLIVIIFAGSAMKIENIVLIGLGAAVIVSAILFHKYIPSHKEALSLGANGAVMPIFFTSASVAFGVVITLAPGFKVIQDFILSIPGNPLISLSVASMALGGITGSASGALGIAMEAFAQSYLAMGVDPDAMHRISAIASAVWTGLPHSGAILSLFALTGLTHKTGFKYAFIIMTVPNLLALIAALIIGVSFYMGTLGIILAIALIVYMSMKGFSIIFIAPVASIIVIISNGMDFFPSLIGTEASFMTGLTGFIVNFFAIFLLGAILAQYIEKSGAAQAIAQKVLSITGTEKPFSVLVAIFLISAILTYGGISLFVVLFVVIPLAKPLFQQLNIAWNLIVIPVFLGIGTFTMTMMPGTPSIQNVVPTKYLGTQLTAAPLIGIVATIVAVGVGLWYMRSALNKSLKNKEVFKLDEKANEKKIELKEKTPSFFLSILPILVLIVIIFAGSAMKIENIVLIGLGAAVIVSAILFHKYIPSHKEALSLGANGAVMPIFFTSASVAFGVVITLAPGFKVIQDFILSIPGNPLISLSVASMALGGITGSASGALGIAMEAFAQSYLAMGVDPDAMHRISAIASAVWTGLPHSGAILSLFALTGLTHKTGFKYAFIIMTVPNLLALIAALIIGVSFY

Foldseek 3Di:
DLQVLLVVLLVQLLVVLLVPDALLVSLLVSLQSNCVSQVHDRCCQDPNPPQHLVCLLVVLCVQPLLLLLLLLLLQLLLLQLLLLLQQLVVLCVVQDLADPLSLLVSLLVSLQLCVQLSHDLLSSLLRSQVVSQVSQQVNFFALLLNLLSNCLRNQALSQFQAAQRSHLLLVQLCVLLVAASRFPRVLSVLLNVLLNVVSSVVSVVVRVVRVVVVHGYDADPVQPQPPSDRDPDHDHNCLSCVLSVQLSVQRVVCNVVSPPPSNSVSSVSSSVSSCVSSVVRGPDSCCSSVSSNVVSPVVSSLLSSLSSSLSSLLVRPSNVVVVCVLCVPDDDNLVSLLVQLQVSLQSSLDLSSSLSSSSVRPVVVVVVVVQDSSLSSRLSSLSNSQNNLDQSRPSVVSSCSNRVDDCVSRSVSSNCSRHVSSVVSSVSSVVCRRVPD/DLQVLLVVLLVQLLVVLLVPDALLVSLLVSLQSNCVSQVHDRCCQDPNPPQHLVCLLVVLCVQPLLLLLLLLLLQLLLLQLLLLLQQLVVLCVVQDLADPLSLLVSLLVSLQLCVQLSHDLLSSLLRSQVVSQVSQQVNFFALLLNLLSNCLRNQALSQFQAAQRSHLLLVQLCVLLVAASRFPRVLSVLLNVLLNVVSSVVSVVVRVVRVVVVHGYDADPVQPQPPSDRDPDHDHNCLSCVLSVQLRVQRVVCNVVSPPPSNSVSSVSSSVSSCVSSVVRGPDSCCSSVSSNVVSPVVSSSLSSLSSSLSSLLVRPSCVVVVCVLCPPDDDNLVSLLVQLQVSLQSSLDLSSSLSSSSVRPVVVVVVVVQDSSLSSRLSSLSNSQNNLDQSRPSVVSSCSNRVDDCVSRSVSSNCSRHVSSVVSSVSSVVCRRVPD

Organism: NCBI:txid2304605